Protein AF-0000000082406135 (afdb_homodimer)

Organism: Rhodococcus erythropolis (NCBI:txid1833)

Nearest PDB structures (foldseek):
  3abo-assembly1_A  TM=9.718E-01  e=1.549E-50  Escherichia coli K-12
  2qez-assembly2_A  TM=9.454E-01  e=5.508E-41  Listeria monocytogenes serotype 4b str. F2365
  2qez-assembly3_E  TM=9.448E-01  e=1.417E-40  Listeria monocytogenes serotype 4b str. F2365
  2qez-assembly3_D  TM=9.347E-01  e=1.842E-40  Listeria monocytogenes serotype 4b str. F2365
  2qez-assembly4_B  TM=9.364E-01  e=6.841E-40  Listeria monocytogenes serotype 4b str. F2365

Structure (mmCIF, N/CA/C/O backbone):
data_AF-0000000082406135-model_v1
#
loop_
_entity.id
_entity.type
_entity.pdbx_description
1 polymer 'Ethanolamine ammonia-lyase large subunit'
#
loop_
_atom_site.group_PDB
_atom_site.id
_atom_site.type_symbol
_atom_site.label_atom_id
_atom_site.label_alt_id
_atom_site.label_comp_id
_atom_site.label_asym_id
_atom_site.label_entity_id
_atom_site.label_seq_id
_atom_site.pdbx_PDB_ins_code
_atom_site.Cartn_x
_atom_site.Cartn_y
_atom_site.Cartn_z
_atom_site.occupancy
_atom_site.B_iso_or_equiv
_atom_site.auth_seq_id
_atom_site.auth_comp_id
_atom_site.auth_asym_id
_atom_site.auth_atom_id
_atom_site.pdbx_PDB_model_num
ATOM 1 N N . MET A 1 1 ? 30.156 -41.219 -9.141 1 26.11 1 MET A N 1
ATOM 2 C CA . MET A 1 1 ? 30.797 -40.188 -8.305 1 26.11 1 MET A CA 1
ATOM 3 C C . MET A 1 1 ? 29.766 -39.219 -7.73 1 26.11 1 MET A C 1
ATOM 5 O O . MET A 1 1 ? 28.969 -38.656 -8.469 1 26.11 1 MET A O 1
ATOM 9 N N . SER A 1 2 ? 29.234 -39.438 -6.527 1 27.92 2 SER A N 1
ATOM 10 C CA . SER A 1 2 ? 28.281 -38.594 -5.812 1 27.92 2 SER A CA 1
ATOM 11 C C . SER A 1 2 ? 28.594 -37.094 -6 1 27.92 2 SER A C 1
ATOM 13 O O . SER A 1 2 ? 29.703 -36.656 -5.676 1 27.92 2 SER A O 1
ATOM 15 N N . ARG A 1 3 ? 28.359 -36.562 -7.059 1 43.16 3 ARG A N 1
ATOM 16 C CA . ARG A 1 3 ? 28.641 -35.125 -7.176 1 43.16 3 ARG A CA 1
ATOM 17 C C . ARG A 1 3 ? 28.484 -34.438 -5.832 1 43.16 3 ARG A C 1
ATOM 19 O O . ARG A 1 3 ? 27.438 -34.5 -5.207 1 43.16 3 ARG A O 1
ATOM 26 N N . GLY A 1 4 ? 29.391 -34.25 -5.023 1 47.88 4 GLY A N 1
ATOM 27 C CA . GLY A 1 4 ? 29.422 -33.5 -3.777 1 47.88 4 GLY A CA 1
ATOM 28 C C . GLY A 1 4 ? 28.531 -32.25 -3.805 1 47.88 4 GLY A C 1
ATOM 29 O O . GLY A 1 4 ? 28.375 -31.625 -4.848 1 47.88 4 GLY A O 1
ATOM 30 N N . MET A 1 5 ? 27.562 -32.094 -2.832 1 61.5 5 MET A N 1
ATOM 31 C CA . MET A 1 5 ? 26.594 -31 -2.734 1 61.5 5 MET A CA 1
ATOM 32 C C . MET A 1 5 ? 27.297 -29.641 -2.801 1 61.5 5 MET A C 1
ATOM 34 O O . MET A 1 5 ? 28.25 -29.391 -2.068 1 61.5 5 MET A O 1
ATOM 38 N N . ALA A 1 6 ? 27.109 -28.75 -3.912 1 73.88 6 ALA A N 1
ATOM 39 C CA . ALA A 1 6 ? 27.719 -27.438 -4.055 1 73.88 6 ALA A CA 1
ATOM 40 C C . ALA A 1 6 ? 27.594 -26.625 -2.764 1 73.88 6 ALA A C 1
ATOM 42 O O . ALA A 1 6 ? 26.609 -26.781 -2.023 1 73.88 6 ALA A O 1
ATOM 43 N N . LYS A 1 7 ? 28.734 -26.109 -2.246 1 83.38 7 LYS A N 1
ATOM 44 C CA . LYS A 1 7 ? 28.75 -25.188 -1.11 1 83.38 7 LYS A CA 1
ATOM 45 C C . LYS A 1 7 ? 28.922 -23.75 -1.571 1 83.38 7 LYS A C 1
ATOM 47 O O . LYS A 1 7 ? 29.703 -23.469 -2.488 1 83.38 7 LYS A O 1
ATOM 52 N N . TYR A 1 8 ? 28.109 -22.906 -1.052 1 85.94 8 TYR A N 1
ATOM 53 C CA . TYR A 1 8 ? 28.156 -21.484 -1.366 1 85.94 8 TYR A CA 1
ATOM 54 C C . TYR A 1 8 ? 28.672 -20.672 -0.173 1 85.94 8 TYR A C 1
ATOM 56 O O . TYR A 1 8 ? 28.469 -21.078 0.978 1 85.94 8 TYR A O 1
ATOM 64 N N . HIS A 1 9 ? 29.422 -19.578 -0.457 1 85.25 9 HIS A N 1
ATOM 65 C CA . HIS A 1 9 ? 29.969 -18.781 0.63 1 85.25 9 HIS A CA 1
ATOM 66 C C . HIS A 1 9 ? 29.891 -17.281 0.32 1 85.25 9 HIS A C 1
ATOM 68 O O . HIS A 1 9 ? 29.875 -16.891 -0.848 1 85.25 9 HIS A O 1
ATOM 74 N N . GLN A 1 10 ? 29.812 -16.516 1.379 1 86.25 10 GLN A N 1
ATOM 75 C CA . GLN A 1 10 ? 29.875 -15.055 1.285 1 86.25 10 GLN A CA 1
ATOM 76 C C . GLN A 1 10 ? 30.312 -14.438 2.605 1 86.25 10 GLN A C 1
ATOM 78 O O . GLN A 1 10 ? 30.031 -14.969 3.678 1 86.25 10 GLN A O 1
ATOM 83 N N . GLN A 1 11 ? 31.109 -13.391 2.555 1 80.25 11 GLN A N 1
ATOM 84 C CA . GLN A 1 11 ? 31.516 -12.648 3.744 1 80.25 11 GLN A CA 1
ATOM 85 C C . GLN A 1 11 ? 30.734 -11.336 3.863 1 80.25 11 GLN A C 1
ATOM 87 O O . GLN A 1 11 ? 30.625 -10.586 2.891 1 80.25 11 GLN A O 1
ATOM 92 N N . VAL A 1 12 ? 30.188 -11.117 4.973 1 80.94 12 VAL A N 1
ATOM 93 C CA . VAL A 1 12 ? 29.5 -9.859 5.27 1 80.94 12 VAL A CA 1
ATOM 94 C C . VAL A 1 12 ? 30.016 -9.297 6.594 1 80.94 12 VAL A C 1
ATOM 96 O O . VAL A 1 12 ? 29.906 -9.945 7.637 1 80.94 12 VAL A O 1
ATOM 99 N N . SER A 1 13 ? 30.469 -8 6.516 1 84.69 13 SER A N 1
ATOM 100 C CA . SER A 1 13 ? 30.953 -7.297 7.699 1 84.69 13 SER A CA 1
ATOM 101 C C . SER A 1 13 ? 31.953 -8.156 8.477 1 84.69 13 SER A C 1
ATOM 103 O O . SER A 1 13 ? 31.828 -8.312 9.688 1 84.69 13 SER A O 1
ATOM 105 N N . GLY A 1 14 ? 32.75 -8.891 7.844 1 86.19 14 GLY A N 1
ATOM 106 C CA . GLY A 1 14 ? 33.844 -9.641 8.445 1 86.19 14 GLY A CA 1
ATOM 107 C C . GLY A 1 14 ? 33.438 -11.055 8.836 1 86.19 14 GLY A C 1
ATOM 108 O O . GLY A 1 14 ? 34.281 -11.836 9.289 1 86.19 14 GLY A O 1
ATOM 109 N N . THR A 1 15 ? 32.188 -11.422 8.688 1 91.5 15 THR A N 1
ATOM 110 C CA . THR A 1 15 ? 31.719 -12.758 9.023 1 91.5 15 THR A CA 1
ATOM 111 C C . THR A 1 15 ? 31.531 -13.602 7.773 1 91.5 15 THR A C 1
ATOM 113 O O . THR A 1 15 ? 30.953 -13.141 6.785 1 91.5 15 THR A O 1
ATOM 116 N N . ASN A 1 16 ? 31.953 -14.797 7.863 1 92.94 16 ASN A N 1
ATOM 117 C CA . ASN A 1 16 ? 31.812 -15.719 6.746 1 92.94 16 ASN A CA 1
ATOM 118 C C . ASN A 1 16 ? 30.562 -16.594 6.898 1 92.94 16 ASN A C 1
ATOM 120 O O . ASN A 1 16 ? 30.359 -17.219 7.941 1 92.94 16 ASN A O 1
ATOM 124 N N . TYR A 1 17 ? 29.797 -16.562 5.918 1 94.06 17 TYR A N 1
ATOM 125 C CA . TYR A 1 17 ? 28.594 -17.391 5.887 1 94.06 17 TYR A CA 1
ATOM 126 C C . TYR A 1 17 ? 28.734 -18.5 4.844 1 94.06 17 TYR A C 1
ATOM 128 O O . TYR A 1 17 ? 29.266 -18.266 3.756 1 94.06 17 TYR A O 1
ATOM 136 N N . SER A 1 18 ? 28.281 -19.688 5.266 1 95.25 18 SER A N 1
ATOM 137 C CA . SER A 1 18 ? 28.297 -20.844 4.363 1 95.25 18 SER A CA 1
ATOM 138 C C . SER A 1 18 ? 26.906 -21.453 4.219 1 95.25 18 SER A C 1
ATOM 140 O O . SER A 1 18 ? 26.172 -21.547 5.191 1 95.25 18 SER A O 1
ATOM 142 N N . PHE A 1 19 ? 26.672 -21.875 2.988 1 95.5 19 PHE A N 1
ATOM 143 C CA . PHE A 1 19 ? 25.375 -22.469 2.686 1 95.5 19 PHE A CA 1
ATOM 144 C C . PHE A 1 19 ? 25.547 -23.844 2.041 1 95.5 19 PHE A C 1
ATOM 146 O O . PHE A 1 19 ? 26.281 -23.984 1.068 1 95.5 19 PHE A O 1
ATOM 153 N N . ASP A 1 20 ? 24.828 -24.812 2.57 1 94.5 20 ASP A N 1
ATOM 154 C CA . ASP A 1 20 ? 24.969 -26.203 2.17 1 94.5 20 ASP A CA 1
ATOM 155 C C . ASP A 1 20 ? 24.031 -26.547 1.015 1 94.5 20 ASP A C 1
ATOM 157 O O . ASP A 1 20 ? 23.031 -27.219 1.208 1 94.5 20 ASP A O 1
ATOM 161 N N . GLY A 1 21 ? 24.438 -26.219 -0.222 1 95.38 21 GLY A N 1
ATOM 162 C CA . GLY A 1 21 ? 23.672 -26.547 -1.409 1 95.38 21 GLY A CA 1
ATOM 163 C C . GLY A 1 21 ? 22.641 -25.484 -1.753 1 95.38 21 GLY A C 1
ATOM 164 O O . GLY A 1 21 ? 22.484 -24.5 -1.033 1 95.38 21 GLY A O 1
ATOM 165 N N . LEU A 1 22 ? 21.984 -25.75 -2.834 1 97.56 22 LEU A N 1
ATOM 166 C CA . LEU A 1 22 ? 21.047 -24.781 -3.389 1 97.56 22 LEU A CA 1
ATOM 167 C C . LEU A 1 22 ? 19.781 -24.688 -2.539 1 97.56 22 LEU A C 1
ATOM 169 O O . LEU A 1 22 ? 19.203 -23.609 -2.381 1 97.56 22 LEU A O 1
ATOM 173 N N . VAL A 1 23 ? 19.344 -25.828 -1.92 1 98.31 23 VAL A N 1
ATOM 174 C CA . VAL A 1 23 ? 18.156 -25.859 -1.079 1 98.31 23 VAL A CA 1
ATOM 175 C C . VAL A 1 23 ? 18.359 -24.938 0.125 1 98.31 23 VAL A C 1
ATOM 177 O O . VAL A 1 23 ? 17.484 -24.109 0.431 1 98.31 23 VAL A O 1
ATOM 180 N N . ASP A 1 24 ? 19.453 -25.047 0.724 1 97.88 24 ASP A N 1
ATOM 181 C CA . ASP A 1 24 ? 19.797 -24.25 1.901 1 97.88 24 ASP A CA 1
ATOM 182 C C . ASP A 1 24 ? 19.922 -22.781 1.546 1 97.88 24 ASP A C 1
ATOM 184 O O . ASP A 1 24 ? 19.422 -21.906 2.266 1 97.88 24 ASP A O 1
ATOM 188 N N . LEU A 1 25 ? 20.594 -22.531 0.465 1 98.25 25 LEU A N 1
ATOM 189 C CA . LEU A 1 25 ? 20.812 -21.156 0.016 1 98.25 25 LEU A CA 1
ATOM 190 C C . LEU A 1 25 ? 19.484 -20.469 -0.284 1 98.25 25 LEU A C 1
ATOM 192 O O . LEU A 1 25 ? 19.234 -19.344 0.172 1 98.25 25 LEU A O 1
ATOM 196 N N . MET A 1 26 ? 18.625 -21.141 -1.016 1 98.56 26 MET A N 1
ATOM 197 C CA . MET A 1 26 ? 17.328 -20.594 -1.364 1 98.56 26 MET A CA 1
ATOM 198 C C . MET A 1 26 ? 16.5 -20.281 -0.112 1 98.56 26 MET A C 1
ATOM 200 O O . MET A 1 26 ? 15.867 -19.234 -0.023 1 98.56 26 MET A O 1
ATOM 204 N N . ALA A 1 27 ? 16.547 -21.172 0.808 1 98.56 27 ALA A N 1
ATOM 205 C CA . ALA A 1 27 ? 15.758 -21.031 2.031 1 98.56 27 ALA A CA 1
ATOM 206 C C . ALA A 1 27 ? 16.234 -19.828 2.848 1 98.56 27 ALA A C 1
ATOM 208 O 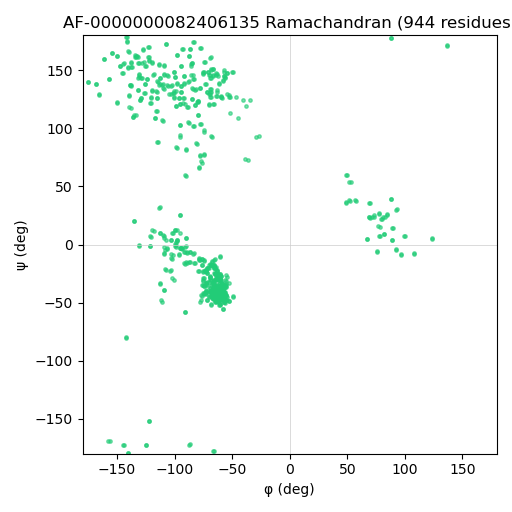O . ALA A 1 27 ? 15.422 -19.031 3.314 1 98.56 27 ALA A O 1
ATOM 209 N N . LYS A 1 28 ? 17.516 -19.688 2.986 1 98.38 28 LYS A N 1
ATOM 210 C CA . LYS A 1 28 ? 18.078 -18.656 3.836 1 98.38 28 LYS A CA 1
ATOM 211 C C . LYS A 1 28 ? 18 -17.281 3.16 1 98.38 28 LYS A C 1
ATOM 213 O O . LYS A 1 28 ? 18.109 -16.25 3.822 1 98.38 28 LYS A O 1
ATOM 218 N N . ALA A 1 29 ? 17.797 -17.281 1.831 1 98.44 29 ALA A N 1
ATOM 219 C CA . ALA A 1 29 ? 17.625 -16.031 1.092 1 98.44 29 ALA A CA 1
ATOM 220 C C . ALA A 1 29 ? 16.188 -15.523 1.188 1 98.44 29 ALA A C 1
ATOM 222 O O . ALA A 1 29 ? 15.898 -14.375 0.849 1 98.44 29 ALA A O 1
ATOM 223 N N . THR A 1 30 ? 15.25 -16.375 1.598 1 98.31 30 THR A N 1
ATOM 224 C CA . THR A 1 30 ? 13.836 -16.016 1.671 1 98.31 30 THR A CA 1
ATOM 225 C C . THR A 1 30 ? 13.594 -14.992 2.775 1 98.31 30 THR A C 1
ATOM 227 O O . THR A 1 30 ? 14.117 -15.125 3.881 1 98.31 30 THR A O 1
ATOM 230 N N . PRO A 1 31 ? 12.812 -13.922 2.443 1 96.38 31 PRO A N 1
ATOM 231 C CA . PRO A 1 31 ? 12.406 -13.039 3.535 1 96.38 31 PRO A CA 1
ATOM 232 C C . PRO A 1 31 ? 11.812 -13.797 4.719 1 96.38 31 PRO A C 1
ATOM 234 O O . PRO A 1 31 ? 11.195 -14.852 4.539 1 96.38 31 PRO A O 1
ATOM 237 N N . LEU A 1 32 ? 12.008 -13.266 5.891 1 95.38 32 LEU A N 1
ATOM 238 C CA . LEU A 1 32 ? 11.633 -13.945 7.125 1 95.38 32 LEU A CA 1
ATOM 239 C C . LEU A 1 32 ? 10.18 -14.398 7.074 1 95.38 32 LEU A C 1
ATOM 241 O O . LEU A 1 32 ? 9.281 -13.594 6.809 1 95.38 32 LEU A O 1
ATOM 245 N N . ARG A 1 33 ? 9.992 -15.672 7.34 1 95.06 33 ARG A N 1
ATOM 246 C CA . ARG A 1 33 ? 8.688 -16.328 7.406 1 95.06 33 ARG A CA 1
ATOM 247 C C . ARG A 1 33 ? 8.617 -17.297 8.57 1 95.06 33 ARG A C 1
ATOM 249 O O . ARG A 1 33 ? 9.523 -18.125 8.75 1 95.06 33 ARG A O 1
ATOM 256 N N . SER A 1 34 ? 7.512 -17.234 9.219 1 96.06 34 SER A N 1
ATOM 257 C CA . SER A 1 34 ? 7.352 -18.125 10.352 1 96.06 34 SER A CA 1
ATOM 258 C C . SER A 1 34 ? 7.332 -19.594 9.914 1 96.06 34 SER A C 1
ATOM 260 O O . SER A 1 34 ? 7.836 -20.469 10.617 1 96.06 34 SER A O 1
ATOM 262 N N . GLY A 1 35 ? 6.754 -19.844 8.742 1 96.88 35 GLY A N 1
ATOM 263 C CA . GLY A 1 35 ? 6.727 -21.203 8.242 1 96.88 35 GLY A CA 1
ATOM 264 C C . GLY A 1 35 ? 8.109 -21.766 7.98 1 96.88 35 GLY A C 1
ATOM 265 O O . GLY A 1 35 ? 8.352 -22.953 8.203 1 96.88 35 GLY A O 1
ATOM 266 N N . ASP A 1 36 ? 9.039 -20.969 7.512 1 98.06 36 ASP A N 1
ATOM 267 C CA . ASP A 1 36 ? 10.406 -21.406 7.277 1 98.06 36 ASP A CA 1
ATOM 268 C C . ASP A 1 36 ? 11.156 -21.609 8.594 1 98.06 36 ASP A C 1
ATOM 270 O O . ASP A 1 36 ? 12.016 -22.484 8.703 1 98.06 36 ASP A O 1
ATOM 274 N N . GLU A 1 37 ? 10.828 -20.75 9.578 1 98.06 37 GLU A N 1
ATOM 275 C CA . GLU A 1 37 ? 11.375 -20.969 10.906 1 98.06 37 GLU A CA 1
ATOM 276 C C . GLU A 1 37 ? 10.898 -22.297 11.492 1 98.06 37 GLU A C 1
ATOM 278 O O . GLU A 1 37 ? 11.688 -23.047 12.078 1 98.06 37 GLU A O 1
ATOM 283 N N . LEU A 1 38 ? 9.648 -22.547 11.344 1 97.25 38 LEU A N 1
ATOM 284 C CA . LEU A 1 38 ? 9.055 -23.781 11.812 1 97.25 38 LEU A CA 1
ATOM 285 C C . LEU A 1 38 ? 9.703 -24.984 11.141 1 97.25 38 LEU A C 1
ATOM 287 O O . LEU A 1 38 ? 9.93 -26.016 11.773 1 97.25 38 LEU A O 1
ATOM 291 N N . ALA A 1 39 ? 9.992 -24.875 9.82 1 97.88 39 ALA A N 1
ATOM 292 C CA . ALA A 1 39 ? 10.609 -25.953 9.047 1 97.88 39 ALA A CA 1
ATOM 293 C C . ALA A 1 39 ? 12.094 -26.078 9.383 1 97.88 39 ALA A C 1
ATOM 295 O O . ALA A 1 39 ? 12.742 -27.047 8.992 1 97.88 39 ALA A O 1
ATOM 296 N N . GLY A 1 40 ? 12.641 -25.031 10.078 1 97.62 40 GLY A N 1
ATOM 297 C CA . GLY A 1 40 ? 14.031 -25.047 10.5 1 97.62 40 GLY A CA 1
ATOM 298 C C . GLY A 1 40 ? 15 -24.656 9.406 1 97.62 40 GLY A C 1
ATOM 299 O O . GLY A 1 40 ? 16.188 -25.016 9.445 1 97.62 40 GLY A O 1
ATOM 300 N N . CYS A 1 41 ? 14.547 -23.922 8.43 1 97.81 41 CYS A N 1
ATOM 301 C CA . CYS A 1 41 ? 15.445 -23.656 7.309 1 97.81 41 CYS A CA 1
ATOM 302 C C . CYS A 1 41 ? 15.648 -22.156 7.125 1 97.81 41 CYS A C 1
ATOM 304 O O . CYS A 1 41 ? 16.406 -21.734 6.242 1 97.81 41 CYS A O 1
ATOM 306 N N . ALA A 1 42 ? 15.023 -21.312 7.914 1 98 42 ALA A N 1
ATOM 307 C CA . ALA A 1 42 ? 15.164 -19.859 7.816 1 98 42 ALA A CA 1
ATOM 308 C C . ALA A 1 42 ? 16.578 -19.422 8.188 1 98 42 ALA A C 1
ATOM 310 O O . ALA A 1 42 ? 17.281 -20.109 8.93 1 98 42 ALA A O 1
ATOM 311 N N . ALA A 1 43 ? 16.984 -18.297 7.586 1 97.69 43 ALA A N 1
ATOM 312 C CA . ALA A 1 43 ? 18.219 -17.688 8.07 1 97.69 43 ALA A CA 1
ATOM 313 C C . ALA A 1 43 ? 18.109 -17.375 9.562 1 97.69 43 ALA A C 1
ATOM 315 O O . ALA A 1 43 ? 17.062 -16.984 10.055 1 97.69 43 ALA A O 1
ATOM 316 N N . SER A 1 44 ? 19.219 -17.406 10.273 1 96.25 44 SER A N 1
ATOM 317 C CA . SER A 1 44 ? 19.234 -17.203 11.719 1 96.25 44 SER A CA 1
ATOM 318 C C . SER A 1 44 ? 19.344 -15.711 12.062 1 96.25 44 SER A C 1
ATOM 320 O O . SER A 1 44 ? 19.141 -15.32 13.211 1 96.25 44 SER A O 1
ATOM 322 N N . SER A 1 45 ? 19.703 -14.922 11.078 1 94.5 45 SER A N 1
ATOM 323 C CA . SER A 1 45 ? 19.844 -13.484 11.266 1 94.5 45 SER A CA 1
ATOM 324 C C . SER A 1 45 ? 19.641 -12.727 9.961 1 94.5 45 SER A C 1
ATOM 326 O O . SER A 1 45 ? 19.672 -13.328 8.883 1 94.5 45 SER A O 1
ATOM 328 N N . ASP A 1 46 ? 19.453 -11.492 10.133 1 91.81 46 ASP A N 1
ATOM 329 C CA . ASP A 1 46 ? 19.344 -10.641 8.945 1 91.81 46 ASP A CA 1
ATOM 330 C C . ASP A 1 46 ? 20.641 -10.625 8.156 1 91.81 46 ASP A C 1
ATOM 332 O O . ASP A 1 46 ? 20.625 -10.547 6.926 1 91.81 46 ASP A O 1
ATOM 336 N N . ALA A 1 47 ? 21.703 -10.625 8.836 1 93.44 47 ALA A N 1
ATOM 337 C CA . ALA A 1 47 ? 23 -10.633 8.172 1 93.44 47 ALA A CA 1
ATOM 338 C C . ALA A 1 47 ? 23.188 -11.898 7.344 1 93.44 47 ALA A C 1
ATOM 340 O O . ALA A 1 47 ? 23.719 -11.844 6.227 1 93.44 47 ALA A O 1
ATOM 341 N N . GLU A 1 48 ? 22.828 -13.039 7.914 1 96.44 48 GLU A N 1
ATOM 342 C CA . GLU A 1 48 ? 22.906 -14.297 7.168 1 96.44 48 GLU A CA 1
ATOM 343 C C . GLU A 1 48 ? 22 -14.273 5.941 1 96.44 48 GLU A C 1
ATOM 345 O O . GLU A 1 48 ? 22.391 -14.734 4.867 1 96.44 48 GLU A O 1
ATOM 350 N N . ARG A 1 49 ? 20.828 -13.758 6.113 1 97.25 49 ARG A N 1
ATOM 351 C CA . ARG A 1 49 ? 19.906 -13.641 5 1 97.25 49 ARG A CA 1
ATOM 352 C C . ARG A 1 49 ? 20.469 -12.758 3.896 1 97.25 49 ARG A C 1
ATOM 354 O O . ARG A 1 49 ? 20.375 -13.094 2.713 1 97.25 49 ARG A O 1
ATOM 361 N N . ALA A 1 50 ? 21.016 -11.633 4.316 1 95.12 50 ALA A N 1
ATOM 362 C CA . ALA A 1 50 ? 21.641 -10.727 3.354 1 95.12 50 ALA A CA 1
ATOM 363 C C . ALA A 1 50 ? 22.781 -11.406 2.602 1 95.12 50 ALA A C 1
ATOM 365 O O . ALA A 1 50 ? 22.922 -11.234 1.391 1 95.12 50 ALA A O 1
ATOM 366 N N . ALA A 1 51 ? 23.578 -12.141 3.316 1 96.62 51 ALA A N 1
ATOM 367 C CA . ALA A 1 51 ? 24.656 -12.898 2.691 1 96.62 51 ALA A CA 1
ATOM 368 C C . ALA A 1 51 ? 24.109 -13.914 1.693 1 96.62 51 ALA A C 1
ATOM 370 O O . ALA A 1 51 ? 24.656 -14.062 0.596 1 96.62 51 ALA A O 1
ATOM 371 N N . ALA A 1 52 ? 23.062 -14.617 2.109 1 98.06 52 ALA A N 1
ATOM 372 C CA . ALA A 1 52 ? 22.438 -15.594 1.221 1 98.06 52 ALA A CA 1
ATOM 373 C C . ALA A 1 52 ? 21.906 -14.922 -0.044 1 98.06 52 ALA A C 1
ATOM 375 O O . ALA A 1 52 ? 22.078 -15.438 -1.148 1 98.06 52 ALA A O 1
ATOM 376 N N . GLN A 1 53 ? 21.25 -13.805 0.122 1 98.12 53 GLN A N 1
ATOM 377 C CA . GLN A 1 53 ? 20.703 -13.07 -1.014 1 98.12 53 GLN A CA 1
ATOM 378 C C . GLN A 1 53 ? 21.812 -12.594 -1.95 1 98.12 53 GLN A C 1
ATOM 380 O O . GLN A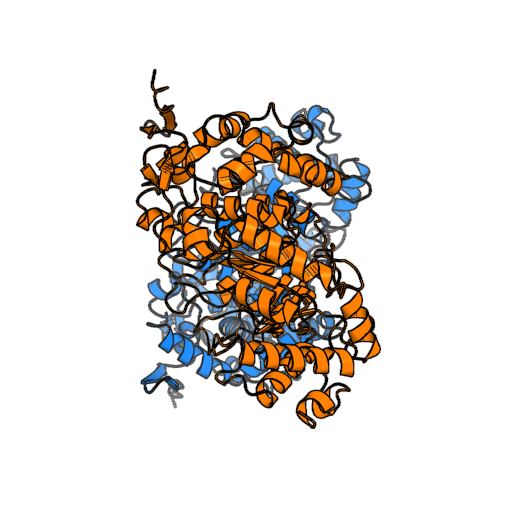 1 53 ? 21.641 -12.586 -3.17 1 98.12 53 GLN A O 1
ATOM 385 N N . TRP A 1 54 ? 22.906 -12.219 -1.4 1 97.12 54 TRP A N 1
ATOM 386 C CA . TRP A 1 54 ? 24.047 -11.805 -2.203 1 97.12 54 TRP A CA 1
ATOM 387 C C . TRP A 1 54 ? 24.578 -12.969 -3.037 1 97.12 54 TRP A C 1
ATOM 389 O O . TRP A 1 54 ? 24.828 -12.82 -4.238 1 97.12 54 TRP A O 1
ATOM 399 N N . VAL A 1 55 ? 24.766 -14.07 -2.383 1 97.75 55 VAL A N 1
ATOM 400 C CA . VAL A 1 55 ? 25.25 -15.258 -3.084 1 97.75 55 VAL A CA 1
ATOM 401 C C . VAL A 1 55 ? 24.234 -15.664 -4.156 1 97.75 55 VAL A C 1
ATOM 403 O O . VAL A 1 55 ? 24.609 -15.977 -5.289 1 97.75 55 VAL A O 1
ATOM 406 N N . LEU A 1 56 ? 22.969 -15.648 -3.799 1 98.44 56 LEU A N 1
ATOM 407 C CA . LEU A 1 56 ? 21.906 -16.016 -4.727 1 98.44 56 LEU A CA 1
ATOM 408 C C . LEU A 1 56 ? 21.922 -15.117 -5.957 1 98.44 56 LEU A C 1
ATOM 410 O O . LEU A 1 56 ? 21.75 -15.586 -7.082 1 98.44 56 LEU A O 1
ATOM 414 N N . ALA A 1 57 ? 22.125 -13.836 -5.793 1 98.25 57 ALA A N 1
ATOM 415 C CA . ALA A 1 57 ? 22.125 -12.859 -6.875 1 98.25 57 ALA A CA 1
ATOM 416 C C . ALA A 1 57 ? 23.219 -13.172 -7.895 1 98.25 57 ALA A C 1
ATOM 418 O O . ALA A 1 57 ? 23.078 -12.883 -9.086 1 98.25 57 ALA A O 1
ATOM 419 N N . ASP A 1 58 ? 24.25 -13.844 -7.48 1 97.5 58 ASP A N 1
ATOM 420 C CA . ASP A 1 58 ? 25.422 -14.07 -8.328 1 97.5 58 ASP A CA 1
ATOM 421 C C . ASP A 1 58 ? 25.328 -15.43 -9.023 1 97.5 58 ASP A C 1
ATOM 423 O O . ASP A 1 58 ? 26.172 -15.758 -9.867 1 97.5 58 ASP A O 1
ATOM 427 N N . LEU A 1 59 ? 24.344 -16.172 -8.742 1 97.69 59 LEU A N 1
ATOM 428 C CA . LEU A 1 59 ? 24.203 -17.5 -9.344 1 97.69 59 LEU A CA 1
ATOM 429 C C . LEU A 1 59 ? 23.688 -17.406 -10.773 1 97.69 59 LEU A C 1
ATOM 431 O O . LEU A 1 59 ? 22.766 -16.641 -11.055 1 97.69 59 LEU A O 1
ATOM 435 N N . PRO A 1 60 ? 24.297 -18.141 -11.664 1 98.12 60 PRO A N 1
ATOM 436 C CA . PRO A 1 60 ? 23.719 -18.234 -13.008 1 98.12 60 PRO A CA 1
ATOM 437 C C . PRO A 1 60 ? 22.328 -18.875 -13 1 98.12 60 PRO A C 1
ATOM 439 O O . PRO A 1 60 ? 22.094 -19.828 -12.25 1 98.12 60 PRO A O 1
ATOM 442 N N . LEU A 1 61 ? 21.453 -18.438 -13.867 1 98.62 61 LEU A N 1
ATOM 443 C CA . LEU A 1 61 ? 20.109 -18.984 -13.945 1 98.62 61 LEU A CA 1
ATOM 444 C C . LEU A 1 61 ? 20.141 -20.469 -14.312 1 98.62 61 LEU A C 1
ATOM 446 O O . LEU A 1 61 ? 19.281 -21.234 -13.891 1 98.62 61 LEU A O 1
ATOM 450 N N . THR A 1 62 ? 21.141 -20.891 -15 1 98.19 62 THR A N 1
ATOM 451 C CA . THR A 1 62 ? 21.219 -22.25 -15.523 1 98.19 62 THR A CA 1
ATOM 452 C C . THR A 1 62 ? 21.422 -23.266 -14.391 1 98.19 62 THR A C 1
ATOM 454 O O . THR A 1 62 ? 21.188 -24.453 -14.57 1 98.19 62 THR A O 1
ATOM 457 N N . VAL A 1 63 ? 21.844 -22.797 -13.227 1 97.69 63 VAL A N 1
ATOM 458 C CA . VAL A 1 63 ? 22.047 -23.688 -12.086 1 97.69 63 VAL A CA 1
ATOM 459 C C . VAL A 1 63 ? 20.734 -24.375 -11.719 1 97.69 63 VAL A C 1
ATOM 461 O O . VAL A 1 63 ? 20.734 -25.547 -11.32 1 97.69 63 VAL A O 1
ATOM 464 N N . PHE A 1 64 ? 19.641 -23.75 -11.953 1 98 64 PHE A N 1
ATOM 465 C CA . PHE A 1 64 ? 18.328 -24.25 -11.539 1 98 64 PHE A CA 1
ATOM 466 C C . PHE A 1 64 ? 17.844 -25.344 -12.484 1 98 64 PHE A C 1
ATOM 468 O O . PHE A 1 64 ? 16.875 -26.031 -12.188 1 98 64 PHE A O 1
ATOM 475 N N . LEU A 1 65 ? 18.469 -25.484 -13.602 1 97.38 65 LEU A N 1
ATOM 476 C CA . LEU A 1 65 ? 18.156 -26.547 -14.547 1 97.38 65 LEU A CA 1
ATOM 477 C C . LEU A 1 65 ? 18.984 -27.781 -14.266 1 97.38 65 LEU A C 1
ATOM 479 O O . LEU A 1 65 ? 18.672 -28.875 -14.742 1 97.38 65 LEU A O 1
ATOM 483 N N . GLU A 1 66 ? 20.031 -27.562 -13.461 1 95 66 GLU A N 1
ATOM 484 C CA . GLU A 1 66 ? 20.984 -28.656 -13.219 1 95 66 GLU A CA 1
ATOM 485 C C . GLU A 1 66 ? 20.906 -29.141 -11.781 1 95 66 GLU A C 1
ATOM 487 O O . GLU A 1 66 ? 20.859 -30.359 -11.539 1 95 66 GLU A O 1
ATOM 492 N N . ASP A 1 67 ? 20.922 -28.234 -10.898 1 95.88 67 ASP A N 1
ATOM 493 C CA . ASP A 1 67 ? 20.812 -28.547 -9.477 1 95.88 67 ASP A CA 1
ATOM 494 C C . ASP A 1 67 ? 19.375 -28.422 -8.992 1 95.88 67 ASP A C 1
ATOM 496 O O . ASP A 1 67 ? 18.969 -27.359 -8.484 1 95.88 67 ASP A O 1
ATOM 500 N N . LEU A 1 68 ? 18.719 -29.562 -9.023 1 97.75 68 LEU A N 1
ATOM 501 C CA . LEU A 1 68 ? 17.281 -29.531 -8.766 1 97.75 68 LEU A CA 1
ATOM 502 C C . LEU A 1 68 ? 17 -29.516 -7.266 1 97.75 68 LEU A C 1
ATOM 504 O O . LEU A 1 68 ? 17.578 -30.312 -6.516 1 97.75 68 LEU A O 1
ATOM 508 N N . LEU A 1 69 ? 16.156 -28.688 -6.797 1 97.88 69 LEU A N 1
ATOM 509 C CA . LEU A 1 69 ? 15.836 -28.531 -5.383 1 97.88 69 LEU A CA 1
ATOM 510 C C . LEU A 1 69 ? 15.016 -29.703 -4.879 1 97.88 69 LEU A C 1
ATOM 512 O O . LEU A 1 69 ? 15.125 -30.094 -3.711 1 97.88 69 LEU A O 1
ATOM 516 N N . VAL A 1 70 ? 14.102 -30.156 -5.672 1 98.19 70 VAL A N 1
ATOM 517 C CA . VAL A 1 70 ? 13.359 -31.391 -5.445 1 98.19 70 VAL A CA 1
ATOM 518 C C . VAL A 1 70 ? 13.688 -32.406 -6.543 1 98.19 70 VAL A C 1
ATOM 520 O O . VAL A 1 70 ? 13.57 -32.094 -7.73 1 98.19 70 VAL A O 1
ATOM 523 N N . PRO A 1 71 ? 14.078 -33.531 -6.207 1 97.38 71 PRO A N 1
ATOM 524 C CA . PRO A 1 71 ? 14.648 -34.469 -7.184 1 97.38 71 PRO A CA 1
ATOM 525 C C . PRO A 1 71 ? 13.656 -34.844 -8.281 1 97.38 71 PRO A C 1
ATOM 527 O O . PRO A 1 71 ? 12.484 -35.094 -8 1 97.38 71 PRO A O 1
ATOM 530 N N . TYR A 1 72 ? 14.125 -34.906 -9.469 1 97.56 72 TYR A N 1
ATOM 531 C CA . TYR A 1 72 ? 13.367 -35.25 -10.672 1 97.56 72 TYR A CA 1
ATOM 532 C C . TYR A 1 72 ? 12.719 -36.625 -10.523 1 97.56 72 TYR A C 1
ATOM 534 O O . TYR A 1 72 ? 11.555 -36.812 -10.891 1 97.56 72 TYR A O 1
ATOM 542 N N . GLU A 1 73 ? 13.359 -37.625 -9.977 1 96.56 73 GLU A N 1
ATOM 543 C CA . GLU A 1 73 ? 12.93 -39.031 -9.891 1 96.56 73 GLU A CA 1
ATOM 544 C C . GLU A 1 73 ? 11.781 -39.188 -8.891 1 96.56 73 GLU A C 1
ATOM 546 O O . GLU A 1 73 ? 10.938 -40.062 -9.047 1 96.56 73 GLU A O 1
ATOM 551 N N . ASP A 1 74 ? 11.711 -38.25 -7.941 1 94.69 74 ASP A N 1
ATOM 552 C CA . ASP A 1 74 ? 10.82 -38.438 -6.805 1 94.69 74 ASP A CA 1
ATOM 553 C C . ASP A 1 74 ? 9.555 -37.594 -6.953 1 94.69 74 ASP A C 1
ATOM 555 O O . ASP A 1 74 ? 8.57 -37.812 -6.25 1 94.69 74 ASP A O 1
ATOM 559 N N . ASP A 1 75 ? 9.578 -36.688 -7.91 1 98.31 75 ASP A N 1
ATOM 560 C CA . ASP A 1 75 ? 8.555 -35.656 -7.871 1 98.31 75 ASP A CA 1
ATOM 561 C C . ASP A 1 75 ? 8.016 -35.344 -9.266 1 98.31 75 ASP A C 1
ATOM 563 O O . ASP A 1 75 ? 8.734 -34.844 -10.125 1 98.31 75 ASP A O 1
ATOM 567 N N . GLU A 1 76 ? 6.773 -35.562 -9.477 1 98.5 76 GLU A N 1
ATOM 568 C CA . GLU A 1 76 ? 6.18 -35.344 -10.789 1 98.5 76 GLU A CA 1
ATOM 569 C C . GLU A 1 76 ? 6.125 -33.875 -11.141 1 98.5 76 GLU A C 1
ATOM 571 O O . GLU A 1 76 ? 6.129 -33.5 -12.32 1 98.5 76 GLU A O 1
ATOM 576 N N . VAL A 1 77 ? 6.031 -32.969 -10.117 1 98.75 77 VAL A N 1
ATOM 577 C CA . VAL A 1 77 ? 6.047 -31.547 -10.383 1 98.75 77 VAL A CA 1
ATOM 578 C C . VAL A 1 77 ? 7.398 -31.141 -10.961 1 98.75 77 VAL A C 1
ATOM 580 O O . VAL A 1 77 ? 7.461 -30.359 -11.914 1 98.75 77 VAL A O 1
ATOM 583 N N . THR A 1 78 ? 8.484 -31.688 -10.383 1 98.75 78 THR A N 1
ATOM 584 C CA . THR A 1 78 ? 9.805 -31.422 -10.938 1 98.75 78 THR A CA 1
ATOM 585 C C . THR A 1 78 ? 9.891 -31.906 -12.391 1 98.75 78 THR A C 1
ATOM 587 O O . THR A 1 78 ? 10.422 -31.203 -13.25 1 98.75 78 THR A O 1
ATOM 590 N N . ARG A 1 79 ? 9.383 -33.094 -12.641 1 98.75 79 ARG A N 1
ATOM 591 C CA . ARG A 1 79 ? 9.375 -33.594 -14.008 1 98.75 79 ARG A CA 1
ATOM 592 C C . ARG A 1 79 ? 8.594 -32.688 -14.93 1 98.75 79 ARG A C 1
ATOM 594 O O . ARG A 1 79 ? 9.031 -32.375 -16.047 1 98.75 79 ARG A O 1
ATOM 601 N N . LEU A 1 80 ? 7.418 -32.188 -14.492 1 98.69 80 LEU A N 1
ATOM 602 C CA . LEU A 1 80 ? 6.637 -31.219 -15.266 1 98.69 80 LEU A CA 1
ATOM 603 C C . LEU A 1 80 ? 7.449 -29.969 -15.578 1 98.69 80 LEU A C 1
ATOM 605 O O . LEU A 1 80 ? 7.488 -29.516 -16.719 1 98.69 80 LEU A O 1
ATOM 609 N N . ILE A 1 81 ? 8.117 -29.406 -14.594 1 98.69 81 ILE A N 1
ATOM 610 C CA . ILE A 1 81 ? 8.867 -28.156 -14.711 1 98.69 81 ILE A CA 1
ATOM 611 C C . ILE A 1 81 ? 10.008 -28.344 -15.711 1 98.69 81 ILE A C 1
ATOM 613 O O . ILE A 1 81 ? 10.164 -27.531 -16.625 1 98.69 81 ILE A O 1
ATOM 617 N N . ILE A 1 82 ? 10.766 -29.422 -15.562 1 98.38 82 ILE A N 1
ATOM 618 C CA . ILE A 1 82 ? 11.977 -29.625 -16.359 1 98.38 82 ILE A CA 1
ATOM 619 C C . ILE A 1 82 ? 11.594 -30.031 -17.781 1 98.38 82 ILE A C 1
ATOM 621 O O . ILE A 1 82 ? 12.164 -29.547 -18.75 1 98.38 82 ILE A O 1
ATOM 625 N N . ASP A 1 83 ? 10.602 -30.906 -17.859 1 98.12 83 ASP A N 1
ATOM 626 C CA . ASP A 1 83 ? 10.242 -31.438 -19.172 1 98.12 83 ASP A CA 1
ATOM 627 C C . ASP A 1 83 ? 9.531 -30.391 -20.016 1 98.12 83 ASP A C 1
ATOM 629 O O . ASP A 1 83 ? 9.516 -30.484 -21.25 1 98.12 83 ASP A O 1
ATOM 633 N N . SER A 1 84 ? 8.922 -29.391 -19.422 1 97.81 84 SER A N 1
ATOM 634 C CA . SER A 1 84 ? 8.164 -28.391 -20.172 1 97.81 84 SER A CA 1
ATOM 635 C C . SER A 1 84 ? 8.992 -27.125 -20.406 1 97.81 84 SER A C 1
ATOM 637 O O . SER A 1 84 ? 8.523 -26.172 -21.031 1 97.81 84 SER A O 1
ATOM 639 N N . HIS A 1 85 ? 10.195 -27.109 -19.875 1 98.19 85 HIS A N 1
ATOM 640 C CA . HIS A 1 85 ? 11.039 -25.922 -20 1 98.19 85 HIS A CA 1
ATOM 641 C C . HIS A 1 85 ? 11.312 -25.594 -21.453 1 98.19 85 HIS A C 1
ATOM 643 O O . HIS A 1 85 ? 11.742 -26.453 -22.234 1 98.19 85 HIS A O 1
ATOM 649 N N . ASP A 1 86 ? 11.07 -24.344 -21.906 1 98.44 86 ASP A N 1
ATOM 650 C CA . ASP A 1 86 ? 11.266 -23.875 -23.281 1 98.44 86 ASP A CA 1
ATOM 651 C C . ASP A 1 86 ? 12.625 -23.219 -23.438 1 98.44 86 ASP A C 1
ATOM 653 O O . ASP A 1 86 ? 12.781 -22.031 -23.156 1 98.44 86 ASP A O 1
ATOM 657 N N . ARG A 1 87 ? 13.531 -23.891 -24 1 97.88 87 ARG A N 1
ATOM 658 C CA . ARG A 1 87 ? 14.906 -23.422 -24.141 1 97.88 87 ARG A CA 1
ATOM 659 C C . ARG A 1 87 ? 14.992 -22.203 -25.047 1 97.88 87 ARG A C 1
ATOM 661 O O . ARG A 1 87 ? 15.828 -21.328 -24.844 1 97.88 87 ARG A O 1
ATOM 668 N N . LEU A 1 88 ? 14.188 -22.156 -26.047 1 98.38 88 LEU A N 1
ATOM 669 C CA . LEU A 1 88 ? 14.195 -21.031 -26.969 1 98.38 88 LEU A CA 1
ATOM 670 C C . LEU A 1 88 ? 13.727 -19.75 -26.266 1 98.38 88 LEU A C 1
ATOM 672 O O . LEU A 1 88 ? 14.32 -18.688 -26.453 1 98.38 88 LEU A O 1
ATOM 676 N N . ALA A 1 89 ? 12.633 -19.844 -25.531 1 98.62 89 ALA A N 1
ATOM 677 C CA . ALA A 1 89 ? 12.133 -18.688 -24.781 1 98.62 89 ALA A CA 1
ATOM 678 C C . ALA A 1 89 ? 13.133 -18.25 -23.719 1 98.62 89 ALA A C 1
ATOM 680 O O . ALA A 1 89 ? 13.188 -17.078 -23.359 1 98.62 89 ALA A O 1
ATOM 681 N N . PHE A 1 90 ? 13.93 -19.234 -23.234 1 98.56 90 PHE A N 1
ATOM 682 C CA . PHE A 1 90 ? 14.898 -18.984 -22.172 1 98.56 90 PHE A CA 1
ATOM 683 C C . PHE A 1 90 ? 16.141 -18.312 -22.734 1 98.56 90 PHE A C 1
ATOM 685 O O . PHE A 1 90 ? 16.844 -17.609 -22 1 98.56 90 PHE A O 1
ATOM 692 N N . ALA A 1 91 ? 16.438 -18.406 -23.922 1 98.44 91 ALA A N 1
ATOM 693 C CA . ALA A 1 91 ? 17.703 -18.062 -24.562 1 98.44 91 ALA A CA 1
ATOM 694 C C . ALA A 1 91 ? 18.062 -16.594 -24.297 1 98.44 91 ALA A C 1
ATOM 696 O O . ALA A 1 91 ? 19.219 -16.281 -23.984 1 98.44 91 ALA A O 1
ATOM 697 N N . PRO A 1 92 ? 17.047 -15.68 -24.359 1 97.88 92 PRO A N 1
ATOM 698 C CA . PRO A 1 92 ? 17.406 -14.273 -24.188 1 97.88 92 PRO A CA 1
ATOM 699 C C . PRO A 1 92 ? 17.938 -13.961 -22.797 1 97.88 92 PRO A C 1
ATOM 701 O O . PRO A 1 92 ? 18.656 -12.977 -22.609 1 97.88 92 PRO A O 1
ATOM 704 N N . VAL A 1 93 ? 17.625 -14.836 -21.828 1 98.5 93 VAL A N 1
ATOM 705 C CA . VAL A 1 93 ? 18.031 -14.508 -20.469 1 98.5 93 VAL A CA 1
ATOM 706 C C . VAL A 1 93 ? 18.938 -15.602 -19.922 1 98.5 93 VAL A C 1
ATOM 708 O O . VAL A 1 93 ? 19.312 -15.578 -18.75 1 98.5 93 VAL A O 1
ATOM 711 N N . ALA A 1 94 ? 19.344 -16.547 -20.688 1 98.38 94 ALA A N 1
ATOM 712 C CA . ALA A 1 94 ? 20.078 -17.734 -20.25 1 98.38 94 ALA A CA 1
ATOM 713 C C . ALA A 1 94 ? 21.453 -17.359 -19.719 1 98.38 94 ALA A C 1
ATOM 715 O O . ALA A 1 94 ? 22.031 -18.078 -18.891 1 98.38 94 ALA A O 1
ATOM 716 N N . HIS A 1 95 ? 22.016 -16.234 -20.141 1 98.25 95 HIS A N 1
ATOM 717 C CA . HIS A 1 95 ? 23.359 -15.82 -19.766 1 98.25 95 HIS A CA 1
ATOM 718 C C . HIS A 1 95 ? 23.359 -15.047 -18.438 1 98.25 95 HIS A C 1
ATOM 720 O O . HIS A 1 95 ? 24.422 -14.734 -17.906 1 98.25 95 HIS A O 1
ATOM 726 N N . LEU A 1 96 ? 22.188 -14.758 -17.922 1 98.75 96 LEU A N 1
ATOM 727 C CA . LEU A 1 96 ? 22.078 -13.883 -16.766 1 98.75 96 LEU A CA 1
ATOM 728 C C . LEU A 1 96 ? 22.25 -14.664 -15.469 1 98.75 96 LEU A C 1
ATOM 730 O O . LEU A 1 96 ? 22.031 -15.875 -15.445 1 98.75 96 LEU A O 1
ATOM 734 N N . THR A 1 97 ? 22.672 -13.969 -14.445 1 98.69 97 THR A N 1
ATOM 735 C CA . THR A 1 97 ? 22.547 -14.414 -13.062 1 98.69 97 THR A CA 1
ATOM 736 C C . THR A 1 97 ? 21.156 -14.062 -12.516 1 98.69 97 THR A C 1
ATOM 738 O O . THR A 1 97 ? 20.375 -13.375 -13.18 1 98.69 97 THR A O 1
ATOM 741 N N . VAL A 1 98 ? 20.859 -14.508 -11.297 1 98.81 98 VAL A N 1
ATOM 742 C CA . VAL A 1 98 ? 19.609 -14.141 -10.648 1 98.81 98 VAL A CA 1
ATOM 743 C C . VAL A 1 98 ? 19.531 -12.625 -10.5 1 98.81 98 VAL A C 1
ATOM 745 O O . VAL A 1 98 ? 18.484 -12.016 -10.773 1 98.81 98 VAL A O 1
ATOM 748 N N . GLY A 1 99 ? 20.609 -11.992 -10.031 1 98.69 99 GLY A N 1
ATOM 749 C CA . GLY A 1 99 ? 20.656 -10.539 -9.977 1 98.69 99 GLY A CA 1
ATOM 750 C C . GLY A 1 99 ? 20.5 -9.883 -11.336 1 98.69 99 GLY A C 1
ATOM 751 O O . GLY A 1 99 ? 19.828 -8.859 -11.461 1 98.69 99 GLY A O 1
ATOM 752 N N . GLY A 1 100 ? 21.156 -10.469 -12.336 1 98.56 100 GLY A N 1
ATOM 753 C CA . GLY A 1 100 ? 20.984 -9.992 -13.695 1 98.56 100 GLY A CA 1
ATOM 754 C C . GLY A 1 100 ? 19.547 -10.062 -14.18 1 98.56 100 GLY A C 1
ATOM 755 O O . GLY A 1 100 ? 19.078 -9.172 -14.891 1 98.56 100 GLY A O 1
ATOM 756 N N . LEU A 1 101 ? 18.859 -11.148 -13.852 1 98.81 101 LEU A N 1
ATOM 757 C CA . LEU A 1 101 ? 17.453 -11.273 -14.203 1 98.81 101 LEU A CA 1
ATOM 758 C C . LEU A 1 101 ? 16.625 -10.172 -13.547 1 98.81 101 LEU A C 1
ATOM 760 O O . LEU A 1 101 ? 15.742 -9.594 -14.172 1 98.81 101 LEU A O 1
ATOM 764 N N . ARG A 1 102 ? 16.875 -9.906 -12.242 1 98.69 102 ARG A N 1
ATOM 765 C CA . ARG A 1 102 ? 16.188 -8.805 -11.57 1 98.69 102 ARG A CA 1
ATOM 766 C C . ARG A 1 102 ? 16.344 -7.508 -12.352 1 98.69 102 ARG A C 1
ATOM 768 O O . ARG A 1 102 ? 15.352 -6.824 -12.633 1 98.69 102 ARG A O 1
ATOM 775 N N . ASP A 1 103 ? 17.562 -7.203 -12.727 1 97.75 103 ASP A N 1
ATOM 776 C CA . ASP A 1 103 ? 17.844 -5.969 -13.453 1 97.75 103 ASP A CA 1
ATOM 777 C C . ASP A 1 103 ? 17.156 -5.961 -14.812 1 97.75 103 ASP A C 1
ATOM 779 O O . ASP A 1 103 ? 16.594 -4.941 -15.227 1 97.75 103 ASP A O 1
ATOM 783 N N . TRP A 1 104 ? 17.203 -7.086 -15.484 1 98.25 104 TRP A N 1
ATOM 784 C CA . TRP A 1 104 ? 16.578 -7.219 -16.797 1 98.25 104 TRP A CA 1
ATOM 785 C C . TRP A 1 104 ? 15.062 -7.012 -16.688 1 98.25 104 TRP A C 1
ATOM 787 O O . TRP A 1 104 ? 14.469 -6.316 -17.516 1 98.25 104 TRP A O 1
ATOM 797 N N . LEU A 1 105 ? 14.453 -7.625 -15.703 1 98.69 105 LEU A N 1
ATOM 798 C CA . LEU A 1 105 ? 13.023 -7.496 -15.484 1 98.69 105 LEU A CA 1
ATOM 799 C C . LEU A 1 105 ? 12.633 -6.039 -15.234 1 98.69 105 LEU A C 1
ATOM 801 O O . LEU A 1 105 ? 11.656 -5.547 -15.805 1 98.69 105 LEU A O 1
ATOM 805 N N . LEU A 1 106 ? 13.375 -5.359 -14.359 1 97.12 106 LEU A N 1
ATOM 806 C CA . LEU A 1 106 ? 13.07 -3.977 -14.008 1 97.12 106 LEU A CA 1
ATOM 807 C C . LEU A 1 106 ? 13.258 -3.059 -15.211 1 97.12 106 LEU A C 1
ATOM 809 O O . LEU A 1 106 ? 12.445 -2.162 -15.445 1 97.12 106 LEU A O 1
ATOM 813 N N . GLU A 1 107 ? 14.32 -3.324 -15.969 1 94.88 107 GLU A N 1
ATOM 814 C CA . GLU A 1 107 ? 14.539 -2.561 -17.203 1 94.88 107 GLU A CA 1
ATOM 815 C C . GLU A 1 107 ? 13.43 -2.803 -18.219 1 94.88 107 GLU A C 1
ATOM 817 O O . GLU A 1 107 ? 12.914 -1.859 -18.812 1 94.88 107 GLU A O 1
ATOM 822 N N . THR A 1 108 ? 13.086 -4.051 -18.375 1 96.5 108 THR A N 1
ATOM 823 C CA . THR A 1 108 ? 12.055 -4.422 -19.328 1 96.5 108 THR A CA 1
ATOM 824 C C . THR A 1 108 ? 10.703 -3.834 -18.922 1 96.5 108 THR A C 1
ATOM 826 O O . THR A 1 108 ? 9.961 -3.326 -19.781 1 96.5 108 THR A O 1
ATOM 829 N N . ALA A 1 109 ? 10.43 -3.881 -17.656 1 95.56 109 ALA A N 1
ATOM 830 C CA . ALA A 1 109 ? 9.148 -3.393 -17.141 1 95.56 109 ALA A CA 1
ATOM 831 C C . ALA A 1 109 ? 8.984 -1.899 -17.406 1 95.56 109 ALA A C 1
ATOM 833 O O . ALA A 1 109 ? 7.863 -1.394 -17.484 1 95.56 109 ALA A O 1
ATOM 834 N N . SER A 1 110 ? 10.086 -1.157 -17.547 1 90.44 110 SER A N 1
ATOM 835 C CA . SER A 1 110 ? 10.055 0.291 -17.719 1 90.44 110 SER A CA 1
ATOM 836 C C . SER A 1 110 ? 10.094 0.667 -19.203 1 90.44 110 SER A C 1
ATOM 838 O O . SER A 1 110 ? 10.031 1.848 -19.547 1 90.44 110 SER A O 1
ATOM 840 N N . ALA A 1 111 ? 10.211 -0.313 -20.016 1 88.38 111 ALA A N 1
ATOM 841 C CA . ALA A 1 111 ? 10.398 -0.07 -21.453 1 88.38 111 ALA A CA 1
ATOM 842 C C . ALA A 1 111 ? 9.078 -0.197 -22.203 1 88.38 111 ALA A C 1
ATOM 844 O O . ALA A 1 111 ? 8.102 -0.732 -21.672 1 88.38 111 ALA A O 1
ATOM 845 N N . PRO A 1 112 ? 9.164 0.369 -23.406 1 87.5 112 PRO A N 1
ATOM 846 C CA . PRO A 1 112 ? 8.008 0.102 -24.266 1 87.5 112 PRO A CA 1
ATOM 847 C C . PRO A 1 112 ? 7.844 -1.381 -24.594 1 87.5 112 PRO A C 1
ATOM 849 O O . PRO A 1 112 ? 8.828 -2.127 -24.609 1 87.5 112 PRO A O 1
ATOM 852 N N . GLU A 1 113 ? 6.727 -1.906 -24.75 1 91.5 113 GLU A N 1
ATOM 853 C CA . GLU A 1 113 ? 6.391 -3.277 -25.125 1 91.5 113 GLU A CA 1
ATOM 854 C C . GLU A 1 113 ? 6.754 -4.258 -24 1 91.5 113 GLU A C 1
ATOM 856 O O . GLU A 1 113 ? 7.129 -5.398 -24.281 1 91.5 113 GLU A O 1
ATOM 861 N N . ALA A 1 114 ? 6.82 -3.766 -22.828 1 94.75 114 ALA A N 1
ATOM 862 C CA . ALA A 1 114 ? 7.184 -4.559 -21.656 1 94.75 114 ALA A CA 1
ATOM 863 C C . ALA A 1 114 ? 6.379 -5.855 -21.594 1 94.75 114 ALA A C 1
ATOM 865 O O . ALA A 1 114 ? 6.941 -6.938 -21.438 1 94.75 114 ALA A O 1
ATOM 866 N N . SER A 1 115 ? 5.141 -5.797 -21.812 1 95.94 115 SER A N 1
ATOM 867 C CA . SER A 1 115 ? 4.258 -6.949 -21.672 1 95.94 115 SER A CA 1
ATOM 868 C C . SER A 1 115 ? 4.617 -8.055 -22.656 1 95.94 115 SER A C 1
ATOM 870 O O . SER A 1 115 ? 4.699 -9.227 -22.281 1 95.94 115 SER A O 1
ATOM 872 N N . ALA A 1 116 ? 4.832 -7.695 -23.891 1 96.75 116 ALA A N 1
ATOM 873 C CA . ALA A 1 116 ? 5.168 -8.68 -24.922 1 96.75 116 ALA A CA 1
ATOM 874 C C . ALA A 1 116 ? 6.492 -9.367 -24.594 1 96.75 116 ALA A C 1
ATOM 876 O O . ALA A 1 116 ? 6.617 -10.586 -24.75 1 96.75 116 ALA A O 1
ATOM 877 N N . ARG A 1 117 ? 7.445 -8.586 -24.188 1 96.94 117 ARG A N 1
ATOM 878 C CA . ARG A 1 117 ? 8.766 -9.125 -23.875 1 96.94 117 ARG A CA 1
ATOM 879 C C . ARG A 1 117 ? 8.719 -10.055 -22.672 1 96.94 117 ARG A C 1
ATOM 881 O O . ARG A 1 117 ? 9.352 -11.117 -22.672 1 96.94 117 ARG A O 1
ATOM 888 N N . LEU A 1 118 ? 8.023 -9.633 -21.703 1 98.19 118 LEU A N 1
ATOM 889 C CA . LEU A 1 118 ? 7.906 -10.438 -20.484 1 98.19 118 LEU A CA 1
ATOM 890 C C . LEU A 1 118 ? 7.133 -11.727 -20.766 1 98.19 118 LEU A C 1
ATOM 892 O O . LEU A 1 118 ? 7.492 -12.789 -20.266 1 98.19 118 LEU A O 1
ATOM 896 N N . SER A 1 119 ? 6.098 -11.656 -21.547 1 97.19 119 SER A N 1
ATOM 897 C CA . SER A 1 119 ? 5.332 -12.836 -21.938 1 97.19 119 SER A CA 1
ATOM 898 C C . SER A 1 119 ? 6.191 -13.82 -22.734 1 97.19 119 SER A C 1
ATOM 900 O O . SER A 1 119 ? 6.043 -15.039 -22.594 1 97.19 119 SER A O 1
ATOM 902 N N . ALA A 1 120 ? 7.086 -13.336 -23.531 1 97.81 120 ALA A N 1
ATOM 903 C CA . ALA A 1 120 ? 7.902 -14.164 -24.406 1 97.81 120 ALA A CA 1
ATOM 904 C C . ALA A 1 120 ? 8.898 -15 -23.609 1 97.81 120 ALA A C 1
ATOM 906 O O . ALA A 1 120 ? 9.219 -16.125 -24 1 97.81 120 ALA A O 1
ATOM 907 N N . VAL A 1 121 ? 9.312 -14.5 -22.516 1 98.31 121 VAL A N 1
ATOM 908 C CA . VAL A 1 121 ? 10.344 -15.195 -21.75 1 98.31 121 VAL A CA 1
ATOM 909 C C . VAL A 1 121 ? 9.695 -16.141 -20.75 1 98.31 121 VAL A C 1
ATOM 911 O O . VAL A 1 121 ? 10.336 -17.109 -20.297 1 98.31 121 VAL A O 1
ATOM 914 N N . SER A 1 122 ? 8.477 -15.984 -20.469 1 98.44 122 SER A N 1
ATOM 915 C CA . SER A 1 122 ? 7.77 -16.672 -19.406 1 98.44 122 SER A CA 1
ATOM 916 C C . SER A 1 122 ? 7.91 -18.188 -19.531 1 98.44 122 SER A C 1
ATOM 918 O O . SER A 1 122 ? 8.273 -18.859 -18.562 1 98.44 122 SER A O 1
ATOM 920 N N . PRO A 1 123 ? 7.758 -18.781 -20.719 1 98.44 123 PRO A N 1
ATOM 921 C CA . PRO A 1 123 ? 7.871 -20.25 -20.828 1 98.44 123 PRO A CA 1
ATOM 922 C C . PRO A 1 123 ? 9.289 -20.75 -20.562 1 98.44 123 PRO A C 1
ATOM 924 O O . PRO A 1 123 ? 9.492 -21.938 -20.328 1 98.44 123 PRO A O 1
ATOM 927 N N . GLY A 1 124 ? 10.188 -19.828 -20.578 1 98.69 124 GLY A N 1
ATOM 928 C CA . GLY A 1 124 ? 11.578 -20.203 -20.391 1 98.69 124 GLY A CA 1
ATOM 929 C C . GLY A 1 124 ? 12.023 -20.109 -18.938 1 98.69 124 GLY A C 1
ATOM 930 O O . GLY A 1 124 ? 13.148 -20.5 -18.609 1 98.69 124 GLY A O 1
ATOM 931 N N . LEU A 1 125 ? 11.18 -19.656 -18.109 1 98.81 125 LEU A N 1
ATOM 932 C CA . LEU A 1 125 ? 11.531 -19.5 -16.703 1 98.81 125 LEU A CA 1
ATOM 933 C C . LEU A 1 125 ? 10.977 -20.656 -15.867 1 98.81 125 LEU A C 1
ATOM 935 O O . LEU A 1 125 ? 9.812 -21.031 -16 1 98.81 125 LEU A O 1
ATOM 939 N N . THR A 1 126 ? 11.852 -21.234 -15.055 1 98.75 126 THR A N 1
ATOM 940 C CA . THR A 1 126 ? 11.359 -22.219 -14.094 1 98.75 126 THR A CA 1
ATOM 941 C C . THR A 1 126 ? 10.852 -21.516 -12.828 1 98.75 126 THR A C 1
ATOM 943 O O . THR A 1 126 ? 11.234 -20.391 -12.539 1 98.75 126 THR A O 1
ATOM 946 N N . PRO A 1 127 ? 9.961 -22.188 -12.094 1 98.81 127 PRO A N 1
ATOM 947 C CA . PRO A 1 127 ? 9.492 -21.609 -10.828 1 98.81 127 PRO A CA 1
ATOM 948 C C . PRO A 1 127 ? 10.641 -21.297 -9.867 1 98.81 127 PRO A C 1
ATOM 950 O O . PRO A 1 127 ? 10.57 -20.312 -9.125 1 98.81 127 PRO A O 1
ATOM 953 N N . GLU A 1 128 ? 11.727 -22.125 -9.859 1 98.81 128 GLU A N 1
ATOM 954 C CA . GLU A 1 128 ? 12.867 -21.891 -8.984 1 98.81 128 GLU A CA 1
ATOM 955 C C . GLU A 1 128 ? 13.57 -20.578 -9.312 1 98.81 128 GLU A C 1
ATOM 957 O O . GLU A 1 128 ? 13.945 -19.828 -8.414 1 98.81 128 GLU A O 1
ATOM 962 N N . MET A 1 129 ? 13.734 -20.328 -10.625 1 98.88 129 MET A N 1
ATOM 963 C CA . MET A 1 129 ? 14.328 -19.062 -11.062 1 98.88 129 MET A CA 1
ATOM 964 C C . MET A 1 129 ? 13.492 -17.875 -10.586 1 98.88 129 MET A C 1
ATOM 966 O O . MET A 1 129 ? 14.031 -16.891 -10.07 1 98.88 129 MET A O 1
ATOM 970 N N . VAL A 1 130 ? 12.18 -17.969 -10.789 1 98.94 130 VAL A N 1
ATOM 971 C CA . VAL A 1 130 ? 11.25 -16.891 -10.477 1 98.94 130 VAL A CA 1
ATOM 972 C C . VAL A 1 130 ? 11.188 -16.672 -8.969 1 98.94 130 VAL A C 1
ATOM 974 O O . VAL A 1 130 ? 11.172 -15.539 -8.492 1 98.94 130 VAL A O 1
ATOM 977 N N . ALA A 1 131 ? 11.164 -17.766 -8.188 1 98.88 131 ALA A N 1
ATOM 978 C CA . ALA A 1 131 ? 11.234 -17.656 -6.734 1 98.88 131 ALA A CA 1
ATOM 979 C C . ALA A 1 131 ? 12.531 -16.984 -6.297 1 98.88 131 ALA A C 1
ATOM 981 O O . ALA A 1 131 ? 12.523 -16.125 -5.414 1 98.88 131 ALA A O 1
ATOM 982 N N . ALA A 1 132 ? 13.625 -17.406 -6.875 1 98.88 132 ALA A N 1
ATOM 983 C CA . ALA A 1 132 ? 14.938 -16.859 -6.531 1 98.88 132 ALA A CA 1
ATOM 984 C C . ALA A 1 132 ? 14.969 -15.344 -6.719 1 98.88 132 ALA A C 1
ATOM 986 O O . ALA A 1 132 ? 15.398 -14.609 -5.824 1 98.88 132 ALA A O 1
ATOM 987 N N . VAL A 1 133 ? 14.516 -14.898 -7.898 1 98.88 133 VAL A N 1
ATOM 988 C CA . VAL A 1 133 ? 14.602 -13.469 -8.18 1 98.88 133 VAL A CA 1
ATOM 989 C C . VAL A 1 133 ? 13.648 -12.703 -7.258 1 98.88 133 VAL A C 1
ATOM 991 O O . VAL A 1 133 ? 13.945 -11.586 -6.836 1 98.88 133 VAL A O 1
ATOM 994 N N . SER A 1 134 ? 12.477 -13.25 -6.891 1 98.81 134 SER A N 1
ATOM 995 C CA . SER A 1 134 ? 11.547 -12.578 -5.992 1 98.81 134 SER A CA 1
ATOM 996 C C . SER A 1 134 ? 12.18 -12.328 -4.625 1 98.81 134 SER A C 1
ATOM 998 O O . SER A 1 134 ? 11.867 -11.336 -3.961 1 98.81 134 SER A O 1
ATOM 1000 N N . LYS A 1 135 ? 13.133 -13.227 -4.188 1 98.56 135 LYS A N 1
ATOM 1001 C CA . LYS A 1 135 ? 13.75 -13.164 -2.863 1 98.56 135 LYS A CA 1
ATOM 1002 C C . LYS A 1 135 ? 14.719 -11.992 -2.762 1 98.56 135 LYS A C 1
ATOM 1004 O O . LYS A 1 135 ? 15.07 -11.562 -1.659 1 98.56 135 LYS A O 1
ATOM 1009 N N . ILE A 1 136 ? 15.172 -11.492 -3.908 1 98.19 136 ILE A N 1
ATOM 1010 C CA . ILE A 1 136 ? 16.156 -10.422 -3.863 1 98.19 136 ILE A CA 1
ATOM 1011 C C . ILE A 1 136 ? 15.555 -9.125 -4.391 1 98.19 136 ILE A C 1
ATOM 1013 O O . ILE A 1 136 ? 16.266 -8.172 -4.688 1 98.19 136 ILE A O 1
ATOM 1017 N N . MET A 1 137 ? 14.266 -9.086 -4.609 1 98.31 137 MET A N 1
ATOM 1018 C CA . MET A 1 137 ? 13.516 -7.906 -5.035 1 98.31 137 MET A CA 1
ATOM 1019 C C . MET A 1 137 ? 12.82 -7.25 -3.85 1 98.31 137 MET A C 1
ATOM 1021 O O . MET A 1 137 ? 12.336 -7.938 -2.949 1 98.31 137 MET A O 1
ATOM 1025 N N . ARG A 1 138 ? 12.766 -5.898 -3.912 1 97.06 138 ARG A N 1
ATOM 1026 C CA . ARG A 1 138 ? 11.945 -5.152 -2.959 1 97.06 138 ARG A CA 1
ATOM 1027 C C . ARG A 1 138 ? 10.469 -5.219 -3.334 1 97.06 138 ARG A C 1
ATOM 1029 O O . ARG A 1 138 ? 10.125 -5.637 -4.441 1 97.06 138 ARG A O 1
ATOM 1036 N N . ASN A 1 139 ? 9.617 -4.762 -2.385 1 98.38 139 ASN A N 1
ATOM 1037 C CA . ASN A 1 139 ? 8.188 -4.738 -2.674 1 98.38 139 ASN A CA 1
ATOM 1038 C C . ASN A 1 139 ? 7.875 -3.896 -3.908 1 98.38 139 ASN A C 1
ATOM 1040 O O . ASN A 1 139 ? 7.062 -4.293 -4.746 1 98.38 139 ASN A O 1
ATOM 1044 N N . GLN A 1 140 ? 8.5 -2.764 -4.102 1 97.94 140 GLN A N 1
ATOM 1045 C CA . GLN A 1 140 ? 8.219 -1.909 -5.25 1 97.94 140 GLN A CA 1
ATOM 1046 C C . GLN A 1 140 ? 8.648 -2.578 -6.555 1 97.94 140 GLN A C 1
ATOM 1048 O O . GLN A 1 140 ? 8.031 -2.365 -7.598 1 97.94 140 GLN A O 1
ATOM 1053 N N . ASP A 1 141 ? 9.773 -3.418 -6.473 1 98.19 141 ASP A N 1
ATOM 1054 C CA . ASP A 1 141 ? 10.195 -4.168 -7.648 1 98.19 141 ASP A CA 1
ATOM 1055 C C . ASP A 1 141 ? 9.133 -5.18 -8.07 1 98.19 141 ASP A C 1
ATOM 1057 O O . ASP A 1 141 ? 8.781 -5.262 -9.25 1 98.19 141 ASP A O 1
ATOM 1061 N N . LEU A 1 142 ? 8.664 -5.914 -7.055 1 98.81 142 LEU A N 1
ATOM 1062 C CA . LEU A 1 142 ? 7.625 -6.91 -7.316 1 98.81 142 LEU A CA 1
ATOM 1063 C C . LEU A 1 142 ? 6.402 -6.266 -7.961 1 98.81 142 LEU A C 1
ATOM 1065 O O . LEU A 1 142 ? 5.867 -6.785 -8.945 1 98.81 142 LEU A O 1
ATOM 1069 N N . ILE A 1 143 ? 5.988 -5.137 -7.438 1 98.81 143 ILE A N 1
ATOM 1070 C CA . ILE A 1 143 ? 4.797 -4.438 -7.898 1 98.81 143 ILE A CA 1
ATOM 1071 C C . ILE A 1 143 ? 5.016 -3.93 -9.32 1 98.81 143 ILE A C 1
ATOM 1073 O O . ILE A 1 143 ? 4.172 -4.137 -10.203 1 98.81 143 ILE A O 1
ATOM 1077 N N . ALA A 1 144 ? 6.168 -3.314 -9.594 1 98.38 144 ALA A N 1
ATOM 1078 C CA . ALA A 1 144 ? 6.453 -2.691 -10.883 1 98.38 144 ALA A CA 1
ATOM 1079 C C . ALA A 1 144 ? 6.477 -3.732 -12 1 98.38 144 ALA A C 1
ATOM 1081 O O . ALA A 1 144 ? 5.883 -3.531 -13.062 1 98.38 144 ALA A O 1
ATOM 1082 N N . VAL A 1 145 ? 7.152 -4.824 -11.766 1 98.69 145 VAL A N 1
ATOM 1083 C CA . VAL A 1 145 ? 7.27 -5.855 -12.797 1 98.69 145 VAL A CA 1
ATOM 1084 C C . VAL A 1 145 ? 5.914 -6.531 -13 1 98.69 145 VAL A C 1
ATOM 1086 O O . VAL A 1 145 ? 5.492 -6.754 -14.141 1 98.69 145 VAL A O 1
ATOM 1089 N N . ALA A 1 146 ? 5.238 -6.852 -11.898 1 98.69 146 ALA A N 1
ATOM 1090 C CA . ALA A 1 146 ? 3.93 -7.492 -12.023 1 98.69 146 ALA A CA 1
ATOM 1091 C C . ALA A 1 146 ? 2.965 -6.617 -12.82 1 98.69 146 ALA A C 1
ATOM 1093 O O . ALA A 1 146 ? 2.213 -7.117 -13.656 1 98.69 146 ALA A O 1
ATOM 1094 N N . LYS A 1 147 ? 2.969 -5.371 -12.523 1 98.25 147 LYS A N 1
ATOM 1095 C CA . LYS A 1 147 ? 2.076 -4.438 -13.203 1 98.25 147 LYS A CA 1
ATOM 1096 C C . LYS A 1 147 ? 2.318 -4.441 -14.711 1 98.25 147 LYS A C 1
ATOM 1098 O O . LYS A 1 147 ? 1.383 -4.27 -15.492 1 98.25 147 LYS A O 1
ATOM 1103 N N . ALA A 1 148 ? 3.545 -4.656 -15.117 1 97.81 148 ALA A N 1
ATOM 1104 C CA . ALA A 1 148 ? 3.928 -4.598 -16.531 1 97.81 148 ALA A CA 1
ATOM 1105 C C . ALA A 1 148 ? 3.531 -5.875 -17.266 1 97.81 148 ALA A C 1
ATOM 1107 O O . ALA A 1 148 ? 3.553 -5.922 -18.484 1 97.81 148 ALA A O 1
ATOM 1108 N N . ILE A 1 149 ? 3.156 -6.898 -16.547 1 98.31 149 ILE A N 1
ATOM 1109 C CA . ILE A 1 149 ? 2.797 -8.18 -17.141 1 98.31 149 ILE A CA 1
ATOM 1110 C C . ILE A 1 149 ? 1.286 -8.242 -17.359 1 98.31 149 ILE A C 1
ATOM 1112 O O . ILE A 1 149 ? 0.508 -7.938 -16.453 1 98.31 149 ILE A O 1
ATOM 1116 N N . THR A 1 150 ? 0.853 -8.609 -18.5 1 97.69 150 THR A N 1
ATOM 1117 C CA . THR A 1 150 ? -0.558 -8.844 -18.781 1 97.69 150 THR A CA 1
ATOM 1118 C C . THR A 1 150 ? -0.811 -10.305 -19.125 1 97.69 150 THR A C 1
ATOM 1120 O O . THR A 1 150 ? -0.232 -10.844 -20.062 1 97.69 150 THR A O 1
ATOM 1123 N N . VAL A 1 151 ? -1.533 -10.93 -18.297 1 98.25 151 VAL A N 1
ATOM 1124 C CA . VAL A 1 151 ? -1.99 -12.297 -18.547 1 98.25 151 VAL A CA 1
ATOM 1125 C C . VAL A 1 151 ? -3.518 -12.336 -18.547 1 98.25 151 VAL A C 1
ATOM 1127 O O . VAL A 1 151 ? -4.148 -12.023 -17.531 1 98.25 151 VAL A O 1
ATOM 1130 N N . THR A 1 152 ? -4.137 -12.766 -19.594 1 98 152 THR A N 1
ATOM 1131 C CA . THR A 1 152 ? -5.59 -12.789 -19.688 1 98 152 THR A CA 1
ATOM 1132 C C . THR A 1 152 ? -6.102 -14.211 -19.859 1 98 152 THR A C 1
ATOM 1134 O O . THR A 1 152 ? -5.379 -15.078 -20.359 1 98 152 THR A O 1
ATOM 1137 N N . ALA A 1 153 ? -7.223 -14.484 -19.328 1 98.56 153 ALA A N 1
ATOM 1138 C CA . ALA A 1 153 ? -7.973 -15.719 -19.5 1 98.56 153 ALA A CA 1
ATOM 1139 C C . ALA A 1 153 ? -9.461 -15.438 -19.688 1 98.56 153 ALA A C 1
ATOM 1141 O O . ALA A 1 153 ? -9.945 -14.367 -19.312 1 98.56 153 ALA A O 1
ATOM 1142 N N . GLY A 1 154 ? -10.148 -16.406 -20.312 1 98.69 154 GLY A N 1
ATOM 1143 C CA . GLY A 1 154 ? -11.547 -16.141 -20.594 1 98.69 154 GLY A CA 1
ATOM 1144 C C . GLY A 1 154 ? -12.43 -17.375 -20.5 1 98.69 154 GLY A C 1
ATOM 1145 O O . GLY A 1 154 ? -11.992 -18.484 -20.812 1 98.69 154 GLY A O 1
ATOM 1146 N N . PHE A 1 155 ? -13.625 -17.188 -20.094 1 98.69 155 PHE A N 1
ATOM 1147 C CA . PHE A 1 155 ? -14.719 -18.141 -20.109 1 98.69 155 PHE A CA 1
ATOM 1148 C C . PHE A 1 155 ? -16.047 -17.469 -20.453 1 98.69 155 PHE A C 1
ATOM 1150 O O . PHE A 1 155 ? -16.359 -17.281 -21.625 1 98.69 155 PHE A O 1
ATOM 1157 N N . ARG A 1 156 ? -16.734 -16.781 -19.5 1 98.62 156 ARG A N 1
ATOM 1158 C CA . ARG A 1 156 ? -17.844 -15.891 -19.812 1 98.62 156 ARG A CA 1
ATOM 1159 C C . ARG A 1 156 ? -17.438 -14.43 -19.609 1 98.62 156 ARG A C 1
ATOM 1161 O O . ARG A 1 156 ? -18.094 -13.523 -20.109 1 98.62 156 ARG A O 1
ATOM 1168 N N . THR A 1 157 ? -16.391 -14.258 -18.812 1 98.62 157 THR A N 1
ATOM 1169 C CA . THR A 1 157 ? -15.742 -12.953 -18.641 1 98.62 157 THR A CA 1
ATOM 1170 C C . THR A 1 157 ? -14.25 -13.055 -18.938 1 98.62 157 THR A C 1
ATOM 1172 O O . THR A 1 157 ? -13.672 -14.141 -18.906 1 98.62 157 THR A O 1
ATOM 1175 N N . THR A 1 158 ? -13.711 -11.945 -19.344 1 98.69 158 THR A N 1
ATOM 1176 C CA . THR A 1 158 ? -12.273 -11.836 -19.562 1 98.69 158 THR A CA 1
ATOM 1177 C C . THR A 1 158 ? -11.57 -11.352 -18.297 1 98.69 158 THR A C 1
ATOM 1179 O O . THR A 1 158 ? -11.852 -10.258 -17.797 1 98.69 158 THR A O 1
ATOM 1182 N N . ILE A 1 159 ? -10.633 -12.172 -17.812 1 98.5 159 ILE A N 1
ATOM 1183 C CA . ILE A 1 159 ? -9.945 -11.906 -16.562 1 98.5 159 ILE A CA 1
ATOM 1184 C C . ILE A 1 159 ? -8.523 -11.438 -16.828 1 98.5 159 ILE A C 1
ATOM 1186 O O . ILE A 1 159 ? -7.844 -11.984 -17.703 1 98.5 159 ILE A O 1
ATOM 1190 N N . GLY A 1 160 ? -8.07 -10.391 -16.094 1 98.12 160 GLY A N 1
ATOM 1191 C CA . GLY A 1 160 ? -6.656 -10.062 -16.094 1 98.12 160 GLY A CA 1
ATOM 1192 C C . GLY A 1 160 ? -6.309 -8.906 -17.016 1 98.12 160 GLY A C 1
ATOM 1193 O O . GLY A 1 160 ? -5.133 -8.578 -17.188 1 98.12 160 GLY A O 1
ATOM 1194 N N . LEU A 1 161 ? -7.312 -8.242 -17.578 1 97.88 161 LEU A N 1
ATOM 1195 C CA . LEU A 1 161 ? -7.062 -7.102 -18.453 1 97.88 161 LEU A CA 1
ATOM 1196 C C . LEU A 1 161 ? -6.539 -5.906 -17.672 1 97.88 161 LEU A C 1
ATOM 1198 O O . LEU A 1 161 ? -6.945 -5.688 -16.531 1 97.88 161 LEU A O 1
ATOM 1202 N N . PRO A 1 162 ? -5.594 -5.074 -18.359 1 96.19 162 PRO A N 1
ATOM 1203 C CA . PRO A 1 162 ? -5.184 -3.826 -17.703 1 96.19 162 PRO A CA 1
ATOM 1204 C C . PRO A 1 162 ? -6.363 -2.9 -17.406 1 96.19 162 PRO A C 1
ATOM 1206 O O . PRO A 1 162 ? -7.289 -2.797 -18.219 1 96.19 162 PRO A O 1
ATOM 1209 N N . GLY A 1 163 ? -6.309 -2.236 -16.234 1 96.75 163 GLY A N 1
ATOM 1210 C CA . GLY A 1 163 ? -7.352 -1.296 -15.875 1 96.75 163 GLY A CA 1
ATOM 1211 C C . GLY A 1 163 ? -8.578 -1.967 -15.289 1 96.75 163 GLY A C 1
ATOM 1212 O O . GLY A 1 163 ? -9.609 -1.319 -15.078 1 96.75 163 GLY A O 1
ATOM 1213 N N . ARG A 1 164 ? -8.469 -3.277 -15.016 1 97.81 164 ARG A N 1
ATOM 1214 C CA . ARG A 1 164 ? -9.609 -4.02 -14.492 1 97.81 164 ARG A CA 1
ATOM 1215 C C . ARG A 1 164 ? -9.211 -4.844 -13.273 1 97.81 164 ARG A C 1
ATOM 1217 O O . ARG A 1 164 ? -8.07 -5.309 -13.172 1 97.81 164 ARG A O 1
ATOM 1224 N N . LEU A 1 165 ? -10.062 -5.008 -12.359 1 98.31 165 LEU A N 1
ATOM 1225 C CA . LEU A 1 165 ? -9.953 -5.887 -11.195 1 98.31 165 LEU A CA 1
ATOM 1226 C C . LEU A 1 165 ? -11.242 -6.66 -10.984 1 98.31 165 LEU A C 1
ATOM 1228 O O . LEU A 1 165 ? -12.266 -6.082 -10.609 1 98.31 165 LEU A O 1
ATOM 1232 N N . SER A 1 166 ? -11.211 -7.934 -11.188 1 98.56 166 SER A N 1
ATOM 1233 C CA . SER A 1 166 ? -12.383 -8.781 -11.016 1 98.56 166 SER A CA 1
ATOM 1234 C C . SER A 1 166 ? -12.523 -9.25 -9.57 1 98.56 166 SER A C 1
ATOM 1236 O O . SER A 1 166 ? -11.609 -9.055 -8.766 1 98.56 166 SER A O 1
ATOM 1238 N N . THR A 1 167 ? -13.719 -9.844 -9.234 1 98.12 167 THR A N 1
ATOM 1239 C CA . THR A 1 167 ? -13.953 -10.289 -7.867 1 98.12 167 THR A CA 1
ATOM 1240 C C . THR A 1 167 ? -14.633 -11.656 -7.855 1 98.12 167 THR A C 1
ATOM 1242 O O . THR A 1 167 ? -15.5 -11.93 -8.688 1 98.12 167 THR A O 1
ATOM 1245 N N . ARG A 1 168 ? -14.164 -12.469 -6.988 1 97.88 168 ARG A N 1
ATOM 1246 C CA . ARG A 1 168 ? -14.953 -13.641 -6.613 1 97.88 168 ARG A CA 1
ATOM 1247 C C . ARG A 1 168 ? -16 -13.281 -5.559 1 97.88 168 ARG A C 1
ATOM 1249 O O . ARG A 1 168 ? -15.656 -12.734 -4.504 1 97.88 168 ARG A O 1
ATOM 1256 N N . LEU A 1 169 ? -17.203 -13.492 -5.914 1 96.94 169 LEU A N 1
ATOM 1257 C CA . LEU A 1 169 ? -18.297 -13.383 -4.965 1 96.94 169 LEU A CA 1
ATOM 1258 C C . LEU A 1 169 ? -18.562 -14.719 -4.27 1 96.94 169 LEU A C 1
ATOM 1260 O O . LEU A 1 169 ? -18.828 -15.727 -4.93 1 96.94 169 LEU A O 1
ATOM 1264 N N . GLN A 1 170 ? -18.406 -14.734 -2.967 1 94.38 170 GLN A N 1
ATOM 1265 C CA . GLN A 1 170 ? -18.5 -15.953 -2.176 1 94.38 170 GLN A CA 1
ATOM 1266 C C . GLN A 1 170 ? -19.703 -15.906 -1.234 1 94.38 170 GLN A C 1
ATOM 1268 O O . GLN A 1 170 ? -19.562 -15.594 -0.052 1 94.38 170 GLN A O 1
ATOM 1273 N N . PRO A 1 171 ? -20.859 -16.328 -1.685 1 93 171 PRO A N 1
ATOM 1274 C CA . PRO A 1 171 ? -22.078 -16.266 -0.891 1 93 171 PRO A CA 1
ATOM 1275 C C . PRO A 1 171 ? -22.312 -17.516 -0.052 1 93 171 PRO A C 1
ATOM 1277 O O . PRO A 1 171 ? -23.391 -18.125 -0.115 1 93 171 PRO A O 1
ATOM 1280 N N . ASN A 1 172 ? -21.359 -17.797 0.8 1 90.25 172 ASN A N 1
ATOM 1281 C CA . ASN A 1 172 ? -21.453 -18.984 1.643 1 90.25 172 ASN A CA 1
ATOM 1282 C C . ASN A 1 172 ? -22.594 -18.875 2.641 1 90.25 172 ASN A C 1
ATOM 1284 O O . ASN A 1 172 ? -22.938 -17.781 3.094 1 90.25 172 ASN A O 1
ATOM 1288 N N . HIS A 1 173 ? -23.203 -19.953 2.908 1 88 173 HIS A N 1
ATOM 1289 C CA . HIS A 1 173 ? -24.188 -20.094 3.967 1 88 173 HIS A CA 1
ATOM 1290 C C . HIS A 1 173 ? -23.891 -21.312 4.836 1 88 173 HIS A C 1
ATOM 1292 O O . HIS A 1 173 ? -23.5 -22.359 4.324 1 88 173 HIS A O 1
ATOM 1298 N N . PRO A 1 174 ? -24.125 -21.25 6.113 1 87 174 PRO A N 1
ATOM 1299 C CA . PRO A 1 174 ? -23.719 -22.312 7.031 1 87 174 PRO A CA 1
ATOM 1300 C C . PRO A 1 174 ? -24.422 -23.641 6.73 1 87 174 PRO A C 1
ATOM 1302 O O . PRO A 1 174 ? -23.875 -24.719 7.023 1 87 174 PRO A O 1
ATOM 1305 N N . THR A 1 175 ? -25.688 -23.594 6.164 1 89.56 175 THR A N 1
ATOM 1306 C CA . THR A 1 175 ? -26.406 -24.828 5.871 1 89.56 175 THR A CA 1
ATOM 1307 C C . THR A 1 175 ? -26.703 -24.938 4.379 1 89.56 175 THR A C 1
ATOM 1309 O O . THR A 1 175 ? -27.562 -25.719 3.965 1 89.56 175 THR A O 1
ATOM 1312 N N . ASP A 1 176 ? -26.094 -24.109 3.586 1 92.06 176 ASP A N 1
ATOM 1313 C CA . ASP A 1 176 ? -26.297 -24.078 2.143 1 92.06 176 ASP A CA 1
ATOM 1314 C C . ASP A 1 176 ? -27.781 -23.844 1.814 1 92.06 176 ASP A C 1
ATOM 1316 O O . ASP A 1 176 ? -28.312 -24.453 0.892 1 92.06 176 ASP A O 1
ATOM 1320 N N . ASP A 1 177 ? -28.406 -23.016 2.598 1 92.56 177 ASP A N 1
ATOM 1321 C CA . ASP A 1 177 ? -29.797 -22.625 2.33 1 92.56 177 ASP A CA 1
ATOM 1322 C C . ASP A 1 177 ? -29.891 -21.828 1.032 1 92.56 177 ASP A C 1
ATOM 1324 O O . ASP A 1 177 ? -29.266 -20.781 0.889 1 92.56 177 ASP A O 1
ATOM 1328 N N . PRO A 1 178 ? -30.688 -22.359 0.108 1 91.75 178 PRO A N 1
ATOM 1329 C CA . PRO A 1 178 ? -30.781 -21.688 -1.194 1 91.75 178 PRO A CA 1
ATOM 1330 C C . PRO A 1 178 ? -31.219 -20.234 -1.084 1 91.75 178 PRO A C 1
ATOM 1332 O O . PRO A 1 178 ? -30.734 -19.375 -1.836 1 91.75 178 PRO A O 1
ATOM 1335 N N . ARG A 1 179 ? -32.156 -19.906 -0.153 1 90.69 179 ARG A N 1
ATOM 1336 C CA . ARG A 1 179 ? -32.656 -18.531 0.006 1 90.69 179 ARG A CA 1
ATOM 1337 C C . ARG A 1 179 ? -31.547 -17.625 0.527 1 90.69 179 ARG A C 1
ATOM 1339 O O . ARG A 1 179 ? -31.422 -16.469 0.104 1 90.69 179 ARG A O 1
ATOM 1346 N N . GLY A 1 180 ? -30.812 -18.125 1.505 1 92.06 180 GLY A N 1
ATOM 1347 C CA . GLY A 1 180 ? -29.688 -17.375 2.033 1 92.06 180 GLY A CA 1
ATOM 1348 C C . GLY A 1 180 ? -28.594 -17.109 1 1 92.06 180 GLY A C 1
ATOM 1349 O O . GLY A 1 180 ? -28.062 -16 0.915 1 92.06 180 GLY A O 1
ATOM 1350 N N . ILE A 1 181 ? -28.281 -18.094 0.254 1 93.06 181 ILE A N 1
ATOM 1351 C CA . ILE A 1 181 ? -27.281 -18 -0.797 1 93.06 181 ILE A CA 1
ATOM 1352 C C . ILE A 1 181 ? -27.734 -17 -1.854 1 93.06 181 ILE A C 1
ATOM 1354 O O . ILE A 1 181 ? -26.953 -16.141 -2.285 1 93.06 181 ILE A O 1
ATOM 1358 N N . ALA A 1 182 ? -28.969 -17.078 -2.24 1 91.69 182 ALA A N 1
ATOM 1359 C CA . ALA A 1 182 ? -29.516 -16.156 -3.23 1 91.69 182 ALA A CA 1
ATOM 1360 C C . ALA A 1 182 ? -29.438 -14.711 -2.73 1 91.69 182 ALA A C 1
ATOM 1362 O O . ALA A 1 182 ? -29.094 -13.805 -3.49 1 91.69 182 ALA A O 1
ATOM 1363 N N . ALA A 1 183 ? -29.781 -14.547 -1.453 1 90.56 183 ALA A N 1
ATOM 1364 C CA . ALA A 1 183 ? -29.75 -13.211 -0.866 1 90.56 183 ALA A CA 1
ATOM 1365 C C . ALA A 1 183 ? -28.328 -12.648 -0.854 1 90.56 183 ALA A C 1
ATOM 1367 O O . ALA A 1 183 ? -28.125 -11.484 -1.202 1 90.56 183 ALA A O 1
ATOM 1368 N N . ALA A 1 184 ? -27.391 -13.461 -0.427 1 91.25 184 ALA A N 1
ATOM 1369 C CA . ALA A 1 184 ? -25.984 -13.047 -0.392 1 91.25 184 ALA A CA 1
ATOM 1370 C C . ALA A 1 184 ? -25.469 -12.758 -1.796 1 91.25 184 ALA A C 1
ATOM 1372 O O . ALA A 1 184 ? -24.656 -11.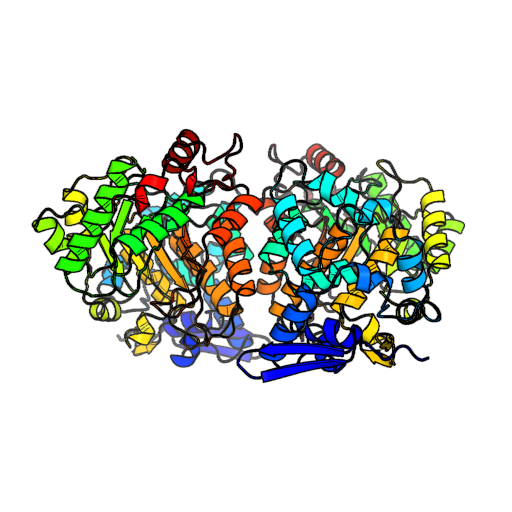844 -1.99 1 91.25 184 ALA A O 1
ATOM 1373 N N . THR A 1 185 ? -25.891 -13.578 -2.719 1 93.69 185 THR A N 1
ATOM 1374 C CA . THR A 1 185 ? -25.516 -13.359 -4.113 1 93.69 185 THR A CA 1
ATOM 1375 C C . THR A 1 185 ? -26.031 -12.008 -4.609 1 93.69 185 THR A C 1
ATOM 1377 O O . THR A 1 185 ? -25.281 -11.25 -5.234 1 93.69 185 THR A O 1
ATOM 1380 N N . LEU A 1 186 ? -27.25 -11.727 -4.301 1 90.75 186 LEU A N 1
ATOM 1381 C CA . LEU A 1 186 ? -27.859 -10.461 -4.688 1 90.75 186 LEU A CA 1
ATOM 1382 C C . LEU A 1 186 ? -27.078 -9.289 -4.094 1 90.75 186 LEU A C 1
ATOM 1384 O O . LEU A 1 186 ? -26.75 -8.328 -4.801 1 90.75 186 LEU A O 1
ATOM 1388 N N . ASP A 1 187 ? -26.781 -9.406 -2.846 1 90 187 ASP A N 1
ATOM 1389 C CA . ASP A 1 187 ? -26.047 -8.344 -2.164 1 90 187 ASP A CA 1
ATOM 1390 C C . ASP A 1 187 ? -24.703 -8.07 -2.855 1 90 187 ASP A C 1
ATOM 1392 O O . ASP A 1 187 ? -24.328 -6.918 -3.066 1 90 187 ASP A O 1
ATOM 1396 N N . GLY A 1 188 ? -24 -9.109 -3.154 1 93.5 188 GLY A N 1
ATOM 1397 C CA . GLY A 1 188 ? -22.719 -8.969 -3.828 1 93.5 188 GLY A CA 1
ATOM 1398 C C . GLY A 1 188 ? -22.844 -8.367 -5.215 1 93.5 188 GLY A C 1
ATOM 1399 O O . GLY A 1 188 ? -22.047 -7.5 -5.59 1 93.5 188 GLY A O 1
ATOM 1400 N N . LEU A 1 189 ? -23.812 -8.828 -5.938 1 93.81 189 LEU A N 1
ATOM 1401 C CA . LEU A 1 189 ? -24.031 -8.328 -7.293 1 93.81 189 LEU A CA 1
ATOM 1402 C C . LEU A 1 189 ? -24.359 -6.836 -7.277 1 93.81 189 LEU A C 1
ATOM 1404 O O . LEU A 1 189 ? -23.906 -6.086 -8.141 1 93.81 189 LEU A O 1
ATOM 1408 N N . LEU A 1 190 ? -25.141 -6.391 -6.312 1 90.56 190 LEU A N 1
ATOM 1409 C CA . LEU A 1 190 ? -25.516 -4.988 -6.195 1 90.56 190 LEU A CA 1
ATOM 1410 C C . LEU A 1 190 ? -24.312 -4.113 -5.922 1 90.56 190 LEU A C 1
ATOM 1412 O O . LEU A 1 190 ? -24.344 -2.9 -6.148 1 90.56 190 LEU A O 1
ATOM 1416 N N . MET A 1 191 ? -23.266 -4.75 -5.445 1 91.94 191 MET A N 1
ATOM 1417 C CA . MET A 1 191 ? -22.031 -4.027 -5.164 1 91.94 191 MET A CA 1
ATOM 1418 C C . MET A 1 191 ? -21.016 -4.25 -6.273 1 91.94 191 MET A C 1
ATOM 1420 O O . MET A 1 191 ? -19.828 -3.922 -6.113 1 91.94 191 MET A O 1
ATOM 1424 N N . GLY A 1 192 ? -21.422 -4.836 -7.348 1 93.31 192 GLY A N 1
ATOM 1425 C CA . GLY A 1 192 ? -20.562 -5.02 -8.508 1 93.31 192 GLY A CA 1
ATOM 1426 C C . GLY A 1 192 ? -19.562 -6.152 -8.336 1 93.31 192 GLY A C 1
ATOM 1427 O O . GLY A 1 192 ? -18.516 -6.156 -8.969 1 93.31 192 GLY A O 1
ATOM 1428 N N . CYS A 1 193 ? -19.891 -7.141 -7.52 1 95.88 193 CYS A N 1
ATOM 1429 C CA . CYS A 1 193 ? -18.984 -8.266 -7.285 1 95.88 193 CYS A CA 1
ATOM 1430 C C . CYS A 1 193 ? -19.484 -9.516 -7.992 1 95.88 193 CYS A C 1
ATOM 1432 O O . CYS A 1 193 ? -20.703 -9.711 -8.141 1 95.88 193 CYS A O 1
ATOM 1434 N N . GLY A 1 194 ? -18.531 -10.344 -8.477 1 97.69 194 GLY A N 1
ATOM 1435 C CA . GLY A 1 194 ? -18.922 -11.656 -8.977 1 97.69 194 GLY A CA 1
ATOM 1436 C C . GLY A 1 194 ? -18.484 -11.898 -10.414 1 97.69 194 GLY A C 1
ATOM 1437 O O . GLY A 1 194 ? -18.781 -12.945 -10.984 1 97.69 194 GLY A O 1
ATOM 1438 N N . ASP A 1 195 ? -17.766 -10.984 -10.969 1 98.06 195 ASP A N 1
ATOM 1439 C CA . ASP A 1 195 ? -17.406 -11.086 -12.383 1 98.06 195 ASP A CA 1
ATOM 1440 C C . ASP A 1 195 ? -16.328 -12.141 -12.602 1 98.06 195 ASP A C 1
ATOM 1442 O O . ASP A 1 195 ? -16.25 -12.727 -13.688 1 98.06 195 ASP A O 1
ATOM 1446 N N . ALA A 1 196 ? -15.453 -12.383 -11.602 1 98.62 196 ALA A N 1
ATOM 1447 C CA . ALA A 1 196 ? -14.5 -13.484 -11.742 1 98.62 196 ALA A CA 1
ATOM 1448 C C . ALA A 1 196 ? -15.195 -14.836 -11.617 1 98.62 196 ALA A C 1
ATOM 1450 O O . ALA A 1 196 ? -14.953 -15.742 -12.422 1 98.62 196 ALA A O 1
ATOM 1451 N N . VAL A 1 197 ? -16.031 -14.891 -10.531 1 98.69 197 VAL A N 1
ATOM 1452 C CA . VAL A 1 197 ? -16.75 -16.125 -10.289 1 98.69 197 VAL A CA 1
ATOM 1453 C C . VAL A 1 197 ? -17.719 -15.945 -9.117 1 98.69 197 VAL A C 1
ATOM 1455 O O . VAL A 1 197 ? -17.438 -15.18 -8.195 1 98.69 197 VAL A O 1
ATOM 1458 N N . ILE A 1 198 ? -18.859 -16.484 -9.227 1 98.19 198 ILE A N 1
ATOM 1459 C CA . ILE A 1 198 ? -19.656 -16.781 -8.031 1 98.19 198 ILE A CA 1
ATOM 1460 C C . ILE A 1 198 ? -19.297 -18.156 -7.5 1 98.19 198 ILE A C 1
ATOM 1462 O O . ILE A 1 198 ? -19.688 -19.172 -8.094 1 98.19 198 ILE A O 1
ATOM 1466 N N . GLY A 1 199 ? -18.547 -18.156 -6.422 1 96.81 199 GLY A N 1
ATOM 1467 C CA . GLY A 1 199 ? -17.984 -19.391 -5.906 1 96.81 199 GLY A CA 1
ATOM 1468 C C . GLY A 1 199 ? -18.438 -19.719 -4.5 1 96.81 199 GLY A C 1
ATOM 1469 O O . GLY A 1 199 ? -18.359 -18.891 -3.6 1 96.81 199 GLY A O 1
ATOM 1470 N N . ILE A 1 200 ? -18.844 -20.969 -4.301 1 95.62 200 ILE A N 1
ATOM 1471 C CA . ILE A 1 200 ? -19.375 -21.375 -3.004 1 95.62 200 ILE A CA 1
ATOM 1472 C C . ILE A 1 200 ? -18.516 -22.5 -2.432 1 95.62 200 ILE A C 1
ATOM 1474 O O . ILE A 1 200 ? -18.172 -23.453 -3.139 1 95.62 200 ILE A O 1
ATOM 1478 N N . ASN A 1 201 ? -18.047 -22.297 -1.221 1 93 201 ASN A N 1
ATOM 1479 C CA . ASN A 1 201 ? -17.594 -23.438 -0.421 1 93 201 ASN A CA 1
ATOM 1480 C C . ASN A 1 201 ? -18.766 -24.172 0.222 1 93 201 ASN A C 1
ATOM 1482 O O . ASN A 1 201 ? -19.391 -23.656 1.151 1 93 201 ASN A O 1
ATOM 1486 N N . PRO A 1 202 ? -19.016 -25.344 -0.224 1 92.56 202 PRO A N 1
ATOM 1487 C CA . PRO A 1 202 ? -20.188 -26.031 0.298 1 92.56 202 PRO A CA 1
ATOM 1488 C C . PRO A 1 202 ? -20.047 -26.422 1.768 1 92.56 202 PRO A C 1
ATOM 1490 O O . PRO A 1 202 ? -18.938 -26.703 2.229 1 92.56 202 PRO A O 1
ATOM 1493 N N . ALA A 1 203 ? -21.125 -26.484 2.449 1 88.94 203 ALA A N 1
ATOM 1494 C CA . ALA A 1 203 ? -21.141 -26.859 3.859 1 88.94 203 ALA A CA 1
ATOM 1495 C C . ALA A 1 203 ? -20.844 -28.359 4.023 1 88.94 203 ALA A C 1
ATOM 1497 O O . ALA A 1 203 ? -20.297 -28.781 5.047 1 88.94 203 ALA A O 1
ATOM 1498 N N . THR A 1 204 ? -21.297 -29.125 3 1 85.06 204 THR A N 1
ATOM 1499 C CA . THR A 1 204 ? -21.047 -30.562 3.021 1 85.06 204 THR A CA 1
ATOM 1500 C C . THR A 1 204 ? -20.281 -30.984 1.768 1 85.06 204 THR A C 1
ATOM 1502 O O . THR A 1 204 ? -20.391 -30.344 0.724 1 85.06 204 THR A O 1
ATOM 1505 N N . ASP A 1 205 ? -19.625 -32.094 1.848 1 81.62 205 ASP A N 1
ATOM 1506 C CA . ASP A 1 205 ? -18.844 -32.594 0.724 1 81.62 205 ASP A CA 1
ATOM 1507 C C . ASP A 1 205 ? -19.641 -33.594 -0.117 1 81.62 205 ASP A C 1
ATOM 1509 O O . ASP A 1 205 ? -19.078 -34.281 -0.959 1 81.62 205 ASP A O 1
ATOM 1513 N N . SER A 1 206 ? -20.875 -33.5 -0.098 1 90.94 206 SER A N 1
ATOM 1514 C CA . SER A 1 206 ? -21.703 -34.469 -0.816 1 90.94 206 SER A CA 1
ATOM 1515 C C . SER A 1 206 ? -21.859 -34.062 -2.279 1 90.94 206 SER A C 1
ATOM 1517 O O . SER A 1 206 ? -22.141 -32.906 -2.586 1 90.94 206 SER A O 1
ATOM 1519 N N . PRO A 1 207 ? -21.703 -35.031 -3.203 1 94.88 207 PRO A N 1
ATOM 1520 C CA . PRO A 1 207 ? -21.906 -34.75 -4.625 1 94.88 207 PRO A CA 1
ATOM 1521 C C . PRO A 1 207 ? -23.297 -34.188 -4.918 1 94.88 207 PRO A C 1
ATOM 1523 O O . PRO A 1 207 ? -23.453 -33.344 -5.781 1 94.88 207 PRO A O 1
ATOM 1526 N N . GLN A 1 208 ? -24.266 -34.688 -4.195 1 95.31 208 GLN A N 1
ATOM 1527 C CA . GLN A 1 208 ? -25.625 -34.219 -4.41 1 95.31 208 GLN A CA 1
ATOM 1528 C C . GLN A 1 208 ? -25.766 -32.75 -4.023 1 95.31 208 GLN A C 1
ATOM 1530 O O . GLN A 1 208 ? -26.391 -31.969 -4.742 1 95.31 208 GLN A O 1
ATOM 1535 N N . ALA A 1 209 ? -25.234 -32.438 -2.893 1 93.94 209 ALA A N 1
ATOM 1536 C CA . ALA A 1 209 ? -25.266 -31.047 -2.453 1 93.94 209 ALA A CA 1
ATOM 1537 C C . ALA A 1 209 ? -24.562 -30.141 -3.457 1 93.94 209 ALA A C 1
ATOM 1539 O O . ALA A 1 209 ? -25.047 -29.047 -3.752 1 93.94 209 ALA A O 1
ATOM 1540 N N . THR A 1 210 ? -23.453 -30.578 -3.908 1 96.75 210 THR A N 1
ATOM 1541 C CA . THR A 1 210 ? -22.719 -29.828 -4.91 1 96.75 210 THR A CA 1
ATOM 1542 C C . THR A 1 210 ? -23.547 -29.641 -6.176 1 96.75 210 THR A C 1
ATOM 1544 O O . THR A 1 210 ? -23.594 -28.547 -6.738 1 96.75 210 THR A O 1
ATOM 1547 N N . SER A 1 211 ? -24.172 -30.703 -6.625 1 97.62 211 SER A N 1
ATOM 1548 C CA . SER A 1 211 ? -25.031 -30.656 -7.797 1 97.62 211 SER A CA 1
ATOM 1549 C C . SER A 1 211 ? -26.156 -29.625 -7.605 1 97.62 211 SER A C 1
ATOM 1551 O O . SER A 1 211 ? -26.422 -28.812 -8.492 1 97.62 211 SER A O 1
ATOM 1553 N N . ASP A 1 212 ? -26.797 -29.656 -6.465 1 96.62 212 ASP A N 1
ATOM 1554 C CA . ASP A 1 212 ? -27.906 -28.75 -6.176 1 96.62 212 ASP A CA 1
ATOM 1555 C C . ASP A 1 212 ? -27.438 -27.297 -6.23 1 96.62 212 ASP A C 1
ATOM 1557 O O . ASP A 1 212 ? -28.141 -26.453 -6.777 1 96.62 212 ASP A O 1
ATOM 1561 N N . LEU A 1 213 ? -26.328 -27.078 -5.664 1 96.94 213 LEU A N 1
ATOM 1562 C CA . LEU A 1 213 ? -25.797 -25.719 -5.629 1 96.94 213 LEU A CA 1
ATOM 1563 C C . LEU A 1 213 ? -25.422 -25.25 -7.035 1 96.94 213 LEU A C 1
ATOM 1565 O O . LEU A 1 213 ? -25.656 -24.078 -7.379 1 96.94 213 LEU A O 1
ATOM 1569 N N . LEU A 1 214 ? -24.859 -26.094 -7.82 1 98.06 214 LEU A N 1
ATOM 1570 C CA . LEU A 1 214 ? -24.5 -25.734 -9.195 1 98.06 214 LEU A CA 1
ATOM 1571 C C . LEU A 1 214 ? -25.75 -25.406 -10.008 1 98.06 214 LEU A C 1
ATOM 1573 O O . LEU A 1 214 ? -25.75 -24.453 -10.797 1 98.06 214 LEU A O 1
ATOM 1577 N N . HIS A 1 215 ? -26.766 -26.203 -9.852 1 97.5 215 HIS A N 1
ATOM 1578 C CA . HIS A 1 215 ? -28.016 -25.922 -10.539 1 97.5 215 HIS A CA 1
ATOM 1579 C C . HIS A 1 215 ? -28.609 -24.594 -10.07 1 97.5 215 HIS A C 1
ATOM 1581 O O . HIS A 1 215 ? -29.125 -23.812 -10.883 1 97.5 215 HIS A O 1
ATOM 1587 N N . LEU A 1 216 ? -28.562 -24.391 -8.766 1 95.94 216 LEU A N 1
ATOM 1588 C CA . LEU A 1 216 ? -29.078 -23.141 -8.219 1 95.94 216 LEU A CA 1
ATOM 1589 C C . LEU A 1 216 ? -28.375 -21.953 -8.852 1 95.94 216 LEU A C 1
ATOM 1591 O O . LEU A 1 216 ? -29.047 -21.016 -9.32 1 95.94 216 LEU A O 1
ATOM 1595 N N . LEU A 1 217 ? -27.062 -21.953 -8.906 1 97.12 217 LEU A N 1
ATOM 1596 C CA . LEU A 1 217 ? -26.281 -20.828 -9.43 1 97.12 217 LEU A CA 1
ATOM 1597 C C . LEU A 1 217 ? -26.516 -20.672 -10.93 1 97.12 217 LEU A C 1
ATOM 1599 O O . LEU A 1 217 ? -26.562 -19.547 -11.43 1 97.12 217 LEU A O 1
ATOM 1603 N N . ASP A 1 218 ? -26.594 -21.766 -11.586 1 97.5 218 ASP A N 1
ATOM 1604 C CA . ASP A 1 218 ? -26.828 -21.703 -13.023 1 97.5 218 ASP A CA 1
ATOM 1605 C C . ASP A 1 218 ? -28.188 -21.109 -13.328 1 97.5 218 ASP A C 1
ATOM 1607 O O . ASP A 1 218 ? -28.328 -20.328 -14.281 1 97.5 218 ASP A O 1
ATOM 1611 N N . ASP A 1 219 ? -29.156 -21.5 -12.586 1 95.81 219 ASP A N 1
ATOM 1612 C CA . ASP A 1 219 ? -30.484 -20.953 -12.766 1 95.81 219 ASP A CA 1
ATOM 1613 C C . ASP A 1 219 ? -30.5 -19.438 -12.547 1 95.81 219 ASP A C 1
ATOM 1615 O O . ASP A 1 219 ? -31.125 -18.703 -13.312 1 95.81 219 ASP A O 1
ATOM 1619 N N . ILE A 1 220 ? -29.828 -19.016 -11.508 1 94.12 220 ILE A N 1
ATOM 1620 C CA . ILE A 1 220 ? -29.719 -17.594 -11.211 1 94.12 220 ILE A CA 1
ATOM 1621 C C . ILE A 1 220 ? -29.016 -16.875 -12.367 1 94.12 220 ILE A C 1
ATOM 1623 O O . ILE A 1 220 ? -29.5 -15.844 -12.844 1 94.12 220 ILE A O 1
ATOM 1627 N N . ARG A 1 221 ? -27.953 -17.375 -12.781 1 96.25 221 ARG A N 1
ATOM 1628 C CA . ARG A 1 221 ? -27.156 -16.781 -13.852 1 96.25 221 ARG A CA 1
ATOM 1629 C C . ARG A 1 221 ? -27.984 -16.641 -15.133 1 96.25 221 ARG A C 1
ATOM 1631 O O . ARG A 1 221 ? -27.969 -15.594 -15.773 1 96.25 221 ARG A O 1
ATOM 1638 N N . GLN A 1 222 ? -28.703 -17.688 -15.5 1 95.75 222 GLN A N 1
ATOM 1639 C CA . GLN A 1 222 ? -29.5 -17.719 -16.719 1 95.75 222 GLN A CA 1
ATOM 1640 C C . GLN A 1 222 ? -30.688 -16.75 -16.625 1 95.75 222 GLN A C 1
ATOM 1642 O O . GLN A 1 222 ? -30.969 -16 -17.562 1 95.75 222 GLN A O 1
ATOM 1647 N N . ARG A 1 223 ? -31.266 -16.828 -15.508 1 93.12 223 ARG A N 1
ATOM 1648 C CA . ARG A 1 223 ? -32.469 -16.016 -15.305 1 93.12 223 ARG A CA 1
ATOM 1649 C C . ARG A 1 223 ? -32.156 -14.531 -15.453 1 93.12 223 ARG A C 1
ATOM 1651 O O . ARG A 1 223 ? -32.938 -13.773 -16.016 1 93.12 223 ARG A O 1
ATOM 1658 N N . PHE A 1 224 ? -30.984 -14.156 -14.984 1 93.19 224 PHE A N 1
ATOM 1659 C CA . PHE A 1 224 ? -30.656 -12.734 -14.969 1 93.19 224 PHE A CA 1
ATOM 1660 C C . PHE A 1 224 ? -29.578 -12.43 -16 1 93.19 224 PHE A C 1
ATOM 1662 O O . PHE A 1 224 ? -29 -11.336 -16 1 93.19 224 PHE A O 1
ATOM 1669 N N . GLU A 1 225 ? -29.25 -13.398 -16.812 1 95.25 225 GLU A N 1
ATOM 1670 C CA . GLU A 1 225 ? -28.281 -13.266 -17.906 1 95.25 225 GLU A CA 1
ATOM 1671 C C . GLU A 1 225 ? -26.969 -12.688 -17.406 1 95.25 225 GLU A C 1
ATOM 1673 O O . GLU A 1 225 ? -26.406 -11.766 -18.016 1 95.25 225 GLU A O 1
ATOM 1678 N N . ILE A 1 226 ? -26.609 -13.102 -16.203 1 96.5 226 ILE A N 1
ATOM 1679 C CA . ILE A 1 226 ? -25.359 -12.609 -15.609 1 96.5 226 ILE A CA 1
ATOM 1680 C C . ILE A 1 226 ? -24.172 -13.195 -16.359 1 96.5 226 ILE A C 1
ATOM 1682 O O . ILE A 1 226 ? -24.031 -14.414 -16.469 1 96.5 226 ILE A O 1
ATOM 1686 N N . PRO A 1 227 ? -23.297 -12.344 -16.953 1 97.56 227 PRO A N 1
ATOM 1687 C CA . PRO A 1 227 ? -22.094 -12.859 -17.625 1 97.56 227 PRO A CA 1
ATOM 1688 C C . PRO A 1 227 ? -21 -13.258 -16.625 1 97.56 227 PRO A C 1
ATOM 1690 O O . PRO A 1 227 ? -19.969 -12.602 -16.547 1 97.56 227 PRO A O 1
ATOM 1693 N N . THR A 1 228 ? -21.234 -14.344 -15.922 1 98 228 THR A N 1
ATOM 1694 C CA . THR A 1 228 ? -20.281 -14.852 -14.938 1 98 228 THR A CA 1
ATOM 1695 C C . THR A 1 228 ? -20.219 -16.375 -14.984 1 98 228 THR A C 1
ATOM 1697 O O . THR A 1 228 ? -20.922 -17 -15.789 1 98 228 THR A O 1
ATOM 1700 N N . GLN A 1 229 ? -19.25 -16.922 -14.383 1 98.44 229 GLN A N 1
ATOM 1701 C CA . GLN A 1 229 ? -19.141 -18.359 -14.18 1 98.44 229 GLN A CA 1
ATOM 1702 C C . GLN A 1 229 ? -19.344 -18.734 -12.711 1 98.44 229 GLN A C 1
ATOM 1704 O O . GLN A 1 229 ? -19.219 -17.875 -11.836 1 98.44 229 GLN A O 1
ATOM 1709 N N . SER A 1 230 ? -19.766 -19.891 -12.516 1 98.12 230 SER A N 1
ATOM 1710 C CA . SER A 1 230 ? -19.969 -20.391 -11.156 1 98.12 230 SER A CA 1
ATOM 1711 C C . SER A 1 230 ? -19.016 -21.516 -10.82 1 98.12 230 SER A C 1
ATOM 1713 O O . SER A 1 230 ? -18.5 -22.188 -11.719 1 98.12 230 SER A O 1
ATOM 1715 N N . CYS A 1 231 ? -18.797 -21.641 -9.57 1 98.38 231 CYS A N 1
ATOM 1716 C CA . CYS A 1 231 ? -17.953 -22.719 -9.086 1 98.38 231 CYS A CA 1
ATOM 1717 C C . CYS A 1 231 ? -18.375 -23.156 -7.688 1 98.38 231 CYS A C 1
ATOM 1719 O O . CYS A 1 231 ? -18.5 -22.328 -6.789 1 98.38 231 CYS A O 1
ATOM 1721 N N . VAL A 1 232 ? -18.703 -24.375 -7.531 1 97.81 232 VAL A N 1
ATOM 1722 C CA . VAL A 1 232 ? -18.812 -24.969 -6.199 1 97.81 232 VAL A CA 1
ATOM 1723 C C . VAL A 1 232 ? -17.531 -25.75 -5.875 1 97.81 232 VAL A C 1
ATOM 1725 O O . VAL A 1 232 ? -17.188 -26.688 -6.586 1 97.81 232 VAL A O 1
ATOM 1728 N N . LEU A 1 233 ? -16.844 -25.344 -4.828 1 96.75 233 LEU A N 1
ATOM 1729 C CA . LEU A 1 233 ? -15.508 -25.844 -4.535 1 96.75 233 LEU A CA 1
ATOM 1730 C C . LEU A 1 233 ? -15.578 -27.266 -3.996 1 96.75 233 LEU A C 1
ATOM 1732 O O . LEU A 1 233 ? -15.875 -27.484 -2.816 1 96.75 233 LEU A O 1
ATOM 1736 N N . SER A 1 234 ? -15.367 -28.188 -4.809 1 96.56 234 SER A N 1
ATOM 1737 C CA . SER A 1 234 ? -15.32 -29.609 -4.488 1 96.56 234 SER A CA 1
ATOM 1738 C C . SER A 1 234 ? -14.102 -30.281 -5.125 1 96.56 234 SER A C 1
ATOM 1740 O O . SER A 1 234 ? -13.492 -29.719 -6.039 1 96.56 234 SER A O 1
ATOM 1742 N N . HIS A 1 235 ? -13.789 -31.422 -4.586 1 97.38 235 HIS A N 1
ATOM 1743 C CA . HIS A 1 235 ? -12.672 -32.188 -5.152 1 97.38 235 HIS A CA 1
ATOM 1744 C C . HIS A 1 235 ? -12.891 -32.469 -6.633 1 97.38 235 HIS A C 1
ATOM 1746 O O . HIS A 1 235 ? -14.016 -32.719 -7.059 1 97.38 235 HIS A O 1
ATOM 1752 N N . VAL A 1 236 ? -11.859 -32.438 -7.371 1 98.44 236 VAL A N 1
ATOM 1753 C CA . VAL A 1 236 ? -11.898 -32.531 -8.828 1 98.44 236 VAL A CA 1
ATOM 1754 C C . VAL A 1 236 ? -12.602 -33.844 -9.234 1 98.44 236 VAL A C 1
ATOM 1756 O O . VAL A 1 236 ? -13.336 -33.875 -10.227 1 98.44 236 VAL A O 1
ATOM 1759 N N . THR A 1 237 ? -12.422 -34.906 -8.484 1 98 237 THR A N 1
ATOM 1760 C CA . THR A 1 237 ? -13.055 -36.156 -8.828 1 98 237 THR A CA 1
ATOM 1761 C C . THR A 1 237 ? -14.578 -36.062 -8.719 1 98 237 THR A C 1
ATOM 1763 O O . THR A 1 237 ? -15.305 -36.656 -9.516 1 98 237 THR A O 1
ATOM 1766 N N . THR A 1 238 ? -15.031 -35.344 -7.688 1 97.81 238 THR A N 1
ATOM 1767 C CA . THR A 1 238 ? -16.469 -35.125 -7.547 1 97.81 238 THR A CA 1
ATOM 1768 C C . THR A 1 238 ? -17 -34.344 -8.75 1 97.81 238 THR A C 1
ATOM 1770 O O . THR A 1 238 ? -18.047 -34.688 -9.312 1 97.81 238 THR A O 1
ATOM 1773 N N . THR A 1 239 ? -16.297 -33.375 -9.141 1 98.31 239 THR A N 1
ATOM 1774 C CA . THR A 1 239 ? -16.734 -32.531 -10.242 1 98.31 239 THR A CA 1
ATOM 1775 C C . THR A 1 239 ? -16.75 -33.312 -11.555 1 98.31 239 THR A C 1
ATOM 1777 O O . THR A 1 239 ? -17.656 -33.156 -12.367 1 98.31 239 THR A O 1
ATOM 1780 N N . ILE A 1 240 ? -15.719 -34.156 -11.797 1 98.38 240 ILE A N 1
ATOM 1781 C CA . ILE A 1 240 ? -15.688 -35 -12.984 1 98.38 240 ILE A CA 1
ATOM 1782 C C . ILE A 1 240 ? -16.938 -35.875 -13.031 1 98.38 240 ILE A C 1
ATOM 1784 O O . ILE A 1 240 ? -17.578 -36 -14.07 1 98.38 240 ILE A O 1
ATOM 1788 N N . GLY A 1 241 ? -17.234 -36.469 -11.906 1 98.25 241 GLY A N 1
ATOM 1789 C CA . GLY A 1 241 ? -18.438 -37.281 -11.828 1 98.25 241 GLY A CA 1
ATOM 1790 C C . GLY A 1 241 ? -19.703 -36.5 -12.148 1 98.25 241 GLY A C 1
ATOM 1791 O O . GLY A 1 241 ? -20.594 -37 -12.828 1 98.25 241 GLY A O 1
ATOM 1792 N N . LEU A 1 242 ? -19.797 -35.312 -11.641 1 98.31 242 LEU A N 1
ATOM 1793 C CA . LEU A 1 242 ? -20.953 -34.469 -11.883 1 98.31 242 LEU A CA 1
ATOM 1794 C C . LEU A 1 242 ? -21.062 -34.094 -13.359 1 98.31 242 LEU A C 1
ATOM 1796 O O . LEU A 1 242 ? -22.172 -34.031 -13.898 1 98.31 242 LEU A O 1
ATOM 1800 N N . ILE A 1 243 ? -19.938 -33.875 -13.992 1 98.31 243 ILE A N 1
ATOM 1801 C CA . ILE A 1 243 ? -19.922 -33.594 -15.422 1 98.31 243 ILE A CA 1
ATOM 1802 C C . ILE A 1 243 ? -20.484 -34.781 -16.188 1 98.31 243 ILE A C 1
ATOM 1804 O O . ILE A 1 243 ? -21.297 -34.594 -17.109 1 98.31 243 ILE A O 1
ATOM 1808 N N . GLU A 1 244 ? -20.078 -35.938 -15.797 1 97.56 244 GLU A N 1
ATOM 1809 C CA . GLU A 1 244 ? -20.562 -37.156 -16.438 1 97.56 244 GLU A CA 1
ATOM 1810 C C . GLU A 1 244 ? -22.078 -37.312 -16.266 1 97.56 244 GLU A C 1
ATOM 1812 O O . GLU A 1 244 ? -22.75 -37.906 -17.109 1 97.56 244 GLU A O 1
ATOM 1817 N N . SER A 1 245 ? -22.562 -36.75 -15.219 1 97.62 245 SER A N 1
ATOM 1818 C CA . SER A 1 245 ? -23.984 -36.844 -14.914 1 97.62 245 SER A CA 1
ATOM 1819 C C . SER A 1 245 ? -24.766 -35.688 -15.547 1 97.62 245 SER A C 1
ATOM 1821 O O . SER A 1 245 ? -25.969 -35.531 -15.281 1 97.62 245 SER A O 1
ATOM 1823 N N . GLY A 1 246 ? -24.109 -34.812 -16.219 1 97.06 246 GLY A N 1
ATOM 1824 C CA . GLY A 1 246 ? -24.781 -33.75 -16.969 1 97.06 246 GLY A CA 1
ATOM 1825 C C . GLY A 1 246 ? -25.031 -32.5 -16.141 1 97.06 246 GLY A C 1
ATOM 1826 O O . GLY A 1 246 ? -25.812 -31.641 -16.547 1 97.06 246 GLY A O 1
ATOM 1827 N N . VAL A 1 247 ? -24.406 -32.375 -14.992 1 98.06 247 VAL A N 1
ATOM 1828 C CA . VAL A 1 247 ? -24.547 -31.219 -14.141 1 98.06 247 VAL A CA 1
ATOM 1829 C C . VAL A 1 247 ? -23.891 -30.016 -14.812 1 98.06 247 VAL A C 1
ATOM 1831 O O . VAL A 1 247 ? -22.859 -30.141 -15.484 1 98.06 247 VAL A O 1
ATOM 1834 N N . PRO A 1 248 ? -24.438 -28.797 -14.703 1 98.31 248 PRO A N 1
ATOM 1835 C CA . PRO A 1 248 ? -23.906 -27.609 -15.383 1 98.31 248 PRO A CA 1
ATOM 1836 C C . PRO A 1 248 ? -22.672 -27.031 -14.688 1 98.31 248 PRO A C 1
ATOM 1838 O O . PRO A 1 248 ? -22.75 -25.938 -14.117 1 98.31 248 PRO A O 1
ATOM 1841 N N . VAL A 1 249 ? -21.578 -27.672 -14.883 1 98.69 249 VAL A N 1
ATOM 1842 C CA . VAL A 1 249 ? -20.312 -27.234 -14.305 1 98.69 249 VAL A CA 1
ATOM 1843 C C . VAL A 1 249 ? -19.672 -26.188 -15.219 1 98.69 249 VAL A C 1
ATOM 1845 O O . VAL A 1 249 ? -19.484 -26.422 -16.422 1 98.69 249 VAL A O 1
ATOM 1848 N N . ASP A 1 250 ? -19.359 -25.016 -14.656 1 98.69 250 ASP A N 1
ATOM 1849 C CA . ASP A 1 250 ? -18.578 -24.031 -15.398 1 98.69 250 ASP A CA 1
ATOM 1850 C C . ASP A 1 250 ? -17.078 -24.203 -15.148 1 98.69 250 ASP A C 1
ATOM 1852 O O . ASP A 1 250 ? -16.297 -24.406 -16.094 1 98.69 250 ASP A O 1
ATOM 1856 N N . LEU A 1 251 ? -16.703 -24.109 -13.867 1 98.88 251 LEU A N 1
ATOM 1857 C CA . LEU A 1 251 ? -15.289 -24.219 -13.516 1 98.88 251 LEU A CA 1
ATOM 1858 C C . LEU A 1 251 ? -15.031 -25.469 -12.68 1 98.88 251 LEU A C 1
ATOM 1860 O O . LEU A 1 251 ? -15.844 -25.828 -11.82 1 98.88 251 LEU A O 1
ATOM 1864 N N . VAL A 1 252 ? -13.953 -26.109 -12.945 1 98.81 252 VAL A N 1
ATOM 1865 C CA . VAL A 1 252 ? -13.445 -27.234 -12.156 1 98.81 252 VAL A CA 1
ATOM 1866 C C . VAL A 1 252 ? -12.422 -26.734 -11.141 1 98.81 252 VAL A C 1
ATOM 1868 O O . VAL A 1 252 ? -11.383 -26.188 -11.508 1 98.81 252 VAL A O 1
ATOM 1871 N N . PHE A 1 253 ? -12.742 -27 -9.914 1 98.62 253 PHE A N 1
ATOM 1872 C CA . PHE A 1 253 ? -11.922 -26.453 -8.836 1 98.62 253 PHE A CA 1
ATOM 1873 C C . PHE A 1 253 ? -10.961 -27.516 -8.297 1 98.62 253 PHE A C 1
ATOM 1875 O O . PHE A 1 253 ? -11.312 -28.703 -8.234 1 98.62 253 PHE A O 1
ATOM 1882 N N . GLN A 1 254 ? -9.773 -27 -7.84 1 98.69 254 GLN A N 1
ATOM 1883 C CA . GLN A 1 254 ? -8.891 -27.875 -7.066 1 98.69 254 GLN A CA 1
ATOM 1884 C C . GLN A 1 254 ? -7.773 -27.078 -6.402 1 98.69 254 GLN A C 1
ATOM 1886 O O . GLN A 1 254 ? -7.203 -26.172 -7.016 1 98.69 254 GLN A O 1
ATOM 1891 N N . SER A 1 255 ? -7.465 -27.375 -5.172 1 98.19 255 SER A N 1
ATOM 1892 C CA . SER A 1 255 ? -6.227 -26.922 -4.559 1 98.19 255 SER A CA 1
ATOM 1893 C C . SER A 1 255 ? -5.023 -27.672 -5.098 1 98.19 255 SER A C 1
ATOM 1895 O O . SER A 1 255 ? -5.086 -28.891 -5.293 1 98.19 255 SER A O 1
ATOM 1897 N N . ILE A 1 256 ? -4.004 -26.969 -5.332 1 98.62 256 ILE A N 1
ATOM 1898 C CA . ILE A 1 256 ? -2.787 -27.594 -5.84 1 98.62 256 ILE A CA 1
ATOM 1899 C C . ILE A 1 256 ? -1.582 -27.078 -5.047 1 98.62 256 ILE A C 1
ATOM 1901 O O . ILE A 1 256 ? -1.673 -26.078 -4.348 1 98.62 256 ILE A O 1
ATOM 1905 N N . ALA A 1 257 ? -0.427 -27.828 -5.133 1 98.31 257 ALA A N 1
ATOM 1906 C CA . ALA A 1 257 ? 0.791 -27.516 -4.391 1 98.31 257 ALA A CA 1
ATOM 1907 C C . ALA A 1 257 ? 2.031 -27.75 -5.242 1 98.31 257 ALA A C 1
ATOM 1909 O O . ALA A 1 257 ? 1.927 -28.156 -6.406 1 98.31 257 ALA A O 1
ATOM 1910 N N . GLY A 1 258 ? 3.201 -27.5 -4.652 1 98.44 258 GLY A N 1
ATOM 1911 C CA . GLY A 1 258 ? 4.434 -27.438 -5.422 1 98.44 258 GLY A CA 1
ATOM 1912 C C . GLY A 1 258 ? 5.223 -28.734 -5.379 1 98.44 258 GLY A C 1
ATOM 1913 O O . GLY A 1 258 ? 6.332 -28.812 -5.914 1 98.44 258 GLY A O 1
ATOM 1914 N N . THR A 1 259 ? 4.699 -29.781 -4.738 1 98.62 259 THR A N 1
ATOM 1915 C CA . THR A 1 259 ? 5.355 -31.078 -4.711 1 98.62 259 THR A CA 1
ATOM 1916 C C . THR A 1 259 ? 4.348 -32.188 -4.93 1 98.62 259 THR A C 1
ATOM 1918 O O . THR A 1 259 ? 3.162 -32.031 -4.629 1 98.62 259 THR A O 1
ATOM 1921 N N . GLU A 1 260 ? 4.914 -33.281 -5.484 1 98.5 260 GLU A N 1
ATOM 1922 C CA . GLU A 1 260 ? 4.078 -34.438 -5.676 1 98.5 260 GLU A CA 1
ATOM 1923 C C . GLU A 1 260 ? 3.453 -34.906 -4.359 1 98.5 260 GLU A C 1
ATOM 1925 O O . GLU A 1 260 ? 2.266 -35.219 -4.309 1 98.5 260 GLU A O 1
ATOM 1930 N N . GLY A 1 261 ? 4.301 -34.906 -3.305 1 98 261 GLY A N 1
ATOM 1931 C CA . GLY A 1 261 ? 3.807 -35.312 -1.999 1 98 261 GLY A CA 1
ATOM 1932 C C . GLY A 1 261 ? 2.646 -34.469 -1.509 1 98 261 GLY A C 1
ATOM 1933 O O . GLY A 1 261 ? 1.656 -35 -1.001 1 98 261 GLY A O 1
ATOM 1934 N N . ALA A 1 262 ? 2.732 -33.188 -1.609 1 98.12 262 ALA A N 1
ATOM 1935 C CA . ALA A 1 262 ? 1.668 -32.281 -1.166 1 98.12 262 ALA A CA 1
ATOM 1936 C C . ALA A 1 262 ? 0.412 -32.469 -2.014 1 98.12 262 ALA A C 1
ATOM 1938 O O . ALA A 1 262 ? -0.705 -32.438 -1.489 1 98.12 262 ALA A O 1
ATOM 1939 N N . ASN A 1 263 ? 0.563 -32.562 -3.301 1 98.69 263 ASN A N 1
ATOM 1940 C CA . ASN A 1 263 ? -0.58 -32.781 -4.176 1 98.69 263 ASN A CA 1
ATOM 1941 C C . ASN A 1 263 ? -1.259 -34.125 -3.854 1 98.69 263 ASN A C 1
ATOM 1943 O O . ASN A 1 263 ? -2.488 -34.219 -3.877 1 98.69 263 ASN A O 1
ATOM 1947 N N . SER A 1 264 ? -0.45 -35.125 -3.578 1 98.06 264 SER A N 1
ATOM 1948 C CA . SER A 1 264 ? -1.011 -36.406 -3.148 1 98.06 264 SER A CA 1
ATOM 1949 C C . SER A 1 264 ? -1.834 -36.25 -1.875 1 98.06 264 SER A C 1
ATOM 1951 O O . SER A 1 264 ? -2.848 -36.938 -1.696 1 98.06 264 SER A O 1
ATOM 1953 N N . GLY A 1 265 ? -1.329 -35.375 -1.023 1 97.06 265 GLY A N 1
ATOM 1954 C CA . GLY A 1 265 ? -2.09 -35.062 0.174 1 97.06 265 GLY A CA 1
ATOM 1955 C C . GLY A 1 265 ? -3.457 -34.469 -0.125 1 97.06 265 GLY A C 1
ATOM 1956 O O . GLY A 1 265 ? -4.41 -34.719 0.622 1 97.06 265 GLY A O 1
ATOM 1957 N N . PHE A 1 266 ? -3.582 -33.781 -1.22 1 97.06 266 PHE A N 1
ATOM 1958 C CA . PHE A 1 266 ? -4.855 -33.219 -1.666 1 97.06 266 PHE A CA 1
ATOM 1959 C C . PHE A 1 266 ? -5.664 -34.281 -2.424 1 97.06 266 PHE A C 1
ATOM 1961 O O . PHE A 1 266 ? -6.785 -34 -2.861 1 97.06 266 PHE A O 1
ATOM 1968 N N . GLY A 1 267 ? -5.066 -35.406 -2.697 1 97.69 267 GLY A N 1
ATOM 1969 C CA . GLY A 1 267 ? -5.734 -36.469 -3.432 1 97.69 267 GLY A CA 1
ATOM 1970 C C . GLY A 1 267 ? -5.656 -36.281 -4.938 1 97.69 267 GLY A C 1
ATOM 1971 O O . GLY A 1 267 ? -6.547 -36.719 -5.664 1 97.69 267 GLY A O 1
ATOM 1972 N N . VAL A 1 268 ? -4.629 -35.594 -5.395 1 98.44 268 VAL A N 1
ATOM 1973 C CA . VAL A 1 268 ? -4.582 -35.344 -6.836 1 98.44 268 VAL A CA 1
ATOM 1974 C C . VAL A 1 268 ? -3.174 -35.625 -7.359 1 98.44 268 VAL A C 1
ATOM 1976 O O . VAL A 1 268 ? -2.225 -35.719 -6.578 1 98.44 268 VAL A O 1
ATOM 1979 N N . ASN A 1 269 ? -3.033 -35.812 -8.594 1 98.56 269 ASN A N 1
ATOM 1980 C CA . ASN A 1 269 ? -1.822 -35.812 -9.406 1 98.56 269 ASN A CA 1
ATOM 1981 C C . ASN A 1 269 ? -2.037 -35.156 -10.758 1 98.56 269 ASN A C 1
ATOM 1983 O O . ASN A 1 269 ? -3.146 -34.688 -11.062 1 98.56 269 ASN A O 1
ATOM 1987 N N . ILE A 1 270 ? -0.997 -35 -11.547 1 98.5 270 ILE A N 1
ATOM 1988 C CA . ILE A 1 270 ? -1.043 -34.219 -12.781 1 98.5 270 ILE A CA 1
ATOM 1989 C C . ILE A 1 270 ? -2.02 -34.875 -13.758 1 98.5 270 ILE A C 1
ATOM 1991 O O . ILE A 1 270 ? -2.873 -34.188 -14.336 1 98.5 270 ILE A O 1
ATOM 1995 N N . PRO A 1 271 ? -1.996 -36.188 -13.945 1 98.69 271 PRO A N 1
ATOM 1996 C CA . PRO A 1 271 ? -2.957 -36.812 -14.859 1 98.69 271 PRO A CA 1
ATOM 1997 C C . PRO A 1 271 ? -4.406 -36.562 -14.453 1 98.69 271 PRO A C 1
ATOM 1999 O O . PRO A 1 271 ? -5.254 -36.281 -15.305 1 98.69 271 PRO A O 1
ATOM 2002 N N . LEU A 1 272 ? -4.699 -36.656 -13.18 1 98.81 272 LEU A N 1
ATOM 2003 C CA . LEU A 1 272 ? -6.059 -36.438 -12.703 1 98.81 272 LEU A CA 1
ATOM 2004 C C . LEU A 1 272 ? -6.488 -35 -12.961 1 98.81 272 LEU A C 1
ATOM 2006 O O . LEU A 1 272 ? -7.633 -34.75 -13.352 1 98.81 272 LEU A O 1
ATOM 2010 N N . LEU A 1 273 ? -5.645 -34.062 -12.703 1 98.88 273 LEU A N 1
ATOM 2011 C CA . LEU A 1 273 ? -5.941 -32.656 -12.953 1 98.88 273 LEU A CA 1
ATOM 2012 C C . LEU A 1 273 ? -6.211 -32.406 -14.438 1 98.88 273 LEU A C 1
ATOM 2014 O O . LEU A 1 273 ? -7.133 -31.688 -14.789 1 98.88 273 LEU A O 1
ATOM 2018 N N . ARG A 1 274 ? -5.391 -33.031 -15.312 1 98.81 274 ARG A N 1
ATOM 2019 C CA . ARG A 1 274 ? -5.594 -32.938 -16.75 1 98.81 274 ARG A CA 1
ATOM 2020 C C . ARG A 1 274 ? -6.938 -33.531 -17.156 1 98.81 274 ARG A C 1
ATOM 2022 O O . ARG A 1 274 ? -7.617 -33 -18.047 1 98.81 274 ARG A O 1
ATOM 2029 N N . GLU A 1 275 ? -7.258 -34.594 -16.484 1 98.81 275 GLU A N 1
ATOM 2030 C CA . GLU A 1 275 ? -8.562 -35.188 -16.734 1 98.81 275 GLU A CA 1
ATOM 2031 C C . GLU A 1 275 ? -9.695 -34.25 -16.375 1 98.81 275 GLU A C 1
ATOM 2033 O O . GLU A 1 275 ? -10.672 -34.125 -17.109 1 98.81 275 GLU A O 1
ATOM 2038 N N . GLY A 1 276 ? -9.562 -33.625 -15.227 1 98.81 276 GLY A N 1
ATOM 2039 C CA . GLY A 1 276 ? -10.531 -32.594 -14.836 1 98.81 276 GLY A CA 1
ATOM 2040 C C . GLY A 1 276 ? -10.641 -31.469 -15.836 1 98.81 276 GLY A C 1
ATOM 2041 O O . GLY A 1 276 ? -11.75 -31.016 -16.156 1 98.81 276 GLY A O 1
ATOM 2042 N N . ASN A 1 277 ? -9.539 -30.984 -16.281 1 98.88 277 ASN A N 1
ATOM 2043 C CA . ASN A 1 277 ? -9.484 -29.922 -17.281 1 98.88 277 ASN A CA 1
ATOM 2044 C C . ASN A 1 277 ? -10.203 -30.328 -18.562 1 98.88 277 ASN A C 1
ATOM 2046 O O . ASN A 1 277 ? -11.016 -29.562 -19.094 1 98.88 277 ASN A O 1
ATOM 2050 N N . GLU A 1 278 ? -9.93 -31.516 -19.047 1 98.62 278 GLU A N 1
ATOM 2051 C CA . GLU A 1 278 ? -10.562 -32.031 -20.25 1 98.62 278 GLU A CA 1
ATOM 2052 C C . GLU A 1 278 ? -12.062 -32.188 -20.062 1 98.62 278 GLU A C 1
ATOM 2054 O O . GLU A 1 278 ? -12.844 -31.859 -20.953 1 98.62 278 GLU A O 1
ATOM 2059 N N . ALA A 1 279 ? -12.406 -32.75 -18.906 1 98.69 279 ALA A N 1
ATOM 2060 C CA . ALA A 1 279 ? -13.828 -32.906 -18.609 1 98.69 279 ALA A CA 1
ATOM 2061 C C . ALA A 1 279 ? -14.547 -31.578 -18.641 1 98.69 279 ALA A C 1
ATOM 2063 O O . ALA A 1 279 ? -15.609 -31.453 -19.25 1 98.69 279 ALA A O 1
ATOM 2064 N N . GLY A 1 280 ? -13.992 -30.578 -18 1 98.62 280 GLY A N 1
ATOM 2065 C CA . GLY A 1 280 ? -14.586 -29.25 -18.031 1 98.62 280 GLY A CA 1
ATOM 2066 C C . GLY A 1 280 ? -14.742 -28.688 -19.422 1 98.62 280 GLY A C 1
ATOM 2067 O O . GLY A 1 280 ? -15.805 -28.172 -19.781 1 98.62 280 GLY A O 1
ATOM 2068 N N . ARG A 1 281 ? -13.703 -28.797 -20.219 1 98.44 281 ARG A N 1
ATOM 2069 C CA . ARG A 1 281 ? -13.695 -28.25 -21.562 1 98.44 281 ARG A CA 1
ATOM 2070 C C . ARG A 1 281 ? -14.719 -28.969 -22.438 1 98.44 281 ARG A C 1
ATOM 2072 O O . ARG A 1 281 ? -15.289 -28.359 -23.359 1 98.44 281 ARG A O 1
ATOM 2079 N N . SER A 1 282 ? -14.938 -30.188 -22.156 1 98.25 282 SER A N 1
ATOM 2080 C CA . SER A 1 282 ? -15.836 -31 -22.969 1 98.25 282 SER A CA 1
ATOM 2081 C C . SER A 1 282 ? -17.266 -30.469 -22.922 1 98.25 282 SER A C 1
ATOM 2083 O O . SER A 1 282 ? -18.078 -30.75 -23.797 1 98.25 282 SER A O 1
ATOM 2085 N N . LEU A 1 283 ? -17.578 -29.734 -21.875 1 98.12 283 LEU A N 1
ATOM 2086 C CA . LEU A 1 283 ? -18.922 -29.203 -21.703 1 98.12 283 LEU A CA 1
ATOM 2087 C C . LEU A 1 283 ? -19.172 -28.031 -22.641 1 98.12 283 LEU A C 1
ATOM 2089 O O . LEU A 1 283 ? -20.312 -27.656 -22.891 1 98.12 283 LEU A O 1
ATOM 2093 N N . ASN A 1 284 ? -18.109 -27.328 -23.125 1 97.94 284 ASN A N 1
ATOM 2094 C CA . ASN A 1 284 ? -18.172 -26.219 -24.062 1 97.94 284 ASN A CA 1
ATOM 2095 C C . ASN A 1 284 ? -19.156 -25.156 -23.609 1 97.94 284 ASN A C 1
ATOM 2097 O O . ASN A 1 284 ? -20.047 -24.75 -24.375 1 97.94 284 ASN A O 1
ATOM 2101 N N . ARG A 1 285 ? -18.984 -24.688 -22.391 1 97.94 285 ARG A N 1
ATOM 2102 C CA . ARG A 1 285 ? -19.938 -23.734 -21.828 1 97.94 285 ARG A CA 1
ATOM 2103 C C . ARG A 1 285 ? -19.406 -22.312 -21.891 1 97.94 285 ARG A C 1
ATOM 2105 O O . ARG A 1 285 ? -20.141 -21.359 -21.641 1 97.94 285 ARG A O 1
ATOM 2112 N N . GLY A 1 286 ? -18.156 -22.141 -22.25 1 97.62 286 GLY A N 1
ATOM 2113 C CA . GLY A 1 286 ? -17.578 -20.812 -22.328 1 97.62 286 GLY A CA 1
ATOM 2114 C C . GLY A 1 286 ? -18.109 -20 -23.484 1 97.62 286 GLY A C 1
ATOM 2115 O O . GLY A 1 286 ? -18.406 -20.547 -24.562 1 97.62 286 GLY A O 1
ATOM 2116 N N . THR A 1 287 ? -18.188 -18.656 -23.328 1 97.31 287 THR A N 1
ATOM 2117 C CA . THR A 1 287 ? -18.656 -17.797 -24.391 1 97.31 287 THR A CA 1
ATOM 2118 C C . THR A 1 287 ? -17.531 -16.906 -24.906 1 97.31 287 THR A C 1
ATOM 2120 O O . THR A 1 287 ? -17.5 -16.547 -26.094 1 97.31 287 THR A O 1
ATOM 2123 N N . VAL A 1 288 ? -16.641 -16.516 -24.016 1 97.06 288 VAL A N 1
ATOM 2124 C CA . VAL A 1 288 ? -15.531 -15.641 -24.391 1 97.06 288 VAL A CA 1
ATOM 2125 C C . VAL A 1 288 ? -14.258 -16.469 -24.562 1 97.06 288 VAL A C 1
ATOM 2127 O O . VAL A 1 288 ? -13.352 -16.078 -25.312 1 97.06 288 VAL A O 1
ATOM 2130 N N . GLY A 1 289 ? -14.18 -17.5 -23.844 1 98.19 289 GLY A N 1
ATOM 2131 C CA . GLY A 1 289 ? -13.031 -18.391 -23.859 1 98.19 289 GLY A CA 1
ATOM 2132 C C . GLY A 1 289 ? -13.359 -19.797 -23.391 1 98.19 289 GLY A C 1
ATOM 2133 O O . GLY A 1 289 ? -14.531 -20.172 -23.281 1 98.19 289 GLY A O 1
ATOM 2134 N N . ASN A 1 290 ? -12.328 -20.562 -23.172 1 98.25 290 ASN A N 1
ATOM 2135 C CA . ASN A 1 290 ? -12.555 -21.953 -22.797 1 98.25 290 ASN A CA 1
ATOM 2136 C C . ASN A 1 290 ? -11.648 -22.375 -21.641 1 98.25 290 ASN A C 1
ATOM 2138 O O . ASN A 1 290 ? -11.297 -23.562 -21.516 1 98.25 290 ASN A O 1
ATOM 2142 N N . ASN A 1 291 ? -11.133 -21.406 -20.891 1 98.81 291 ASN A N 1
ATOM 2143 C CA . ASN A 1 291 ? -10.461 -21.75 -19.641 1 98.81 291 ASN A CA 1
ATOM 2144 C C . ASN A 1 291 ? -11.453 -22.25 -18.594 1 98.81 291 ASN A C 1
ATOM 2146 O O . ASN A 1 291 ? -12.438 -21.578 -18.297 1 98.81 291 ASN A O 1
ATOM 2150 N N . VAL A 1 292 ? -11.188 -23.406 -17.969 1 98.88 292 VAL A N 1
ATOM 2151 C CA . VAL A 1 292 ? -12.281 -23.984 -17.188 1 98.88 292 VAL A CA 1
ATOM 2152 C C . VAL A 1 292 ? -11.789 -24.359 -15.797 1 98.88 292 VAL A C 1
ATOM 2154 O O . VAL A 1 292 ? -12.555 -24.859 -14.969 1 98.88 292 VAL A O 1
ATOM 2157 N N . MET A 1 293 ? -10.508 -24.125 -15.508 1 98.94 293 MET A N 1
ATOM 2158 C CA . MET A 1 293 ? -9.977 -24.531 -14.211 1 98.94 293 MET A CA 1
ATOM 2159 C C . MET A 1 293 ? -9.953 -23.359 -13.234 1 98.94 293 MET A C 1
ATOM 2161 O O . MET A 1 293 ? -9.648 -22.234 -13.617 1 98.94 293 MET A O 1
ATOM 2165 N N . TYR A 1 294 ? -10.312 -23.578 -12 1 98.88 294 TYR A N 1
ATOM 2166 C CA . TYR A 1 294 ? -10.125 -22.703 -10.852 1 98.88 294 TYR A CA 1
ATOM 2167 C C . TYR A 1 294 ? -9.219 -23.344 -9.812 1 98.88 294 TYR A C 1
ATOM 2169 O O . TYR A 1 294 ? -9.633 -24.266 -9.109 1 98.88 294 TYR A O 1
ATOM 2177 N N . LEU A 1 295 ? -8.008 -22.812 -9.695 1 98.88 295 LEU A N 1
ATOM 2178 C CA . LEU A 1 295 ? -7.004 -23.453 -8.852 1 98.88 295 LEU A CA 1
ATOM 2179 C C . LEU A 1 295 ? -6.668 -22.578 -7.648 1 98.88 295 LEU A C 1
ATOM 2181 O O . LEU A 1 295 ? -6.57 -21.359 -7.773 1 98.88 295 LEU A O 1
ATOM 2185 N N . GLU A 1 296 ? -6.555 -23.188 -6.527 1 98 296 GLU A N 1
ATOM 2186 C CA . GLU A 1 296 ? -6.203 -22.5 -5.289 1 98 296 GLU A CA 1
ATOM 2187 C C . GLU A 1 296 ? -4.855 -22.984 -4.754 1 98 296 GLU A C 1
ATOM 2189 O O . GLU A 1 296 ? -4.59 -24.188 -4.73 1 98 296 GLU A O 1
ATOM 2194 N N . THR A 1 297 ? -4.031 -22.062 -4.43 1 97.69 297 THR A N 1
ATOM 2195 C CA . THR A 1 297 ? -2.742 -22.344 -3.809 1 97.69 297 THR A CA 1
ATOM 2196 C C . THR A 1 297 ? -2.615 -21.641 -2.465 1 97.69 297 THR A C 1
ATOM 2198 O O . THR A 1 297 ? -3.498 -20.875 -2.076 1 97.69 297 THR A O 1
ATOM 2201 N N . GLY A 1 298 ? -1.577 -21.984 -1.726 1 95.12 298 GLY A N 1
ATOM 2202 C CA . GLY A 1 298 ? -1.325 -21.328 -0.452 1 95.12 298 GLY A CA 1
ATOM 2203 C C . GLY A 1 298 ? 0.067 -21.594 0.09 1 95.12 298 GLY A C 1
ATOM 2204 O O . GLY A 1 298 ? 0.483 -22.75 0.208 1 95.12 298 GLY A O 1
ATOM 2205 N N . GLN A 1 299 ? 0.719 -20.547 0.431 1 92.81 299 GLN A N 1
ATOM 2206 C CA . GLN A 1 299 ? 2.021 -20.703 1.069 1 92.81 299 GLN A CA 1
ATOM 2207 C C . GLN A 1 299 ? 1.902 -21.516 2.357 1 92.81 299 GLN A C 1
ATOM 2209 O O . GLN A 1 299 ? 1.085 -21.203 3.223 1 92.81 299 GLN A O 1
ATOM 2214 N N . GLY A 1 300 ? 2.668 -22.547 2.469 1 93.06 300 GLY A N 1
ATOM 2215 C CA . GLY A 1 300 ? 2.654 -23.375 3.662 1 93.06 300 GLY A CA 1
ATOM 2216 C C . GLY A 1 300 ? 1.998 -24.734 3.439 1 93.06 300 GLY A C 1
ATOM 2217 O O . GLY A 1 300 ? 2.088 -25.625 4.289 1 93.06 300 GLY A O 1
ATOM 2218 N N . SER A 1 301 ? 1.394 -24.922 2.262 1 94.19 301 SER A N 1
ATOM 2219 C CA . SER A 1 301 ? 0.665 -26.156 1.989 1 94.19 301 SER A CA 1
ATOM 2220 C C . SER A 1 301 ? 1.589 -27.359 2.051 1 94.19 301 SER A C 1
ATOM 2222 O O . SER A 1 301 ? 1.24 -28.391 2.643 1 94.19 301 SER A O 1
ATOM 2224 N N . ALA A 1 302 ? 2.795 -27.234 1.508 1 96.38 302 ALA A N 1
ATOM 2225 C CA . ALA A 1 302 ? 3.732 -28.359 1.512 1 96.38 302 ALA A CA 1
ATOM 2226 C C . ALA A 1 302 ? 4.215 -28.656 2.926 1 96.38 302 ALA A C 1
ATOM 2228 O O . ALA A 1 302 ? 4.406 -29.828 3.287 1 96.38 302 ALA A O 1
ATOM 2229 N N . LEU A 1 303 ? 4.43 -27.656 3.715 1 96 303 LEU A N 1
ATOM 2230 C CA . LEU A 1 303 ? 4.879 -27.828 5.094 1 96 303 LEU A CA 1
ATOM 2231 C C . LEU A 1 303 ? 3.793 -28.484 5.938 1 96 303 LEU A C 1
ATOM 2233 O O . LEU A 1 303 ? 4.078 -29.406 6.719 1 96 303 LEU A O 1
ATOM 2237 N N . SER A 1 304 ? 2.582 -28.031 5.789 1 93.75 304 SER A N 1
ATOM 2238 C CA . SER A 1 304 ? 1.466 -28.547 6.574 1 93.75 304 SER A CA 1
ATOM 2239 C C . SER A 1 304 ? 1.25 -30.031 6.32 1 93.75 304 SER A C 1
ATOM 2241 O O . SER A 1 304 ? 0.782 -30.766 7.199 1 93.75 304 SER A O 1
ATOM 2243 N N . SER A 1 305 ? 1.64 -30.531 5.152 1 94.56 305 SER A N 1
ATOM 2244 C CA . SER A 1 305 ? 1.453 -31.922 4.789 1 94.56 305 SER A CA 1
ATOM 2245 C C . SER A 1 305 ? 2.734 -32.719 4.992 1 94.56 305 SER A C 1
ATOM 2247 O O . SER A 1 305 ? 2.799 -33.906 4.641 1 94.56 305 SER A O 1
ATOM 2249 N N . GLY A 1 306 ? 3.768 -32.094 5.453 1 96.12 306 GLY A N 1
ATOM 2250 C CA . GLY A 1 306 ? 5.043 -32.75 5.66 1 96.12 306 GLY A CA 1
ATOM 2251 C C . GLY A 1 306 ? 5.746 -33.125 4.367 1 96.12 306 GLY A C 1
ATOM 2252 O O . GLY A 1 306 ? 6.531 -34.062 4.328 1 96.12 306 GLY A O 1
ATOM 2253 N N . ALA A 1 307 ? 5.441 -32.469 3.281 1 97.62 307 ALA A N 1
ATOM 2254 C CA . ALA A 1 307 ? 5.969 -32.75 1.954 1 97.62 307 ALA A CA 1
ATOM 2255 C C . ALA A 1 307 ? 6.863 -31.625 1.448 1 97.62 307 ALA A C 1
ATOM 2257 O O . ALA A 1 307 ? 6.879 -31.328 0.251 1 97.62 307 ALA A O 1
ATOM 2258 N N . HIS A 1 308 ? 7.578 -30.938 2.371 1 98.06 308 HIS A N 1
ATOM 2259 C CA . HIS A 1 308 ? 8.336 -29.75 2.006 1 98.06 308 HIS A CA 1
ATOM 2260 C C . HIS A 1 308 ? 9.812 -30.078 1.816 1 98.06 308 HIS A C 1
ATOM 2262 O O . HIS A 1 308 ? 10.641 -29.172 1.675 1 98.06 308 HIS A O 1
ATOM 2268 N N . TYR A 1 309 ? 10.188 -31.344 1.743 1 97.5 309 TYR A N 1
ATOM 2269 C CA . TYR A 1 309 ? 11.594 -31.719 1.69 1 97.5 309 TYR A CA 1
ATOM 2270 C C . TYR A 1 309 ? 12.078 -31.844 0.249 1 97.5 309 TYR A C 1
ATOM 2272 O O . TYR A 1 309 ? 11.312 -32.25 -0.635 1 97.5 309 TYR A O 1
ATOM 2280 N N . GLY A 1 310 ? 13.305 -31.484 0.004 1 96.94 310 GLY A N 1
ATOM 2281 C CA . GLY A 1 310 ? 13.922 -31.562 -1.309 1 96.94 310 GLY A CA 1
ATOM 2282 C C . GLY A 1 310 ? 15.18 -32.406 -1.327 1 96.94 310 GLY A C 1
ATOM 2283 O O . GLY A 1 310 ? 15.25 -33.438 -0.631 1 96.94 310 GLY A O 1
ATOM 2284 N N . THR A 1 311 ? 16.062 -32.125 -2.191 1 96.19 311 THR A N 1
ATOM 2285 C CA . THR A 1 311 ? 17.312 -32.844 -2.395 1 96.19 311 THR A CA 1
ATOM 2286 C C . THR A 1 311 ? 18.094 -32.969 -1.089 1 96.19 311 THR A C 1
ATOM 2288 O O . THR A 1 311 ? 18.234 -31.984 -0.355 1 96.19 311 THR A O 1
ATOM 2291 N N . GLY A 1 312 ? 18.5 -34.219 -0.763 1 93.69 312 GLY A N 1
ATOM 2292 C CA . GLY A 1 312 ? 19.297 -34.469 0.438 1 93.69 312 GLY A CA 1
ATOM 2293 C C . GLY A 1 312 ? 18.453 -34.469 1.704 1 93.69 312 GLY A C 1
ATOM 2294 O O . GLY A 1 312 ? 19 -34.531 2.811 1 93.69 312 GLY A O 1
ATOM 2295 N N . GLY A 1 313 ? 17.156 -34.406 1.531 1 95.19 313 GLY A N 1
ATOM 2296 C CA . GLY A 1 313 ? 16.266 -34.375 2.686 1 95.19 313 GLY A CA 1
ATOM 2297 C C . GLY A 1 313 ? 16.203 -33.031 3.377 1 95.19 313 GLY A C 1
ATOM 2298 O O . GLY A 1 313 ? 15.695 -32.938 4.496 1 95.19 313 GLY A O 1
ATOM 2299 N N . ALA A 1 314 ? 16.672 -32.031 2.688 1 96.94 314 ALA A N 1
ATOM 2300 C CA . ALA A 1 314 ? 16.672 -30.688 3.254 1 96.94 314 ALA A CA 1
ATOM 2301 C C . ALA A 1 314 ? 15.312 -30.016 3.064 1 96.94 314 ALA A C 1
ATOM 2303 O O . ALA A 1 314 ? 14.664 -30.188 2.029 1 96.94 314 ALA A O 1
ATOM 2304 N N . PRO A 1 315 ? 14.875 -29.266 4.039 1 98.12 315 PRO A N 1
ATOM 2305 C CA . PRO A 1 315 ? 13.609 -28.547 3.875 1 98.12 315 PRO A CA 1
ATOM 2306 C C . PRO A 1 315 ? 13.695 -27.422 2.838 1 98.12 315 PRO A C 1
ATOM 2308 O O . PRO A 1 315 ? 14.633 -26.625 2.865 1 98.12 315 PRO A O 1
ATOM 2311 N N . VAL A 1 316 ? 12.773 -27.406 1.968 1 98.5 316 VAL A N 1
ATOM 2312 C CA . VAL A 1 316 ? 12.664 -26.344 0.967 1 98.5 316 VAL A CA 1
ATOM 2313 C C . VAL A 1 316 ? 11.758 -25.234 1.488 1 98.5 316 VAL A C 1
ATOM 2315 O O . VAL A 1 316 ? 10.734 -25.5 2.127 1 98.5 316 VAL A O 1
ATOM 2318 N N . ASP A 1 317 ? 12.094 -24.031 1.267 1 98.44 317 ASP A N 1
ATOM 2319 C CA . ASP A 1 317 ? 11.367 -22.891 1.824 1 98.44 317 ASP A CA 1
ATOM 2320 C C . ASP A 1 317 ? 9.984 -22.75 1.189 1 98.44 317 ASP A C 1
ATOM 2322 O O . ASP A 1 317 ? 9.758 -23.25 0.082 1 98.44 317 ASP A O 1
ATOM 2326 N N . GLN A 1 318 ? 9.094 -22.031 1.85 1 97.62 318 GLN A N 1
ATOM 2327 C CA . GLN A 1 318 ? 7.695 -21.875 1.479 1 97.62 318 GLN A CA 1
ATOM 2328 C C . GLN A 1 318 ? 7.555 -21.172 0.128 1 97.62 318 GLN A C 1
ATOM 2330 O O . GLN A 1 318 ? 6.738 -21.578 -0.704 1 97.62 318 GLN A O 1
ATOM 2335 N N . GLN A 1 319 ? 8.305 -20.094 -0.068 1 98.25 319 GLN A N 1
ATOM 2336 C CA . GLN A 1 319 ? 8.18 -19.297 -1.284 1 98.25 319 GLN A CA 1
ATOM 2337 C C . GLN A 1 319 ? 8.5 -20.125 -2.521 1 98.25 319 GLN A C 1
ATOM 2339 O O . GLN A 1 319 ? 7.812 -20.031 -3.539 1 98.25 319 GLN A O 1
ATOM 2344 N N . THR A 1 320 ? 9.523 -20.891 -2.441 1 98.75 320 THR A N 1
ATOM 2345 C CA . THR A 1 320 ? 9.922 -21.75 -3.561 1 98.75 320 THR A CA 1
ATOM 2346 C C . THR A 1 320 ? 8.852 -22.797 -3.846 1 98.75 320 THR A C 1
ATOM 2348 O O . THR A 1 320 ? 8.453 -22.984 -4.996 1 98.75 320 THR A O 1
ATOM 2351 N N . LEU A 1 321 ? 8.438 -23.453 -2.809 1 98.69 321 LEU A N 1
ATOM 2352 C CA . LEU A 1 321 ? 7.445 -24.516 -2.988 1 98.69 321 LEU A CA 1
ATOM 2353 C C . LEU A 1 321 ? 6.133 -23.938 -3.504 1 98.69 321 LEU A C 1
ATOM 2355 O O . LEU A 1 321 ? 5.457 -24.562 -4.324 1 98.69 321 LEU A O 1
ATOM 2359 N N . GLU A 1 322 ? 5.73 -22.75 -2.99 1 98.44 322 GLU A N 1
ATOM 2360 C CA . GLU A 1 322 ? 4.539 -22.078 -3.496 1 98.44 322 GLU A CA 1
ATOM 2361 C C . GLU A 1 322 ? 4.668 -21.781 -4.984 1 98.44 322 GLU A C 1
ATOM 2363 O O . GLU A 1 322 ? 3.732 -22 -5.754 1 98.44 322 GLU A O 1
ATOM 2368 N N . THR A 1 323 ? 5.789 -21.281 -5.402 1 98.88 323 THR A N 1
ATOM 2369 C CA . THR A 1 323 ? 5.992 -20.906 -6.797 1 98.88 323 THR A CA 1
ATOM 2370 C C . THR A 1 323 ? 5.949 -22.141 -7.695 1 98.88 323 THR A C 1
ATOM 2372 O O . THR A 1 323 ? 5.484 -22.062 -8.836 1 98.88 323 THR A O 1
ATOM 2375 N N . ARG A 1 324 ? 6.445 -23.25 -7.172 1 98.81 324 ARG A N 1
ATOM 2376 C CA . ARG A 1 324 ? 6.395 -24.5 -7.926 1 98.81 324 ARG A CA 1
ATOM 2377 C C . ARG A 1 324 ? 4.953 -24.891 -8.234 1 98.81 324 ARG A C 1
ATOM 2379 O O . ARG A 1 324 ? 4.68 -25.484 -9.281 1 98.81 324 ARG A O 1
ATOM 2386 N N . ALA A 1 325 ? 4.016 -24.562 -7.328 1 98.81 325 ALA A N 1
ATOM 2387 C CA . ALA A 1 325 ? 2.605 -24.859 -7.582 1 98.81 325 ALA A CA 1
ATOM 2388 C C . ALA A 1 325 ? 2.125 -24.156 -8.852 1 98.81 325 ALA A C 1
ATOM 2390 O O . ALA A 1 325 ? 1.219 -24.641 -9.531 1 98.81 325 ALA A O 1
ATOM 2391 N N . TYR A 1 326 ? 2.717 -23.062 -9.203 1 98.81 326 TYR A N 1
ATOM 2392 C CA . TYR A 1 326 ? 2.297 -22.281 -10.359 1 98.81 326 TYR A CA 1
ATOM 2393 C C . TYR A 1 326 ? 2.691 -22.969 -11.656 1 98.81 326 TYR A C 1
ATOM 2395 O O . TYR A 1 326 ? 2.105 -22.719 -12.711 1 98.81 326 TYR A O 1
ATOM 2403 N N . ALA A 1 327 ? 3.691 -23.859 -11.609 1 98.5 327 ALA A N 1
ATOM 2404 C CA . ALA A 1 327 ? 3.979 -24.688 -12.773 1 98.5 327 ALA A CA 1
ATOM 2405 C C . ALA A 1 327 ? 2.838 -25.656 -13.047 1 98.5 327 ALA A C 1
ATOM 2407 O O . ALA A 1 327 ? 2.51 -25.938 -14.203 1 98.5 327 ALA A O 1
ATOM 2408 N N . VAL A 1 328 ? 2.297 -26.188 -11.961 1 98.81 328 VAL A N 1
ATOM 2409 C CA . VAL A 1 328 ? 1.142 -27.078 -12.102 1 98.81 328 VAL A CA 1
ATOM 2410 C C . VAL A 1 328 ? -0.031 -26.312 -12.703 1 98.81 328 VAL A C 1
ATOM 2412 O O . VAL A 1 328 ? -0.692 -26.781 -13.625 1 98.81 328 VAL A O 1
ATOM 2415 N N . ALA A 1 329 ? -0.251 -25.125 -12.203 1 98.88 329 ALA A N 1
ATOM 2416 C CA . ALA A 1 329 ? -1.343 -24.281 -12.688 1 98.88 329 ALA A CA 1
ATOM 2417 C C . ALA A 1 329 ? -1.158 -23.953 -14.172 1 98.88 329 ALA A C 1
ATOM 2419 O O . ALA A 1 329 ? -2.109 -24.031 -14.953 1 98.88 329 ALA A O 1
ATOM 2420 N N . ARG A 1 330 ? 0.045 -23.562 -14.523 1 98.31 330 ARG A N 1
ATOM 2421 C CA . ARG A 1 330 ? 0.349 -23.172 -15.891 1 98.31 330 ARG A CA 1
ATOM 2422 C C . ARG A 1 330 ? 0.006 -24.297 -16.875 1 98.31 330 ARG A C 1
ATOM 2424 O O . ARG A 1 330 ? -0.487 -24.031 -17.969 1 98.31 330 ARG A O 1
ATOM 2431 N N . ASP A 1 331 ? 0.223 -25.516 -16.453 1 98.25 331 ASP A N 1
ATOM 2432 C CA . ASP A 1 331 ? -0.028 -26.688 -17.281 1 98.25 331 ASP A CA 1
ATOM 2433 C C . ASP A 1 331 ? -1.518 -26.844 -17.578 1 98.25 331 ASP A C 1
ATOM 2435 O O . ASP A 1 331 ? -1.896 -27.469 -18.562 1 98.25 331 ASP A O 1
ATOM 2439 N N . LEU A 1 332 ? -2.385 -26.219 -16.828 1 98.81 332 LEU A N 1
ATOM 2440 C CA . LEU A 1 332 ? -3.82 -26.469 -16.875 1 98.81 332 LEU A CA 1
ATOM 2441 C C . LEU A 1 332 ? -4.555 -25.297 -17.516 1 98.81 332 LEU A C 1
ATOM 2443 O O . LEU A 1 332 ? -5.781 -25.312 -17.641 1 98.81 332 LEU A O 1
ATOM 2447 N N . GLU A 1 333 ? -3.855 -24.172 -17.859 1 98.31 333 GLU A N 1
ATOM 2448 C CA . GLU A 1 333 ? -4.43 -23 -18.516 1 98.31 333 GLU A CA 1
ATOM 2449 C C . GLU A 1 333 ? -5.695 -22.531 -17.797 1 98.31 333 GLU A C 1
ATOM 2451 O O . GLU A 1 333 ? -6.746 -22.375 -18.422 1 98.31 333 GLU A O 1
ATOM 2456 N N . PRO A 1 334 ? -5.562 -22.188 -16.547 1 98.88 334 PRO A N 1
ATOM 2457 C CA . PRO A 1 334 ? -6.75 -21.906 -15.742 1 98.88 334 PRO A CA 1
ATOM 2458 C C . PRO A 1 334 ? -7.391 -20.562 -16.078 1 98.88 334 PRO A C 1
ATOM 2460 O O . PRO A 1 334 ? -6.73 -19.688 -16.641 1 98.88 334 PRO A O 1
ATOM 2463 N N . LEU A 1 335 ? -8.703 -20.438 -15.75 1 98.88 335 LEU A N 1
ATOM 2464 C CA . LEU A 1 335 ? -9.344 -19.125 -15.719 1 98.88 335 LEU A CA 1
ATOM 2465 C C . LEU A 1 335 ? -8.883 -18.328 -14.508 1 98.88 335 LEU A C 1
ATOM 2467 O O . LEU A 1 335 ? -8.656 -17.125 -14.602 1 98.88 335 LEU A O 1
ATOM 2471 N N . LEU A 1 336 ? -8.836 -19.078 -13.398 1 98.75 336 LEU A N 1
ATOM 2472 C CA . LEU A 1 336 ? -8.531 -18.438 -12.117 1 98.75 336 LEU A CA 1
ATOM 2473 C C . LEU A 1 336 ? -7.457 -19.219 -11.367 1 98.75 336 LEU A C 1
ATOM 2475 O O . LEU A 1 336 ? -7.512 -20.453 -11.297 1 98.75 336 LEU A O 1
ATOM 2479 N N . VAL A 1 337 ? -6.496 -18.562 -10.875 1 98.62 337 VAL A N 1
ATOM 2480 C CA . VAL A 1 337 ? -5.555 -19.062 -9.875 1 98.62 337 VAL A CA 1
ATOM 2481 C C . VAL A 1 337 ? -5.449 -18.062 -8.727 1 98.62 337 VAL A C 1
ATOM 2483 O O . VAL A 1 337 ? -5.266 -16.859 -8.953 1 98.62 337 VAL A O 1
ATOM 2486 N N . ASN A 1 338 ? -5.703 -18.516 -7.508 1 96.75 338 ASN A N 1
ATOM 2487 C CA . ASN A 1 338 ? -5.523 -17.609 -6.387 1 96.75 338 ASN A CA 1
ATOM 2488 C C . ASN A 1 338 ? -4.648 -18.219 -5.297 1 96.75 338 ASN A C 1
ATOM 2490 O O . ASN A 1 338 ? -4.656 -19.438 -5.102 1 96.75 338 ASN A O 1
ATOM 2494 N N . THR A 1 339 ? -3.889 -17.391 -4.746 1 97.12 339 THR A N 1
ATOM 2495 C CA . THR A 1 339 ? -3.207 -17.75 -3.51 1 97.12 339 THR A CA 1
ATOM 2496 C C . THR A 1 339 ? -4.004 -17.281 -2.295 1 97.12 339 THR A C 1
ATOM 2498 O O . THR A 1 339 ? -4.609 -16.219 -2.318 1 97.12 339 THR A O 1
ATOM 2501 N N . VAL A 1 340 ? -4.113 -18.109 -1.311 1 93.5 340 VAL A N 1
ATOM 2502 C CA . VAL A 1 340 ? -4.738 -17.719 -0.049 1 93.5 340 VAL A CA 1
ATOM 2503 C C . VAL A 1 340 ? -3.66 -17.359 0.967 1 93.5 340 VAL A C 1
ATOM 2505 O O . VAL A 1 340 ? -3.359 -18.125 1.875 1 93.5 340 VAL A O 1
ATOM 2508 N N . VAL A 1 341 ? -3.188 -16.141 0.916 1 87.06 341 VAL A N 1
ATOM 2509 C CA . VAL A 1 341 ? -2.115 -15.703 1.799 1 87.06 341 VAL A CA 1
ATOM 2510 C C . VAL A 1 341 ? -2.684 -15.367 3.176 1 87.06 341 VAL A C 1
ATOM 2512 O O . VAL A 1 341 ? -3.674 -14.641 3.287 1 87.06 341 VAL A O 1
ATOM 2515 N N . GLY A 1 342 ? -2.225 -15.969 4.277 1 83.31 342 GLY A N 1
ATOM 2516 C CA . GLY A 1 342 ? -2.658 -15.719 5.641 1 83.31 342 GLY A CA 1
ATOM 2517 C C . GLY A 1 342 ? -3.705 -16.703 6.125 1 83.31 342 GLY A C 1
ATOM 2518 O O . GLY A 1 342 ? -4.039 -16.734 7.309 1 83.31 342 GLY A O 1
ATOM 2519 N N . PHE A 1 343 ? -4.215 -17.531 5.27 1 83 343 PHE A N 1
ATOM 2520 C CA . PHE A 1 343 ? -5.336 -18.422 5.574 1 83 343 PHE A CA 1
ATOM 2521 C C . PHE A 1 343 ? -4.879 -19.594 6.422 1 83 343 PHE A C 1
ATOM 2523 O O . PHE A 1 343 ? -5.602 -20.047 7.316 1 83 343 PHE A O 1
ATOM 2530 N N . ILE A 1 344 ? -3.631 -20.047 6.148 1 81.06 344 ILE A N 1
ATOM 2531 C CA . ILE A 1 344 ? -3.213 -21.312 6.77 1 81.06 344 ILE A CA 1
ATOM 2532 C C . ILE A 1 344 ? -2.891 -21.062 8.242 1 81.06 344 ILE A C 1
ATOM 2534 O O . ILE A 1 344 ? -2.955 -22 9.055 1 81.06 344 ILE A O 1
ATOM 2538 N N . GLY A 1 345 ? -2.402 -19.828 8.57 1 84.38 345 GLY A N 1
ATOM 2539 C CA . GLY A 1 345 ? -2.27 -19.516 9.992 1 84.38 345 GLY A CA 1
ATOM 2540 C C . GLY A 1 345 ? -0.962 -18.828 10.328 1 84.38 345 GLY A C 1
ATOM 2541 O O . GLY A 1 345 ? -0.052 -18.766 9.5 1 84.38 345 GLY A O 1
ATOM 2542 N N . PRO A 1 346 ? -0.893 -18.359 11.57 1 88.31 346 PRO A N 1
ATOM 2543 C CA . PRO A 1 346 ? 0.266 -17.578 11.984 1 88.31 346 PRO A CA 1
ATOM 2544 C C . PRO A 1 346 ? 1.556 -18.391 12.031 1 88.31 346 PRO A C 1
ATOM 2546 O O . PRO A 1 346 ? 2.65 -17.812 12.031 1 88.31 346 PRO A O 1
ATOM 2549 N N . GLU A 1 347 ? 1.41 -19.75 12.062 1 91.94 347 GLU A N 1
ATOM 2550 C CA . GLU A 1 347 ? 2.58 -20.625 12.016 1 91.94 347 GLU A CA 1
ATOM 2551 C C . GLU A 1 347 ? 3.311 -20.516 10.688 1 91.94 347 GLU A C 1
ATOM 2553 O O . GLU A 1 347 ? 4.512 -20.781 10.602 1 91.94 347 GLU A O 1
ATOM 2558 N N . TYR A 1 348 ? 2.596 -20.031 9.703 1 92.69 348 TYR A N 1
ATOM 2559 C CA . TYR A 1 348 ? 3.158 -19.969 8.359 1 92.69 348 TYR A CA 1
ATOM 2560 C C . TYR A 1 348 ? 3.449 -18.531 7.957 1 92.69 348 TYR A C 1
ATOM 2562 O O . TYR A 1 348 ? 4.445 -18.25 7.285 1 92.69 348 TYR A O 1
ATOM 2570 N N . LEU A 1 349 ? 2.582 -17.641 8.32 1 93.75 349 LEU A N 1
ATOM 2571 C CA . LEU A 1 349 ? 2.748 -16.203 8.18 1 93.75 349 LEU A CA 1
ATOM 2572 C C . LEU A 1 349 ? 2.303 -15.477 9.445 1 93.75 349 LEU A C 1
ATOM 2574 O O . LEU A 1 349 ? 1.103 -15.336 9.695 1 93.75 349 LEU A O 1
ATOM 2578 N N . TYR A 1 350 ? 3.211 -14.961 10.117 1 92.81 350 TYR A N 1
ATOM 2579 C CA . TYR A 1 350 ? 3.031 -14.578 11.516 1 92.81 350 TYR A CA 1
ATOM 2580 C C . TYR A 1 350 ? 2.244 -13.281 11.625 1 92.81 350 TYR A C 1
ATOM 2582 O O . TYR A 1 350 ? 1.346 -13.164 12.461 1 92.81 350 TYR A O 1
ATOM 2590 N N . ASP A 1 351 ? 2.576 -12.312 10.789 1 93.19 351 ASP A N 1
ATOM 2591 C CA . ASP A 1 351 ? 2.012 -10.984 10.984 1 93.19 351 ASP A CA 1
ATOM 2592 C C . ASP A 1 351 ? 1.683 -10.328 9.641 1 93.19 351 ASP A C 1
ATOM 2594 O O . ASP A 1 351 ? 1.844 -10.945 8.586 1 93.19 351 ASP A O 1
ATOM 2598 N N . GLY A 1 352 ? 1.146 -9.133 9.742 1 94.06 352 GLY A N 1
ATOM 2599 C CA . GLY A 1 352 ? 0.751 -8.398 8.547 1 94.06 352 GLY A CA 1
ATOM 2600 C C . GLY A 1 352 ? 1.895 -8.188 7.574 1 94.06 352 GLY A C 1
ATOM 2601 O O . GLY A 1 352 ? 1.697 -8.242 6.359 1 94.06 352 GLY A O 1
ATOM 2602 N N . LYS A 1 353 ? 3.072 -7.969 8.086 1 95.06 353 LYS A N 1
ATOM 2603 C CA . LYS A 1 353 ? 4.238 -7.75 7.234 1 95.06 353 LYS A CA 1
ATOM 2604 C C . LYS A 1 353 ? 4.539 -8.984 6.387 1 95.06 353 LYS A C 1
ATOM 2606 O O . LYS A 1 353 ? 4.777 -8.867 5.184 1 95.06 353 LYS A O 1
ATOM 2611 N N . GLN A 1 354 ? 4.535 -10.172 7.012 1 96.06 354 GLN A N 1
ATOM 2612 C CA . GLN A 1 354 ? 4.789 -11.406 6.281 1 96.06 354 GLN A CA 1
ATOM 2613 C C . GLN A 1 354 ? 3.684 -11.68 5.266 1 96.06 354 GLN A C 1
ATOM 2615 O O . GLN A 1 354 ? 3.955 -12.148 4.156 1 96.06 354 GLN A O 1
ATOM 2620 N N . ILE A 1 355 ? 2.443 -11.367 5.637 1 95.94 355 ILE A N 1
ATOM 2621 C CA . ILE A 1 355 ? 1.299 -11.609 4.762 1 95.94 355 ILE A CA 1
ATOM 2622 C C . ILE A 1 355 ? 1.394 -10.711 3.531 1 95.94 355 ILE A C 1
ATOM 2624 O O . ILE A 1 355 ? 1.197 -11.172 2.404 1 95.94 355 ILE A O 1
ATOM 2628 N N . ILE A 1 356 ? 1.714 -9.453 3.719 1 97.5 356 ILE A N 1
ATOM 2629 C CA . ILE A 1 356 ? 1.823 -8.508 2.613 1 97.5 356 ILE A CA 1
ATOM 2630 C C . ILE A 1 356 ? 2.947 -8.945 1.674 1 97.5 356 ILE A C 1
ATOM 2632 O O . ILE A 1 356 ? 2.762 -8.992 0.455 1 97.5 356 ILE A O 1
ATOM 2636 N N . ARG A 1 357 ? 4.09 -9.289 2.207 1 97.88 357 ARG A N 1
ATOM 2637 C CA . ARG A 1 357 ? 5.23 -9.734 1.41 1 97.88 357 ARG A CA 1
ATOM 2638 C C . ARG A 1 357 ? 4.887 -10.992 0.62 1 97.88 357 ARG A C 1
ATOM 2640 O O . ARG A 1 357 ? 5.16 -11.07 -0.58 1 97.88 357 ARG A O 1
ATOM 2647 N N . ALA A 1 358 ? 4.262 -11.945 1.298 1 97.5 358 ALA A N 1
ATOM 2648 C CA . ALA A 1 358 ? 3.887 -13.203 0.656 1 97.5 358 ALA A CA 1
ATOM 2649 C C . ALA A 1 358 ? 2.906 -12.961 -0.488 1 97.5 358 ALA A C 1
ATOM 2651 O O . ALA A 1 358 ? 3.053 -13.531 -1.57 1 97.5 358 ALA A O 1
ATOM 2652 N N . GLY A 1 359 ? 1.887 -12.141 -0.223 1 97.69 359 GLY A N 1
ATOM 2653 C CA . GLY A 1 359 ? 0.911 -11.836 -1.256 1 97.69 359 GLY A CA 1
ATOM 2654 C C . GLY A 1 359 ? 1.528 -11.219 -2.498 1 97.69 359 GLY A C 1
ATOM 2655 O O . GLY A 1 359 ? 1.196 -11.609 -3.619 1 97.69 359 GLY A O 1
ATOM 2656 N N . LEU A 1 360 ? 2.449 -10.305 -2.316 1 98.62 360 LEU A N 1
ATOM 2657 C CA . LEU A 1 360 ? 3.107 -9.641 -3.436 1 98.62 360 LEU A CA 1
ATOM 2658 C C . LEU A 1 360 ? 4.012 -10.609 -4.188 1 98.62 360 LEU A C 1
ATOM 2660 O O . LEU A 1 360 ? 4.051 -10.602 -5.422 1 98.62 360 LEU A O 1
ATOM 2664 N N . GLU A 1 361 ? 4.719 -11.453 -3.467 1 98.5 361 GLU A N 1
ATOM 2665 C CA . GLU A 1 361 ? 5.59 -12.445 -4.09 1 98.5 361 GLU A CA 1
ATOM 2666 C C . GLU A 1 361 ? 4.789 -13.422 -4.945 1 98.5 361 GLU A C 1
ATOM 2668 O O . GLU A 1 361 ? 5.164 -13.711 -6.082 1 98.5 361 GLU A O 1
ATOM 2673 N N . ASP A 1 362 ? 3.738 -13.875 -4.332 1 98.38 362 ASP A N 1
ATOM 2674 C CA . ASP A 1 362 ? 2.918 -14.859 -5.031 1 98.38 362 ASP A CA 1
ATOM 2675 C C . ASP A 1 362 ? 2.309 -14.266 -6.301 1 98.38 362 ASP A C 1
ATOM 2677 O O . ASP A 1 362 ? 2.33 -14.898 -7.359 1 98.38 362 ASP A O 1
ATOM 2681 N N . HIS A 1 363 ? 1.759 -13.086 -6.164 1 98.69 363 HIS A N 1
ATOM 2682 C CA . HIS A 1 363 ? 1.167 -12.406 -7.312 1 98.69 363 HIS A CA 1
ATOM 2683 C C . HIS A 1 363 ? 2.195 -12.195 -8.414 1 98.69 363 HIS A C 1
ATOM 2685 O O . HIS A 1 363 ? 1.927 -12.492 -9.586 1 98.69 363 HIS A O 1
ATOM 2691 N N . PHE A 1 364 ? 3.383 -11.734 -8.039 1 98.81 364 PHE A N 1
ATOM 2692 C CA . PHE A 1 364 ? 4.477 -11.5 -8.969 1 98.81 364 PHE A CA 1
ATOM 2693 C C . PHE A 1 364 ? 4.883 -12.797 -9.664 1 98.81 364 PHE A C 1
ATOM 2695 O O . PHE A 1 364 ? 4.969 -12.852 -10.891 1 98.81 364 PHE A O 1
ATOM 2702 N N . CYS A 1 365 ? 5.133 -13.836 -8.898 1 98.88 365 CYS A N 1
ATOM 2703 C CA . CYS A 1 365 ? 5.617 -15.094 -9.445 1 98.88 365 CYS A CA 1
ATOM 2704 C C . CYS A 1 365 ? 4.578 -15.719 -10.367 1 98.88 365 CYS A C 1
ATOM 2706 O O . CYS A 1 365 ? 4.914 -16.203 -11.453 1 98.88 365 CYS A O 1
ATOM 2708 N N . GLY A 1 366 ? 3.328 -15.719 -9.875 1 98.75 366 GLY A N 1
ATOM 2709 C CA . GLY A 1 366 ? 2.275 -16.25 -10.719 1 98.75 366 GLY A CA 1
ATOM 2710 C C . GLY A 1 366 ? 2.168 -15.547 -12.062 1 98.75 366 GLY A C 1
ATOM 2711 O O . GLY A 1 366 ? 2.115 -16.203 -13.109 1 98.75 366 GLY A O 1
ATOM 2712 N N . LYS A 1 367 ? 2.174 -14.266 -12.07 1 98.69 367 LYS A N 1
ATOM 2713 C CA . LYS A 1 367 ? 2.057 -13.5 -13.305 1 98.69 367 LYS A CA 1
ATOM 2714 C C . LYS A 1 367 ? 3.266 -13.719 -14.211 1 98.69 367 LYS A C 1
ATOM 2716 O O . LYS A 1 367 ? 3.117 -13.867 -15.43 1 98.69 367 LYS A O 1
ATOM 2721 N N . LEU A 1 368 ? 4.449 -13.688 -13.586 1 98.81 368 LEU A N 1
ATOM 2722 C CA . LEU A 1 368 ? 5.656 -13.875 -14.383 1 98.81 368 LEU A CA 1
ATOM 2723 C C . LEU A 1 368 ? 5.672 -15.25 -15.039 1 98.81 368 LEU A C 1
ATOM 2725 O O . LEU A 1 368 ? 6.234 -15.43 -16.125 1 98.81 368 LEU A O 1
ATOM 2729 N N . LEU A 1 369 ? 5.012 -16.188 -14.414 1 98.75 369 LEU A N 1
ATOM 2730 C CA . LEU A 1 369 ? 4.934 -17.547 -14.977 1 98.75 369 LEU A CA 1
ATOM 2731 C C . LEU A 1 369 ? 3.719 -17.672 -15.891 1 98.75 369 LEU A C 1
ATOM 2733 O O . LEU A 1 369 ? 3.381 -18.781 -16.312 1 98.75 369 LEU A O 1
ATOM 2737 N N . GLY A 1 370 ? 3 -16.609 -16.141 1 98.38 370 GLY A N 1
ATOM 2738 C CA . GLY A 1 370 ? 1.985 -16.562 -17.188 1 98.38 370 GLY A CA 1
ATOM 2739 C C . GLY A 1 370 ? 0.597 -16.906 -16.672 1 98.38 370 GLY A C 1
ATOM 2740 O O . GLY A 1 370 ? -0.234 -17.438 -17.422 1 98.38 370 GLY A O 1
ATOM 2741 N N . LEU A 1 371 ? 0.307 -16.609 -15.43 1 98.75 371 LEU A N 1
ATOM 2742 C CA . LEU A 1 371 ? -0.982 -16.984 -14.852 1 98.75 371 LEU A CA 1
ATOM 2743 C C . LEU A 1 371 ? -1.814 -15.742 -14.547 1 98.75 371 LEU A C 1
ATOM 2745 O O . LEU A 1 371 ? -1.272 -14.711 -14.148 1 98.75 371 LEU A O 1
ATOM 2749 N N . PRO A 1 372 ? -3.143 -15.797 -14.727 1 98.06 372 PRO A N 1
ATOM 2750 C CA . PRO A 1 372 ? -4.031 -14.719 -14.281 1 98.06 372 PRO A CA 1
ATOM 2751 C C . PRO A 1 372 ? -4.23 -14.703 -12.766 1 98.06 372 PRO A C 1
ATOM 2753 O O . PRO A 1 372 ? -5.312 -15.031 -12.281 1 98.06 372 PRO A O 1
ATOM 2756 N N . MET A 1 373 ? -3.297 -14.234 -12.07 1 98 373 MET A N 1
ATOM 2757 C CA . MET A 1 373 ? -3.145 -14.453 -10.633 1 98 373 MET A CA 1
ATOM 2758 C C . MET A 1 373 ? -4.066 -13.531 -9.844 1 98 373 MET A C 1
ATOM 2760 O O . MET A 1 373 ? -4.039 -12.312 -10.023 1 98 373 MET A O 1
ATOM 2764 N N . GLY A 1 374 ? -4.918 -14.117 -9.023 1 97.75 374 GLY A N 1
ATOM 2765 C CA . GLY A 1 374 ? -5.656 -13.422 -7.98 1 97.75 374 GLY A CA 1
ATOM 2766 C C . GLY A 1 374 ? -5.156 -13.742 -6.586 1 97.75 374 GLY A C 1
ATOM 2767 O O . GLY A 1 374 ? -4.238 -14.555 -6.418 1 97.75 374 GLY A O 1
ATOM 2768 N N . VAL A 1 375 ? -5.68 -13.031 -5.645 1 96.88 375 VAL A N 1
ATOM 2769 C CA . VAL A 1 375 ? -5.254 -13.219 -4.262 1 96.88 375 VAL A CA 1
ATOM 2770 C C . VAL A 1 375 ? -6.461 -13.148 -3.334 1 96.88 375 VAL A C 1
ATOM 2772 O O . VAL A 1 375 ? -7.301 -12.258 -3.463 1 96.88 375 VAL A O 1
ATOM 2775 N N . ASP A 1 376 ? -6.609 -14.109 -2.508 1 94.31 376 ASP A N 1
ATOM 2776 C CA . ASP A 1 376 ? -7.477 -13.969 -1.343 1 94.31 376 ASP A CA 1
ATOM 2777 C C . ASP A 1 376 ? -6.742 -13.289 -0.191 1 94.31 376 ASP A C 1
ATOM 2779 O O . ASP A 1 376 ? -5.93 -13.914 0.495 1 94.31 376 ASP A O 1
ATOM 2783 N N . VAL A 1 377 ? -7 -12.055 0.006 1 90.81 377 VAL A N 1
ATOM 2784 C CA . VAL A 1 377 ? -6.402 -11.273 1.084 1 90.81 377 VAL A CA 1
ATOM 2785 C C . VAL A 1 377 ? -7.09 -11.602 2.406 1 90.81 377 VAL A C 1
ATOM 2787 O O . VAL A 1 377 ? -8.219 -11.172 2.646 1 90.81 377 VAL A O 1
ATOM 2790 N N . CYS A 1 378 ? -6.434 -12.383 3.242 1 87.75 378 CYS A N 1
ATOM 2791 C CA . CYS A 1 378 ? -7.129 -12.836 4.441 1 87.75 378 CYS A CA 1
ATOM 2792 C C . CYS A 1 378 ? -6.148 -13.062 5.59 1 87.75 378 CYS A C 1
ATOM 2794 O O . CYS A 1 378 ? -4.941 -12.898 5.418 1 87.75 378 CYS A O 1
ATOM 2796 N N . TYR A 1 379 ? -6.637 -13.125 6.773 1 83.69 379 TYR A N 1
ATOM 2797 C CA . TYR A 1 379 ? -5.863 -13.516 7.945 1 83.69 379 TYR A CA 1
ATOM 2798 C C . TYR A 1 379 ? -6.738 -14.25 8.953 1 83.69 379 TYR A C 1
ATOM 2800 O O . TYR A 1 379 ? -7.961 -14.086 8.961 1 83.69 379 TYR A O 1
ATOM 2808 N N . THR A 1 380 ? -6.09 -15.016 9.664 1 81.44 380 THR A N 1
ATOM 2809 C CA . THR A 1 380 ? -6.805 -15.695 10.742 1 81.44 380 THR A CA 1
ATOM 2810 C C . THR A 1 380 ? -6.809 -14.844 12.008 1 81.44 380 THR A C 1
ATOM 2812 O O . THR A 1 380 ? -5.949 -13.977 12.18 1 81.44 380 THR A O 1
ATOM 2815 N N . ASN A 1 381 ? -7.672 -15.133 12.898 1 76.44 381 ASN A N 1
ATOM 2816 C CA . ASN A 1 381 ? -7.859 -14.312 14.086 1 76.44 381 ASN A CA 1
ATOM 2817 C C . ASN A 1 381 ? -6.652 -14.391 15.016 1 76.44 381 ASN A C 1
ATOM 2819 O O . ASN A 1 381 ? -6.445 -13.508 15.859 1 76.44 381 ASN A O 1
ATOM 2823 N N . HIS A 1 382 ? -5.836 -15.383 14.828 1 78.5 382 HIS A N 1
ATOM 2824 C CA . HIS A 1 382 ? -4.703 -15.562 15.734 1 78.5 382 HIS A CA 1
ATOM 2825 C C . HIS A 1 382 ? -3.439 -14.93 15.156 1 78.5 382 HIS A C 1
ATOM 2827 O O . HIS A 1 382 ? -2.412 -14.859 15.836 1 78.5 382 HIS A O 1
ATOM 2833 N N . ALA A 1 383 ? -3.521 -14.531 13.953 1 80.12 383 ALA A N 1
ATOM 2834 C CA . ALA A 1 383 ? -2.387 -13.836 13.344 1 80.12 383 ALA A CA 1
ATOM 2835 C C . ALA A 1 383 ? -2.268 -12.414 13.875 1 80.12 383 ALA A C 1
ATOM 2837 O O . ALA A 1 383 ? -3.27 -11.797 14.25 1 80.12 383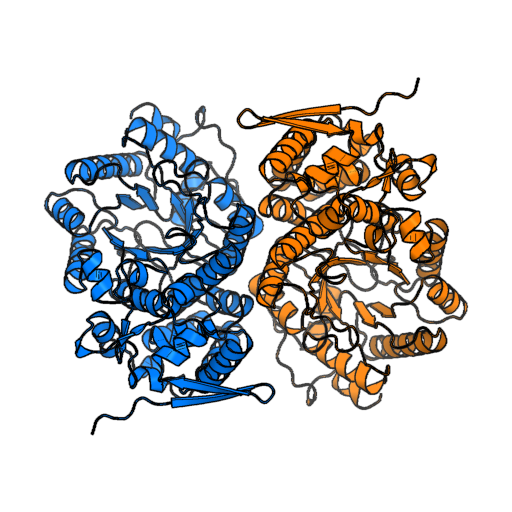 ALA A O 1
ATOM 2838 N N . GLU A 1 384 ? -1.084 -11.922 13.953 1 86.31 384 GLU A N 1
ATOM 2839 C CA . GLU A 1 384 ? -0.871 -10.523 14.289 1 86.31 384 GLU A CA 1
ATOM 2840 C C . GLU A 1 384 ? -1.104 -9.617 13.078 1 86.31 384 GLU A C 1
ATOM 2842 O O . GLU A 1 384 ? -0.169 -9 12.57 1 86.31 384 GLU A O 1
ATOM 2847 N N . ALA A 1 385 ? -2.309 -9.602 12.672 1 87.94 385 ALA A N 1
ATOM 2848 C CA . ALA A 1 385 ? -2.773 -8.82 11.531 1 87.94 385 ALA A CA 1
ATOM 2849 C C . ALA A 1 385 ? -4.18 -8.281 11.773 1 87.94 385 ALA A C 1
ATOM 2851 O O . ALA A 1 385 ? -4.906 -8.781 12.633 1 87.94 385 ALA A O 1
ATOM 2852 N N . ASP A 1 386 ? -4.488 -7.234 11.094 1 89 386 ASP A N 1
ATOM 2853 C CA . ASP A 1 386 ? -5.816 -6.641 11.211 1 89 386 ASP A CA 1
ATOM 2854 C C . ASP A 1 386 ? -6.289 -6.078 9.875 1 89 386 ASP A C 1
ATOM 2856 O O . ASP A 1 386 ? -5.676 -6.332 8.836 1 89 386 ASP A O 1
ATOM 2860 N N . GLN A 1 387 ? -7.336 -5.418 9.875 1 89.69 387 GLN A N 1
ATOM 2861 C CA . GLN A 1 387 ? -7.969 -4.934 8.648 1 89.69 387 GLN A CA 1
ATOM 2862 C C . GLN A 1 387 ? -7.094 -3.898 7.953 1 89.69 387 GLN A C 1
ATOM 2864 O O . GLN A 1 387 ? -7.125 -3.779 6.727 1 89.69 387 GLN A O 1
ATOM 2869 N N . ASP A 1 388 ? -6.344 -3.168 8.688 1 93.88 388 ASP A N 1
ATOM 2870 C CA . ASP A 1 388 ? -5.445 -2.189 8.086 1 93.88 388 ASP A CA 1
ATOM 2871 C C . ASP A 1 388 ? -4.383 -2.875 7.227 1 93.88 388 ASP A C 1
ATOM 2873 O O . ASP A 1 388 ? -4.008 -2.367 6.168 1 93.88 388 ASP A O 1
ATOM 2877 N N . ASP A 1 389 ? -3.924 -4.012 7.719 1 94.69 389 ASP A N 1
ATOM 2878 C CA . ASP A 1 389 ? -2.973 -4.793 6.934 1 94.69 389 ASP A CA 1
ATOM 2879 C C . ASP A 1 389 ? -3.598 -5.262 5.625 1 94.69 389 ASP A C 1
ATOM 2881 O O . ASP A 1 389 ? -2.951 -5.234 4.574 1 94.69 389 ASP A O 1
ATOM 2885 N N . MET A 1 390 ? -4.82 -5.652 5.648 1 94.12 390 MET A N 1
ATOM 2886 C CA . MET A 1 390 ? -5.535 -6.125 4.465 1 94.12 390 MET A CA 1
ATOM 2887 C C . MET A 1 390 ? -5.781 -4.98 3.486 1 94.12 390 MET A C 1
ATOM 2889 O O . MET A 1 390 ? -5.652 -5.156 2.273 1 94.12 390 MET A O 1
ATOM 2893 N N . ASP A 1 391 ? -6.141 -3.85 4.082 1 96.62 391 ASP A N 1
ATOM 2894 C CA . ASP A 1 391 ? -6.309 -2.664 3.246 1 96.62 391 ASP A CA 1
ATOM 2895 C C . ASP A 1 391 ? -5.035 -2.352 2.469 1 96.62 391 ASP A C 1
ATOM 2897 O O . ASP A 1 391 ? -5.09 -2.023 1.281 1 96.62 391 ASP A O 1
ATOM 2901 N N . ASN A 1 392 ? -3.934 -2.432 3.201 1 98 392 ASN A N 1
ATOM 2902 C CA . ASN A 1 392 ? -2.65 -2.166 2.562 1 98 392 ASN A CA 1
ATOM 2903 C C . ASN A 1 392 ? -2.375 -3.146 1.426 1 98 392 ASN A C 1
ATOM 2905 O O . ASN A 1 392 ? -2.078 -2.734 0.303 1 98 392 ASN A O 1
ATOM 2909 N N . LEU A 1 393 ? -2.496 -4.422 1.727 1 97.88 393 LEU A N 1
ATOM 2910 C CA . LEU A 1 393 ? -2.197 -5.441 0.727 1 97.88 393 LEU A CA 1
ATOM 2911 C C . LEU A 1 393 ? -3.139 -5.324 -0.468 1 97.88 393 LEU A C 1
ATOM 2913 O O . LEU A 1 393 ? -2.701 -5.402 -1.618 1 97.88 393 LEU A O 1
ATOM 2917 N N . LEU A 1 394 ? -4.445 -5.105 -0.189 1 97.94 394 LEU A N 1
ATOM 2918 C CA . LEU A 1 394 ? -5.418 -4.949 -1.266 1 97.94 394 LEU A CA 1
ATOM 2919 C C . LEU A 1 394 ? -5.027 -3.799 -2.189 1 97.94 394 LEU A C 1
ATOM 2921 O O . LEU A 1 394 ? -5.039 -3.951 -3.414 1 97.94 394 LEU A O 1
ATOM 2925 N N . THR A 1 395 ? -4.672 -2.703 -1.604 1 98.75 395 THR A N 1
ATOM 2926 C CA . THR A 1 395 ? -4.309 -1.524 -2.383 1 98.75 395 THR A CA 1
ATOM 2927 C C . THR A 1 395 ? -3.049 -1.787 -3.203 1 98.75 395 THR A C 1
ATOM 2929 O O . THR A 1 395 ? -2.996 -1.46 -4.391 1 98.75 395 THR A O 1
ATOM 2932 N N . LEU A 1 396 ? -2.055 -2.41 -2.584 1 98.81 396 LEU A N 1
ATOM 2933 C CA . LEU A 1 396 ? -0.805 -2.727 -3.268 1 98.81 396 LEU A CA 1
ATOM 2934 C C . LEU A 1 396 ? -1.047 -3.689 -4.426 1 98.81 396 LEU A C 1
ATOM 2936 O O . LEU A 1 396 ? -0.474 -3.525 -5.504 1 98.81 396 LEU A O 1
ATOM 2940 N N . LEU A 1 397 ? -1.885 -4.68 -4.203 1 98.69 397 LEU A N 1
ATOM 2941 C CA . LEU A 1 397 ? -2.225 -5.637 -5.25 1 98.69 397 LEU A CA 1
ATOM 2942 C C . LEU A 1 397 ? -2.971 -4.953 -6.391 1 98.69 397 LEU A C 1
ATOM 2944 O O . LEU A 1 397 ? -2.773 -5.293 -7.559 1 98.69 397 LEU A O 1
ATOM 2948 N N . GLY A 1 398 ? -3.889 -4.055 -6.027 1 98.69 398 GLY A N 1
ATOM 2949 C CA . GLY A 1 398 ? -4.547 -3.27 -7.062 1 98.69 398 GLY A CA 1
ATOM 2950 C C . GLY A 1 398 ? -3.574 -2.523 -7.953 1 98.69 398 GLY A C 1
ATOM 2951 O O . GLY A 1 398 ? -3.719 -2.529 -9.18 1 98.69 398 GLY A O 1
ATOM 2952 N N . VAL A 1 399 ? -2.559 -1.914 -7.355 1 98.75 399 VAL A N 1
ATOM 2953 C CA . VAL A 1 399 ? -1.536 -1.183 -8.102 1 98.75 399 VAL A CA 1
ATOM 2954 C C . VAL A 1 399 ? -0.738 -2.15 -8.969 1 98.75 399 VAL A C 1
ATOM 2956 O O . VAL A 1 399 ? -0.393 -1.83 -10.109 1 98.75 399 VAL A O 1
ATOM 2959 N N . ALA A 1 400 ? -0.485 -3.352 -8.453 1 98.69 400 ALA A N 1
ATOM 2960 C CA . ALA A 1 400 ? 0.348 -4.348 -9.125 1 98.69 400 ALA A CA 1
ATOM 2961 C C . ALA A 1 400 ? -0.404 -5.012 -10.273 1 98.69 400 ALA A C 1
ATOM 2963 O O . ALA A 1 400 ? 0.189 -5.738 -11.07 1 98.69 400 ALA A O 1
ATOM 2964 N N . GLY A 1 401 ? -1.736 -4.82 -10.359 1 98.31 401 GLY A N 1
ATOM 2965 C CA . GLY A 1 401 ? -2.518 -5.363 -11.453 1 98.31 401 GLY A CA 1
ATOM 2966 C C . GLY A 1 401 ? -3.02 -6.773 -11.195 1 98.31 401 GLY A C 1
ATOM 2967 O O . GLY A 1 401 ? -3.002 -7.621 -12.086 1 98.31 401 GLY A O 1
ATOM 2968 N N . ALA A 1 402 ? -3.434 -7.059 -9.961 1 98.5 402 ALA A N 1
ATOM 2969 C CA . ALA A 1 402 ? -4.031 -8.352 -9.648 1 98.5 402 ALA A CA 1
ATOM 2970 C C . ALA A 1 402 ? -5.234 -8.633 -10.547 1 98.5 402 ALA A C 1
ATOM 2972 O O . ALA A 1 402 ? -6.016 -7.723 -10.844 1 98.5 402 ALA A O 1
ATOM 2973 N N . ALA A 1 403 ? -5.41 -9.883 -10.906 1 98.62 403 ALA A N 1
ATOM 2974 C CA . ALA A 1 403 ? -6.496 -10.258 -11.805 1 98.62 403 ALA A CA 1
ATOM 2975 C C . ALA A 1 403 ? -7.844 -10.211 -11.086 1 98.62 403 ALA A C 1
ATOM 2977 O O . ALA A 1 403 ? -8.844 -9.781 -11.664 1 98.62 403 ALA A O 1
ATOM 2978 N N . PHE A 1 404 ? -7.844 -10.688 -9.906 1 98.38 404 PHE A N 1
ATOM 2979 C CA . PHE A 1 404 ? -9.07 -10.672 -9.125 1 98.38 404 PHE A CA 1
ATOM 2980 C C . PHE A 1 404 ? -8.773 -10.836 -7.637 1 98.38 404 PHE A C 1
ATOM 2982 O O . PHE A 1 404 ? -7.676 -11.258 -7.266 1 98.38 404 PHE A O 1
ATOM 2989 N N . VAL A 1 405 ? -9.664 -10.453 -6.812 1 97.69 405 VAL A N 1
ATOM 2990 C CA . VAL A 1 405 ? -9.633 -10.672 -5.367 1 97.69 405 VAL A CA 1
ATOM 2991 C C . VAL A 1 405 ? -10.938 -11.32 -4.914 1 97.69 405 VAL A C 1
ATOM 2993 O O . VAL A 1 405 ? -11.891 -11.43 -5.691 1 97.69 405 VAL A O 1
ATOM 2996 N N . ILE A 1 406 ? -10.969 -11.789 -3.701 1 95.38 406 ILE A N 1
ATOM 2997 C CA . ILE A 1 406 ? -12.125 -12.516 -3.193 1 95.38 406 ILE A CA 1
ATOM 2998 C C . ILE A 1 406 ? -12.844 -11.664 -2.15 1 95.38 406 ILE A C 1
ATOM 3000 O O . ILE A 1 406 ? -12.211 -11.062 -1.282 1 95.38 406 ILE A O 1
ATOM 3004 N N . ALA A 1 407 ? -14.102 -11.594 -2.24 1 91 407 ALA A N 1
ATOM 3005 C CA . ALA A 1 407 ? -14.938 -10.828 -1.313 1 91 407 ALA A CA 1
ATOM 3006 C C . ALA A 1 407 ? -16.031 -11.703 -0.708 1 91 407 ALA A C 1
ATOM 3008 O O . ALA A 1 407 ? -16.656 -12.5 -1.412 1 91 407 ALA A O 1
ATOM 3009 N N . VAL A 1 408 ? -16.25 -11.547 0.523 1 86.31 408 VAL A N 1
ATOM 3010 C CA . VAL A 1 408 ? -17.266 -12.305 1.255 1 86.31 408 VAL A CA 1
ATOM 3011 C C . VAL A 1 408 ? -18.25 -11.344 1.908 1 86.31 408 VAL A C 1
ATOM 3013 O O . VAL A 1 408 ? -17.953 -10.156 2.084 1 86.31 408 VAL A O 1
ATOM 3016 N N . PRO A 1 409 ? -19.422 -11.875 2.275 1 75.75 409 PRO A N 1
ATOM 3017 C CA . PRO A 1 409 ? -20.359 -11.016 3 1 75.75 409 PRO A CA 1
ATOM 3018 C C . PRO A 1 409 ? -19.812 -10.555 4.352 1 75.75 409 PRO A C 1
ATOM 3020 O O . PRO A 1 409 ? -19.422 -11.383 5.18 1 75.75 409 PRO A O 1
ATOM 3023 N N . GLY A 1 410 ? -19.797 -9.352 4.652 1 72.88 410 GLY A N 1
ATOM 3024 C CA . GLY A 1 410 ? -19.469 -8.789 5.945 1 72.88 410 GLY A CA 1
ATOM 3025 C C . GLY A 1 410 ? -18 -8.992 6.324 1 72.88 410 GLY A C 1
ATOM 3026 O O . GLY A 1 410 ? -17.641 -8.875 7.496 1 72.88 410 GLY A O 1
ATOM 3027 N N . ALA A 1 411 ? -17.141 -9.516 5.523 1 72.31 411 ALA A N 1
ATOM 3028 C CA . ALA A 1 411 ? -15.711 -9.727 5.68 1 72.31 411 ALA A CA 1
ATOM 3029 C C . ALA A 1 411 ? -15.422 -10.898 6.617 1 72.31 411 ALA A C 1
ATOM 3031 O O . ALA A 1 411 ? -14.266 -11.164 6.953 1 72.31 411 ALA A O 1
ATOM 3032 N N . ASP A 1 412 ? -16.391 -11.445 7.211 1 63.91 412 ASP A N 1
ATOM 3033 C CA . ASP A 1 412 ? -16.266 -12.594 8.094 1 63.91 412 ASP A CA 1
ATOM 3034 C C . ASP A 1 412 ? -16.891 -13.836 7.473 1 63.91 412 ASP A C 1
ATOM 3036 O O . ASP A 1 412 ? -18.109 -13.883 7.273 1 63.91 412 ASP A O 1
ATOM 3040 N N . ASP A 1 413 ? -15.891 -14.625 7.105 1 63.34 413 ASP A N 1
ATOM 3041 C CA . ASP A 1 413 ? -16.438 -15.914 6.688 1 63.34 413 ASP A CA 1
ATOM 3042 C C . ASP A 1 413 ? -16.734 -16.797 7.891 1 63.34 413 ASP A C 1
ATOM 3044 O O . ASP A 1 413 ? -15.859 -17.531 8.367 1 63.34 413 ASP A O 1
ATOM 3048 N N . VAL A 1 414 ? -17.891 -16.625 8.398 1 53.31 414 VAL A N 1
ATOM 3049 C CA . VAL A 1 414 ? -18.312 -17.297 9.625 1 53.31 414 VAL A CA 1
ATOM 3050 C C . VAL A 1 414 ? -18.156 -18.797 9.469 1 53.31 414 VAL A C 1
ATOM 3052 O O . VAL A 1 414 ? -17.875 -19.5 10.445 1 53.31 414 VAL A O 1
ATOM 3055 N N . MET A 1 415 ? -18.234 -19.188 8.234 1 47.88 415 MET A N 1
ATOM 3056 C CA . MET A 1 415 ? -18.141 -20.625 7.992 1 47.88 415 MET A CA 1
ATOM 3057 C C . MET A 1 415 ? -16.719 -21.125 8.141 1 47.88 415 MET A C 1
ATOM 3059 O O . MET A 1 415 ? -16.484 -22.188 8.727 1 47.88 415 MET A O 1
ATOM 3063 N N . LEU A 1 416 ? -15.742 -20.312 7.746 1 56.81 416 LEU A N 1
ATOM 3064 C CA . LEU A 1 416 ? -14.367 -20.812 7.703 1 56.81 416 LEU A CA 1
ATOM 3065 C C . LEU A 1 416 ? -13.531 -20.172 8.805 1 56.81 416 LEU A C 1
ATOM 3067 O O . LEU A 1 416 ? -12.414 -20.625 9.078 1 56.81 416 LEU A O 1
ATOM 3071 N N . GLY A 1 417 ? -14.133 -19.188 9.5 1 56.31 417 GLY A N 1
ATOM 3072 C CA . GLY A 1 417 ? -13.492 -18.609 10.672 1 56.31 417 GLY A CA 1
ATOM 3073 C C . GLY A 1 417 ? -12.32 -17.703 10.336 1 56.31 417 GLY A C 1
ATOM 3074 O O . GLY A 1 417 ? -11.328 -17.656 11.07 1 56.31 417 GLY A O 1
ATOM 3075 N N . TYR A 1 418 ? -12.359 -17.172 9.094 1 67 418 TYR A N 1
ATOM 3076 C CA . TYR A 1 418 ? -11.305 -16.219 8.742 1 67 418 TYR A CA 1
ATOM 3077 C C . TYR A 1 418 ? -11.898 -14.914 8.227 1 67 418 TYR A C 1
ATOM 3079 O O . TYR A 1 418 ? -13.078 -14.859 7.875 1 67 418 TYR A O 1
ATOM 3087 N N . GLN A 1 419 ? -11.055 -13.891 8.359 1 78.94 419 GLN A N 1
ATOM 3088 C CA . GLN A 1 419 ? -11.414 -12.586 7.812 1 78.94 419 GLN A CA 1
ATOM 3089 C C . GLN A 1 419 ? -10.883 -12.422 6.391 1 78.94 419 GLN A C 1
ATOM 3091 O O . GLN A 1 419 ? -9.758 -12.828 6.09 1 78.94 419 GLN A O 1
ATOM 3096 N N . SER A 1 420 ? -11.766 -12.102 5.512 1 83.5 420 SER A N 1
ATOM 3097 C CA . SER A 1 420 ? -11.438 -11.758 4.129 1 83.5 420 SER A CA 1
ATOM 3098 C C . SER A 1 420 ? -11.992 -10.391 3.75 1 83.5 420 SER A C 1
ATOM 3100 O O . SER A 1 420 ? -12.391 -9.617 4.617 1 83.5 420 SER A O 1
ATOM 3102 N N . LEU A 1 421 ? -11.883 -10.062 2.49 1 86.25 421 LEU A N 1
ATOM 3103 C CA . LEU A 1 421 ? -12.391 -8.773 2.029 1 86.25 421 LEU A CA 1
ATOM 3104 C C . LEU A 1 421 ? -13.906 -8.789 1.94 1 86.25 421 LEU A C 1
ATOM 3106 O O . LEU A 1 421 ? -14.508 -9.82 1.616 1 86.25 421 LEU A O 1
ATOM 3110 N N . ALA A 1 422 ? -14.461 -7.68 2.201 1 87.56 422 ALA A N 1
ATOM 3111 C CA . ALA A 1 422 ? -15.891 -7.457 1.985 1 87.56 422 ALA A CA 1
ATOM 3112 C C . ALA A 1 422 ? -16.156 -6.859 0.605 1 87.56 422 ALA A C 1
ATOM 3114 O O . ALA A 1 422 ? -15.211 -6.473 -0.097 1 87.56 422 ALA A O 1
ATOM 3115 N N . PHE A 1 423 ? -17.406 -6.848 0.238 1 89.62 423 PHE A N 1
ATOM 3116 C CA . PHE A 1 423 ? -17.797 -6.289 -1.057 1 89.62 423 PHE A CA 1
ATOM 3117 C C . PHE A 1 423 ? -17.359 -4.832 -1.165 1 89.62 423 PHE A C 1
ATOM 3119 O O . PHE A 1 423 ? -16.891 -4.395 -2.215 1 89.62 423 PHE A O 1
ATOM 3126 N N . HIS A 1 424 ? -17.406 -4.133 -0.099 1 90.38 424 HIS A N 1
ATOM 3127 C CA . HIS A 1 424 ? -17.078 -2.713 -0.086 1 90.38 424 HIS A CA 1
ATOM 3128 C C . HIS A 1 424 ? -15.586 -2.494 -0.315 1 90.38 424 HIS A C 1
ATOM 3130 O O . HIS A 1 424 ? -15.172 -1.443 -0.814 1 90.38 424 HIS A O 1
ATOM 3136 N N . ASP A 1 425 ? -14.805 -3.439 0.049 1 94.25 425 ASP A N 1
ATOM 3137 C CA . ASP A 1 425 ? -13.367 -3.316 -0.153 1 94.25 425 ASP A CA 1
ATOM 3138 C C . ASP A 1 425 ? -13.016 -3.289 -1.64 1 94.25 425 ASP A C 1
ATOM 3140 O O . ASP A 1 425 ? -12.133 -2.545 -2.062 1 94.25 425 ASP A O 1
ATOM 3144 N N . ALA A 1 426 ? -13.727 -4.133 -2.371 1 94.31 426 ALA A N 1
ATOM 3145 C CA . ALA A 1 426 ? -13.523 -4.141 -3.818 1 94.31 426 ALA A CA 1
ATOM 3146 C C . ALA A 1 426 ? -13.922 -2.805 -4.438 1 94.31 426 ALA A C 1
ATOM 3148 O O . ALA A 1 426 ? -13.25 -2.303 -5.34 1 94.31 426 ALA A O 1
ATOM 3149 N N . LEU A 1 427 ? -15.055 -2.227 -3.971 1 93.62 427 LEU A N 1
ATOM 3150 C CA . LEU A 1 427 ? -15.508 -0.927 -4.453 1 93.62 427 LEU A CA 1
ATOM 3151 C C . LEU A 1 427 ? -14.477 0.153 -4.152 1 93.62 427 LEU A C 1
ATOM 3153 O O . LEU A 1 427 ? -14.203 1.015 -4.992 1 93.62 427 LEU A O 1
ATOM 3157 N N . TYR A 1 428 ? -13.914 0.09 -2.992 1 95.81 428 TYR A N 1
ATOM 3158 C CA . TYR A 1 428 ? -12.891 1.038 -2.576 1 95.81 428 TYR A CA 1
ATOM 3159 C C . TYR A 1 428 ? -11.703 1.019 -3.535 1 95.81 428 TYR A C 1
ATOM 3161 O O . TYR A 1 428 ? -11.328 2.055 -4.09 1 95.81 428 TYR A O 1
ATOM 3169 N N . VAL A 1 429 ? -11.109 -0.172 -3.744 1 97.38 429 VAL A N 1
ATOM 3170 C CA . VAL A 1 429 ? -9.867 -0.256 -4.504 1 97.38 429 VAL A CA 1
ATOM 3171 C C . VAL A 1 429 ? -10.125 0.108 -5.965 1 97.38 429 VAL A C 1
ATOM 3173 O O . VAL A 1 429 ? -9.297 0.752 -6.609 1 97.38 429 VAL A O 1
ATOM 3176 N N . ARG A 1 430 ? -11.289 -0.315 -6.547 1 97 430 ARG A N 1
ATOM 3177 C CA . ARG A 1 430 ? -11.633 0.078 -7.91 1 97 430 ARG A CA 1
ATOM 3178 C C . ARG A 1 430 ? -11.75 1.594 -8.031 1 97 430 ARG A C 1
ATOM 3180 O O . ARG A 1 430 ? -11.258 2.184 -8.992 1 97 430 ARG A O 1
ATOM 3187 N N . LYS A 1 431 ? -12.32 2.193 -7 1 95 431 LYS A N 1
ATOM 3188 C CA . LYS A 1 431 ? -12.547 3.635 -7.035 1 95 431 LYS A CA 1
ATOM 3189 C C . LYS A 1 431 ? -11.227 4.402 -6.98 1 95 431 LYS A C 1
ATOM 3191 O O . LYS A 1 431 ? -10.977 5.27 -7.816 1 95 431 LYS A O 1
ATOM 3196 N N . VAL A 1 432 ? -10.398 4.109 -6.039 1 96.56 432 VAL A N 1
ATOM 3197 C CA . VAL A 1 432 ? -9.219 4.938 -5.789 1 96.56 432 VAL A CA 1
ATOM 3198 C C . VAL A 1 432 ? -8.195 4.727 -6.902 1 96.56 432 VAL A C 1
ATOM 3200 O O . VAL A 1 432 ? -7.359 5.598 -7.16 1 96.56 432 VAL A O 1
ATOM 3203 N N . LEU A 1 433 ? -8.273 3.572 -7.602 1 97.69 433 LEU A N 1
ATOM 3204 C CA . LEU A 1 433 ? -7.301 3.299 -8.656 1 97.69 433 LEU A CA 1
ATOM 3205 C C . LEU A 1 433 ? -7.934 3.447 -10.031 1 97.69 433 LEU A C 1
ATOM 3207 O O . LEU A 1 433 ? -7.266 3.268 -11.047 1 97.69 433 LEU A O 1
ATOM 3211 N N . GLY A 1 434 ? -9.258 3.73 -10.07 1 95.56 434 GLY A N 1
ATOM 3212 C CA . GLY A 1 434 ? -9.953 3.889 -11.336 1 95.56 434 GLY A CA 1
ATOM 3213 C C . GLY A 1 434 ? -10.086 2.588 -12.109 1 95.56 434 GLY A C 1
ATOM 3214 O O . GLY A 1 434 ? -9.945 2.568 -13.336 1 95.56 434 GLY A O 1
ATOM 3215 N N . LEU A 1 435 ? -10.281 1.461 -11.43 1 97.25 435 LEU A N 1
ATOM 3216 C CA . LEU A 1 435 ? -10.391 0.15 -12.055 1 97.25 435 LEU A CA 1
ATOM 3217 C C . LEU A 1 435 ? -11.852 -0.217 -12.297 1 97.25 435 LEU A C 1
ATOM 3219 O O . LEU A 1 435 ? -12.742 0.272 -11.602 1 97.25 435 LEU A O 1
ATOM 3223 N N . GLN A 1 436 ? -12.109 -1.032 -13.266 1 97.12 436 GLN A N 1
ATOM 3224 C CA . GLN A 1 436 ? -13.438 -1.526 -13.609 1 97.12 436 GLN A CA 1
ATOM 3225 C C . GLN A 1 436 ? -13.508 -3.047 -13.5 1 97.12 436 GLN A C 1
ATOM 3227 O O . GLN A 1 436 ? -12.469 -3.719 -13.469 1 97.12 436 GLN A O 1
ATOM 3232 N N . PRO A 1 437 ? -14.719 -3.621 -13.32 1 97.38 437 PRO A N 1
ATOM 3233 C CA . PRO A 1 437 ? -14.836 -5.078 -13.445 1 97.38 437 PRO A CA 1
ATOM 3234 C C . PRO A 1 437 ? -14.578 -5.57 -14.867 1 97.38 437 PRO A C 1
ATOM 3236 O O . PRO A 1 437 ? -14.188 -4.785 -15.734 1 97.38 437 PRO A O 1
ATOM 3239 N N . ALA A 1 438 ? -14.703 -6.887 -15.102 1 98.19 438 ALA A N 1
ATOM 3240 C CA . ALA A 1 438 ? -14.539 -7.445 -16.438 1 98.19 438 ALA A CA 1
ATOM 3241 C C . ALA A 1 438 ? -15.461 -6.746 -17.438 1 98.19 438 ALA A C 1
ATOM 3243 O O . ALA A 1 438 ? -16.578 -6.371 -17.109 1 98.19 438 ALA A O 1
ATOM 3244 N N . PRO A 1 439 ? -15.055 -6.602 -18.688 1 97.81 439 PRO A N 1
ATOM 3245 C CA . PRO A 1 439 ? -15.82 -5.82 -19.656 1 97.81 439 PRO A CA 1
ATOM 3246 C C . PRO A 1 439 ? -17.234 -6.355 -19.859 1 97.81 439 PRO A C 1
ATOM 3248 O O . PRO A 1 439 ? -18.188 -5.57 -19.969 1 97.81 439 PRO A O 1
ATOM 3251 N N . GLU A 1 440 ? -17.391 -7.621 -19.891 1 98.25 440 GLU A N 1
ATOM 3252 C CA . GLU A 1 440 ? -18.703 -8.234 -20.078 1 98.25 440 GLU A CA 1
ATOM 3253 C C . GLU A 1 440 ? -19.641 -7.91 -18.906 1 98.25 440 GLU A C 1
ATOM 3255 O O . GLU A 1 440 ? -20.812 -7.609 -19.109 1 98.25 440 GLU A O 1
ATOM 3260 N N . PHE A 1 441 ? -19.078 -7.953 -17.766 1 97.81 441 PHE A N 1
ATOM 3261 C CA . PHE A 1 441 ? -19.828 -7.684 -16.547 1 97.81 441 PHE A CA 1
ATOM 3262 C C . PHE A 1 441 ? -20.141 -6.199 -16.422 1 97.81 441 PHE A C 1
ATOM 3264 O O . PHE A 1 441 ? -21.234 -5.832 -15.984 1 97.81 441 PHE A O 1
ATOM 3271 N N . GLU A 1 442 ? -19.203 -5.363 -16.75 1 96.62 442 GLU A N 1
ATOM 3272 C CA . GLU A 1 442 ? -19.406 -3.92 -16.766 1 96.62 442 GLU A CA 1
ATOM 3273 C C . GLU A 1 442 ? -20.609 -3.547 -17.641 1 96.62 442 GLU A C 1
ATOM 3275 O O . GLU A 1 442 ? -21.453 -2.744 -17.25 1 96.62 442 GLU A O 1
ATOM 3280 N N . THR A 1 443 ? -20.609 -4.129 -18.812 1 96.75 443 THR A N 1
ATOM 3281 C CA . THR A 1 443 ? -21.703 -3.879 -19.75 1 96.75 443 THR A CA 1
ATOM 3282 C C . THR A 1 443 ? -23.031 -4.324 -19.156 1 96.75 443 THR A C 1
ATOM 3284 O O . THR A 1 443 ? -24.047 -3.621 -19.281 1 96.75 443 THR A O 1
ATOM 3287 N N . TRP A 1 444 ? -23.016 -5.441 -18.531 1 96.5 444 TRP A N 1
ATOM 3288 C CA . TRP A 1 444 ? -24.219 -5.98 -17.891 1 96.5 444 TRP A CA 1
ATOM 3289 C C . TRP A 1 444 ? -24.719 -5.051 -16.781 1 96.5 444 TRP A C 1
ATOM 3291 O O . TRP A 1 444 ? -25.906 -4.727 -16.734 1 96.5 444 TRP A O 1
ATOM 3301 N N . LEU A 1 445 ? -23.812 -4.609 -15.922 1 95.06 445 LEU A N 1
ATOM 3302 C CA . LEU A 1 445 ? -24.156 -3.686 -14.852 1 95.06 445 LEU A CA 1
ATOM 3303 C C . LEU A 1 445 ? -24.75 -2.396 -15.414 1 95.06 445 LEU A C 1
ATOM 3305 O O . LEU A 1 445 ? -25.734 -1.87 -14.875 1 95.06 445 LEU A O 1
ATOM 3309 N N . HIS A 1 446 ? -24.156 -1.912 -16.438 1 93.62 446 HIS A N 1
ATOM 3310 C CA . HIS A 1 446 ? -24.609 -0.678 -17.062 1 93.62 446 HIS A CA 1
ATOM 3311 C C . HIS A 1 446 ? -26.016 -0.832 -17.641 1 93.62 446 HIS A C 1
ATOM 3313 O O . HIS A 1 446 ? -26.844 0.064 -17.5 1 93.62 446 HIS A O 1
ATOM 3319 N N . ASN A 1 447 ? -26.203 -1.936 -18.25 1 93.5 447 ASN A N 1
ATOM 3320 C CA . ASN A 1 447 ? -27.5 -2.193 -18.859 1 93.5 447 ASN A CA 1
ATOM 3321 C C . ASN A 1 447 ? -28.609 -2.293 -17.828 1 93.5 447 ASN A C 1
ATOM 3323 O O . ASN A 1 447 ? -29.766 -1.975 -18.109 1 93.5 447 ASN A O 1
ATOM 3327 N N . LEU A 1 448 ? -28.266 -2.641 -16.641 1 91.81 448 LEU A N 1
ATOM 3328 C CA . LEU A 1 448 ? -29.234 -2.77 -15.562 1 91.81 448 LEU A CA 1
ATOM 3329 C C . LEU A 1 448 ? -29.422 -1.444 -14.828 1 91.81 448 LEU A C 1
ATOM 3331 O O . LEU A 1 448 ? -30.234 -1.346 -13.906 1 91.81 448 LEU A O 1
ATOM 3335 N N . GLY A 1 449 ? -28.609 -0.486 -15.203 1 89.81 449 GLY A N 1
ATOM 3336 C CA . GLY A 1 449 ? -28.688 0.805 -14.539 1 89.81 449 GLY A CA 1
ATOM 3337 C C . GLY A 1 449 ? -27.984 0.821 -13.188 1 89.81 449 GLY A C 1
ATOM 3338 O O . GLY A 1 449 ? -28.266 1.677 -12.352 1 89.81 449 GLY A O 1
ATOM 3339 N N . MET A 1 450 ? -27.094 -0.068 -12.992 1 90.06 450 MET A N 1
ATOM 3340 C CA . MET A 1 450 ? -26.438 -0.203 -11.695 1 90.06 450 MET A CA 1
ATOM 3341 C C . MET A 1 450 ? -25.172 0.644 -11.641 1 90.06 450 MET A C 1
ATOM 3343 O O . MET A 1 450 ? -24.547 0.756 -10.586 1 90.06 450 MET A O 1
ATOM 3347 N N . THR A 1 451 ? -24.719 1.268 -12.719 1 90.12 451 THR A N 1
ATOM 3348 C CA . THR A 1 451 ? -23.547 2.141 -12.75 1 90.12 451 THR A CA 1
ATOM 3349 C C . THR A 1 451 ? -23.875 3.457 -13.445 1 90.12 451 THR A C 1
ATOM 3351 O O . THR A 1 451 ? -24.828 3.533 -14.227 1 90.12 451 THR A O 1
ATOM 3354 N N . ASP A 1 452 ? -23.141 4.457 -13.133 1 86.19 452 ASP A N 1
ATOM 3355 C CA . ASP A 1 452 ? -23.281 5.719 -13.859 1 86.19 452 ASP A CA 1
ATOM 3356 C C . ASP A 1 452 ? -22.422 5.73 -15.117 1 86.19 452 ASP A C 1
ATOM 3358 O O . ASP A 1 452 ? -21.859 4.699 -15.508 1 86.19 452 ASP A O 1
ATOM 3362 N N . ALA A 1 453 ? -22.359 6.891 -15.734 1 80.75 453 ALA A N 1
ATOM 3363 C CA . ALA A 1 453 ? -21.672 7.027 -17.016 1 80.75 453 ALA A CA 1
ATOM 3364 C C . ALA A 1 453 ? -20.172 6.785 -16.859 1 80.75 453 ALA A C 1
ATOM 3366 O O . ALA A 1 453 ? -19.516 6.383 -17.828 1 80.75 453 ALA A O 1
ATOM 3367 N N . ASN A 1 454 ? -19.719 6.879 -15.586 1 77.06 454 ASN A N 1
ATOM 3368 C CA . ASN A 1 454 ? -18.297 6.723 -15.352 1 77.06 454 ASN A CA 1
ATOM 3369 C C . ASN A 1 454 ? -17.969 5.34 -14.789 1 77.06 454 ASN A C 1
ATOM 3371 O O . ASN A 1 454 ? -16.828 5.07 -14.414 1 77.06 454 ASN A O 1
ATOM 3375 N N . GLY A 1 455 ? -19 4.512 -14.695 1 79.25 455 GLY A N 1
ATOM 3376 C CA . GLY A 1 455 ? -18.781 3.139 -14.266 1 79.25 455 GLY A CA 1
ATOM 3377 C C . GLY A 1 455 ? -18.859 2.969 -12.758 1 79.25 455 GLY A C 1
ATOM 3378 O O . GLY A 1 455 ? -18.625 1.878 -12.234 1 79.25 455 GLY A O 1
ATOM 3379 N N . ARG A 1 456 ? -19.188 4.055 -12.117 1 84.56 456 ARG A N 1
ATOM 3380 C CA . ARG A 1 456 ? -19.344 3.977 -10.664 1 84.56 456 ARG A CA 1
ATOM 3381 C C . ARG A 1 456 ? -20.609 3.221 -10.289 1 84.56 456 ARG A C 1
ATOM 3383 O O . ARG A 1 456 ? -21.688 3.525 -10.797 1 84.56 456 ARG A O 1
ATOM 3390 N N . VAL A 1 457 ? -20.453 2.246 -9.352 1 83.75 457 VAL A N 1
ATOM 3391 C CA . VAL A 1 457 ? -21.609 1.486 -8.875 1 83.75 457 VAL A CA 1
ATOM 3392 C C . VAL A 1 457 ? -22.516 2.393 -8.047 1 83.75 457 VAL A C 1
ATOM 3394 O O . VAL A 1 457 ? -22.047 3.1 -7.152 1 83.75 457 VAL A O 1
ATOM 3397 N N . LEU A 1 458 ? -23.766 2.463 -8.359 1 82.56 458 LEU A N 1
ATOM 3398 C CA . LEU A 1 458 ? -24.75 3.309 -7.695 1 82.56 458 LEU A CA 1
ATOM 3399 C C . LEU A 1 458 ? -25.359 2.592 -6.5 1 82.56 458 LEU A C 1
ATOM 3401 O O . LEU A 1 458 ? -25.516 1.368 -6.516 1 82.56 458 LEU A O 1
ATOM 3405 N N . PRO A 1 459 ? -25.547 3.391 -5.457 1 77.75 459 PRO A N 1
ATOM 3406 C CA . PRO A 1 459 ? -26.25 2.771 -4.332 1 77.75 459 PRO A CA 1
ATOM 3407 C C . PRO A 1 459 ? -27.719 2.473 -4.645 1 77.75 459 PRO A C 1
ATOM 3409 O O . PRO A 1 459 ? -28.562 3.361 -4.543 1 77.75 459 PRO A O 1
ATOM 3412 N N . ILE A 1 460 ? -28.016 1.281 -5.098 1 73.88 460 ILE A N 1
ATOM 3413 C CA . ILE A 1 460 ? -29.375 0.886 -5.453 1 73.88 460 ILE A CA 1
ATOM 3414 C C . ILE A 1 460 ? -29.984 0.062 -4.324 1 73.88 460 ILE A C 1
ATOM 3416 O O . ILE A 1 460 ? -29.344 -0.857 -3.803 1 73.88 460 ILE A O 1
ATOM 3420 N N . ASP A 1 461 ? -31.125 0.516 -3.906 1 75.06 461 ASP A N 1
ATOM 3421 C CA . ASP A 1 461 ? -31.875 -0.277 -2.947 1 75.06 461 ASP A CA 1
ATOM 3422 C C . ASP A 1 461 ? -32.281 -1.628 -3.541 1 75.06 461 ASP A C 1
ATOM 3424 O O . ASP A 1 461 ? -32.781 -1.695 -4.664 1 75.06 461 ASP A O 1
ATOM 3428 N N . ALA A 1 462 ? -32.031 -2.588 -2.836 1 74.44 462 ALA A N 1
ATOM 3429 C CA . ALA A 1 462 ? -32.344 -3.947 -3.275 1 74.44 462 ALA A CA 1
ATOM 3430 C C . ALA A 1 462 ? -33.812 -4.078 -3.701 1 74.44 462 ALA A C 1
ATOM 3432 O O . ALA A 1 462 ? -34.125 -4.785 -4.66 1 74.44 462 ALA A O 1
ATOM 3433 N N . GLU A 1 463 ? -34.625 -3.307 -3.021 1 72.31 463 GLU A N 1
ATOM 3434 C CA . GLU A 1 463 ? -36.062 -3.393 -3.287 1 72.31 463 GLU A CA 1
ATOM 3435 C C . GLU A 1 463 ? -36.406 -2.789 -4.645 1 72.31 463 GLU A C 1
ATOM 3437 O O . GLU A 1 463 ? -37.438 -3.152 -5.254 1 72.31 463 GLU A O 1
ATOM 3442 N N . MET A 1 464 ? -35.531 -1.962 -5.137 1 71.94 464 MET A N 1
ATOM 3443 C CA . MET A 1 464 ? -35.812 -1.268 -6.391 1 71.94 464 MET A CA 1
ATOM 3444 C C . MET A 1 464 ? -34.969 -1.831 -7.523 1 71.94 464 MET A C 1
ATOM 3446 O O . MET A 1 464 ? -35.062 -1.396 -8.672 1 71.94 464 MET A O 1
ATOM 3450 N N . SER A 1 465 ? -34.25 -2.871 -7.125 1 76.38 465 SER A N 1
ATOM 3451 C CA . SER A 1 465 ? -33.312 -3.391 -8.102 1 76.38 465 SER A CA 1
ATOM 3452 C C . SER A 1 465 ? -33.969 -4.359 -9.062 1 76.38 465 SER A C 1
ATOM 3454 O O . SER A 1 465 ? -34.906 -5.078 -8.688 1 76.38 465 SER A O 1
ATOM 3456 N N . PRO A 1 466 ? -33.531 -4.363 -10.297 1 73.19 466 PRO A N 1
ATOM 3457 C CA . PRO A 1 466 ? -34 -5.387 -11.234 1 73.19 466 PRO A CA 1
ATOM 3458 C C . PRO A 1 466 ? -33.656 -6.805 -10.781 1 73.19 466 PRO A C 1
ATOM 3460 O O . PRO A 1 466 ? -34.219 -7.773 -11.297 1 73.19 466 PRO A O 1
ATOM 3463 N N . LEU A 1 467 ? -32.844 -6.848 -9.766 1 79.94 467 LEU A N 1
ATOM 3464 C CA . LEU A 1 467 ? -32.375 -8.156 -9.312 1 79.94 467 LEU A CA 1
ATOM 3465 C C . LEU A 1 467 ? -33.188 -8.625 -8.109 1 79.94 467 LEU A C 1
ATOM 3467 O O . LEU A 1 467 ? -32.938 -9.695 -7.555 1 79.94 467 LEU A O 1
ATOM 3471 N N . ARG A 1 468 ? -34.125 -7.898 -7.703 1 77 468 ARG A N 1
ATOM 3472 C CA . ARG A 1 468 ? -34.938 -8.195 -6.527 1 77 468 ARG A CA 1
ATOM 3473 C C . ARG A 1 468 ? -35.562 -9.578 -6.637 1 77 468 ARG A C 1
ATOM 3475 O O . ARG A 1 468 ? -35.75 -10.266 -5.629 1 77 468 ARG A O 1
ATOM 3482 N N . ALA A 1 469 ? -35.844 -9.969 -7.82 1 76.31 469 ALA A N 1
ATOM 3483 C CA . ALA A 1 469 ? -36.531 -11.242 -8.055 1 76.31 469 ALA A CA 1
ATOM 3484 C C . ALA A 1 469 ? -35.656 -12.414 -7.617 1 76.31 469 ALA A C 1
ATOM 3486 O O . ALA A 1 469 ? -36.125 -13.547 -7.488 1 76.31 469 ALA A O 1
ATOM 3487 N N . LEU A 1 470 ? -34.406 -12.156 -7.363 1 76.38 470 LEU A N 1
ATOM 3488 C CA . LEU A 1 470 ? -33.5 -13.188 -6.902 1 76.38 470 LEU A CA 1
ATOM 3489 C C . LEU A 1 470 ? -33.906 -13.727 -5.539 1 76.38 470 LEU A C 1
ATOM 3491 O O . LEU A 1 470 ? -33.688 -14.898 -5.227 1 76.38 470 LEU A O 1
ATOM 3495 N N . THR A 1 471 ? -34.562 -12.961 -4.719 1 69.75 471 THR A N 1
ATOM 3496 C CA . THR A 1 471 ? -34.875 -13.359 -3.352 1 69.75 471 THR A CA 1
ATOM 3497 C C . THR A 1 471 ? -36.344 -13.758 -3.221 1 69.75 471 THR A C 1
ATOM 3499 O O . THR A 1 471 ? -36.75 -14.328 -2.207 1 69.75 471 THR A O 1
ATOM 3502 N N . VAL A 1 472 ? -37.219 -13.312 -4.098 1 55.44 472 VAL A N 1
ATOM 3503 C CA . VAL A 1 472 ? -38.625 -13.594 -3.977 1 55.44 472 VAL A CA 1
ATOM 3504 C C . VAL A 1 472 ? -38.938 -15.023 -4.426 1 55.44 472 VAL A C 1
ATOM 3506 O O . VAL A 1 472 ? -39.781 -15.703 -3.846 1 55.44 472 VAL A O 1
ATOM 3509 N N . ASN A 1 473 ? -38.438 -15.477 -5.598 1 48.72 473 ASN A N 1
ATOM 3510 C CA . ASN A 1 473 ? -38.844 -16.766 -6.125 1 48.72 473 ASN A CA 1
ATOM 3511 C C . ASN A 1 473 ? -37.812 -17.859 -5.793 1 48.72 473 ASN A C 1
ATOM 3513 O O . ASN A 1 473 ? -37.812 -18.922 -6.41 1 48.72 473 ASN A O 1
ATOM 3517 N N . SER A 1 474 ? -36.938 -17.625 -4.965 1 43.84 474 SER A N 1
ATOM 3518 C CA . SER A 1 474 ? -36.062 -18.75 -4.652 1 43.84 474 SER A CA 1
ATOM 3519 C C . SER A 1 474 ? -36.594 -19.547 -3.459 1 43.84 474 SER A C 1
ATOM 3521 O O . SER A 1 474 ? -37.156 -18.969 -2.533 1 43.84 474 SER A O 1
ATOM 3523 N N . MET B 1 1 ? -18.047 26.516 40.031 1 27.53 1 MET B N 1
ATOM 3524 C CA . MET B 1 1 ? -18.328 25.078 40.062 1 27.53 1 MET B CA 1
ATOM 3525 C C . MET B 1 1 ? -17.484 24.328 39.062 1 27.53 1 MET B C 1
ATOM 3527 O O . MET B 1 1 ? -17.531 24.641 37.875 1 27.53 1 MET B O 1
ATOM 3531 N N . SER B 1 2 ? -16.297 23.938 39.375 1 33.69 2 SER B N 1
ATOM 3532 C CA . SER B 1 2 ? -15.352 23.203 38.531 1 33.69 2 SER B CA 1
ATOM 3533 C C . SER B 1 2 ? -16.062 22.188 37.625 1 33.69 2 SER B C 1
ATOM 3535 O O . SER B 1 2 ? -16.781 21.312 38.125 1 33.69 2 SER B O 1
ATOM 3537 N N . ARG B 1 3 ? -16.734 22.609 36.625 1 41.56 3 ARG B N 1
ATOM 3538 C CA . ARG B 1 3 ? -17.422 21.641 35.75 1 41.56 3 ARG B CA 1
ATOM 3539 C C . ARG B 1 3 ? -16.719 20.297 35.781 1 41.56 3 ARG B C 1
ATOM 3541 O O . ARG B 1 3 ? -15.531 20.203 35.469 1 41.56 3 ARG B O 1
ATOM 3548 N N . GLY B 1 4 ? -17.031 19.344 36.562 1 49.19 4 GLY B N 1
ATOM 3549 C CA . GLY B 1 4 ? -16.5 18 36.688 1 49.19 4 GLY B CA 1
ATOM 3550 C C . GLY B 1 4 ? -16.156 17.375 35.375 1 49.19 4 GLY B C 1
ATOM 3551 O O . GLY B 1 4 ? -16.828 17.609 34.344 1 49.19 4 GLY B O 1
ATOM 3552 N N . MET B 1 5 ? -14.867 17.016 35.188 1 61.88 5 MET B N 1
ATOM 3553 C CA . MET B 1 5 ? -14.336 16.438 33.969 1 61.88 5 MET B CA 1
ATOM 3554 C C . MET B 1 5 ? -15.258 15.336 33.438 1 61.88 5 MET B C 1
ATOM 3556 O O . MET B 1 5 ? -15.641 14.43 34.188 1 61.88 5 MET B O 1
ATOM 3560 N N . ALA B 1 6 ? -16.031 15.477 32.281 1 73.62 6 ALA B N 1
ATOM 3561 C CA . ALA B 1 6 ? -16.906 14.492 31.656 1 73.62 6 ALA B CA 1
ATOM 3562 C C . ALA B 1 6 ? -16.281 13.102 31.672 1 73.62 6 ALA B C 1
ATOM 3564 O O . ALA B 1 6 ? -15.055 12.969 31.594 1 73.62 6 ALA B O 1
ATOM 3565 N N . LYS B 1 7 ? -17 12.102 32.25 1 83.69 7 LYS B N 1
ATOM 3566 C CA . LYS B 1 7 ? -16.594 10.703 32.219 1 83.69 7 LYS B CA 1
ATOM 3567 C C . LYS B 1 7 ? -17.359 9.953 31.109 1 83.69 7 LYS B C 1
ATOM 3569 O O . LYS B 1 7 ? -18.562 10.188 30.906 1 83.69 7 LYS B O 1
ATOM 3574 N N . TYR B 1 8 ? -16.641 9.227 30.344 1 86.5 8 TYR B N 1
ATOM 3575 C CA . TYR B 1 8 ? -17.219 8.43 29.266 1 86.5 8 TYR B CA 1
ATOM 3576 C C . TYR B 1 8 ? -17.156 6.945 29.594 1 86.5 8 TYR B C 1
ATOM 3578 O O . TYR B 1 8 ? -16.25 6.5 30.312 1 86.5 8 TYR B O 1
ATOM 3586 N N . HIS B 1 9 ? -18.188 6.191 29.125 1 85.56 9 HIS B N 1
ATOM 3587 C CA . HIS B 1 9 ? -18.219 4.766 29.438 1 85.56 9 HIS B CA 1
ATOM 3588 C C . HIS B 1 9 ? -18.703 3.957 28.234 1 85.56 9 HIS B C 1
ATOM 3590 O O . HIS B 1 9 ? -19.422 4.477 27.391 1 85.56 9 HIS B O 1
ATOM 3596 N N . GLN B 1 10 ? -18.25 2.715 28.172 1 86.44 10 GLN B N 1
ATOM 3597 C CA . GLN B 1 10 ? -18.703 1.753 27.188 1 86.44 10 GLN B CA 1
ATOM 3598 C C . GLN B 1 10 ? -18.484 0.32 27.656 1 86.44 10 GLN B C 1
ATOM 3600 O O . GLN B 1 10 ? -17.531 0.043 28.375 1 86.44 10 GLN B O 1
ATOM 3605 N N . GLN B 1 11 ? -19.391 -0.571 27.359 1 80.88 11 GLN B N 1
ATOM 3606 C CA . GLN B 1 11 ? -19.234 -1.99 27.656 1 80.88 11 GLN B CA 1
ATOM 3607 C C . GLN B 1 11 ? -18.906 -2.789 26.406 1 80.88 11 GLN B C 1
ATOM 3609 O O . GLN B 1 11 ? -19.547 -2.631 25.375 1 80.88 11 GLN B O 1
ATOM 3614 N N . VAL B 1 12 ? -17.906 -3.555 26.484 1 81.25 12 VAL B N 1
ATOM 3615 C CA . VAL B 1 12 ? -17.516 -4.453 25.406 1 81.25 12 VAL B CA 1
ATOM 3616 C C . VAL B 1 12 ? -17.328 -5.867 25.953 1 81.25 12 VAL B C 1
ATOM 3618 O O . VAL B 1 12 ? -16.5 -6.098 26.828 1 81.25 12 VAL B O 1
ATOM 3621 N N . SER B 1 13 ? -18.062 -6.828 25.297 1 85.31 13 SER B N 1
ATOM 3622 C CA . SER B 1 13 ? -17.969 -8.234 25.672 1 85.31 13 SER B CA 1
ATOM 3623 C C . SER B 1 13 ? -18.109 -8.414 27.172 1 85.31 13 SER B C 1
ATOM 3625 O O . SER B 1 13 ? -17.297 -9.094 27.797 1 85.31 13 SER B O 1
ATOM 3627 N N . GLY B 1 14 ? -18.891 -7.672 27.812 1 86.5 14 GLY B N 1
ATOM 3628 C CA . GLY B 1 14 ? -19.219 -7.824 29.219 1 86.5 14 GLY B CA 1
ATOM 3629 C C . GLY B 1 14 ? -18.328 -7.012 30.125 1 86.5 14 GLY B C 1
ATOM 3630 O O . GLY B 1 14 ? -18.516 -6.988 31.344 1 86.5 14 GLY B O 1
ATOM 3631 N N . THR B 1 15 ? -17.344 -6.348 29.609 1 91.69 15 THR B N 1
ATOM 3632 C CA . THR B 1 15 ? -16.422 -5.535 30.406 1 91.69 15 THR B CA 1
ATOM 3633 C C . THR B 1 15 ? -16.75 -4.051 30.266 1 91.69 15 THR B C 1
ATOM 3635 O O . THR B 1 15 ? -16.969 -3.557 29.156 1 91.69 15 THR B O 1
ATOM 3638 N N . ASN B 1 16 ? -16.734 -3.402 31.344 1 93.12 16 ASN B N 1
ATOM 3639 C CA . ASN B 1 16 ? -17.016 -1.969 31.344 1 93.12 16 ASN B CA 1
ATOM 3640 C C . ASN B 1 16 ? -15.719 -1.152 31.312 1 93.12 16 ASN B C 1
ATOM 3642 O O . ASN B 1 16 ? -14.812 -1.383 32.125 1 93.12 16 ASN B O 1
ATOM 3646 N N . TYR B 1 17 ? -15.664 -0.316 30.391 1 94.12 17 TYR B N 1
ATOM 3647 C CA . TYR B 1 17 ? -14.531 0.59 30.266 1 94.12 17 TYR B CA 1
ATOM 3648 C C . TYR B 1 17 ? -14.938 2.023 30.594 1 94.12 17 TYR B C 1
ATOM 3650 O O . TYR B 1 17 ? -16.031 2.465 30.203 1 94.12 17 TYR B O 1
ATOM 3658 N N . SER B 1 18 ? -14.047 2.686 31.344 1 95.31 18 SER B N 1
ATOM 3659 C CA . SER B 1 18 ? -14.273 4.086 31.688 1 95.31 18 SER B CA 1
ATOM 3660 C C . SER B 1 18 ? -13.109 4.961 31.25 1 95.31 18 SER B C 1
ATOM 3662 O O . SER B 1 18 ? -11.945 4.562 31.375 1 95.31 18 SER B O 1
ATOM 3664 N N . PHE B 1 19 ? -13.492 6.152 30.797 1 95.5 19 PHE B N 1
ATOM 3665 C CA . PHE B 1 19 ? -12.484 7.102 30.328 1 95.5 19 PHE B CA 1
ATOM 3666 C C . PHE B 1 19 ? -12.633 8.438 31.047 1 95.5 19 PHE B C 1
ATOM 3668 O O . PHE B 1 19 ? -13.727 9.008 31.078 1 95.5 19 PHE B O 1
ATOM 3675 N N . ASP B 1 20 ? -11.531 8.938 31.562 1 94.5 20 ASP B N 1
ATOM 3676 C CA . ASP B 1 20 ? -11.516 10.133 32.406 1 94.5 20 ASP B CA 1
ATOM 3677 C C . ASP B 1 20 ? -11.344 11.391 31.547 1 94.5 20 ASP B C 1
ATOM 3679 O O . ASP B 1 20 ? -10.266 11.992 31.531 1 94.5 20 ASP B O 1
ATOM 3683 N N . GLY B 1 21 ? -12.43 11.891 30.938 1 95.44 21 GLY B N 1
ATOM 3684 C CA . GLY B 1 21 ? -12.406 13.109 30.141 1 95.44 21 GLY B CA 1
ATOM 3685 C C . GLY B 1 21 ? -12.055 12.867 28.688 1 95.44 21 GLY B C 1
ATOM 3686 O O . GLY B 1 21 ? -11.773 11.734 28.281 1 95.44 21 GLY B O 1
ATOM 3687 N N . LEU B 1 22 ? -12.078 13.953 27.969 1 97.56 22 LEU B N 1
ATOM 3688 C CA . LEU B 1 22 ? -11.898 13.883 26.531 1 97.56 22 LEU B CA 1
ATOM 3689 C C . LEU B 1 22 ? -10.453 13.578 26.172 1 97.56 22 LEU B C 1
ATOM 3691 O O . LEU B 1 22 ? -10.18 12.867 25.203 1 97.56 22 LEU B O 1
ATOM 3695 N N . VAL B 1 23 ? -9.469 14.07 27 1 98.31 23 VAL B N 1
ATOM 3696 C CA . VAL B 1 23 ? -8.055 13.82 26.75 1 98.31 23 VAL B CA 1
ATOM 3697 C C . VAL B 1 23 ? -7.766 12.32 26.828 1 98.31 23 VAL B C 1
ATOM 3699 O O . VAL B 1 23 ? -7.125 11.758 25.938 1 98.31 23 VAL B O 1
ATOM 3702 N N . ASP B 1 24 ? -8.273 11.711 27.812 1 97.88 24 ASP B N 1
ATOM 3703 C CA . ASP B 1 24 ? -8.086 10.281 28.031 1 97.88 24 ASP B CA 1
ATOM 3704 C C . ASP B 1 24 ? -8.766 9.461 26.953 1 97.88 24 ASP B C 1
ATOM 3706 O O . ASP B 1 24 ? -8.188 8.5 26.438 1 97.88 24 ASP B O 1
ATOM 3710 N N . LEU B 1 25 ? -9.961 9.859 26.625 1 98.25 25 LEU B N 1
ATOM 3711 C CA . LEU B 1 25 ? -10.727 9.148 25.609 1 98.25 25 LEU B CA 1
ATOM 3712 C C . LEU B 1 25 ? -10.023 9.211 24.266 1 98.25 25 LEU B C 1
ATOM 3714 O O . LEU B 1 25 ? -9.859 8.188 23.594 1 98.25 25 LEU B O 1
ATOM 3718 N N . MET B 1 26 ? -9.586 10.383 23.875 1 98.56 26 MET B N 1
ATOM 3719 C CA . MET B 1 26 ? -8.883 10.57 22.609 1 98.56 26 MET B CA 1
ATOM 3720 C C . MET B 1 26 ? -7.617 9.719 22.562 1 98.56 26 MET B C 1
ATOM 3722 O O . MET B 1 26 ? -7.328 9.094 21.531 1 98.56 26 MET B O 1
ATOM 3726 N N . ALA B 1 27 ? -6.902 9.711 23.625 1 98.56 27 ALA B N 1
ATOM 3727 C CA . ALA B 1 27 ? -5.637 8.984 23.672 1 98.56 27 ALA B CA 1
ATOM 3728 C C . ALA B 1 27 ? -5.859 7.48 23.531 1 98.56 27 ALA B C 1
ATOM 3730 O O . ALA B 1 27 ? -5.16 6.816 22.766 1 98.56 27 ALA B O 1
ATOM 3731 N N . LYS B 1 28 ? -6.832 6.969 24.219 1 98.38 28 LYS B N 1
ATOM 3732 C CA . LYS B 1 28 ? -7.066 5.531 24.25 1 98.38 28 LYS B CA 1
ATOM 3733 C C . LYS B 1 28 ? -7.727 5.059 22.953 1 98.38 28 LYS B C 1
ATOM 3735 O O . LYS B 1 28 ? -7.699 3.865 22.641 1 98.38 28 LYS B O 1
ATOM 3740 N N . ALA B 1 29 ? -8.305 6 22.188 1 98.44 29 ALA B N 1
ATOM 3741 C CA . ALA B 1 29 ? -8.906 5.672 20.906 1 98.44 29 ALA B CA 1
ATOM 3742 C C . ALA B 1 29 ? -7.844 5.621 19.797 1 98.44 29 ALA B C 1
ATOM 3744 O O . ALA B 1 29 ? -8.102 5.125 18.703 1 98.44 29 ALA B O 1
ATOM 3745 N N . THR B 1 30 ? -6.66 6.172 20.047 1 98.31 30 THR B N 1
ATOM 3746 C CA . THR B 1 30 ? -5.594 6.234 19.047 1 98.31 30 THR B CA 1
ATOM 3747 C C . THR B 1 30 ? -5.043 4.84 18.766 1 98.31 30 THR B C 1
ATOM 3749 O O . THR B 1 30 ? -4.809 4.055 19.688 1 98.31 30 THR B O 1
ATOM 3752 N N . PRO B 1 31 ? -4.883 4.512 17.453 1 96.38 31 PRO B N 1
ATOM 3753 C CA . PRO B 1 31 ? -4.172 3.264 17.156 1 96.38 31 PRO B CA 1
ATOM 3754 C C . PRO B 1 31 ? -2.854 3.143 17.922 1 96.38 31 PRO B C 1
ATOM 3756 O O . PRO B 1 31 ? -2.203 4.152 18.203 1 96.38 31 PRO B O 1
ATOM 3759 N N . LEU B 1 32 ? -2.488 1.943 18.234 1 95.44 32 LEU B N 1
ATOM 3760 C CA . LEU B 1 32 ? -1.328 1.68 19.078 1 95.44 32 LEU B CA 1
ATOM 3761 C C . LEU B 1 32 ? -0.091 2.393 18.547 1 95.44 32 LEU B C 1
ATOM 3763 O O . LEU B 1 32 ? 0.266 2.229 17.375 1 95.44 32 LEU B O 1
ATOM 3767 N N . ARG B 1 33 ? 0.532 3.152 19.422 1 95.06 33 ARG B N 1
ATOM 3768 C CA . ARG B 1 33 ? 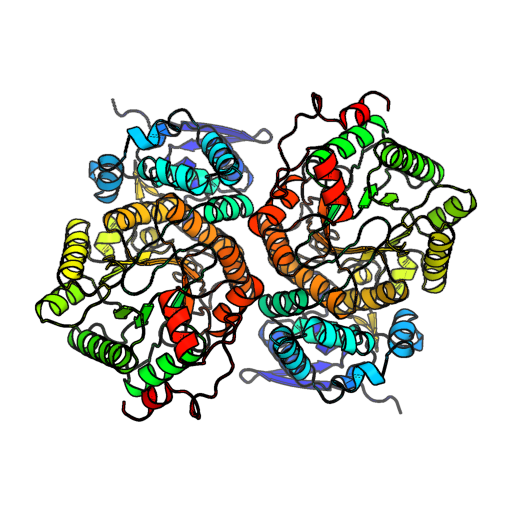1.764 3.889 19.156 1 95.06 33 ARG B CA 1
ATOM 3769 C C . ARG B 1 33 ? 2.717 3.805 20.344 1 95.06 33 ARG B C 1
ATOM 3771 O O . ARG B 1 33 ? 2.312 4.027 21.484 1 95.06 33 ARG B O 1
ATOM 3778 N N . SER B 1 34 ? 3.93 3.607 20 1 96.06 34 SER B N 1
ATOM 3779 C CA . SER B 1 34 ? 4.922 3.506 21.062 1 96.06 34 SER B CA 1
ATOM 3780 C C . SER B 1 34 ? 5.059 4.824 21.812 1 96.06 34 SER B C 1
ATOM 3782 O O . SER B 1 34 ? 5.281 4.832 23.031 1 96.06 34 SER B O 1
ATOM 3784 N N . GLY B 1 35 ? 4.926 5.926 21.094 1 96.88 35 GLY B N 1
ATOM 3785 C CA . GLY B 1 35 ? 5.008 7.219 21.75 1 96.88 35 GLY B CA 1
ATOM 3786 C C . GLY B 1 35 ? 3.914 7.438 22.781 1 96.88 35 GLY B C 1
ATOM 3787 O O . GLY B 1 35 ? 4.148 8.047 23.828 1 96.88 35 GLY B O 1
ATOM 3788 N N . ASP B 1 36 ? 2.721 6.961 22.531 1 98.06 36 ASP B N 1
ATOM 3789 C CA . ASP B 1 36 ? 1.617 7.074 23.484 1 98.06 36 ASP B CA 1
ATOM 3790 C C . ASP B 1 36 ? 1.819 6.141 24.672 1 98.06 36 ASP B C 1
ATOM 3792 O O . ASP B 1 36 ? 1.421 6.461 25.797 1 98.06 36 ASP B O 1
ATOM 3796 N N . GLU B 1 37 ? 2.414 4.973 24.391 1 98.06 37 GLU B N 1
ATOM 3797 C CA . GLU B 1 37 ? 2.783 4.09 25.5 1 98.06 37 GLU B CA 1
ATOM 3798 C C . GLU B 1 37 ? 3.82 4.742 26.406 1 98.06 37 GLU B C 1
ATOM 3800 O O . GLU B 1 37 ? 3.717 4.668 27.625 1 98.06 37 GLU B O 1
ATOM 3805 N N . LEU B 1 38 ? 4.789 5.324 25.797 1 97.31 38 LEU B N 1
ATOM 3806 C CA . LEU B 1 38 ? 5.84 6.027 26.516 1 97.31 38 LEU B CA 1
ATOM 3807 C C . LEU B 1 38 ? 5.25 7.152 27.375 1 97.31 38 LEU B C 1
ATOM 3809 O O . LEU B 1 38 ? 5.691 7.379 28.5 1 97.31 38 LEU B O 1
ATOM 3813 N N . ALA B 1 39 ? 4.254 7.887 26.812 1 97.88 39 ALA B N 1
ATOM 3814 C CA . ALA B 1 39 ? 3.598 8.992 27.516 1 97.88 39 ALA B CA 1
ATOM 3815 C C . ALA B 1 39 ? 2.652 8.477 28.594 1 97.88 39 ALA B C 1
ATOM 3817 O O . ALA B 1 39 ? 2.176 9.242 29.438 1 97.88 39 ALA B O 1
ATOM 3818 N N . GLY B 1 40 ? 2.332 7.145 28.531 1 97.62 40 GLY B N 1
ATOM 3819 C CA . GLY B 1 40 ? 1.482 6.516 29.531 1 97.62 40 GLY B CA 1
ATOM 3820 C C . GLY B 1 40 ? 0.003 6.73 29.266 1 97.62 40 GLY B C 1
ATOM 3821 O O . GLY B 1 40 ? -0.81 6.656 30.188 1 97.62 40 GLY B O 1
ATOM 3822 N N . CYS B 1 41 ? -0.372 6.992 28.047 1 97.81 41 CYS B N 1
ATOM 3823 C CA . CYS B 1 41 ? -1.773 7.332 27.828 1 97.81 41 CYS B CA 1
ATOM 3824 C C . CYS B 1 41 ? -2.418 6.363 26.844 1 97.81 41 CYS B C 1
ATOM 3826 O O . CYS B 1 41 ? -3.611 6.465 26.562 1 97.81 41 CYS B O 1
ATOM 3828 N N . ALA B 1 42 ? -1.692 5.406 26.312 1 98 42 ALA B N 1
ATOM 3829 C CA . ALA B 1 42 ? -2.225 4.43 25.359 1 98 42 ALA B CA 1
ATOM 3830 C C . ALA B 1 42 ? -3.244 3.516 26.031 1 98 42 ALA B C 1
ATOM 3832 O O . ALA B 1 42 ? -3.199 3.309 27.25 1 98 42 ALA B O 1
ATOM 3833 N N . ALA B 1 43 ? -4.18 3.041 25.219 1 97.75 43 ALA B N 1
ATOM 3834 C CA . ALA B 1 43 ? -5.039 1.972 25.719 1 97.75 43 ALA B CA 1
ATOM 3835 C C . ALA B 1 43 ? -4.211 0.773 26.172 1 97.75 43 ALA B C 1
ATOM 3837 O O . ALA B 1 43 ? -3.199 0.437 25.562 1 97.75 43 ALA B O 1
ATOM 3838 N N . SER B 1 44 ? -4.688 0.036 27.172 1 96.25 44 SER B N 1
ATOM 3839 C CA . SER B 1 44 ? -3.943 -1.084 27.734 1 96.25 44 SER B CA 1
ATOM 3840 C C . SER B 1 44 ? -4.207 -2.371 26.969 1 96.25 44 SER B C 1
ATOM 3842 O O . SER B 1 44 ? -3.506 -3.367 27.141 1 96.25 44 SER B O 1
ATOM 3844 N N . SER B 1 45 ? -5.25 -2.354 26.156 1 94.62 45 SER B N 1
ATOM 3845 C CA . SER B 1 45 ? -5.613 -3.516 25.359 1 94.62 45 SER B CA 1
ATOM 3846 C C . SER B 1 45 ? -6.379 -3.105 24.094 1 94.62 45 SER B C 1
ATOM 3848 O O . SER B 1 45 ? -6.848 -1.971 24 1 94.62 45 SER B O 1
ATOM 3850 N N . ASP B 1 46 ? -6.441 -4.035 23.25 1 92 46 ASP B N 1
ATOM 3851 C CA . ASP B 1 46 ? -7.223 -3.795 22.031 1 92 46 ASP B CA 1
ATOM 3852 C C . ASP B 1 46 ? -8.703 -3.615 22.375 1 92 46 ASP B C 1
ATOM 3854 O O . ASP B 1 46 ? -9.398 -2.838 21.719 1 92 46 ASP B O 1
ATOM 3858 N N . ALA B 1 47 ? -9.156 -4.328 23.297 1 93.62 47 ALA B N 1
ATOM 3859 C CA . ALA B 1 47 ? -10.555 -4.215 23.703 1 93.62 47 ALA B CA 1
ATOM 3860 C C . ALA B 1 47 ? -10.852 -2.826 24.266 1 93.62 47 ALA B C 1
ATOM 3862 O O . ALA B 1 47 ? -11.898 -2.246 23.969 1 93.62 47 ALA B O 1
ATOM 3863 N N . GLU B 1 48 ? -9.953 -2.324 25.109 1 96.5 48 GLU B N 1
ATOM 3864 C CA . GLU B 1 48 ? -10.117 -0.975 25.625 1 96.5 48 GLU B CA 1
ATOM 3865 C C . GLU B 1 48 ? -10.094 0.064 24.516 1 96.5 48 GLU B C 1
ATOM 3867 O O . GLU B 1 48 ? -10.883 1.012 24.531 1 96.5 48 GLU B O 1
ATOM 3872 N N . ARG B 1 49 ? -9.203 -0.107 23.594 1 97.31 49 ARG B N 1
ATOM 3873 C CA . ARG B 1 49 ? -9.117 0.796 22.453 1 97.31 49 ARG B CA 1
ATOM 3874 C C . ARG B 1 49 ? -10.414 0.778 21.641 1 97.31 49 ARG B C 1
ATOM 3876 O O . ARG B 1 49 ? -10.914 1.83 21.25 1 97.31 49 ARG B O 1
ATOM 3883 N N . ALA B 1 50 ? -10.898 -0.426 21.406 1 95.38 50 ALA B N 1
ATOM 3884 C CA . ALA B 1 50 ? -12.148 -0.565 20.672 1 95.38 50 ALA B CA 1
ATOM 3885 C C . ALA B 1 50 ? -13.297 0.127 21.406 1 95.38 50 ALA B C 1
ATOM 3887 O O . ALA B 1 50 ? -14.133 0.781 20.781 1 95.38 50 ALA B O 1
ATOM 3888 N N . ALA B 1 51 ? -13.336 -0.048 22.688 1 96.75 51 ALA B N 1
ATOM 3889 C CA . ALA B 1 51 ? -14.352 0.623 23.5 1 96.75 51 ALA B CA 1
ATOM 3890 C C . ALA B 1 51 ? -14.219 2.139 23.391 1 96.75 51 ALA B C 1
ATOM 3892 O O . ALA B 1 51 ? -15.227 2.848 23.266 1 96.75 51 ALA B O 1
ATOM 3893 N N . ALA B 1 52 ? -12.992 2.609 23.484 1 98.12 52 ALA B N 1
ATOM 3894 C CA . ALA B 1 52 ? -12.742 4.043 23.359 1 98.12 52 ALA B CA 1
ATOM 3895 C C . ALA B 1 52 ? -13.203 4.562 22 1 98.12 52 ALA B C 1
ATOM 3897 O O . ALA B 1 52 ? -13.82 5.625 21.906 1 98.12 52 ALA B O 1
ATOM 3898 N N . GLN B 1 53 ? -12.867 3.844 20.953 1 98.25 53 GLN B N 1
ATOM 3899 C CA . GLN B 1 53 ? -13.258 4.238 19.609 1 98.25 53 GLN B CA 1
ATOM 3900 C C . GLN B 1 53 ? -14.773 4.258 19.453 1 98.25 53 GLN B C 1
ATOM 3902 O O . GLN B 1 53 ? -15.32 5.117 18.766 1 98.25 53 GLN B O 1
ATOM 3907 N N . TRP B 1 54 ? -15.43 3.355 20.078 1 97.25 54 TRP B N 1
ATOM 3908 C CA . TRP B 1 54 ? -16.891 3.314 20.047 1 97.25 54 TRP B CA 1
ATOM 3909 C C . TRP B 1 54 ? -17.484 4.547 20.719 1 97.25 54 TRP B C 1
ATOM 3911 O O . TRP B 1 54 ? -18.375 5.191 20.172 1 97.25 54 TRP B O 1
ATOM 3921 N N . VAL B 1 55 ? -16.984 4.824 21.875 1 97.88 55 VAL B N 1
ATOM 3922 C CA . VAL B 1 55 ? -17.453 6 22.609 1 97.88 55 VAL B CA 1
ATOM 3923 C C . VAL B 1 55 ? -17.156 7.262 21.797 1 97.88 55 VAL B C 1
ATOM 3925 O O . VAL B 1 55 ? -18 8.141 21.672 1 97.88 55 VAL B O 1
ATOM 3928 N N . LEU B 1 56 ? -15.953 7.34 21.266 1 98.44 56 LEU B N 1
ATOM 3929 C CA . LEU B 1 56 ? -15.539 8.492 20.469 1 98.44 56 LEU B CA 1
ATOM 3930 C C . LEU B 1 56 ? -16.469 8.688 19.266 1 98.44 56 LEU B C 1
ATOM 3932 O O . LEU B 1 56 ? -16.828 9.82 18.938 1 98.44 56 LEU B O 1
ATOM 3936 N N . ALA B 1 57 ? -16.859 7.633 18.594 1 98.31 57 ALA B N 1
ATOM 3937 C CA . ALA B 1 57 ? -17.703 7.684 17.422 1 98.31 57 ALA B CA 1
ATOM 3938 C C . ALA B 1 57 ? -19.062 8.312 17.75 1 98.31 57 ALA B C 1
ATOM 3940 O O . ALA B 1 57 ? -19.688 8.945 16.891 1 98.31 57 ALA B O 1
ATOM 3941 N N . ASP B 1 58 ? -19.484 8.234 18.984 1 97.56 58 ASP B N 1
ATOM 3942 C CA . ASP B 1 58 ? -20.812 8.672 19.375 1 97.56 58 ASP B CA 1
ATOM 3943 C C . ASP B 1 58 ? -20.797 10.102 19.906 1 97.56 58 ASP B C 1
ATOM 3945 O O . ASP B 1 58 ? -21.844 10.68 20.188 1 97.56 58 ASP B O 1
ATOM 3949 N N . LEU B 1 59 ? -19.672 10.68 19.984 1 97.75 59 LEU B N 1
ATOM 3950 C CA . LEU B 1 59 ? -19.562 12.039 20.5 1 97.75 59 LEU B CA 1
ATOM 3951 C C . LEU B 1 59 ? -19.984 13.062 19.453 1 97.75 59 LEU B C 1
ATOM 3953 O O . LEU B 1 59 ? -19.594 12.953 18.281 1 97.75 59 LEU B O 1
ATOM 3957 N N . PRO B 1 60 ? -20.781 14.031 19.875 1 98.12 60 PRO B N 1
ATOM 3958 C CA . PRO B 1 60 ? -21.031 15.141 18.953 1 98.12 60 PRO B CA 1
ATOM 3959 C C . PRO B 1 60 ? -19.781 15.938 18.625 1 98.12 60 PRO B C 1
ATOM 3961 O O . PRO B 1 60 ? -18.938 16.156 19.484 1 98.12 60 PRO B O 1
ATOM 3964 N N . LEU B 1 61 ? -19.688 16.438 17.406 1 98.62 61 LEU B N 1
ATOM 3965 C CA . LEU B 1 61 ? -18.516 17.219 16.984 1 98.62 61 LEU B CA 1
ATOM 3966 C C . LEU B 1 61 ? -18.375 18.484 17.828 1 98.62 61 LEU B C 1
ATOM 3968 O O . LEU B 1 61 ? -17.266 18.953 18.062 1 98.62 61 LEU B O 1
ATOM 3972 N N . THR B 1 62 ? -19.453 18.984 18.328 1 98.19 62 THR B N 1
ATOM 3973 C CA . THR B 1 62 ? -19.453 20.266 19.047 1 98.19 62 THR B CA 1
ATOM 3974 C C . THR B 1 62 ? -18.734 20.141 20.375 1 98.19 62 THR B C 1
ATOM 3976 O O . THR B 1 62 ? -18.344 21.156 20.969 1 98.19 62 THR B O 1
ATOM 3979 N N . VAL B 1 63 ? -18.531 18.938 20.859 1 97.69 63 VAL B N 1
ATOM 3980 C CA . VAL B 1 63 ? -17.844 18.734 22.125 1 97.69 63 VAL B CA 1
ATOM 3981 C C . VAL B 1 63 ? -16.422 19.297 22.047 1 97.69 63 VAL B C 1
ATOM 3983 O O . VAL B 1 63 ? -15.906 19.844 23.031 1 97.69 63 VAL B O 1
ATOM 3986 N N . PHE B 1 64 ? -15.844 19.297 20.891 1 98 64 PHE B N 1
ATOM 3987 C CA . PHE B 1 64 ? -14.453 19.688 20.703 1 98 64 PHE B CA 1
ATOM 3988 C C . PHE B 1 64 ? -14.32 21.203 20.703 1 98 64 PHE B C 1
ATOM 3990 O O . PHE B 1 64 ? -13.211 21.734 20.781 1 98 64 PHE B O 1
ATOM 3997 N N . LEU B 1 65 ? -15.398 21.906 20.594 1 97.38 65 LEU B N 1
ATOM 3998 C CA . LEU B 1 65 ? -15.406 23.359 20.672 1 97.38 65 LEU B CA 1
ATOM 3999 C C . LEU B 1 65 ? -15.594 23.812 22.125 1 97.38 65 LEU B C 1
ATOM 4001 O O . LEU B 1 65 ? -15.328 24.984 22.438 1 97.38 65 LEU B O 1
ATOM 4005 N N . GLU B 1 66 ? -16.031 22.859 22.953 1 95 66 GLU B N 1
ATOM 4006 C CA . GLU B 1 66 ? -16.375 23.203 24.328 1 95 66 GLU B CA 1
ATOM 4007 C C . GLU B 1 66 ? -15.375 22.609 25.312 1 95 66 GLU B C 1
ATOM 4009 O O . GLU B 1 66 ? -14.906 23.297 26.219 1 95 66 GLU B O 1
ATOM 4014 N N . ASP B 1 67 ? -15.125 21.391 25.156 1 96 67 ASP B N 1
ATOM 4015 C CA . ASP B 1 67 ? -14.164 20.672 25.984 1 96 67 ASP B CA 1
ATOM 4016 C C . ASP B 1 67 ? -12.789 20.609 25.328 1 96 67 ASP B C 1
ATOM 4018 O O . ASP B 1 67 ? -12.453 19.625 24.656 1 96 67 ASP B O 1
ATOM 4022 N N . LEU B 1 68 ? -12.016 21.594 25.703 1 97.75 68 LEU B N 1
ATOM 4023 C CA . LEU B 1 68 ? -10.742 21.766 25 1 97.75 68 LEU B CA 1
ATOM 4024 C C . LEU B 1 68 ? -9.688 20.812 25.562 1 97.75 68 LEU B C 1
ATOM 4026 O O . LEU B 1 68 ? -9.516 20.719 26.781 1 97.75 68 LEU B O 1
ATOM 4030 N N . LEU B 1 69 ? -8.969 20.141 24.75 1 97.88 69 LEU B N 1
ATOM 4031 C CA . LEU B 1 69 ? -7.965 19.156 25.156 1 97.88 69 LEU B CA 1
ATOM 4032 C C . LEU B 1 69 ? -6.734 19.844 25.734 1 97.88 69 LEU B C 1
ATOM 4034 O O . LEU B 1 69 ? -6.07 19.297 26.625 1 97.88 69 LEU B O 1
ATOM 4038 N N . VAL B 1 70 ? -6.332 20.938 25.156 1 98.12 70 VAL B N 1
ATOM 4039 C CA . VAL B 1 70 ? -5.309 21.828 25.688 1 98.12 70 VAL B CA 1
ATOM 4040 C C . VAL B 1 70 ? -5.93 23.188 26.016 1 98.12 70 VAL B C 1
ATOM 4042 O O . VAL B 1 70 ? -6.57 23.812 25.172 1 98.12 70 VAL B O 1
ATOM 4045 N N . PRO B 1 71 ? -5.762 23.641 27.172 1 97.38 71 PRO B N 1
ATOM 4046 C CA . PRO B 1 71 ? -6.523 24.797 27.641 1 97.38 71 PRO B CA 1
ATOM 4047 C C . PRO B 1 71 ? -6.258 26.062 26.812 1 97.38 71 PRO B C 1
ATOM 4049 O O . PRO B 1 71 ? -5.105 26.344 26.453 1 97.38 71 PRO B O 1
ATOM 4052 N N . TYR B 1 72 ? -7.273 26.781 26.516 1 97.5 72 TYR B N 1
ATOM 4053 C CA . TYR B 1 72 ? -7.258 28.016 25.75 1 97.5 72 TYR B CA 1
ATOM 4054 C C . TYR B 1 72 ? -6.316 29.047 26.375 1 97.5 72 TYR B C 1
ATOM 4056 O O . TYR B 1 72 ? -5.559 29.719 25.672 1 97.5 72 TYR B O 1
ATOM 4064 N N . GLU B 1 73 ? -6.27 29.203 27.688 1 96.5 73 GLU B N 1
ATOM 4065 C CA . GLU B 1 73 ? -5.527 30.219 28.422 1 96.5 73 GLU B CA 1
ATOM 4066 C C . GLU B 1 73 ? -4.027 29.953 28.375 1 96.5 73 GLU B C 1
ATOM 4068 O O . GLU B 1 73 ? -3.221 30.875 28.438 1 96.5 73 GLU B O 1
ATOM 4073 N N . ASP B 1 74 ? -3.664 28.688 28.172 1 94.69 74 ASP B N 1
ATOM 4074 C CA . ASP B 1 74 ? -2.275 28.266 28.344 1 94.69 74 ASP B CA 1
ATOM 4075 C C . ASP B 1 74 ? -1.575 28.109 27 1 94.69 74 ASP B C 1
ATOM 4077 O O . ASP B 1 74 ? -0.346 28.047 26.938 1 94.69 74 ASP B O 1
ATOM 4081 N N . ASP B 1 75 ? -2.365 28.109 25.938 1 98.25 75 ASP B N 1
ATOM 4082 C CA . ASP B 1 75 ? -1.794 27.625 24.688 1 98.25 75 ASP B CA 1
ATOM 4083 C C . ASP B 1 75 ? -2.217 28.5 23.5 1 98.25 75 ASP B C 1
ATOM 4085 O O . ASP B 1 75 ? -3.398 28.547 23.156 1 98.25 75 ASP B O 1
ATOM 4089 N N . GLU B 1 76 ? -1.304 29.109 22.859 1 98.5 76 GLU B N 1
ATOM 4090 C CA . GLU B 1 76 ? -1.621 30 21.75 1 98.5 76 GLU B CA 1
ATOM 4091 C C . GLU B 1 76 ? -2.148 29.219 20.547 1 98.5 76 GLU B C 1
ATOM 4093 O O . GLU B 1 76 ? -2.898 29.75 19.734 1 98.5 76 GLU B O 1
ATOM 4098 N N . VAL B 1 77 ? -1.725 27.922 20.391 1 98.75 77 VAL B N 1
ATOM 4099 C CA . VAL B 1 77 ? -2.246 27.109 19.297 1 98.75 77 VAL B CA 1
ATOM 4100 C C . VAL B 1 77 ? -3.742 26.875 19.5 1 98.75 77 VAL B C 1
ATOM 4102 O O . VAL B 1 77 ? -4.52 26.938 18.547 1 98.75 77 VAL B O 1
ATOM 4105 N N . THR B 1 78 ? -4.137 26.578 20.75 1 98.75 78 THR B N 1
ATOM 4106 C CA . THR B 1 78 ? -5.559 26.438 21.047 1 98.75 78 THR B CA 1
ATOM 4107 C C . THR B 1 78 ? -6.312 27.734 20.719 1 98.75 78 THR B C 1
ATOM 4109 O O . THR B 1 78 ? -7.395 27.688 20.125 1 98.75 78 THR B O 1
ATOM 4112 N N . ARG B 1 79 ? -5.742 28.859 21.125 1 98.69 79 ARG B N 1
ATOM 4113 C CA . ARG B 1 79 ? -6.379 30.125 20.797 1 98.69 79 ARG B CA 1
ATOM 4114 C C . ARG B 1 79 ? -6.512 30.297 19.281 1 98.69 79 ARG B C 1
ATOM 4116 O O . ARG B 1 79 ? -7.551 30.734 18.797 1 98.69 79 ARG B O 1
ATOM 4123 N N . LEU B 1 80 ? -5.473 29.969 18.516 1 98.69 80 LEU B N 1
ATOM 4124 C CA . LEU B 1 80 ? -5.527 30.016 17.047 1 98.69 80 LEU B CA 1
ATOM 4125 C C . LEU B 1 80 ? -6.66 29.156 16.516 1 98.69 80 LEU B C 1
ATOM 4127 O O . LEU B 1 80 ? -7.445 29.594 15.672 1 98.69 80 LEU B O 1
ATOM 4131 N N . ILE B 1 81 ? -6.785 27.922 16.984 1 98.69 81 ILE B N 1
ATOM 4132 C CA . ILE B 1 81 ? -7.754 26.953 16.516 1 98.69 81 ILE B CA 1
ATOM 4133 C C . ILE B 1 81 ? -9.172 27.453 16.781 1 98.69 81 ILE B C 1
ATOM 4135 O O . ILE B 1 81 ? -10.008 27.469 15.875 1 98.69 81 ILE B O 1
ATOM 4139 N N . ILE B 1 82 ? -9.406 27.906 18.016 1 98.38 82 ILE B N 1
ATOM 4140 C CA . ILE B 1 82 ? -10.75 28.281 18.438 1 98.38 82 ILE B CA 1
ATOM 4141 C C . ILE B 1 82 ? -11.141 29.625 17.812 1 98.38 82 ILE B C 1
ATOM 4143 O O . ILE B 1 82 ? -12.266 29.781 17.328 1 98.38 82 ILE B O 1
ATOM 4147 N N . ASP B 1 83 ? -10.195 30.531 17.797 1 98.12 83 ASP B N 1
ATOM 4148 C CA . ASP B 1 83 ? -10.5 31.875 17.328 1 98.12 83 ASP B CA 1
ATOM 4149 C C . ASP B 1 83 ? -10.672 31.906 15.805 1 98.12 83 ASP B C 1
ATOM 4151 O O . ASP B 1 83 ? -11.328 32.812 15.266 1 98.12 83 ASP B O 1
ATOM 4155 N N . SER B 1 84 ? -10.125 30.969 15.078 1 97.75 84 SER B N 1
ATOM 4156 C CA . SER B 1 84 ? -10.203 30.969 13.617 1 97.75 84 SER B CA 1
ATOM 4157 C C . SER B 1 84 ? -11.297 30.031 13.117 1 97.75 84 SER B C 1
ATOM 4159 O O . SER B 1 84 ? -11.523 29.922 11.914 1 97.75 84 SER B O 1
ATOM 4161 N N . HIS B 1 85 ? -11.961 29.359 14.039 1 98.12 85 HIS B N 1
ATOM 4162 C CA . HIS B 1 85 ? -12.992 28.406 13.664 1 98.12 85 HIS B CA 1
ATOM 4163 C C . HIS B 1 85 ? -14.109 29.078 12.875 1 98.12 85 HIS B C 1
ATOM 4165 O O . HIS B 1 85 ? -14.672 30.078 13.328 1 98.12 85 HIS B O 1
ATOM 4171 N N . ASP B 1 86 ? -14.477 28.578 11.68 1 98.38 86 ASP B N 1
ATOM 4172 C CA . ASP B 1 86 ? -15.516 29.141 10.812 1 98.38 86 ASP B CA 1
ATOM 4173 C C . ASP B 1 86 ? -16.844 28.438 11.047 1 98.38 86 ASP B C 1
ATOM 4175 O O . ASP B 1 86 ? -17.109 27.375 10.469 1 98.38 86 ASP B O 1
ATOM 4179 N N . ARG B 1 87 ? -17.703 29.047 11.734 1 97.88 87 ARG B N 1
ATOM 4180 C CA . ARG B 1 87 ? -18.984 28.469 12.125 1 97.88 87 ARG B CA 1
ATOM 4181 C C . ARG B 1 87 ? -19.875 28.219 10.906 1 97.88 87 ARG B C 1
ATOM 4183 O O . ARG B 1 87 ? -20.641 27.25 10.883 1 97.88 87 ARG B O 1
ATOM 4190 N N . LEU B 1 88 ? -19.812 29.047 9.945 1 98.38 88 LEU B N 1
ATOM 4191 C CA . LEU B 1 88 ? -20.625 28.875 8.742 1 98.38 88 LEU B CA 1
ATOM 4192 C C . LEU B 1 88 ? -20.172 27.641 7.957 1 98.38 88 LEU B C 1
ATOM 4194 O O . LEU B 1 88 ? -21.016 26.875 7.484 1 98.38 88 LEU B O 1
ATOM 4198 N N . ALA B 1 89 ? -18.891 27.5 7.773 1 98.62 89 ALA B N 1
ATOM 4199 C CA . ALA B 1 89 ? -18.359 26.312 7.082 1 98.62 89 ALA B CA 1
ATOM 4200 C C . ALA B 1 89 ? -18.656 25.047 7.863 1 98.62 89 ALA B C 1
ATOM 4202 O O . ALA B 1 89 ? -18.797 23.969 7.273 1 98.62 89 ALA B O 1
ATOM 4203 N N . PHE B 1 90 ? -18.781 25.203 9.203 1 98.56 90 PHE B N 1
ATOM 4204 C CA . PHE B 1 90 ? -19 24.062 10.094 1 98.56 90 PHE B CA 1
ATOM 4205 C C . PHE B 1 90 ? -20.469 23.641 10.062 1 98.56 90 PHE B C 1
ATOM 4207 O O . PHE B 1 90 ? -20.797 22.484 10.328 1 98.56 90 PHE B O 1
ATOM 4214 N N . ALA B 1 91 ? -21.344 24.453 9.719 1 98.38 91 ALA B N 1
ATOM 4215 C CA . ALA B 1 91 ? -22.797 24.312 9.883 1 98.38 91 ALA B CA 1
ATOM 4216 C C . ALA B 1 91 ? -23.297 23.031 9.227 1 98.38 91 ALA B C 1
ATOM 4218 O O . ALA B 1 91 ? -24.109 22.312 9.805 1 98.38 91 ALA B O 1
ATOM 4219 N N . PRO B 1 92 ? -22.781 22.703 8.016 1 97.88 92 PRO B N 1
ATOM 4220 C CA . PRO B 1 92 ? -23.312 21.516 7.344 1 97.88 92 PRO B CA 1
ATOM 4221 C C . PRO B 1 92 ? -23.047 20.219 8.109 1 97.88 92 PRO B C 1
ATOM 4223 O O . PRO B 1 92 ? -23.766 19.234 7.941 1 97.88 92 PRO B O 1
ATOM 4226 N N . VAL B 1 93 ? -22.016 20.266 8.992 1 98.5 93 VAL B N 1
ATOM 4227 C CA . VAL B 1 93 ? -21.656 19.016 9.656 1 98.5 93 VAL B CA 1
ATOM 4228 C C . VAL B 1 93 ? -21.797 19.172 11.172 1 98.5 93 VAL B C 1
ATOM 4230 O O . VAL B 1 93 ? -21.453 18.266 11.93 1 98.5 93 VAL B O 1
ATOM 4233 N N . ALA B 1 94 ? -22.297 20.25 11.664 1 98.38 94 ALA B N 1
ATOM 4234 C CA . ALA B 1 94 ? -22.344 20.594 13.086 1 98.38 94 ALA B CA 1
ATOM 4235 C C . ALA B 1 94 ? -23.234 19.609 13.859 1 98.38 94 ALA B C 1
ATOM 4237 O O . ALA B 1 94 ? -23.031 19.406 15.055 1 98.38 94 ALA B O 1
ATOM 4238 N N . HIS B 1 95 ? -24.188 18.969 13.203 1 98.25 95 HIS B N 1
ATOM 4239 C CA . HIS B 1 95 ? -25.141 18.094 13.859 1 98.25 95 HIS B CA 1
ATOM 4240 C C . HIS B 1 95 ? -24.594 16.672 13.977 1 98.25 95 HIS B C 1
ATOM 4242 O O . HIS B 1 95 ? -25.219 15.82 14.617 1 98.25 95 HIS B O 1
ATOM 4248 N N . LEU B 1 96 ? -23.469 16.422 13.383 1 98.75 96 LEU B N 1
ATOM 4249 C CA . LEU B 1 96 ? -22.953 15.062 13.281 1 98.75 96 LEU B CA 1
ATOM 4250 C C . LEU B 1 96 ? -22.156 14.688 14.531 1 98.75 96 LEU B C 1
ATOM 4252 O O . LEU B 1 96 ? -21.656 15.57 15.242 1 98.75 96 LEU B O 1
ATOM 4256 N N . THR B 1 97 ? -22.109 13.414 14.805 1 98.69 97 THR B N 1
ATOM 4257 C CA . THR B 1 97 ? -21.109 12.828 15.703 1 98.69 97 THR B CA 1
ATOM 4258 C C . THR B 1 97 ? -19.812 12.555 14.961 1 98.69 97 THR B C 1
ATOM 4260 O O . THR B 1 97 ? -19.734 12.734 13.742 1 98.69 97 THR B O 1
ATOM 4263 N N . VAL B 1 98 ? -18.766 12.125 15.68 1 98.81 98 VAL B N 1
ATOM 4264 C CA . VAL B 1 98 ? -17.516 11.75 15.047 1 98.81 98 VAL B CA 1
ATOM 4265 C C . VAL B 1 98 ? -17.75 10.617 14.055 1 98.81 98 VAL B C 1
ATOM 4267 O O . VAL B 1 98 ? -17.234 10.641 12.938 1 98.81 98 VAL B O 1
ATOM 4270 N N . GLY B 1 99 ? -18.516 9.586 14.461 1 98.69 99 GLY B N 1
ATOM 4271 C CA . GLY B 1 99 ? -18.875 8.531 13.531 1 98.69 99 GLY B CA 1
ATOM 4272 C C . GLY B 1 99 ? -19.688 9.031 12.344 1 98.69 99 GLY B C 1
ATOM 4273 O O . GLY B 1 99 ? -19.484 8.57 11.219 1 98.69 99 GLY B O 1
ATOM 4274 N N . GLY B 1 100 ? -20.609 9.938 12.617 1 98.56 100 GLY B N 1
ATOM 4275 C CA . GLY B 1 100 ? -21.344 10.57 11.539 1 98.56 100 GLY B CA 1
ATOM 4276 C C . GLY B 1 100 ? -20.469 11.305 10.555 1 98.56 100 GLY B C 1
ATOM 4277 O O .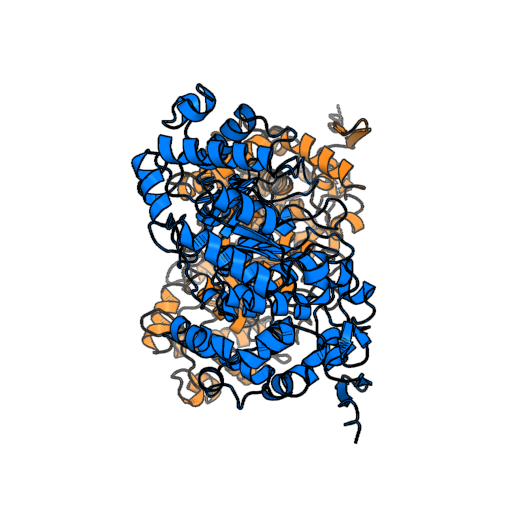 GLY B 1 100 ? -20.719 11.289 9.352 1 98.56 100 GLY B O 1
ATOM 4278 N N . LEU B 1 101 ? -19.469 12.008 11.07 1 98.81 101 LEU B N 1
ATOM 4279 C CA . LEU B 1 101 ? -18.531 12.695 10.188 1 98.81 101 LEU B CA 1
ATOM 4280 C C . LEU B 1 101 ? -17.781 11.695 9.312 1 98.81 101 LEU B C 1
ATOM 4282 O O . LEU B 1 101 ? -17.578 11.938 8.117 1 98.81 101 LEU B O 1
ATOM 4286 N N . ARG B 1 102 ? -17.312 10.57 9.891 1 98.69 102 ARG B N 1
ATOM 4287 C CA . ARG B 1 102 ? -16.672 9.523 9.094 1 98.69 102 ARG B CA 1
ATOM 4288 C C . ARG B 1 102 ? -17.562 9.109 7.93 1 98.69 102 ARG B C 1
ATOM 4290 O O . ARG B 1 102 ? -17.109 9.07 6.781 1 98.69 102 ARG B O 1
ATOM 4297 N N . ASP B 1 103 ? -18.812 8.844 8.227 1 97.81 103 ASP B N 1
ATOM 4298 C CA . ASP B 1 103 ? -19.75 8.398 7.203 1 97.81 103 ASP B CA 1
ATOM 4299 C C . ASP B 1 103 ? -19.969 9.484 6.152 1 97.81 103 ASP B C 1
ATOM 4301 O O . ASP B 1 103 ? -20.016 9.195 4.953 1 97.81 103 ASP B O 1
ATOM 4305 N N . TRP B 1 104 ? -20.109 10.711 6.609 1 98.25 104 TRP B N 1
ATOM 4306 C CA . TRP B 1 104 ? -20.297 11.844 5.711 1 98.25 104 TRP B CA 1
ATOM 4307 C C . TRP B 1 104 ? -19.109 12.008 4.781 1 98.25 104 TRP B C 1
ATOM 4309 O O . TRP B 1 104 ? -19.266 12.234 3.578 1 98.25 104 TRP B O 1
ATOM 4319 N N . LEU B 1 105 ? -17.922 11.922 5.332 1 98.69 105 LEU B N 1
ATOM 4320 C CA . LEU B 1 105 ? -16.688 12.055 4.543 1 98.69 105 LEU B CA 1
ATOM 4321 C C . LEU B 1 105 ? -16.625 10.969 3.473 1 98.69 105 LEU B C 1
ATOM 4323 O O . LEU B 1 105 ? -16.281 11.258 2.318 1 98.69 105 LEU B O 1
ATOM 4327 N N . LEU B 1 106 ? -16.891 9.727 3.852 1 97.19 106 LEU B N 1
ATOM 4328 C CA . LEU B 1 106 ? -16.812 8.602 2.922 1 97.19 106 LEU B CA 1
ATOM 4329 C C . LEU B 1 106 ? -17.859 8.734 1.823 1 97.19 106 LEU B C 1
ATOM 4331 O O . LEU B 1 106 ? -17.578 8.477 0.652 1 97.19 106 LEU B O 1
ATOM 4335 N N . GLU B 1 107 ? -19.047 9.148 2.223 1 95 107 GLU B N 1
ATOM 4336 C CA . GLU B 1 107 ? -20.109 9.383 1.24 1 95 107 GLU B CA 1
ATOM 4337 C C . GLU B 1 107 ? -19.734 10.523 0.292 1 95 107 GLU B C 1
ATOM 4339 O O . GLU B 1 107 ? -19.906 10.406 -0.923 1 95 107 GLU B O 1
ATOM 4344 N N . THR B 1 108 ? -19.234 11.586 0.865 1 96.5 108 THR B N 1
ATOM 4345 C CA . THR B 1 108 ? -18.859 12.75 0.073 1 96.5 108 THR B CA 1
ATOM 4346 C C . THR B 1 108 ? -17.719 12.406 -0.88 1 96.5 108 THR B C 1
ATOM 4348 O O . THR B 1 108 ? -17.734 12.82 -2.043 1 96.5 108 THR B O 1
ATOM 4351 N N . ALA B 1 109 ? -16.781 11.656 -0.385 1 95.56 109 ALA B N 1
ATOM 4352 C CA . ALA B 1 109 ? -15.602 11.289 -1.181 1 95.56 109 ALA B CA 1
ATOM 4353 C C . ALA B 1 109 ? -16 10.477 -2.408 1 95.56 109 ALA B C 1
ATOM 4355 O O . ALA B 1 109 ? -15.281 10.453 -3.406 1 95.56 109 ALA B O 1
ATOM 4356 N N . SER B 1 110 ? -17.141 9.781 -2.354 1 90.5 110 SER B N 1
ATOM 4357 C CA . SER B 1 110 ? -17.578 8.906 -3.432 1 90.5 110 SER B CA 1
ATOM 4358 C C . SER B 1 110 ? -18.531 9.633 -4.375 1 90.5 110 SER B C 1
ATOM 4360 O O . SER B 1 110 ? -18.984 9.062 -5.379 1 90.5 110 SER B O 1
ATOM 4362 N N . ALA B 1 111 ? -18.828 10.836 -4.047 1 88.44 111 ALA B N 1
ATOM 4363 C CA . ALA B 1 111 ? -19.828 11.586 -4.801 1 88.44 111 ALA B CA 1
ATOM 4364 C C . ALA B 1 111 ? -19.172 12.508 -5.82 1 88.44 111 ALA B C 1
ATOM 4366 O O . ALA B 1 111 ? -17.969 12.773 -5.742 1 88.44 111 ALA B O 1
ATOM 4367 N N . PRO B 1 112 ? -20.078 12.906 -6.734 1 87.31 112 PRO B N 1
ATOM 4368 C CA . PRO B 1 112 ? -19.562 13.953 -7.617 1 87.31 112 PRO B CA 1
ATOM 4369 C C . PRO B 1 112 ? -19.234 15.242 -6.871 1 87.31 112 PRO B C 1
ATOM 4371 O O . PRO B 1 112 ? -19.828 15.531 -5.828 1 87.31 112 PRO B O 1
ATOM 4374 N N . GLU B 1 113 ? -18.312 16 -7.215 1 91.44 113 GLU B N 1
ATOM 4375 C CA . GLU B 1 113 ? -17.906 17.281 -6.66 1 91.44 113 GLU B CA 1
ATOM 4376 C C . GLU B 1 113 ? -17.312 17.125 -5.258 1 91.44 113 GLU B C 1
ATOM 4378 O O . GLU B 1 113 ? -17.484 18 -4.41 1 91.44 113 GLU B O 1
ATOM 4383 N N . ALA B 1 114 ? -16.828 15.977 -4.98 1 94.69 114 ALA B N 1
ATOM 4384 C CA . ALA B 1 114 ? -16.266 15.648 -3.674 1 94.69 114 ALA B CA 1
ATOM 4385 C C . ALA B 1 114 ? -15.273 16.703 -3.223 1 94.69 114 ALA B C 1
ATOM 4387 O O . ALA B 1 114 ? -15.352 17.203 -2.098 1 94.69 114 ALA B O 1
ATOM 4388 N N . SER B 1 115 ? -14.438 17.125 -4.062 1 95.88 115 SER B N 1
ATOM 4389 C CA . SER B 1 115 ? -13.367 18.047 -3.709 1 95.88 115 SER B CA 1
ATOM 4390 C C . SER B 1 115 ? -13.922 19.391 -3.244 1 95.88 115 SER B C 1
ATOM 4392 O O . SER B 1 115 ? -13.484 19.938 -2.227 1 95.88 115 SER B O 1
ATOM 4394 N N . ALA B 1 116 ? -14.875 19.922 -3.955 1 96.69 116 ALA B N 1
ATOM 4395 C CA . ALA B 1 116 ? -15.461 21.219 -3.602 1 96.69 116 ALA B CA 1
ATOM 4396 C C . ALA B 1 116 ? -16.156 21.156 -2.248 1 96.69 116 ALA B C 1
ATOM 4398 O O . ALA B 1 116 ? -16.047 22.062 -1.433 1 96.69 116 ALA B O 1
ATOM 4399 N N . ARG B 1 117 ? -16.875 20.078 -2.041 1 96.94 117 ARG B N 1
ATOM 4400 C CA . ARG B 1 117 ? -17.609 19.906 -0.795 1 96.94 117 ARG B CA 1
ATOM 4401 C C . ARG B 1 117 ? -16.672 19.766 0.389 1 96.94 117 ARG B C 1
ATOM 4403 O O . ARG B 1 117 ? -16.906 20.328 1.457 1 96.94 117 ARG B O 1
ATOM 4410 N N . LEU B 1 118 ? -15.68 19 0.189 1 98.12 118 LEU B N 1
ATOM 4411 C CA . LEU B 1 118 ? -14.703 18.766 1.253 1 98.12 118 LEU B CA 1
ATOM 4412 C C . LEU B 1 118 ? -13.93 20.047 1.556 1 98.12 118 LEU B C 1
ATOM 4414 O O . LEU B 1 118 ? -13.656 20.344 2.721 1 98.12 118 LEU B O 1
ATOM 4418 N N . SER B 1 119 ? -13.57 20.781 0.543 1 97.12 119 SER B N 1
ATOM 4419 C CA . SER B 1 119 ? -12.883 22.062 0.727 1 97.12 119 SER B CA 1
ATOM 4420 C C . SER B 1 119 ? -13.75 23.047 1.483 1 97.12 119 SER B C 1
ATOM 4422 O O . SER B 1 119 ? -13.25 23.844 2.283 1 97.12 119 SER B O 1
ATOM 4424 N N . ALA B 1 120 ? -15.031 23.031 1.269 1 97.75 120 ALA B N 1
ATOM 4425 C CA . ALA B 1 120 ? -15.961 23.984 1.858 1 97.75 120 ALA B CA 1
ATOM 4426 C C . ALA B 1 120 ? -16.078 23.781 3.365 1 97.75 120 ALA B C 1
ATOM 4428 O O . ALA B 1 120 ? -16.266 24.734 4.117 1 97.75 120 ALA B O 1
ATOM 4429 N N . VAL B 1 121 ? -15.922 22.594 3.795 1 98.31 121 VAL B N 1
ATOM 4430 C CA . VAL B 1 121 ? -16.141 22.297 5.207 1 98.31 121 VAL B CA 1
ATOM 4431 C C . VAL B 1 121 ? -14.82 22.438 5.973 1 98.31 121 VAL B C 1
ATOM 4433 O O . VAL B 1 121 ? -14.828 22.641 7.191 1 98.31 121 VAL B O 1
ATOM 4436 N N . SER B 1 122 ? -13.742 22.469 5.309 1 98.44 122 SER B N 1
ATOM 4437 C CA . SER B 1 122 ? -12.406 22.406 5.895 1 98.44 122 SER B CA 1
ATOM 4438 C C . SER B 1 122 ? -12.203 23.5 6.93 1 98.44 122 SER B C 1
ATOM 4440 O O . SER B 1 122 ? -11.781 23.234 8.055 1 98.44 122 SER B O 1
ATOM 4442 N N . PRO B 1 123 ? -12.602 24.75 6.68 1 98.38 123 PRO B N 1
ATOM 4443 C CA . PRO B 1 123 ? -12.391 25.812 7.668 1 98.38 123 PRO B CA 1
ATOM 4444 C C . PRO B 1 123 ? -13.227 25.625 8.93 1 98.38 123 PRO B C 1
ATOM 4446 O O . PRO B 1 123 ? -12.961 26.25 9.953 1 98.38 123 PRO B O 1
ATOM 4449 N N . GLY B 1 124 ? -14.195 24.766 8.797 1 98.69 124 GLY B N 1
ATOM 4450 C CA . GLY B 1 124 ? -15.086 24.547 9.922 1 98.69 124 GLY B CA 1
ATOM 4451 C C . GLY B 1 124 ? -14.664 23.391 10.812 1 98.69 124 GLY B C 1
ATOM 4452 O O . GLY B 1 124 ? -15.266 23.156 11.859 1 98.69 124 GLY B O 1
ATOM 4453 N N . LEU B 1 125 ? -13.633 22.734 10.445 1 98.81 125 LEU B N 1
ATOM 4454 C CA . LEU B 1 125 ? -13.172 21.578 11.211 1 98.81 125 LEU B CA 1
ATOM 4455 C C . LEU B 1 125 ? -11.977 21.969 12.078 1 98.81 125 LEU B C 1
ATOM 4457 O O . LEU B 1 125 ? -11.039 22.609 11.609 1 98.81 125 LEU B O 1
ATOM 4461 N N . THR B 1 126 ? -12.055 21.609 13.352 1 98.75 126 THR B N 1
ATOM 4462 C CA . THR B 1 126 ? -10.883 21.766 14.203 1 98.75 126 THR B CA 1
ATOM 4463 C C . THR B 1 126 ? -9.953 20.562 14.07 1 98.75 126 THR B C 1
ATOM 4465 O O . THR B 1 126 ? -10.375 19.484 13.656 1 98.75 126 THR B O 1
ATOM 4468 N N . PRO B 1 127 ? -8.672 20.75 14.375 1 98.81 127 PRO B N 1
ATOM 4469 C CA . PRO B 1 127 ? -7.742 19.625 14.336 1 98.81 127 PRO B CA 1
ATOM 4470 C C . PRO B 1 127 ? -8.188 18.469 15.227 1 98.81 127 PRO B C 1
ATOM 4472 O O . PRO B 1 127 ? -7.965 17.297 14.891 1 98.81 127 PRO B O 1
ATOM 4475 N N . GLU B 1 128 ? -8.828 18.766 16.391 1 98.81 128 GLU B N 1
ATOM 4476 C CA . GLU B 1 128 ? -9.289 17.734 17.312 1 98.81 128 GLU B CA 1
ATOM 4477 C C . GLU B 1 128 ? -10.359 16.859 16.656 1 98.81 128 GLU B C 1
ATOM 4479 O O . GLU B 1 128 ? -10.344 15.633 16.797 1 98.81 128 GLU B O 1
ATOM 4484 N N . MET B 1 129 ? -11.297 17.516 15.938 1 98.88 129 MET B N 1
ATOM 4485 C CA . MET B 1 129 ? -12.328 16.781 15.203 1 98.88 129 MET B CA 1
ATOM 4486 C C . MET B 1 129 ? -11.703 15.852 14.172 1 98.88 129 MET B C 1
ATOM 4488 O O . MET B 1 129 ? -12.086 14.688 14.07 1 98.88 129 MET B O 1
ATOM 4492 N N . VAL B 1 130 ? -10.75 16.391 13.406 1 98.94 130 VAL B N 1
ATOM 4493 C CA . VAL B 1 130 ? -10.117 15.664 12.312 1 98.94 130 VAL B CA 1
ATOM 4494 C C . VAL B 1 130 ? -9.281 14.516 12.867 1 98.94 130 VAL B C 1
ATOM 4496 O O . VAL B 1 130 ? -9.297 13.406 12.32 1 98.94 130 VAL B O 1
ATOM 4499 N N . ALA B 1 131 ? -8.555 14.758 13.969 1 98.88 131 ALA B N 1
ATOM 4500 C CA . ALA B 1 131 ? -7.824 13.68 14.641 1 98.88 131 ALA B CA 1
ATOM 4501 C C . ALA B 1 131 ? -8.773 12.594 15.125 1 98.88 131 ALA B C 1
ATOM 4503 O O . ALA B 1 131 ? -8.492 11.398 14.969 1 98.88 131 ALA B O 1
ATOM 4504 N N . ALA B 1 132 ? -9.859 12.992 15.734 1 98.88 132 ALA B N 1
ATOM 4505 C CA . ALA B 1 132 ? -10.836 12.055 16.266 1 98.88 132 ALA B CA 1
ATOM 4506 C C . ALA B 1 132 ? -11.352 11.117 15.172 1 98.88 132 ALA B C 1
ATOM 4508 O O . ALA B 1 132 ? -11.375 9.898 15.359 1 98.88 132 ALA B O 1
ATOM 4509 N N . VAL B 1 133 ? -11.758 11.711 14.047 1 98.88 133 VAL B N 1
ATOM 4510 C CA . VAL B 1 133 ? -12.344 10.883 12.992 1 98.88 133 VAL B CA 1
ATOM 4511 C C . VAL B 1 133 ? -11.273 9.977 12.398 1 98.88 133 VAL B C 1
ATOM 4513 O O . VAL B 1 133 ? -11.555 8.836 12.016 1 98.88 133 VAL B O 1
ATOM 4516 N N . SER B 1 134 ? -10.016 10.406 12.281 1 98.81 134 SER B N 1
ATOM 4517 C CA . SER B 1 134 ? -8.945 9.57 11.742 1 98.81 134 SER B CA 1
ATOM 4518 C C . SER B 1 134 ? -8.742 8.32 12.594 1 98.81 134 SER B C 1
ATOM 4520 O O . SER B 1 134 ? -8.383 7.258 12.07 1 98.81 134 SER B O 1
ATOM 4522 N N . LYS B 1 135 ? -9.023 8.406 13.953 1 98.56 135 LYS B N 1
ATOM 4523 C CA . LYS B 1 135 ? -8.789 7.316 14.898 1 98.56 135 LYS B CA 1
ATOM 4524 C C . LYS B 1 135 ? -9.797 6.188 14.695 1 98.56 135 LYS B C 1
ATOM 4526 O O . LYS B 1 135 ? -9.57 5.062 15.141 1 98.56 135 LYS B O 1
ATOM 4531 N N . ILE B 1 136 ? -10.914 6.5 14.055 1 98.25 136 ILE B N 1
ATOM 4532 C CA . ILE B 1 136 ? -11.938 5.477 13.906 1 98.25 136 ILE B CA 1
ATOM 4533 C C . ILE B 1 136 ? -12.078 5.086 12.438 1 98.25 136 ILE B C 1
ATOM 4535 O O . ILE B 1 136 ? -13.055 4.441 12.047 1 98.25 136 ILE B O 1
ATOM 4539 N N . MET B 1 137 ? -11.195 5.523 11.578 1 98.38 137 MET B N 1
ATOM 4540 C CA . MET B 1 137 ? -11.141 5.176 10.164 1 98.38 137 MET B CA 1
ATOM 4541 C C . MET B 1 137 ? -10.094 4.098 9.906 1 98.38 137 MET B C 1
ATOM 4543 O O . MET B 1 137 ? -9.031 4.094 10.531 1 98.38 137 MET B O 1
ATOM 4547 N N . ARG B 1 138 ? -10.422 3.211 8.945 1 97.12 138 ARG B N 1
ATOM 4548 C CA . ARG B 1 138 ? -9.43 2.258 8.453 1 97.12 138 ARG B CA 1
ATOM 4549 C C . ARG B 1 138 ? -8.461 2.93 7.488 1 97.12 138 ARG B C 1
ATOM 4551 O O . ARG B 1 138 ? -8.703 4.051 7.035 1 97.12 138 ARG B O 1
ATOM 4558 N N . ASN B 1 139 ? -7.371 2.197 7.156 1 98.44 139 ASN B N 1
ATOM 4559 C CA . ASN B 1 139 ? -6.41 2.738 6.203 1 98.44 139 ASN B CA 1
ATOM 4560 C C . ASN B 1 139 ? -7.07 3.061 4.863 1 98.44 139 ASN B C 1
ATOM 4562 O O . ASN B 1 139 ? -6.797 4.102 4.266 1 98.44 139 ASN B O 1
ATOM 4566 N N . GLN B 1 140 ? -7.965 2.25 4.359 1 97.94 140 GLN B N 1
ATOM 4567 C CA . GLN B 1 140 ? -8.602 2.5 3.07 1 97.94 140 GLN B CA 1
ATOM 4568 C C . GLN B 1 140 ? -9.492 3.732 3.127 1 97.94 140 GLN B C 1
ATOM 4570 O O . GLN B 1 140 ? -9.648 4.445 2.131 1 97.94 140 GLN B O 1
ATOM 4575 N N . ASP B 1 141 ? -10.125 3.975 4.352 1 98.25 141 ASP B N 1
ATOM 4576 C CA . ASP B 1 141 ? -10.93 5.18 4.523 1 98.25 141 ASP B CA 1
ATOM 4577 C C . ASP B 1 141 ? -10.07 6.438 4.406 1 98.25 141 ASP B C 1
ATOM 4579 O O . ASP B 1 141 ? -10.43 7.379 3.695 1 98.25 141 ASP B O 1
ATOM 4583 N N . LEU B 1 142 ? -8.938 6.387 5.133 1 98.81 142 LEU B N 1
ATOM 4584 C CA . LEU B 1 142 ? -8.016 7.516 5.098 1 98.81 142 LEU B CA 1
ATOM 4585 C C . LEU B 1 142 ? -7.57 7.809 3.67 1 98.81 142 LEU B C 1
ATOM 4587 O O . LEU B 1 142 ? -7.562 8.969 3.244 1 98.81 142 LEU B O 1
ATOM 4591 N N . ILE B 1 143 ? -7.246 6.773 2.928 1 98.81 143 ILE B N 1
ATOM 4592 C CA . ILE B 1 143 ? -6.738 6.898 1.565 1 98.81 143 ILE B CA 1
ATOM 4593 C C . ILE B 1 143 ? -7.836 7.449 0.657 1 98.81 143 ILE B C 1
ATOM 4595 O O . ILE B 1 143 ? -7.605 8.398 -0.1 1 98.81 143 ILE B O 1
ATOM 4599 N N . ALA B 1 144 ? -9.047 6.914 0.758 1 98.44 144 ALA B N 1
ATOM 4600 C CA . ALA B 1 144 ? -10.148 7.281 -0.127 1 98.44 144 ALA B CA 1
ATOM 4601 C C . ALA B 1 144 ? -10.531 8.75 0.048 1 98.44 144 ALA B C 1
ATOM 4603 O O . ALA B 1 144 ? -10.703 9.469 -0.935 1 98.44 144 ALA B O 1
ATOM 4604 N N . VAL B 1 145 ? -10.656 9.18 1.268 1 98.69 145 VAL B N 1
ATOM 4605 C CA . VAL B 1 145 ? -11.062 10.555 1.529 1 98.69 145 VAL B CA 1
ATOM 4606 C C . VAL B 1 145 ? -9.938 11.508 1.129 1 98.69 145 VAL B C 1
ATOM 4608 O O . VAL B 1 145 ? -10.188 12.531 0.492 1 98.69 145 VAL B O 1
ATOM 4611 N N . ALA B 1 146 ? -8.711 11.172 1.505 1 98.69 146 ALA B N 1
ATOM 4612 C CA . ALA B 1 146 ? -7.578 12.023 1.145 1 98.69 146 ALA B CA 1
ATOM 4613 C C . ALA B 1 146 ? -7.484 12.195 -0.369 1 98.69 146 ALA B C 1
ATOM 4615 O O . ALA B 1 146 ? -7.23 13.297 -0.86 1 98.69 146 ALA B O 1
ATOM 4616 N N . LYS B 1 147 ? -7.641 11.133 -1.06 1 98.25 147 LYS B N 1
ATOM 4617 C CA . LYS B 1 147 ? -7.547 11.164 -2.518 1 98.25 147 LYS B CA 1
ATOM 4618 C C . LYS B 1 147 ? -8.578 12.125 -3.107 1 98.25 147 LYS B C 1
ATOM 4620 O O . LYS B 1 147 ? -8.328 12.766 -4.125 1 98.25 147 LYS B O 1
ATOM 4625 N N . ALA B 1 148 ? -9.719 12.234 -2.48 1 97.81 148 ALA B N 1
ATOM 4626 C CA . ALA B 1 148 ? -10.828 13.039 -2.99 1 97.81 148 ALA B CA 1
ATOM 4627 C C . ALA B 1 148 ? -10.602 14.523 -2.709 1 97.81 148 ALA B C 1
ATOM 4629 O O . ALA B 1 148 ? -11.289 15.383 -3.268 1 97.81 148 ALA B O 1
ATOM 4630 N N . ILE B 1 149 ? -9.648 14.844 -1.889 1 98.25 149 ILE B N 1
ATOM 4631 C CA . ILE B 1 149 ? -9.375 16.234 -1.513 1 98.25 149 ILE B CA 1
ATOM 4632 C C . ILE B 1 149 ? -8.289 16.797 -2.42 1 98.25 149 ILE B C 1
ATOM 4634 O O . ILE B 1 149 ? -7.242 16.188 -2.617 1 98.25 149 ILE B O 1
ATOM 4638 N N . THR B 1 150 ? -8.492 17.938 -2.963 1 97.62 150 THR B N 1
ATOM 4639 C CA . THR B 1 150 ? -7.477 18.641 -3.734 1 97.62 150 THR B CA 1
ATOM 4640 C C . THR B 1 150 ? -7.094 19.953 -3.047 1 97.62 150 THR B C 1
ATOM 4642 O O . THR B 1 150 ? -7.945 20.812 -2.822 1 97.62 150 THR B O 1
ATOM 4645 N N . VAL B 1 151 ? -5.902 20.016 -2.635 1 98.19 151 VAL B N 1
ATOM 4646 C CA . VAL B 1 151 ? -5.332 21.25 -2.092 1 98.19 151 VAL B CA 1
ATOM 4647 C C . VAL B 1 151 ? -4.113 21.656 -2.914 1 98.19 151 VAL B C 1
ATOM 4649 O O . VAL B 1 151 ? -3.131 20.922 -2.992 1 98.19 151 VAL B O 1
ATOM 4652 N N . THR B 1 152 ? -4.094 22.812 -3.48 1 97.94 152 THR B N 1
ATOM 4653 C CA . THR B 1 152 ? -2.998 23.266 -4.332 1 97.94 152 THR B CA 1
ATOM 4654 C C . THR B 1 152 ? -2.33 24.516 -3.738 1 97.94 152 THR B C 1
ATOM 4656 O O . THR B 1 152 ? -2.959 25.266 -2.99 1 97.94 152 THR B O 1
ATOM 4659 N N . ALA B 1 153 ? -1.084 24.625 -3.926 1 98.5 153 ALA B N 1
ATOM 4660 C CA . ALA B 1 153 ? -0.269 25.781 -3.59 1 98.5 153 ALA B CA 1
ATOM 4661 C C . ALA B 1 153 ? 0.736 26.094 -4.699 1 98.5 153 ALA B C 1
ATOM 4663 O O . ALA B 1 153 ? 1.055 25.219 -5.512 1 98.5 153 ALA B O 1
ATOM 4664 N N . GLY B 1 154 ? 1.167 27.375 -4.738 1 98.69 154 GLY B N 1
ATOM 4665 C CA . GLY B 1 154 ? 2.051 27.719 -5.836 1 98.69 154 GLY B CA 1
ATOM 4666 C C . GLY B 1 154 ? 3.115 28.734 -5.445 1 98.69 154 GLY B C 1
ATOM 4667 O O . GLY B 1 154 ? 2.871 29.609 -4.613 1 98.69 154 GLY B O 1
ATOM 4668 N N . PHE B 1 155 ? 4.234 28.625 -6.051 1 98.69 155 PHE B N 1
ATOM 4669 C CA . PHE B 1 155 ? 5.336 29.594 -6.016 1 98.69 155 PHE B CA 1
ATOM 4670 C C . PHE B 1 155 ? 6.012 29.688 -7.379 1 98.69 155 PHE B C 1
ATOM 4672 O O . PHE B 1 155 ? 5.566 30.438 -8.25 1 98.69 155 PHE B O 1
ATOM 4679 N N . ARG B 1 156 ? 6.918 28.75 -7.762 1 98.62 156 ARG B N 1
ATOM 4680 C CA . ARG B 1 156 ? 7.395 28.609 -9.133 1 98.62 156 ARG B CA 1
ATOM 4681 C C . ARG B 1 156 ? 6.812 27.359 -9.789 1 98.62 156 ARG B C 1
ATOM 4683 O O . ARG B 1 156 ? 6.828 27.234 -11.016 1 98.62 156 ARG B O 1
ATOM 4690 N N . THR B 1 157 ? 6.391 26.438 -8.945 1 98.62 157 THR B N 1
ATOM 4691 C CA . THR B 1 157 ? 5.645 25.25 -9.375 1 98.62 157 THR B CA 1
ATOM 4692 C C . THR B 1 157 ? 4.32 25.141 -8.625 1 98.62 157 THR B C 1
ATOM 4694 O O . THR B 1 157 ? 4.16 25.734 -7.551 1 98.62 157 THR B O 1
ATOM 4697 N N . THR B 1 158 ? 3.391 24.5 -9.266 1 98.69 158 THR B N 1
ATOM 4698 C CA . THR B 1 158 ? 2.107 24.219 -8.633 1 98.69 158 THR B CA 1
ATOM 4699 C C . THR B 1 158 ? 2.135 22.844 -7.953 1 98.69 158 THR B C 1
ATOM 4701 O O . THR B 1 158 ? 2.346 21.828 -8.609 1 98.69 158 THR B O 1
ATOM 4704 N N . ILE B 1 159 ? 1.875 22.859 -6.648 1 98.5 159 ILE B N 1
ATOM 4705 C CA . ILE B 1 159 ? 1.97 21.641 -5.84 1 98.5 159 ILE B CA 1
ATOM 4706 C C . ILE B 1 159 ? 0.57 21.156 -5.484 1 98.5 159 ILE B C 1
ATOM 4708 O O . ILE B 1 159 ? -0.31 21.953 -5.148 1 98.5 159 ILE B O 1
ATOM 4712 N N . GLY B 1 160 ? 0.364 19.812 -5.582 1 98.12 160 GLY B N 1
ATOM 4713 C CA . GLY B 1 160 ? -0.835 19.219 -5.012 1 98.12 160 GLY B CA 1
ATOM 4714 C C . GLY B 1 160 ? -1.916 18.953 -6.043 1 98.12 160 GLY B C 1
ATOM 4715 O O . GLY B 1 160 ? -3.023 18.531 -5.695 1 98.12 160 GLY B O 1
ATOM 4716 N N . LEU B 1 161 ? -1.618 19.141 -7.328 1 97.81 161 LEU B N 1
ATOM 4717 C CA . LEU B 1 161 ? -2.594 18.875 -8.383 1 97.81 161 LEU B CA 1
ATOM 4718 C C . LEU B 1 161 ? -2.867 17.375 -8.508 1 97.81 161 LEU B C 1
ATOM 4720 O O . LEU B 1 161 ? -1.962 16.562 -8.336 1 97.81 161 LEU B O 1
ATOM 4724 N N . PRO B 1 162 ? -4.203 17.016 -8.875 1 96.12 162 PRO B N 1
ATOM 4725 C CA . PRO B 1 162 ? -4.48 15.609 -9.172 1 96.12 162 PRO B CA 1
ATOM 4726 C C . PRO B 1 162 ? -3.621 15.062 -10.312 1 96.12 162 PRO B C 1
ATOM 4728 O O . PRO B 1 162 ? -3.371 15.766 -11.289 1 96.12 162 PRO B O 1
ATOM 4731 N N . GLY B 1 163 ? -3.18 13.812 -10.148 1 96.69 163 GLY B N 1
ATOM 4732 C CA . GLY B 1 163 ? -2.387 13.172 -11.188 1 96.69 163 GLY B CA 1
ATOM 4733 C C . GLY B 1 163 ? -0.92 13.555 -11.141 1 96.69 163 GLY B C 1
ATOM 4734 O O . GLY B 1 163 ? -0.155 13.219 -12.047 1 96.69 163 GLY B O 1
ATOM 4735 N N . ARG B 1 164 ? -0.522 14.258 -10.07 1 97.81 164 ARG B N 1
ATOM 4736 C CA . ARG B 1 164 ? 0.861 14.711 -9.953 1 97.81 164 ARG B CA 1
ATOM 4737 C C . ARG B 1 164 ? 1.436 14.359 -8.586 1 97.81 164 ARG B C 1
ATOM 4739 O O . ARG B 1 164 ? 0.708 14.336 -7.59 1 97.81 164 ARG B O 1
ATOM 4746 N N . LEU B 1 165 ? 2.656 14.055 -8.508 1 98.31 165 LEU B N 1
ATOM 4747 C CA . LEU B 1 165 ? 3.441 13.859 -7.297 1 98.31 165 LEU B CA 1
ATOM 4748 C C . LEU B 1 165 ? 4.781 14.586 -7.391 1 98.31 165 LEU B C 1
ATOM 4750 O O . LEU B 1 165 ? 5.648 14.188 -8.172 1 98.31 165 LEU B O 1
ATOM 4754 N N . SER B 1 166 ? 4.957 15.602 -6.613 1 98.56 166 SER B N 1
ATOM 4755 C CA . SER B 1 166 ? 6.195 16.375 -6.613 1 98.56 166 SER B CA 1
ATOM 4756 C C . SER B 1 166 ? 7.23 15.758 -5.68 1 98.56 166 SER B C 1
ATOM 4758 O O . SER B 1 166 ? 6.914 14.852 -4.91 1 98.56 166 SER B O 1
ATOM 4760 N N . THR B 1 167 ? 8.516 16.25 -5.781 1 98.06 167 THR B N 1
ATOM 4761 C CA . THR B 1 167 ? 9.578 15.695 -4.953 1 98.06 167 THR B CA 1
ATOM 4762 C C . THR B 1 167 ? 10.469 16.797 -4.402 1 98.06 167 THR B C 1
ATOM 4764 O O . THR B 1 167 ? 10.758 17.781 -5.105 1 98.06 167 THR B O 1
ATOM 4767 N N . ARG B 1 168 ? 10.789 16.672 -3.176 1 97.81 168 ARG B N 1
ATOM 4768 C CA . ARG B 1 168 ? 11.914 17.438 -2.648 1 97.81 168 ARG B CA 1
ATOM 4769 C C . ARG B 1 168 ? 13.242 16.734 -2.959 1 97.81 168 ARG B C 1
ATOM 4771 O O . ARG B 1 168 ? 13.422 15.562 -2.627 1 97.81 168 ARG B O 1
ATOM 4778 N N . LEU B 1 169 ? 14.047 17.422 -3.668 1 96.88 169 LEU B N 1
ATOM 4779 C CA . LEU B 1 169 ? 15.422 17 -3.895 1 96.88 169 LEU B CA 1
ATOM 4780 C C . LEU B 1 169 ? 16.344 17.516 -2.799 1 96.88 169 LEU B C 1
ATOM 4782 O O . LEU B 1 169 ? 16.438 18.734 -2.584 1 96.88 169 LEU B O 1
ATOM 4786 N N . GLN B 1 170 ? 16.969 16.609 -2.074 1 94.25 170 GLN B N 1
ATOM 4787 C CA . GLN B 1 170 ? 17.781 16.953 -0.92 1 94.25 170 GLN B CA 1
ATOM 4788 C C . GLN B 1 170 ? 19.25 16.594 -1.162 1 94.25 170 GLN B C 1
ATOM 4790 O O . GLN B 1 170 ? 19.719 15.531 -0.719 1 94.25 170 GLN B O 1
ATOM 4795 N N . PRO B 1 171 ? 20.016 17.484 -1.735 1 92.81 171 PRO B N 1
ATOM 4796 C CA . PRO B 1 171 ? 21.406 17.203 -2.082 1 92.81 171 PRO B CA 1
ATOM 4797 C C . PRO B 1 171 ? 22.375 17.578 -0.959 1 92.81 171 PRO B C 1
ATOM 4799 O O . PRO B 1 171 ? 23.344 18.312 -1.188 1 92.81 171 PRO B O 1
ATOM 4802 N N . ASN B 1 172 ? 22.172 16.953 0.174 1 90.12 172 ASN B N 1
ATOM 4803 C CA . ASN B 1 172 ? 23.016 17.234 1.329 1 90.12 172 ASN B CA 1
ATOM 4804 C C . ASN B 1 172 ? 24.453 16.781 1.097 1 90.12 172 ASN B C 1
ATOM 4806 O O . ASN B 1 172 ? 24.688 15.797 0.39 1 90.12 172 ASN B O 1
ATOM 4810 N N . HIS B 1 173 ? 25.344 17.484 1.614 1 87.81 173 HIS B N 1
ATOM 4811 C CA . HIS B 1 173 ? 26.75 17.125 1.673 1 87.81 173 HIS B CA 1
ATOM 4812 C C . HIS B 1 173 ? 27.312 17.312 3.08 1 87.81 173 HIS B C 1
ATOM 4814 O O . HIS B 1 173 ? 26.984 18.297 3.756 1 87.81 173 HIS B O 1
ATOM 4820 N N . PRO B 1 174 ? 28.188 16.469 3.525 1 86.94 174 PRO B N 1
ATOM 4821 C CA . PRO B 1 174 ? 28.656 16.5 4.914 1 86.94 174 PRO B CA 1
ATOM 4822 C C . PRO B 1 174 ? 29.375 17.797 5.266 1 86.94 174 PRO B C 1
ATOM 4824 O O . PRO B 1 174 ? 29.391 18.203 6.43 1 86.94 174 PRO B O 1
ATOM 4827 N N . THR B 1 175 ? 30.047 18.453 4.258 1 89.38 175 THR B N 1
ATOM 4828 C CA . THR B 1 175 ? 30.781 19.688 4.535 1 89.38 175 THR B CA 1
ATOM 4829 C C . THR B 1 175 ? 30.203 20.859 3.734 1 89.38 175 THR B C 1
ATOM 4831 O O . THR B 1 175 ? 30.844 21.891 3.578 1 89.38 175 THR B O 1
ATOM 4834 N N . ASP B 1 176 ? 29.062 20.656 3.141 1 92 176 ASP B N 1
ATOM 4835 C CA . ASP B 1 176 ? 28.422 21.656 2.299 1 92 176 ASP B CA 1
ATOM 4836 C C . ASP B 1 176 ? 29.328 22.094 1.158 1 92 176 ASP B C 1
ATOM 4838 O O . ASP B 1 176 ? 29.406 23.266 0.824 1 92 176 ASP B O 1
ATOM 4842 N N . ASP B 1 177 ? 30.047 21.141 0.619 1 92.38 177 ASP B N 1
ATOM 4843 C CA . ASP B 1 177 ? 30.891 21.406 -0.543 1 92.38 177 ASP B CA 1
ATOM 4844 C C . ASP B 1 177 ? 30.047 21.75 -1.768 1 92.38 177 ASP B C 1
ATOM 4846 O O . ASP B 1 177 ? 29.203 20.969 -2.191 1 92.38 177 ASP B O 1
ATOM 4850 N N . PRO B 1 178 ? 30.297 22.938 -2.299 1 91.56 178 PRO B N 1
ATOM 4851 C CA . PRO B 1 178 ? 29.469 23.375 -3.426 1 91.56 178 PRO B CA 1
ATOM 4852 C C . PRO B 1 178 ? 29.516 22.406 -4.602 1 91.56 178 PRO B C 1
ATOM 4854 O O . PRO B 1 178 ? 28.5 22.203 -5.27 1 91.56 178 PRO B O 1
ATOM 4857 N N . ARG B 1 179 ? 30.703 21.797 -4.914 1 90.62 179 ARG B N 1
ATOM 4858 C CA . ARG B 1 179 ? 30.812 20.859 -6.027 1 90.62 179 ARG B CA 1
ATOM 4859 C C . ARG B 1 179 ? 30.016 19.594 -5.766 1 90.62 179 ARG B C 1
ATOM 4861 O O . ARG B 1 179 ? 29.391 19.062 -6.684 1 90.62 179 ARG B O 1
ATOM 4868 N N . GLY B 1 180 ? 30.109 19.094 -4.547 1 92 180 GLY B N 1
ATOM 4869 C CA . GLY B 1 180 ? 29.328 17.938 -4.172 1 92 180 GLY B CA 1
ATOM 4870 C C . GLY B 1 180 ? 27.828 18.172 -4.242 1 92 180 GLY B C 1
ATOM 4871 O O . GLY B 1 180 ? 27.078 17.328 -4.727 1 92 180 GLY B O 1
ATOM 4872 N N . ILE B 1 181 ? 27.406 19.281 -3.764 1 93 181 ILE B N 1
ATOM 4873 C CA . ILE B 1 181 ? 26 19.656 -3.773 1 93 181 ILE B CA 1
ATOM 4874 C C . ILE B 1 181 ? 25.5 19.781 -5.215 1 93 181 ILE B C 1
ATOM 4876 O O . ILE B 1 181 ? 24.422 19.281 -5.555 1 93 181 ILE B O 1
ATOM 4880 N N . ALA B 1 182 ? 26.297 20.422 -6.039 1 91.44 182 ALA B N 1
ATOM 4881 C CA . ALA B 1 182 ? 25.938 20.594 -7.445 1 91.44 182 ALA B CA 1
ATOM 4882 C C . ALA B 1 182 ? 25.797 19.234 -8.133 1 91.44 182 ALA B C 1
ATOM 4884 O O . ALA B 1 182 ? 24.875 19.031 -8.922 1 91.44 182 ALA B O 1
ATOM 4885 N N . ALA B 1 183 ? 26.734 18.344 -7.82 1 90.31 183 ALA B N 1
ATOM 4886 C CA . ALA B 1 183 ? 26.703 17.016 -8.422 1 90.31 183 ALA B CA 1
ATOM 4887 C C . ALA B 1 183 ? 25.453 16.266 -8 1 90.31 183 ALA B C 1
ATOM 4889 O O . ALA B 1 183 ? 24.781 15.633 -8.836 1 90.31 183 ALA B O 1
ATOM 4890 N N . ALA B 1 184 ? 25.141 16.297 -6.719 1 91.06 184 ALA B N 1
ATOM 4891 C CA . ALA B 1 184 ? 23.953 15.625 -6.199 1 91.06 184 ALA B CA 1
ATOM 4892 C C . ALA B 1 184 ? 22.688 16.234 -6.785 1 91.06 184 ALA B C 1
ATOM 4894 O O . ALA B 1 184 ? 21.703 15.523 -7.047 1 91.06 184 ALA B O 1
ATOM 4895 N N . THR B 1 185 ? 22.703 17.531 -6.91 1 93.56 185 THR B N 1
ATOM 4896 C CA . THR B 1 185 ? 21.578 18.234 -7.52 1 93.56 185 THR B CA 1
ATOM 4897 C C . THR B 1 185 ? 21.359 17.75 -8.953 1 93.56 185 THR B C 1
ATOM 4899 O O . THR B 1 185 ? 20.234 17.469 -9.352 1 93.56 185 THR B O 1
ATOM 4902 N N . LEU B 1 186 ? 22.438 17.656 -9.68 1 90.5 186 LEU B N 1
ATOM 4903 C CA . LEU B 1 186 ? 22.375 17.188 -11.062 1 90.5 186 LEU B CA 1
ATOM 4904 C C . LEU B 1 186 ? 21.797 15.789 -11.133 1 90.5 186 LEU B C 1
ATOM 4906 O O . LEU B 1 186 ? 20.891 15.516 -11.938 1 90.5 186 LEU B O 1
ATOM 4910 N N . ASP B 1 187 ? 22.281 14.945 -10.281 1 89.69 187 ASP B N 1
ATOM 4911 C CA . ASP B 1 187 ? 21.797 13.57 -10.258 1 89.69 187 ASP B CA 1
ATOM 4912 C C . ASP B 1 187 ? 20.297 13.508 -10.023 1 89.69 187 ASP B C 1
ATOM 4914 O O . ASP B 1 187 ? 19.594 12.75 -10.703 1 89.69 187 ASP B O 1
ATOM 4918 N N . GLY B 1 188 ? 19.828 14.242 -9.078 1 93.31 188 GLY B N 1
ATOM 4919 C CA . GLY B 1 188 ? 18.406 14.281 -8.781 1 93.31 188 GLY B CA 1
ATOM 4920 C C . GLY B 1 188 ? 17.578 14.828 -9.922 1 93.31 188 GLY B C 1
ATOM 4921 O O . GLY B 1 188 ? 16.516 14.273 -10.25 1 93.31 188 GLY B O 1
ATOM 4922 N N . LEU B 1 189 ? 18.078 15.883 -10.508 1 93.69 189 LEU B N 1
ATOM 4923 C CA . LEU B 1 189 ? 17.359 16.5 -11.617 1 93.69 189 LEU B CA 1
ATOM 4924 C C . LEU B 1 189 ? 17.25 15.547 -12.797 1 93.69 189 LEU B C 1
ATOM 4926 O O . LEU B 1 189 ? 16.219 15.492 -13.469 1 93.69 189 LEU B O 1
ATOM 4930 N N . LEU B 1 190 ? 18.281 14.773 -13.07 1 90.25 190 LEU B N 1
ATOM 4931 C CA . LEU B 1 190 ? 18.297 13.82 -14.172 1 90.25 190 LEU B CA 1
ATOM 4932 C C . LEU B 1 190 ? 17.266 12.719 -13.945 1 90.25 190 LEU B C 1
ATOM 4934 O O . LEU B 1 190 ? 16.859 12.047 -14.898 1 90.25 190 LEU B O 1
ATOM 4938 N N . MET B 1 191 ? 16.875 12.578 -12.719 1 91.75 191 MET B N 1
ATOM 4939 C CA . MET B 1 191 ? 15.883 11.57 -12.383 1 91.75 191 MET B CA 1
ATOM 4940 C C . MET B 1 191 ? 14.508 12.211 -12.195 1 91.75 191 MET B C 1
ATOM 4942 O O . MET B 1 191 ? 13.586 11.578 -11.672 1 91.75 191 MET B O 1
ATOM 4946 N N . GLY B 1 192 ? 14.383 13.461 -12.547 1 93.06 192 GLY B N 1
ATOM 4947 C CA . GLY B 1 192 ? 13.102 14.148 -12.508 1 93.06 192 GLY B CA 1
ATOM 4948 C C . GLY B 1 192 ? 12.695 14.57 -11.109 1 93.06 192 GLY B C 1
ATOM 4949 O O . GLY B 1 192 ? 11.508 14.734 -10.82 1 93.06 192 GLY B O 1
ATOM 4950 N N . CYS B 1 193 ? 13.656 14.781 -10.227 1 95.69 193 CYS B N 1
ATOM 4951 C CA . CYS B 1 193 ? 13.367 15.172 -8.852 1 95.69 193 CYS B CA 1
ATOM 4952 C C . CYS B 1 193 ? 13.68 16.641 -8.625 1 95.69 193 CYS B C 1
ATOM 4954 O O . CYS B 1 193 ? 14.602 17.188 -9.242 1 95.69 193 CYS B O 1
ATOM 4956 N N . GLY B 1 194 ? 12.867 17.312 -7.773 1 97.62 194 GLY B N 1
ATOM 4957 C CA . GLY B 1 194 ? 13.219 18.656 -7.344 1 97.62 194 GLY B CA 1
ATOM 4958 C C . GLY B 1 194 ? 12.141 19.672 -7.637 1 97.62 194 GLY B C 1
ATOM 4959 O O . GLY B 1 194 ? 12.328 20.859 -7.379 1 97.62 194 GLY B O 1
ATOM 4960 N N . ASP B 1 195 ? 11.023 19.234 -8.117 1 98 195 ASP B N 1
ATOM 4961 C CA . ASP B 1 195 ? 9.984 20.172 -8.539 1 98 195 ASP B CA 1
ATOM 4962 C C . ASP B 1 195 ? 9.281 20.781 -7.332 1 98 195 ASP B C 1
ATOM 4964 O O . ASP B 1 195 ? 8.758 21.891 -7.41 1 98 195 ASP B O 1
ATOM 4968 N N . ALA B 1 196 ? 9.203 20.047 -6.18 1 98.62 196 ALA B N 1
ATOM 4969 C CA . ALA B 1 196 ? 8.648 20.656 -4.98 1 98.62 196 ALA B CA 1
ATOM 4970 C C . ALA B 1 196 ? 9.617 21.688 -4.398 1 98.62 196 ALA B C 1
ATOM 4972 O O . ALA B 1 196 ? 9.203 22.797 -4.043 1 98.62 196 ALA B O 1
ATOM 4973 N N . VAL B 1 197 ? 10.883 21.219 -4.297 1 98.62 197 VAL B N 1
ATOM 4974 C CA . VAL B 1 197 ? 11.906 22.094 -3.754 1 98.62 197 VAL B CA 1
ATOM 4975 C C . VAL B 1 197 ? 13.273 21.422 -3.844 1 98.62 197 VAL B C 1
ATOM 4977 O O . VAL B 1 197 ? 13.375 20.203 -3.758 1 98.62 197 VAL B O 1
ATOM 4980 N N . ILE B 1 198 ? 14.258 22.156 -4.172 1 98.12 198 ILE B N 1
ATOM 4981 C CA . ILE B 1 198 ? 15.625 21.75 -3.846 1 98.12 198 ILE B CA 1
ATOM 4982 C C . ILE B 1 198 ? 16 22.266 -2.457 1 98.12 198 ILE B C 1
ATOM 4984 O O . ILE B 1 198 ? 16.219 23.469 -2.273 1 98.12 198 ILE B O 1
ATOM 4988 N N . GLY B 1 199 ? 16.016 21.359 -1.524 1 96.69 199 GLY B N 1
ATOM 4989 C CA . GLY B 1 199 ? 16.156 21.719 -0.124 1 96.69 199 GLY B CA 1
ATOM 4990 C C . GLY B 1 199 ? 17.391 21.125 0.521 1 96.69 199 GLY B C 1
ATOM 4991 O O . GLY B 1 199 ? 17.609 19.906 0.438 1 96.69 199 GLY B O 1
ATOM 4992 N N . ILE B 1 200 ? 18.141 21.953 1.228 1 95.56 200 ILE B N 1
ATOM 4993 C CA . ILE B 1 200 ? 19.391 21.484 1.841 1 95.56 200 ILE B CA 1
ATOM 4994 C C . ILE B 1 200 ? 19.312 21.672 3.355 1 95.56 200 ILE B C 1
ATOM 4996 O O . ILE B 1 200 ? 18.891 22.719 3.84 1 95.56 200 ILE B O 1
ATOM 5000 N N . ASN B 1 201 ? 19.562 20.594 4.07 1 93 201 ASN B N 1
ATOM 5001 C CA . ASN B 1 201 ? 19.938 20.734 5.473 1 93 201 ASN B CA 1
ATOM 5002 C C . ASN B 1 201 ? 21.406 21.109 5.629 1 93 201 ASN B C 1
ATOM 5004 O O . ASN B 1 201 ? 22.297 20.297 5.375 1 93 201 ASN B O 1
ATOM 5008 N N . PRO B 1 202 ? 21.656 22.281 6.07 1 92.38 202 PRO B N 1
ATOM 5009 C CA . PRO B 1 202 ? 23.047 22.719 6.125 1 92.38 202 PRO B CA 1
ATOM 5010 C C . PRO B 1 202 ? 23.859 21.953 7.18 1 92.38 202 PRO B C 1
ATOM 5012 O O . PRO B 1 202 ? 23.312 21.562 8.211 1 92.38 202 PRO B O 1
ATOM 5015 N N . ALA B 1 203 ? 25.109 21.797 6.949 1 88.69 203 ALA B N 1
ATOM 5016 C CA . ALA B 1 203 ? 26 21.125 7.883 1 88.69 203 ALA B CA 1
ATOM 5017 C C . ALA B 1 203 ? 26.234 21.969 9.133 1 88.69 203 ALA B C 1
ATOM 5019 O O . ALA B 1 203 ? 26.469 21.438 10.219 1 88.69 203 ALA B O 1
ATOM 5020 N N . THR B 1 204 ? 26.219 23.312 8.898 1 85 204 THR B N 1
ATOM 5021 C CA . THR B 1 204 ? 26.391 24.234 10.023 1 85 204 THR B CA 1
ATOM 5022 C C . THR B 1 204 ? 25.203 25.172 10.125 1 85 204 THR B C 1
ATOM 5024 O O . THR B 1 204 ? 24.547 25.469 9.125 1 85 204 THR B O 1
ATOM 5027 N N . ASP B 1 205 ? 25 25.734 11.273 1 81.56 205 ASP B N 1
ATOM 5028 C CA . ASP B 1 205 ? 23.875 26.625 11.5 1 81.56 205 ASP B CA 1
ATOM 5029 C C . ASP B 1 205 ? 24.281 28.078 11.32 1 81.56 205 ASP B C 1
ATOM 5031 O O . ASP B 1 205 ? 23.547 29 11.695 1 81.56 205 ASP B O 1
ATOM 5035 N N . SER B 1 206 ? 25.25 28.344 10.594 1 90.81 206 SER B N 1
ATOM 5036 C CA . SER B 1 206 ? 25.75 29.703 10.43 1 90.81 206 SER B CA 1
ATOM 5037 C C . SER B 1 206 ? 24.953 30.453 9.359 1 90.81 206 SER B C 1
ATOM 5039 O O . SER B 1 206 ? 24.719 29.922 8.273 1 90.81 206 SER B O 1
ATOM 5041 N N . PRO B 1 207 ? 24.547 31.703 9.656 1 94.81 207 PRO B N 1
ATOM 5042 C CA . PRO B 1 207 ? 23.859 32.531 8.664 1 94.81 207 PRO B CA 1
ATOM 5043 C C . PRO B 1 207 ? 24.656 32.688 7.367 1 94.81 207 PRO B C 1
ATOM 5045 O O . PRO B 1 207 ? 24.062 32.688 6.277 1 94.81 207 PRO B O 1
ATOM 5048 N N . GLN B 1 208 ? 25.953 32.781 7.516 1 95.25 208 GLN B N 1
ATOM 5049 C CA . GLN B 1 208 ? 26.781 32.938 6.328 1 95.25 208 GLN B CA 1
ATOM 5050 C C . GLN B 1 208 ? 26.734 31.703 5.449 1 95.25 208 GLN B C 1
ATOM 5052 O O . GLN B 1 208 ? 26.641 31.797 4.223 1 95.25 208 GLN B O 1
ATOM 5057 N N . ALA B 1 209 ? 26.875 30.594 6.09 1 93.88 209 ALA B N 1
ATOM 5058 C CA . ALA B 1 209 ? 26.797 29.344 5.344 1 93.88 209 ALA B CA 1
ATOM 5059 C C . ALA B 1 209 ? 25.453 29.203 4.633 1 93.88 209 ALA B C 1
ATOM 5061 O O . ALA B 1 209 ? 25.391 28.766 3.484 1 93.88 209 ALA B O 1
ATOM 5062 N N . THR B 1 210 ? 24.422 29.531 5.328 1 96.75 210 THR B N 1
ATOM 5063 C CA . THR B 1 210 ? 23.094 29.484 4.75 1 96.75 210 THR B CA 1
ATOM 5064 C C . THR B 1 210 ? 22.984 30.422 3.549 1 96.75 210 THR B C 1
ATOM 5066 O O . THR B 1 210 ? 22.438 30.047 2.51 1 96.75 210 THR B O 1
ATOM 5069 N N . SER B 1 211 ? 23.5 31.625 3.697 1 97.56 211 SER B N 1
ATOM 5070 C CA . SER B 1 211 ? 23.531 32.594 2.607 1 97.56 211 SER B CA 1
ATOM 5071 C C . SER B 1 211 ? 24.266 32.031 1.389 1 97.56 211 SER B C 1
ATOM 5073 O O . SER B 1 211 ? 23.766 32.156 0.264 1 97.56 211 SER B O 1
ATOM 5075 N N . ASP B 1 212 ? 25.406 31.469 1.609 1 96.62 212 ASP B N 1
ATOM 5076 C CA . ASP B 1 212 ? 26.203 30.922 0.521 1 96.62 212 ASP B CA 1
ATOM 5077 C C . ASP B 1 212 ? 25.453 29.828 -0.233 1 96.62 212 ASP B C 1
ATOM 5079 O O . ASP B 1 212 ? 25.484 29.781 -1.464 1 96.62 212 ASP B O 1
ATOM 5083 N N . LEU B 1 213 ? 24.844 29 0.518 1 96.88 213 LEU B N 1
ATOM 5084 C CA . LEU B 1 213 ? 24.094 27.906 -0.079 1 96.88 213 LEU B CA 1
ATOM 5085 C C . LEU B 1 213 ? 22.906 28.438 -0.876 1 96.88 213 LEU B C 1
ATOM 5087 O O . LEU B 1 213 ? 22.594 27.906 -1.949 1 96.88 213 LEU B O 1
ATOM 5091 N N . LEU B 1 214 ? 22.219 29.406 -0.376 1 98 214 LEU B N 1
ATOM 5092 C CA . LEU B 1 214 ? 21.078 29.984 -1.077 1 98 214 LEU B CA 1
ATOM 5093 C C . LEU B 1 214 ? 21.516 30.625 -2.389 1 98 214 LEU B C 1
ATOM 5095 O O . LEU B 1 214 ? 20.844 30.5 -3.408 1 98 214 LEU B O 1
ATOM 5099 N N . HIS B 1 215 ? 22.609 31.328 -2.348 1 97.44 215 HIS B N 1
ATOM 5100 C CA . HIS B 1 215 ? 23.156 31.922 -3.57 1 97.44 215 HIS B CA 1
ATOM 5101 C C . HIS B 1 215 ? 23.547 30.844 -4.57 1 97.44 215 HIS B C 1
ATOM 5103 O O . HIS B 1 215 ? 23.297 30.969 -5.77 1 97.44 215 HIS B O 1
ATOM 5109 N N . LEU B 1 216 ? 24.188 29.812 -4.047 1 95.94 216 LEU B N 1
ATOM 5110 C CA . LEU B 1 216 ? 24.578 28.703 -4.91 1 95.94 216 LEU B CA 1
ATOM 5111 C C . LEU B 1 216 ? 23.375 28.109 -5.633 1 95.94 216 LEU B C 1
ATOM 5113 O O . LEU B 1 216 ? 23.391 27.953 -6.852 1 95.94 216 LEU B O 1
ATOM 5117 N N . LEU B 1 217 ? 22.312 27.812 -4.926 1 97.06 217 LEU B N 1
ATOM 5118 C CA . LEU B 1 217 ? 21.109 27.203 -5.488 1 97.06 217 LEU B CA 1
ATOM 5119 C C . LEU B 1 217 ? 20.406 28.156 -6.453 1 97.06 217 LEU B C 1
ATOM 5121 O O . LEU B 1 217 ? 19.891 27.719 -7.484 1 97.06 217 LEU B O 1
ATOM 5125 N N . ASP B 1 218 ? 20.391 29.375 -6.07 1 97.44 218 ASP B N 1
ATOM 5126 C CA . ASP B 1 218 ? 19.75 30.359 -6.941 1 97.44 218 ASP B CA 1
ATOM 5127 C C . ASP B 1 218 ? 20.5 30.5 -8.266 1 97.44 218 ASP B C 1
ATOM 5129 O O . ASP B 1 218 ? 19.891 30.641 -9.32 1 97.44 218 ASP B O 1
ATOM 5133 N N . ASP B 1 219 ? 21.781 30.516 -8.172 1 95.75 219 ASP B N 1
ATOM 5134 C CA . ASP B 1 219 ? 22.609 30.594 -9.375 1 95.75 219 ASP B CA 1
ATOM 5135 C C . ASP B 1 219 ? 22.344 29.406 -10.297 1 95.75 219 ASP B C 1
ATOM 5137 O O . ASP B 1 219 ? 22.219 29.562 -11.508 1 95.75 219 ASP B O 1
ATOM 5141 N N . ILE B 1 220 ? 22.281 28.234 -9.695 1 94 220 ILE B N 1
ATOM 5142 C CA . ILE B 1 220 ? 22.016 27.016 -10.453 1 94 220 ILE B CA 1
ATOM 5143 C C . ILE B 1 220 ? 20.625 27.125 -11.102 1 94 220 ILE B C 1
ATOM 5145 O O . ILE B 1 220 ? 20.484 26.844 -12.297 1 94 220 ILE B O 1
ATOM 5149 N N . ARG B 1 221 ? 19.672 27.469 -10.375 1 96.19 221 ARG B N 1
ATOM 5150 C CA . ARG B 1 221 ? 18.297 27.578 -10.852 1 96.19 221 ARG B CA 1
ATOM 5151 C C . ARG B 1 221 ? 18.203 28.562 -12.023 1 96.19 221 ARG B C 1
ATOM 5153 O O . ARG B 1 221 ? 17.562 28.266 -13.031 1 96.19 221 ARG B O 1
ATOM 5160 N N . GLN B 1 222 ? 18.828 29.719 -11.898 1 95.69 222 GLN B N 1
ATOM 5161 C CA . GLN B 1 222 ? 18.781 30.766 -12.93 1 95.69 222 GLN B CA 1
ATOM 5162 C C . GLN B 1 222 ? 19.531 30.328 -14.18 1 95.69 222 GLN B C 1
ATOM 5164 O O . GLN B 1 222 ? 19.047 30.5 -15.297 1 95.69 222 GLN B O 1
ATOM 5169 N N . ARG B 1 223 ? 20.641 29.781 -13.93 1 92.94 223 ARG B N 1
ATOM 5170 C CA . ARG B 1 223 ? 21.484 29.391 -15.047 1 92.94 223 ARG B CA 1
ATOM 5171 C C . ARG B 1 223 ? 20.781 28.359 -15.938 1 92.94 223 ARG B C 1
ATOM 5173 O O . ARG B 1 223 ? 20.891 28.422 -17.156 1 92.94 223 ARG B O 1
ATOM 5180 N N . PHE B 1 224 ? 20.031 27.5 -15.312 1 93.06 224 PHE B N 1
ATOM 5181 C CA . PHE B 1 224 ? 19.406 26.422 -16.062 1 93.06 224 PHE B CA 1
ATOM 5182 C C . PHE B 1 224 ? 17.906 26.625 -16.172 1 93.06 224 PHE B C 1
ATOM 5184 O O . PHE B 1 224 ? 17.172 25.719 -16.594 1 93.06 224 PHE B O 1
ATOM 5191 N N . GLU B 1 225 ? 17.438 27.766 -15.734 1 95.12 225 GLU B N 1
ATOM 5192 C CA . GLU B 1 225 ? 16.047 28.156 -15.805 1 95.12 225 GLU B CA 1
ATOM 5193 C C . GLU B 1 225 ? 15.133 27.078 -15.219 1 95.12 225 GLU B C 1
ATOM 5195 O O . GLU B 1 225 ? 14.125 26.703 -15.82 1 95.12 225 GLU B O 1
ATOM 5200 N N . ILE B 1 226 ? 15.617 26.469 -14.148 1 96.38 226 ILE B N 1
ATOM 5201 C CA . ILE B 1 226 ? 14.844 25.422 -13.5 1 96.38 226 ILE B CA 1
ATOM 5202 C C . ILE B 1 226 ? 13.633 26.016 -12.805 1 96.38 226 ILE B C 1
ATOM 5204 O O . ILE B 1 226 ? 13.766 26.906 -11.953 1 96.38 226 ILE B O 1
ATOM 5208 N N . PRO B 1 227 ? 12.398 25.609 -13.18 1 97.56 227 PRO B N 1
ATOM 5209 C CA . PRO B 1 227 ? 11.211 26.109 -12.484 1 97.56 227 PRO B CA 1
ATOM 5210 C C . PRO B 1 227 ? 11 25.453 -11.125 1 97.56 227 PRO B C 1
ATOM 5212 O O . PRO B 1 227 ? 10.055 24.672 -10.953 1 97.56 227 PRO B O 1
ATOM 5215 N N . THR B 1 228 ? 11.859 25.766 -10.18 1 97.94 228 THR B N 1
ATOM 5216 C CA . THR B 1 228 ? 11.789 25.219 -8.828 1 97.94 228 THR B CA 1
ATOM 5217 C C . THR B 1 228 ? 12.094 26.297 -7.793 1 97.94 228 THR B C 1
ATOM 5219 O O . THR B 1 228 ? 12.367 27.453 -8.148 1 97.94 228 THR B O 1
ATOM 5222 N N . GLN B 1 229 ? 11.789 26.031 -6.594 1 98.38 229 GLN B N 1
ATOM 5223 C CA . GLN B 1 229 ? 12.188 26.875 -5.469 1 98.38 229 GLN B CA 1
ATOM 5224 C C . GLN B 1 229 ? 13.258 26.188 -4.617 1 98.38 229 GLN B C 1
ATOM 5226 O O . GLN B 1 229 ? 13.438 24.969 -4.707 1 98.38 229 GLN B O 1
ATOM 5231 N N . SER B 1 230 ? 13.992 26.953 -3.979 1 98.12 230 SER B N 1
ATOM 5232 C CA . SER B 1 230 ? 15.047 26.453 -3.109 1 98.12 230 SER B CA 1
ATOM 5233 C C . SER B 1 230 ? 14.766 26.766 -1.646 1 98.12 230 SER B C 1
ATOM 5235 O O . SER B 1 230 ? 14.031 27.703 -1.342 1 98.12 230 SER B O 1
ATOM 5237 N N . CYS B 1 231 ? 15.328 25.953 -0.841 1 98.38 231 CYS B N 1
ATOM 5238 C CA . CYS B 1 231 ? 15.211 26.172 0.596 1 98.38 231 CYS B CA 1
ATOM 5239 C C . CYS B 1 231 ? 16.438 25.641 1.33 1 98.38 231 CYS B C 1
ATOM 5241 O O . CYS B 1 231 ? 16.812 24.484 1.143 1 98.38 231 CYS B O 1
ATOM 5243 N N . VAL B 1 232 ? 17.094 26.469 2.051 1 97.81 232 VAL B N 1
ATOM 5244 C CA . VAL B 1 232 ? 18.062 26 3.037 1 97.81 232 VAL B CA 1
ATOM 5245 C C . VAL B 1 232 ? 17.438 26 4.426 1 97.81 232 VAL B C 1
ATOM 5247 O O . VAL B 1 232 ? 16.984 27.047 4.91 1 97.81 232 VAL B O 1
ATOM 5250 N N . LEU B 1 233 ? 17.375 24.828 5.047 1 96.75 233 LEU B N 1
ATOM 5251 C CA . LEU B 1 233 ? 16.609 24.641 6.273 1 96.75 233 LEU B CA 1
ATOM 5252 C C . LEU B 1 233 ? 17.328 25.281 7.461 1 96.75 233 LEU B C 1
ATOM 5254 O O . LEU B 1 233 ? 18.25 24.688 8.023 1 96.75 233 LEU B O 1
ATOM 5258 N N . SER B 1 234 ? 16.953 26.438 7.789 1 96.56 234 SER B N 1
ATOM 5259 C CA . SER B 1 234 ? 17.453 27.188 8.938 1 96.56 234 SER B CA 1
ATOM 5260 C C . SER B 1 234 ? 16.312 27.781 9.758 1 96.56 234 SER B C 1
ATOM 5262 O O . SER B 1 234 ? 15.172 27.844 9.281 1 96.56 234 SER B O 1
ATOM 5264 N N . HIS B 1 235 ? 16.656 28.125 10.961 1 97.38 235 HIS B N 1
ATOM 5265 C CA . HIS B 1 235 ? 15.641 28.734 11.812 1 97.38 235 HIS B CA 1
ATOM 5266 C C . HIS B 1 235 ? 15.055 29.984 11.164 1 97.38 235 HIS B C 1
ATOM 5268 O O . HIS B 1 235 ? 15.773 30.75 10.516 1 97.38 235 HIS B O 1
ATOM 5274 N N . VAL B 1 236 ? 13.812 30.219 11.375 1 98.44 236 VAL B N 1
ATOM 5275 C CA . VAL B 1 236 ? 13.062 31.266 10.711 1 98.44 236 VAL B CA 1
ATOM 5276 C C . VAL B 1 236 ? 13.711 32.625 11 1 98.44 236 VAL B C 1
ATOM 5278 O O . VAL B 1 236 ? 13.742 33.5 10.125 1 98.44 236 VAL B O 1
ATOM 5281 N N . THR B 1 237 ? 14.258 32.812 12.172 1 98 237 THR B N 1
ATOM 5282 C CA . THR B 1 237 ? 14.883 34.094 12.508 1 98 237 THR B CA 1
ATOM 5283 C C . THR B 1 237 ? 16.125 34.344 11.641 1 98 237 THR B C 1
ATOM 5285 O O . THR B 1 237 ? 16.391 35.469 11.242 1 98 237 THR B O 1
ATOM 5288 N N . THR B 1 238 ? 16.875 33.25 11.406 1 97.81 238 THR B N 1
ATOM 5289 C CA . THR B 1 238 ? 18.016 33.375 10.516 1 97.81 238 THR B CA 1
ATOM 5290 C C . THR B 1 238 ? 17.578 33.75 9.109 1 97.81 238 THR B C 1
ATOM 5292 O O . THR B 1 238 ? 18.172 34.656 8.5 1 97.81 238 THR B O 1
ATOM 5295 N N . THR B 1 239 ? 16.562 33.188 8.656 1 98.31 239 THR B N 1
ATOM 5296 C CA . THR B 1 239 ? 16.078 33.438 7.312 1 98.31 239 THR B CA 1
ATOM 5297 C C . THR B 1 239 ? 15.555 34.875 7.195 1 98.31 239 THR B C 1
ATOM 5299 O O . THR B 1 239 ? 15.773 35.531 6.184 1 98.31 239 THR B O 1
ATOM 5302 N N . ILE B 1 240 ? 14.82 35.375 8.227 1 98.38 240 ILE B N 1
ATOM 5303 C CA . ILE B 1 240 ? 14.336 36.75 8.234 1 98.38 240 ILE B CA 1
ATOM 5304 C C . ILE B 1 240 ? 15.523 37.688 8.117 1 98.38 240 ILE B C 1
ATOM 5306 O O . ILE B 1 240 ? 15.477 38.656 7.332 1 98.38 240 ILE B O 1
ATOM 5310 N N . GLY B 1 241 ? 16.547 37.438 8.891 1 98.19 241 GLY B N 1
ATOM 5311 C CA . GLY B 1 241 ? 17.75 38.25 8.797 1 98.19 241 GLY B CA 1
ATOM 5312 C C . GLY B 1 241 ? 18.359 38.25 7.406 1 98.19 241 GLY B C 1
ATOM 5313 O O . GLY B 1 241 ? 18.828 39.281 6.922 1 98.19 241 GLY B O 1
ATOM 5314 N N . LEU B 1 242 ? 18.422 37.094 6.805 1 98.31 242 LEU B N 1
ATOM 5315 C CA . LEU B 1 242 ? 18.984 36.969 5.469 1 98.31 242 LEU B CA 1
ATOM 5316 C C . LEU B 1 242 ? 18.156 37.75 4.445 1 98.31 242 LEU B C 1
ATOM 5318 O O . LEU B 1 242 ? 18.703 38.312 3.51 1 98.31 242 LEU B O 1
ATOM 5322 N N . ILE B 1 243 ? 16.844 37.719 4.609 1 98.31 243 ILE B N 1
ATOM 5323 C CA . ILE B 1 243 ? 15.961 38.469 3.732 1 98.31 243 ILE B CA 1
ATOM 5324 C C . ILE B 1 243 ? 16.281 39.969 3.846 1 98.31 243 ILE B C 1
ATOM 5326 O O . ILE B 1 243 ? 16.359 40.656 2.834 1 98.31 243 ILE B O 1
ATOM 5330 N N . GLU B 1 244 ? 16.484 40.406 5.035 1 97.5 244 GLU B N 1
ATOM 5331 C CA . GLU B 1 244 ? 16.828 41.812 5.277 1 97.5 244 GLU B CA 1
ATOM 5332 C C . GLU B 1 244 ? 18.156 42.188 4.621 1 97.5 244 GLU B C 1
ATOM 5334 O O . GLU B 1 244 ? 18.359 43.312 4.234 1 97.5 244 GLU B O 1
ATOM 5339 N N . SER B 1 245 ? 18.969 41.219 4.477 1 97.56 245 SER B N 1
ATOM 5340 C CA . SER B 1 245 ? 20.297 41.438 3.896 1 97.56 245 SER B CA 1
ATOM 5341 C C . SER B 1 245 ? 20.266 41.25 2.381 1 97.56 245 SER B C 1
ATOM 5343 O O . SER B 1 245 ? 21.312 41.281 1.732 1 97.56 245 SER B O 1
ATOM 5345 N N . GLY B 1 246 ? 19.156 40.906 1.83 1 97 246 GLY B N 1
ATOM 5346 C CA . GLY B 1 246 ? 19 40.844 0.386 1 97 246 GLY B CA 1
ATOM 5347 C C . GLY B 1 246 ? 19.344 39.5 -0.201 1 97 246 GLY B C 1
ATOM 5348 O O . GLY B 1 246 ? 19.5 39.375 -1.415 1 97 246 GLY B O 1
ATOM 5349 N N . VAL B 1 247 ? 19.453 38.5 0.634 1 98.06 247 VAL B N 1
ATOM 5350 C CA . VAL B 1 247 ? 19.75 37.125 0.173 1 98.06 247 VAL B CA 1
ATOM 5351 C C . VAL B 1 247 ? 18.547 36.594 -0.597 1 98.06 247 VAL B C 1
ATOM 5353 O O . VAL B 1 247 ? 17.391 36.875 -0.255 1 98.06 247 VAL B O 1
ATOM 5356 N N . PRO B 1 248 ? 18.734 35.812 -1.657 1 98.25 248 PRO B N 1
ATOM 5357 C CA . PRO B 1 248 ? 17.641 35.312 -2.49 1 98.25 248 PRO B CA 1
ATOM 5358 C C . PRO B 1 248 ? 16.906 34.125 -1.854 1 98.25 248 PRO B C 1
ATOM 5360 O O . PRO B 1 248 ? 17 33 -2.348 1 98.25 248 PRO B O 1
ATOM 5363 N N . VAL B 1 249 ? 16.094 34.438 -0.899 1 98.69 249 VAL B N 1
ATOM 5364 C CA . VAL B 1 249 ? 15.297 33.406 -0.215 1 98.69 249 VAL B CA 1
ATOM 5365 C C . VAL B 1 249 ? 14.016 33.125 -1 1 98.69 249 VAL B C 1
ATOM 5367 O O . VAL B 1 249 ? 13.273 34.062 -1.32 1 98.69 249 VAL B O 1
ATOM 5370 N N . ASP B 1 250 ? 13.781 31.859 -1.342 1 98.69 250 ASP B N 1
ATOM 5371 C CA . ASP B 1 250 ? 12.5 31.484 -1.928 1 98.69 250 ASP B CA 1
ATOM 5372 C C . ASP B 1 250 ? 11.5 31.062 -0.848 1 98.69 250 ASP B C 1
ATOM 5374 O O . ASP B 1 250 ? 10.414 31.625 -0.75 1 98.69 250 ASP B O 1
ATOM 5378 N N . LEU B 1 251 ? 11.891 30.047 -0.076 1 98.81 251 LEU B N 1
ATOM 5379 C CA . LEU B 1 251 ? 11 29.531 0.958 1 98.81 251 LEU B CA 1
ATOM 5380 C C . LEU B 1 251 ? 11.586 29.766 2.346 1 98.81 251 LEU B C 1
ATOM 5382 O O . LEU B 1 251 ? 12.789 29.641 2.547 1 98.81 251 LEU B O 1
ATOM 5386 N N . VAL B 1 252 ? 10.75 30.109 3.254 1 98.81 252 VAL B N 1
ATOM 5387 C CA . VAL B 1 252 ? 11.07 30.234 4.672 1 98.81 252 VAL B CA 1
ATOM 5388 C C . VAL B 1 252 ? 10.711 28.938 5.398 1 98.81 252 VAL B C 1
ATOM 5390 O O . VAL B 1 252 ? 9.539 28.547 5.426 1 98.81 252 VAL B O 1
ATOM 5393 N N . PHE B 1 253 ? 11.703 28.375 5.996 1 98.62 253 PHE B N 1
ATOM 5394 C CA . PHE B 1 253 ? 11.516 27.062 6.609 1 98.62 253 PHE B CA 1
ATOM 5395 C C . PHE B 1 253 ? 11.328 27.188 8.117 1 98.62 253 PHE B C 1
ATOM 5397 O O . PHE B 1 253 ? 11.938 28.047 8.75 1 98.62 253 PHE B O 1
ATOM 5404 N N . GLN B 1 254 ? 10.523 26.234 8.664 1 98.69 254 GLN B N 1
ATOM 5405 C CA . GLN B 1 254 ? 10.484 26.094 10.109 1 98.69 254 GLN B CA 1
ATOM 5406 C C . GLN B 1 254 ? 9.766 24.812 10.523 1 98.69 254 GLN B C 1
ATOM 5408 O O . GLN B 1 254 ? 8.742 24.453 9.938 1 98.69 254 GLN B O 1
ATOM 5413 N N . SER B 1 255 ? 10.273 24.109 11.492 1 98.12 255 SER B N 1
ATOM 5414 C CA . SER B 1 255 ? 9.523 23.062 12.164 1 98.12 255 SER B CA 1
ATOM 5415 C C . SER B 1 255 ? 8.461 23.656 13.094 1 98.12 255 SER B C 1
ATOM 5417 O O . SER B 1 255 ? 8.711 24.641 13.773 1 98.12 255 SER B O 1
ATOM 5419 N N . ILE B 1 256 ? 7.352 23.062 13.062 1 98.62 256 ILE B N 1
ATOM 5420 C CA . ILE B 1 256 ? 6.266 23.531 13.922 1 98.62 256 ILE B CA 1
ATOM 5421 C C . ILE B 1 256 ? 5.629 22.344 14.633 1 98.62 256 ILE B C 1
ATOM 5423 O O . ILE B 1 256 ? 5.836 21.188 14.242 1 98.62 256 ILE B O 1
ATOM 5427 N N . ALA B 1 257 ? 4.855 22.625 15.758 1 98.31 257 ALA B N 1
ATOM 5428 C CA . ALA B 1 257 ? 4.227 21.594 16.578 1 98.31 257 ALA B CA 1
ATOM 5429 C C . ALA B 1 257 ? 2.828 22.016 17.016 1 98.31 257 ALA B C 1
ATOM 5431 O O . ALA B 1 257 ? 2.363 23.109 16.656 1 98.31 257 ALA B O 1
ATOM 5432 N N . GLY B 1 258 ? 2.176 21.156 17.781 1 98.44 258 GLY B N 1
ATOM 5433 C CA . GLY B 1 258 ? 0.757 21.312 18.062 1 98.44 258 GLY B CA 1
ATOM 5434 C C . GLY B 1 258 ? 0.484 21.984 19.391 1 98.44 258 GLY B C 1
ATOM 5435 O O . GLY B 1 258 ? -0.671 22.125 19.797 1 98.44 258 GLY B O 1
ATOM 5436 N N . THR B 1 259 ? 1.521 22.422 20.109 1 98.62 259 THR B N 1
ATOM 5437 C CA . THR B 1 259 ? 1.345 23.141 21.359 1 98.62 259 THR B CA 1
ATOM 5438 C C . THR B 1 259 ? 2.305 24.328 21.453 1 98.62 259 THR B C 1
ATOM 5440 O O . THR B 1 259 ? 3.367 24.312 20.828 1 98.62 259 THR B O 1
ATOM 5443 N N . GLU B 1 260 ? 1.816 25.297 22.219 1 98.44 260 GLU B N 1
ATOM 5444 C CA . GLU B 1 260 ? 2.67 26.453 22.453 1 98.44 260 GLU B CA 1
ATOM 5445 C C . GLU B 1 260 ? 4.012 26.047 23.047 1 98.44 260 GLU B C 1
ATOM 5447 O O . GLU B 1 260 ? 5.062 26.547 22.625 1 98.44 260 GLU B O 1
ATOM 5452 N N . GLY B 1 261 ? 3.934 25.109 24.031 1 97.94 261 GLY B N 1
ATOM 5453 C CA . GLY B 1 261 ? 5.156 24.656 24.656 1 97.94 261 GLY B CA 1
ATOM 5454 C C . GLY B 1 261 ? 6.137 24.031 23.688 1 97.94 261 GLY B C 1
ATOM 5455 O O . GLY B 1 2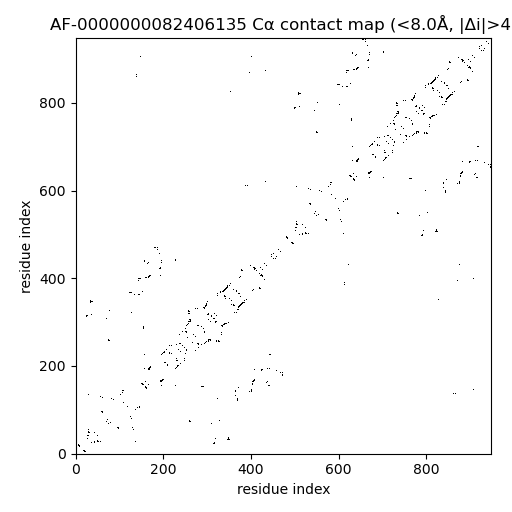61 ? 7.336 24.297 23.734 1 97.94 261 GLY B O 1
ATOM 5456 N N . ALA B 1 262 ? 5.676 23.172 22.812 1 98.12 262 ALA B N 1
ATOM 5457 C CA . ALA B 1 262 ? 6.535 22.516 21.828 1 98.12 262 ALA B CA 1
ATOM 5458 C C . ALA B 1 262 ? 7.102 23.531 20.844 1 98.12 262 ALA B C 1
ATOM 5460 O O . ALA B 1 262 ? 8.273 23.453 20.453 1 98.12 262 ALA B O 1
ATOM 5461 N N . ASN B 1 263 ? 6.289 24.422 20.359 1 98.62 263 ASN B N 1
ATOM 5462 C CA . ASN B 1 263 ? 6.77 25.469 19.453 1 98.62 263 ASN B CA 1
ATOM 5463 C C . ASN B 1 263 ? 7.824 26.344 20.125 1 98.62 263 ASN B C 1
ATOM 5465 O O . ASN B 1 263 ? 8.805 26.734 19.5 1 98.62 263 ASN B O 1
ATOM 5469 N N . SER B 1 264 ? 7.598 26.656 21.391 1 98.06 264 SER B N 1
ATOM 5470 C CA . SER B 1 264 ? 8.609 27.391 22.156 1 98.06 264 SER B CA 1
ATOM 5471 C C . SER B 1 264 ? 9.93 26.625 22.203 1 98.06 264 SER B C 1
ATOM 5473 O O . SER B 1 264 ? 11 27.234 22.188 1 98.06 264 SER B O 1
ATOM 5475 N N . GLY B 1 265 ? 9.789 25.328 22.312 1 97 265 GLY B N 1
ATOM 5476 C CA . GLY B 1 265 ? 10.977 24.5 22.25 1 97 265 GLY B CA 1
ATOM 5477 C C . GLY B 1 265 ? 11.742 24.641 20.953 1 97 265 GLY B C 1
ATOM 5478 O O . GLY B 1 265 ? 12.969 24.516 20.938 1 97 265 GLY B O 1
ATOM 5479 N N . PHE B 1 266 ? 11.055 24.922 19.875 1 97 266 PHE B N 1
ATOM 5480 C CA . PHE B 1 266 ? 11.672 25.156 18.578 1 97 266 PHE B CA 1
ATOM 5481 C C . PHE B 1 266 ? 12.156 26.594 18.469 1 97 266 PHE B C 1
ATOM 5483 O O . PHE B 1 266 ? 12.742 26.984 17.453 1 97 266 PHE B O 1
ATOM 5490 N N . GLY B 1 267 ? 11.828 27.422 19.438 1 97.62 267 GLY B N 1
ATOM 5491 C CA . GLY B 1 267 ? 12.211 28.812 19.422 1 97.62 267 GLY B CA 1
ATOM 5492 C C . GLY B 1 267 ? 11.266 29.688 18.625 1 97.62 267 GLY B C 1
ATOM 5493 O O . GLY B 1 267 ? 11.672 30.719 18.078 1 97.62 267 GLY B O 1
ATOM 5494 N N . VAL B 1 268 ? 10.016 29.25 18.5 1 98.44 268 VAL B N 1
ATOM 5495 C CA . VAL B 1 268 ? 9.117 30.047 17.672 1 98.44 268 VAL B CA 1
ATOM 5496 C C . VAL B 1 268 ? 7.777 30.234 18.375 1 98.44 268 VAL B C 1
ATOM 5498 O O . VAL B 1 268 ? 7.492 29.547 19.359 1 98.44 268 VAL B O 1
ATOM 5501 N N . ASN B 1 269 ? 7.016 31.141 17.969 1 98.5 269 ASN B N 1
ATOM 5502 C CA . ASN B 1 269 ? 5.613 31.406 18.266 1 98.5 269 ASN B CA 1
ATOM 5503 C C . ASN B 1 269 ? 4.855 31.891 17.047 1 98.5 269 ASN B C 1
ATOM 5505 O O . ASN B 1 269 ? 5.449 32.062 15.977 1 98.5 269 ASN B O 1
ATOM 5509 N N . ILE B 1 270 ? 3.555 32.062 17.141 1 98.5 270 ILE B N 1
ATOM 5510 C CA . ILE B 1 270 ? 2.705 32.375 15.992 1 98.5 270 ILE B CA 1
ATOM 5511 C C . ILE B 1 270 ? 3.092 33.719 15.414 1 98.5 270 ILE B C 1
ATOM 5513 O O . ILE B 1 270 ? 3.271 33.844 14.195 1 98.5 270 ILE B O 1
ATOM 5517 N N . PRO B 1 271 ? 3.303 34.75 16.219 1 98.62 271 PRO B N 1
ATOM 5518 C CA . PRO B 1 271 ? 3.707 36.062 15.656 1 98.62 271 PRO B CA 1
ATOM 5519 C C . PRO B 1 271 ? 5.02 35.969 14.883 1 98.62 271 PRO B C 1
ATOM 5521 O O . PRO B 1 271 ? 5.145 36.562 13.812 1 98.62 271 PRO B O 1
ATOM 5524 N N . LEU B 1 272 ? 5.988 35.25 15.398 1 98.81 272 LEU B N 1
ATOM 5525 C CA . LEU B 1 272 ? 7.27 35.125 14.711 1 98.81 272 LEU B CA 1
ATOM 5526 C C . LEU B 1 272 ? 7.098 34.406 13.383 1 98.81 272 LEU B C 1
ATOM 5528 O O . LEU B 1 272 ? 7.719 34.781 12.383 1 98.81 272 LEU B O 1
ATOM 5532 N N . LEU B 1 273 ? 6.336 33.375 13.359 1 98.88 273 LEU B N 1
ATOM 5533 C CA . LEU B 1 273 ? 6.074 32.625 12.125 1 98.88 273 LEU B CA 1
ATOM 5534 C C . LEU B 1 273 ? 5.398 33.531 11.094 1 98.88 273 LEU B C 1
ATOM 5536 O O . LEU B 1 273 ? 5.742 33.5 9.906 1 98.88 273 LEU B O 1
ATOM 5540 N N . ARG B 1 274 ? 4.418 34.344 11.523 1 98.81 274 ARG B N 1
ATOM 5541 C CA . ARG B 1 274 ? 3.75 35.281 10.641 1 98.81 274 ARG B CA 1
ATOM 5542 C C . ARG B 1 274 ? 4.734 36.312 10.094 1 98.81 274 ARG B C 1
ATOM 5544 O O . ARG B 1 274 ? 4.645 36.719 8.938 1 98.81 274 ARG B O 1
ATOM 5551 N N . GLU B 1 275 ? 5.637 36.719 10.977 1 98.75 275 GLU B N 1
ATOM 5552 C CA . GLU B 1 275 ? 6.688 37.625 10.539 1 98.75 275 GLU B CA 1
ATOM 5553 C C . GLU B 1 275 ? 7.539 37 9.438 1 98.75 275 GLU B C 1
ATOM 5555 O O . GLU B 1 275 ? 7.867 37.656 8.453 1 98.75 275 GLU B O 1
ATOM 5560 N N . GLY B 1 276 ? 7.906 35.75 9.641 1 98.81 276 GLY B N 1
ATOM 5561 C CA . GLY B 1 276 ? 8.641 35.031 8.609 1 98.81 276 GLY B CA 1
ATOM 5562 C C . GLY B 1 276 ? 7.883 34.938 7.297 1 98.81 276 GLY B C 1
ATOM 5563 O O . GLY B 1 276 ? 8.461 35.125 6.227 1 98.81 276 GLY B O 1
ATOM 5564 N N . ASN B 1 277 ? 6.629 34.625 7.375 1 98.88 277 ASN B N 1
ATOM 5565 C CA . ASN B 1 277 ? 5.766 34.531 6.199 1 98.88 277 ASN B CA 1
ATOM 5566 C C . ASN B 1 277 ? 5.719 35.875 5.453 1 98.88 277 ASN B C 1
ATOM 5568 O O . ASN B 1 277 ? 5.863 35.906 4.227 1 98.88 277 ASN B O 1
ATOM 5572 N N . GLU B 1 278 ? 5.535 36.969 6.176 1 98.62 278 GLU B N 1
ATOM 5573 C CA . GLU B 1 278 ? 5.492 38.281 5.59 1 98.62 278 GLU B CA 1
ATOM 5574 C C . GLU B 1 278 ? 6.828 38.656 4.949 1 98.62 278 GLU B C 1
ATOM 5576 O O . GLU B 1 278 ? 6.863 39.219 3.857 1 98.62 278 GLU B O 1
ATOM 5581 N N . ALA B 1 279 ? 7.883 38.344 5.691 1 98.69 279 ALA B N 1
ATOM 5582 C CA . ALA B 1 279 ? 9.211 38.625 5.148 1 98.69 279 ALA B CA 1
ATOM 5583 C C . ALA B 1 279 ? 9.422 37.906 3.824 1 98.69 279 ALA B C 1
ATOM 5585 O O . ALA B 1 279 ? 9.898 38.5 2.852 1 98.69 279 ALA B O 1
ATOM 5586 N N . GLY B 1 280 ? 9.094 36.625 3.777 1 98.56 280 GLY B N 1
ATOM 5587 C CA . GLY B 1 280 ? 9.211 35.875 2.541 1 98.56 280 GLY B CA 1
ATOM 5588 C C . GLY B 1 280 ? 8.406 36.469 1.398 1 98.56 280 GLY B C 1
ATOM 5589 O O . GLY B 1 280 ? 8.914 36.594 0.285 1 98.56 280 GLY B O 1
ATOM 5590 N N . ARG B 1 281 ? 7.18 36.812 1.67 1 98.38 281 ARG B N 1
ATOM 5591 C CA . ARG B 1 281 ? 6.281 37.344 0.652 1 98.38 281 ARG B CA 1
ATOM 5592 C C . ARG B 1 281 ? 6.781 38.688 0.135 1 98.38 281 ARG B C 1
ATOM 5594 O O . ARG B 1 281 ? 6.566 39.031 -1.029 1 98.38 281 ARG B O 1
ATOM 5601 N N . SER B 1 282 ? 7.422 39.406 0.971 1 98.19 282 SER B N 1
ATOM 5602 C CA . SER B 1 282 ? 7.887 40.719 0.619 1 98.19 282 SER B CA 1
ATOM 5603 C C . SER B 1 282 ? 8.914 40.688 -0.51 1 98.19 282 SER B C 1
ATOM 5605 O O . SER B 1 282 ? 9.133 41.688 -1.196 1 98.19 282 SER B O 1
ATOM 5607 N N . LEU B 1 283 ? 9.547 39.562 -0.671 1 98.06 283 LEU B N 1
ATOM 5608 C CA . LEU B 1 283 ? 10.578 39.406 -1.7 1 98.06 283 LEU B CA 1
ATOM 5609 C C . LEU B 1 283 ? 9.945 39.281 -3.082 1 98.06 283 LEU B C 1
ATOM 5611 O O . LEU B 1 283 ? 10.617 39.5 -4.098 1 98.06 283 LEU B O 1
ATOM 5615 N N . ASN B 1 284 ? 8.664 38.844 -3.186 1 97.88 284 ASN B N 1
ATOM 5616 C CA . ASN B 1 284 ? 7.898 38.75 -4.422 1 97.88 284 ASN B CA 1
ATOM 5617 C C . ASN B 1 284 ? 8.664 37.938 -5.477 1 97.88 284 ASN B C 1
ATOM 5619 O O . ASN B 1 284 ? 8.82 38.406 -6.609 1 97.88 284 ASN B O 1
ATOM 5623 N N . ARG B 1 285 ? 9.07 36.75 -5.109 1 97.94 285 ARG B N 1
ATOM 5624 C CA . ARG B 1 285 ? 9.906 35.969 -6.012 1 97.94 285 ARG B CA 1
ATOM 5625 C C . ARG B 1 285 ? 9.086 34.875 -6.699 1 97.94 285 ARG B C 1
ATOM 5627 O O . ARG B 1 285 ? 9.562 34.219 -7.633 1 97.94 285 ARG B O 1
ATOM 5634 N N . GLY B 1 286 ? 7.863 34.688 -6.273 1 97.56 286 GLY B N 1
ATOM 5635 C CA . GLY B 1 286 ? 7.02 33.656 -6.883 1 97.56 286 GLY B CA 1
ATOM 5636 C C . GLY B 1 286 ? 6.582 34.031 -8.289 1 97.56 286 GLY B C 1
ATOM 5637 O O . GLY B 1 286 ? 6.355 35.188 -8.602 1 97.56 286 GLY B O 1
ATOM 5638 N N . THR B 1 287 ? 6.398 33 -9.156 1 97.31 287 THR B N 1
ATOM 5639 C CA . THR B 1 287 ? 5.953 33.219 -10.523 1 97.31 287 THR B CA 1
ATOM 5640 C C . THR B 1 287 ? 4.555 32.656 -10.742 1 97.31 287 THR B C 1
ATOM 5642 O O . THR B 1 287 ? 3.781 33.188 -11.539 1 97.31 287 THR B O 1
ATOM 5645 N N . VAL B 1 288 ? 4.25 31.562 -10.062 1 97.06 288 VAL B N 1
ATOM 5646 C CA . VAL B 1 288 ? 2.947 30.922 -10.219 1 97.06 288 VAL B CA 1
ATOM 5647 C C . VAL B 1 288 ? 2.053 31.281 -9.031 1 97.06 288 VAL B C 1
ATOM 5649 O O . VAL B 1 288 ? 0.824 31.281 -9.148 1 97.06 288 VAL B O 1
ATOM 5652 N N . GLY B 1 289 ? 2.656 31.516 -7.961 1 98.12 289 GLY B N 1
ATOM 5653 C CA . GLY B 1 289 ? 1.967 31.859 -6.727 1 98.12 289 GLY B CA 1
ATOM 5654 C C . GLY B 1 289 ? 2.844 32.594 -5.734 1 98.12 289 GLY B C 1
ATOM 5655 O O . GLY B 1 289 ? 3.918 33.094 -6.094 1 98.12 289 GLY B O 1
ATOM 5656 N N . ASN B 1 290 ? 2.34 32.719 -4.535 1 98.19 290 ASN B N 1
ATOM 5657 C CA . ASN B 1 290 ? 3.074 33.5 -3.539 1 98.19 290 ASN B CA 1
ATOM 5658 C C . ASN B 1 290 ? 3.109 32.781 -2.191 1 98.19 290 ASN B C 1
ATOM 5660 O O . ASN B 1 290 ? 3.184 33.438 -1.144 1 98.19 290 ASN B O 1
ATOM 5664 N N . ASN B 1 291 ? 2.885 31.469 -2.201 1 98.81 291 ASN B N 1
ATOM 5665 C CA . ASN B 1 291 ? 3.143 30.703 -0.99 1 98.81 291 ASN B CA 1
ATOM 5666 C C . ASN B 1 291 ? 4.637 30.594 -0.702 1 98.81 291 ASN B C 1
ATOM 5668 O O . ASN B 1 291 ? 5.41 30.172 -1.565 1 98.81 291 ASN B O 1
ATOM 5672 N N . VAL B 1 292 ? 5.074 30.906 0.53 1 98.81 292 VAL B N 1
ATOM 5673 C CA . VAL B 1 292 ? 6.516 31.078 0.69 1 98.81 292 VAL B CA 1
ATOM 5674 C C . VAL B 1 292 ? 7 30.266 1.894 1 98.81 292 VAL B C 1
ATOM 5676 O O . VAL B 1 292 ? 8.195 30.25 2.199 1 98.81 292 VAL B O 1
ATOM 5679 N N . MET B 1 293 ? 6.094 29.578 2.59 1 98.94 293 MET B N 1
ATOM 5680 C CA . MET B 1 293 ? 6.5 28.859 3.793 1 98.94 293 MET B CA 1
ATOM 5681 C C . MET B 1 293 ? 6.734 27.375 3.492 1 98.94 293 MET B C 1
ATOM 5683 O O . MET B 1 293 ? 5.992 26.781 2.715 1 98.94 293 MET B O 1
ATOM 5687 N N . TYR B 1 294 ? 7.754 26.797 4.031 1 98.81 294 TYR B N 1
ATOM 5688 C CA . TYR B 1 294 ? 8.023 25.359 4.098 1 98.81 294 TYR B CA 1
ATOM 5689 C C . TYR B 1 294 ? 8.055 24.875 5.543 1 98.81 294 TYR B C 1
ATOM 5691 O O . TYR B 1 294 ? 9 25.156 6.281 1 98.81 294 TYR B O 1
ATOM 5699 N N . LEU B 1 295 ? 7.023 24.125 5.918 1 98.88 295 LEU B N 1
ATOM 5700 C CA . LEU B 1 295 ? 6.863 23.75 7.316 1 98.88 295 LEU B CA 1
ATOM 5701 C C . LEU B 1 295 ? 7.055 22.25 7.5 1 98.88 295 LEU B C 1
ATOM 5703 O O . LEU B 1 295 ? 6.602 21.453 6.668 1 98.88 295 LEU B O 1
ATOM 5707 N N . GLU B 1 296 ? 7.734 21.875 8.516 1 98 296 GLU B N 1
ATOM 5708 C CA . GLU B 1 296 ? 7.973 20.484 8.852 1 98 296 GLU B CA 1
ATOM 5709 C C . GLU B 1 296 ? 7.332 20.125 10.188 1 98 296 GLU B C 1
ATOM 5711 O O . GLU B 1 296 ? 7.434 20.875 11.156 1 98 296 GLU B O 1
ATOM 5716 N N . THR B 1 297 ? 6.637 19.047 10.188 1 97.62 297 THR B N 1
ATOM 5717 C CA . THR B 1 297 ? 6.035 18.5 11.406 1 97.62 297 THR B CA 1
ATOM 5718 C C . THR B 1 297 ? 6.5 17.062 11.648 1 97.62 297 THR B C 1
ATOM 5720 O O . THR B 1 297 ? 7.207 16.5 10.82 1 97.62 297 THR B O 1
ATOM 5723 N N . GLY B 1 298 ? 6.184 16.562 12.82 1 95.12 298 GLY B N 1
ATOM 5724 C CA . GLY B 1 298 ? 6.527 15.18 13.133 1 95.12 298 GLY B CA 1
ATOM 5725 C C . GLY B 1 298 ? 5.805 14.656 14.359 1 95.12 298 GLY B C 1
ATOM 5726 O O . GLY B 1 298 ? 5.832 15.281 15.422 1 95.12 298 GLY B O 1
ATOM 5727 N N . GLN B 1 299 ? 5.211 13.516 14.203 1 93 299 GLN B N 1
ATOM 5728 C CA . GLN B 1 299 ? 4.59 12.883 15.359 1 93 299 GLN B CA 1
ATOM 5729 C C . GLN B 1 299 ? 5.613 12.617 16.453 1 93 299 GLN B C 1
ATOM 5731 O O . GLN B 1 299 ? 6.672 12.039 16.203 1 93 299 GLN B O 1
ATOM 5736 N N . GLY B 1 300 ? 5.328 13.07 17.625 1 93.06 300 GLY B N 1
ATOM 5737 C CA . GLY B 1 300 ? 6.215 12.852 18.75 1 93.06 300 GLY B CA 1
ATOM 5738 C C . GLY B 1 300 ? 6.949 14.102 19.188 1 93.06 300 GLY B C 1
ATOM 5739 O O . GLY B 1 300 ? 7.574 14.133 20.25 1 93.06 300 GLY B O 1
ATOM 5740 N N . SER B 1 301 ? 6.824 15.18 18.406 1 94.12 301 SER B N 1
ATOM 5741 C CA . SER B 1 301 ? 7.562 16.406 18.688 1 94.12 301 SER B CA 1
ATOM 5742 C C . SER B 1 301 ? 7.172 16.969 20.047 1 94.12 301 SER B C 1
ATOM 5744 O O . SER B 1 301 ? 8.039 17.375 20.828 1 94.12 301 SER B O 1
ATOM 5746 N N . ALA B 1 302 ? 5.887 16.938 20.375 1 96.38 302 ALA B N 1
ATOM 5747 C CA . ALA B 1 302 ? 5.43 17.484 21.656 1 96.38 302 ALA B CA 1
ATOM 5748 C C . ALA B 1 302 ? 5.914 16.609 22.828 1 96.38 302 ALA B C 1
ATOM 5750 O O . ALA B 1 302 ? 6.262 17.141 23.891 1 96.38 302 ALA B O 1
ATOM 5751 N N . LEU B 1 303 ? 5.93 15.328 22.641 1 96 303 LEU B N 1
ATOM 5752 C CA . LEU B 1 303 ? 6.387 14.414 23.688 1 96 303 LEU B CA 1
ATOM 5753 C C . LEU B 1 303 ? 7.883 14.586 23.938 1 96 303 LEU B C 1
ATOM 5755 O O . LEU B 1 303 ? 8.32 14.609 25.078 1 96 303 LEU B O 1
ATOM 5759 N N . SER B 1 304 ? 8.641 14.672 22.875 1 93.69 304 SER B N 1
ATOM 5760 C CA . SER B 1 304 ? 10.086 14.789 22.984 1 93.69 304 SER B CA 1
ATOM 5761 C C . SER B 1 304 ? 10.492 16.047 23.75 1 93.69 304 SER B C 1
ATOM 5763 O O . SER B 1 304 ? 11.531 16.078 24.406 1 93.69 304 SER B O 1
ATOM 5765 N N . SER B 1 305 ? 9.664 17.078 23.719 1 94.44 305 SER B N 1
ATOM 5766 C CA . SER B 1 305 ? 9.961 18.344 24.375 1 94.44 305 SER B CA 1
ATOM 5767 C C . SER B 1 305 ? 9.258 18.422 25.734 1 94.44 305 SER B C 1
ATOM 5769 O O . SER B 1 305 ? 9.305 19.469 26.391 1 94.44 305 SER B O 1
ATOM 5771 N N . GLY B 1 306 ? 8.531 17.422 26.109 1 96 306 GLY B N 1
ATOM 5772 C CA . GLY B 1 306 ? 7.809 17.406 27.375 1 96 306 GLY B CA 1
ATOM 5773 C C . GLY B 1 306 ? 6.621 18.359 27.375 1 96 306 GLY B C 1
ATOM 5774 O O . GLY B 1 306 ? 6.207 18.828 28.438 1 96 306 GLY B O 1
ATOM 5775 N N . ALA B 1 307 ? 6.09 18.703 26.234 1 97.56 307 ALA B N 1
ATOM 5776 C CA . ALA B 1 307 ? 5.008 19.672 26.078 1 97.56 307 ALA B CA 1
ATOM 5777 C C . ALA B 1 307 ? 3.736 19 25.578 1 97.56 307 ALA B C 1
ATOM 5779 O O . ALA B 1 307 ? 2.98 19.594 24.797 1 97.56 307 ALA B O 1
ATOM 5780 N N . HIS B 1 308 ? 3.51 17.719 25.953 1 98 308 HIS B N 1
ATOM 5781 C CA . HIS B 1 308 ? 2.408 16.938 25.391 1 98 308 HIS B CA 1
ATOM 5782 C C . HIS B 1 308 ? 1.216 16.906 26.344 1 98 308 HIS B C 1
ATOM 5784 O O . HIS B 1 308 ? 0.26 16.156 26.125 1 98 308 HIS B O 1
ATOM 5790 N N . TYR B 1 309 ? 1.202 17.75 27.375 1 97.44 309 TYR B N 1
ATOM 5791 C CA . TYR B 1 309 ? 0.155 17.688 28.391 1 97.44 309 TYR B CA 1
ATOM 5792 C C . TYR B 1 309 ? -1.003 18.609 28.031 1 97.44 309 TYR B C 1
ATOM 5794 O O . TYR B 1 309 ? -0.797 19.688 27.453 1 97.44 309 TYR B O 1
ATOM 5802 N N . GLY B 1 310 ? -2.205 18.219 28.344 1 96.88 310 GLY B N 1
ATOM 5803 C CA . GLY B 1 310 ? -3.412 19 28.109 1 96.88 310 GLY B CA 1
ATOM 5804 C C . GLY B 1 310 ? -4.195 19.281 29.375 1 96.88 310 GLY B C 1
ATOM 5805 O O . GLY B 1 310 ? -3.609 19.5 30.438 1 96.88 310 GLY B O 1
ATOM 5806 N N . THR B 1 311 ? -5.445 19.438 29.25 1 96.12 311 THR B N 1
ATOM 5807 C CA . THR B 1 311 ? -6.359 19.766 30.344 1 96.12 311 THR B CA 1
ATOM 5808 C C . THR B 1 311 ? -6.219 18.766 31.484 1 96.12 311 THR B C 1
ATOM 5810 O O . THR B 1 311 ? -6.172 17.562 31.25 1 96.12 311 THR B O 1
ATOM 5813 N N . GLY B 1 312 ? -6.055 19.312 32.719 1 93.69 312 GLY B N 1
ATOM 5814 C CA . GLY B 1 312 ? -5.945 18.484 33.906 1 93.69 312 GLY B CA 1
ATOM 5815 C C . GLY B 1 312 ? -4.574 17.844 34.062 1 93.69 312 GLY B C 1
ATOM 5816 O O . GLY B 1 312 ? -4.375 16.984 34.938 1 93.69 312 GLY B O 1
ATOM 5817 N N . GLY B 1 313 ? -3.656 18.234 33.219 1 95.12 313 GLY B N 1
ATOM 5818 C CA . GLY B 1 313 ? -2.314 17.672 33.281 1 95.12 313 GLY B CA 1
ATOM 5819 C C . GLY B 1 313 ? -2.217 16.297 32.656 1 95.12 313 GLY B C 1
ATOM 5820 O O . GLY B 1 313 ? -1.219 15.594 32.844 1 95.12 313 GLY B O 1
ATOM 5821 N N . ALA B 1 314 ? -3.219 15.945 31.906 1 97 314 ALA B N 1
ATOM 5822 C CA . ALA B 1 314 ? -3.242 14.625 31.281 1 97 314 ALA B CA 1
ATOM 5823 C C . ALA B 1 314 ? -2.445 14.633 29.969 1 97 314 ALA B C 1
ATOM 5825 O O . ALA B 1 314 ? -2.469 15.609 29.219 1 97 314 ALA B O 1
ATOM 5826 N N . PRO B 1 315 ? -1.75 13.562 29.703 1 98.12 315 PRO B N 1
ATOM 5827 C CA . PRO B 1 315 ? -1.02 13.5 28.422 1 98.12 315 PRO B CA 1
ATOM 5828 C C . PRO B 1 315 ? -1.945 13.398 27.219 1 98.12 315 PRO B C 1
ATOM 5830 O O . PRO B 1 315 ? -2.873 12.586 27.219 1 98.12 315 PRO B O 1
ATOM 5833 N N . VAL B 1 316 ? -1.703 14.211 26.266 1 98.44 316 VAL B N 1
ATOM 5834 C CA . VAL B 1 316 ? -2.438 14.18 25 1 98.44 316 VAL B CA 1
ATOM 5835 C C . VAL B 1 316 ? -1.713 13.289 24 1 98.44 316 VAL B C 1
ATOM 5837 O O . VAL B 1 316 ? -0.482 13.297 23.938 1 98.44 316 VAL B O 1
ATOM 5840 N N . ASP B 1 317 ? -2.416 12.508 23.281 1 98.44 317 ASP B N 1
ATOM 5841 C CA . ASP B 1 317 ? -1.823 11.523 22.375 1 98.44 317 ASP B CA 1
ATOM 5842 C C . ASP B 1 317 ? -1.12 12.211 21.203 1 98.44 317 ASP B C 1
ATOM 5844 O O . ASP B 1 317 ? -1.43 13.359 20.875 1 98.44 317 ASP B O 1
ATOM 5848 N N . GLN B 1 318 ? -0.232 11.492 20.531 1 97.56 318 GLN B N 1
ATOM 5849 C CA . GLN B 1 318 ? 0.629 11.984 19.469 1 97.56 318 GLN B CA 1
ATOM 5850 C C . GLN B 1 318 ? -0.193 12.453 18.266 1 97.56 318 GLN B C 1
ATOM 5852 O O . GLN B 1 318 ? 0.091 13.5 17.688 1 97.56 318 GLN B O 1
ATOM 5857 N N . GLN B 1 319 ? -1.168 11.641 17.859 1 98.25 319 GLN B N 1
ATOM 5858 C CA . GLN B 1 319 ? -1.951 11.938 16.672 1 98.25 319 GLN B CA 1
ATOM 5859 C C . GLN B 1 319 ? -2.688 13.266 16.812 1 98.25 319 GLN B C 1
ATOM 5861 O O . GLN B 1 319 ? -2.734 14.062 15.867 1 98.25 319 GLN B O 1
ATOM 5866 N N . THR B 1 320 ? -3.254 13.484 17.938 1 98.75 320 THR B N 1
ATOM 5867 C CA . THR B 1 320 ? -3.977 14.727 18.188 1 98.75 320 THR B CA 1
ATOM 5868 C C . THR B 1 320 ? -3.027 15.922 18.156 1 98.75 320 THR B C 1
ATOM 5870 O O . THR B 1 320 ? -3.305 16.938 17.516 1 98.75 320 THR B O 1
ATOM 5873 N N . LEU B 1 321 ? -1.95 15.789 18.875 1 98.69 321 LEU B N 1
ATOM 5874 C CA . LEU B 1 321 ? -0.999 16.891 18.938 1 98.69 321 LEU B CA 1
ATOM 5875 C C . LEU B 1 321 ? -0.395 17.172 17.578 1 98.69 321 LEU B C 1
ATOM 5877 O O . LEU B 1 321 ? -0.159 18.328 17.219 1 98.69 321 LEU B O 1
ATOM 5881 N N . GLU B 1 322 ? -0.094 16.109 16.797 1 98.5 322 GLU B N 1
ATOM 5882 C CA . GLU B 1 322 ? 0.393 16.281 15.43 1 98.5 322 GLU B CA 1
ATOM 5883 C C . GLU B 1 322 ? -0.621 17.031 14.578 1 98.5 322 GLU B C 1
ATOM 5885 O O . GLU B 1 322 ? -0.256 17.953 13.828 1 98.5 322 GLU B O 1
ATOM 5890 N N . THR B 1 323 ? -1.868 16.688 14.672 1 98.88 323 THR B N 1
ATOM 5891 C CA . THR B 1 323 ? -2.904 17.312 13.859 1 98.88 323 THR B CA 1
ATOM 5892 C C . THR B 1 323 ? -3.061 18.781 14.227 1 98.88 323 THR B C 1
ATOM 5894 O O . THR B 1 323 ? -3.348 19.625 13.367 1 98.88 323 THR B O 1
ATOM 5897 N N . ARG B 1 324 ? -2.869 19.078 15.508 1 98.81 324 ARG B N 1
ATOM 5898 C CA . ARG B 1 324 ? -2.934 20.469 15.953 1 98.81 324 ARG B CA 1
ATOM 5899 C C . ARG B 1 324 ? -1.869 21.312 15.266 1 98.81 324 ARG B C 1
ATOM 5901 O O . ARG B 1 324 ? -2.084 22.5 15.008 1 98.81 324 ARG B O 1
ATOM 5908 N N . ALA B 1 325 ? -0.702 20.719 14.961 1 98.81 325 ALA B N 1
ATOM 5909 C CA . ALA B 1 325 ? 0.342 21.453 14.242 1 98.81 325 ALA B CA 1
ATOM 5910 C C . ALA B 1 325 ? -0.164 21.938 12.883 1 98.81 325 ALA B C 1
ATOM 5912 O O . ALA B 1 325 ? 0.294 22.969 12.383 1 98.81 325 ALA B O 1
ATOM 5913 N N . TYR B 1 326 ? -1.105 21.266 12.312 1 98.75 326 TYR B N 1
ATOM 5914 C CA . TYR B 1 326 ? -1.617 21.609 10.992 1 98.75 326 TYR B CA 1
ATOM 5915 C C . TYR B 1 326 ? -2.479 22.859 11.047 1 98.75 326 TYR B C 1
ATOM 5917 O O . TYR B 1 326 ? -2.666 23.547 10.039 1 98.75 326 TYR B O 1
ATOM 5925 N N . ALA B 1 327 ? -3.023 23.172 12.211 1 98.5 327 ALA B N 1
ATOM 5926 C CA . ALA B 1 327 ? -3.693 24.469 12.367 1 98.5 327 ALA B CA 1
ATOM 5927 C C . ALA B 1 327 ? -2.697 25.625 12.258 1 98.5 327 ALA B C 1
ATOM 5929 O O . ALA B 1 327 ? -3.014 26.672 11.703 1 98.5 327 ALA B O 1
ATOM 5930 N N . VAL B 1 328 ? -1.521 25.406 12.844 1 98.81 328 VAL B N 1
ATOM 5931 C CA . VAL B 1 328 ? -0.46 26.406 12.727 1 98.81 328 VAL B CA 1
ATOM 5932 C C . VAL B 1 328 ? -0.062 26.562 11.266 1 98.81 328 VAL B C 1
ATOM 5934 O O . VAL B 1 328 ? 0.071 27.688 10.773 1 98.81 328 VAL B O 1
ATOM 5937 N N . ALA B 1 329 ? 0.087 25.469 10.594 1 98.88 329 ALA B N 1
ATOM 5938 C CA . ALA B 1 329 ? 0.465 25.484 9.18 1 98.88 329 ALA B CA 1
ATOM 5939 C C . ALA B 1 329 ? -0.589 26.203 8.344 1 98.88 329 ALA B C 1
ATOM 5941 O O . ALA B 1 329 ? -0.256 27.016 7.484 1 98.88 329 ALA B O 1
ATOM 5942 N N . ARG B 1 330 ? -1.839 25.844 8.578 1 98.25 330 ARG B N 1
ATOM 5943 C CA . ARG B 1 330 ? -2.943 26.422 7.812 1 98.25 330 ARG B CA 1
ATOM 5944 C C . ARG B 1 330 ? -2.936 27.953 7.902 1 98.25 330 ARG B C 1
ATOM 5946 O O . ARG B 1 330 ? -3.227 28.641 6.922 1 98.25 330 ARG B O 1
ATOM 5953 N N . ASP B 1 331 ? -2.559 28.469 9.047 1 98.25 331 ASP B N 1
ATOM 5954 C CA . ASP B 1 331 ? -2.525 29.906 9.297 1 98.25 331 ASP B CA 1
ATOM 5955 C C . ASP B 1 331 ? -1.478 30.594 8.43 1 98.25 331 ASP B C 1
ATOM 5957 O O . ASP B 1 331 ? -1.57 31.781 8.164 1 98.25 331 ASP B O 1
ATOM 5961 N N . LEU B 1 332 ? -0.517 29.859 7.895 1 98.81 332 LEU B N 1
ATOM 5962 C CA . LEU B 1 332 ? 0.647 30.453 7.234 1 98.81 332 LEU B CA 1
ATOM 5963 C C . LEU B 1 332 ? 0.578 30.234 5.727 1 98.81 332 LEU B C 1
ATOM 5965 O O . LEU B 1 332 ? 1.484 30.641 4.996 1 98.81 332 LEU B O 1
ATOM 5969 N N . GLU B 1 333 ? -0.462 29.516 5.188 1 98.31 333 GLU B N 1
ATOM 5970 C CA . GLU B 1 333 ? -0.667 29.281 3.76 1 98.31 333 GLU B CA 1
ATOM 5971 C C . GLU B 1 333 ? 0.613 28.797 3.09 1 98.31 333 GLU B C 1
ATOM 5973 O O . GLU B 1 333 ? 1.059 29.375 2.094 1 98.31 333 GLU B O 1
ATOM 5978 N N . PRO B 1 334 ? 1.115 27.688 3.543 1 98.88 334 PRO B N 1
ATOM 5979 C CA . PRO B 1 334 ? 2.432 27.234 3.084 1 98.88 334 PRO B CA 1
ATOM 5980 C C . PRO B 1 334 ? 2.408 26.703 1.656 1 98.88 334 PRO B C 1
ATOM 5982 O O . PRO B 1 334 ? 1.35 26.297 1.161 1 98.88 334 PRO B O 1
ATOM 5985 N N . LEU B 1 335 ? 3.596 26.719 1.004 1 98.88 335 LEU B N 1
ATOM 5986 C CA . LEU B 1 335 ? 3.783 25.953 -0.221 1 98.88 335 LEU B CA 1
ATOM 5987 C C . LEU B 1 335 ? 3.902 24.469 0.086 1 98.88 335 LEU B C 1
ATOM 5989 O O . LEU B 1 335 ? 3.365 23.625 -0.646 1 98.88 335 LEU B O 1
ATOM 5993 N N . LEU B 1 336 ? 4.672 24.219 1.141 1 98.75 336 LEU B N 1
ATOM 5994 C CA . LEU B 1 336 ? 4.98 22.844 1.502 1 98.75 336 LEU B CA 1
ATOM 5995 C C . LEU B 1 336 ? 4.75 22.609 2.99 1 98.75 336 LEU B C 1
ATOM 5997 O O . LEU B 1 336 ? 5.141 23.438 3.822 1 98.75 336 LEU B O 1
ATOM 6001 N N . VAL B 1 337 ? 4.102 21.578 3.328 1 98.62 337 VAL B N 1
ATOM 6002 C CA . VAL B 1 337 ? 4.039 21.016 4.672 1 98.62 337 VAL B CA 1
ATOM 6003 C C . VAL B 1 337 ? 4.348 19.516 4.617 1 98.62 337 VAL B C 1
ATOM 6005 O O . VAL B 1 337 ? 3.771 18.781 3.805 1 98.62 337 VAL B O 1
ATOM 6008 N N . ASN B 1 338 ? 5.336 19.078 5.379 1 96.69 338 ASN B N 1
ATOM 6009 C CA . ASN B 1 338 ? 5.594 17.656 5.406 1 96.69 338 ASN B CA 1
ATOM 6010 C C . ASN B 1 338 ? 5.668 17.125 6.836 1 96.69 338 ASN B C 1
ATOM 6012 O O . ASN B 1 338 ? 6.094 17.844 7.746 1 96.69 338 ASN B O 1
ATOM 6016 N N . THR B 1 339 ? 5.164 15.977 6.969 1 97.12 339 THR B N 1
ATOM 6017 C CA . THR B 1 339 ? 5.402 15.219 8.195 1 97.12 339 THR B CA 1
ATOM 6018 C C . THR B 1 339 ? 6.594 14.281 8.023 1 97.12 339 THR B C 1
ATOM 6020 O O . THR B 1 339 ? 6.789 13.711 6.949 1 97.12 339 THR B O 1
ATOM 6023 N N . VAL B 1 340 ? 7.43 14.227 8.992 1 93.44 340 VAL B N 1
ATOM 6024 C CA . VAL B 1 340 ? 8.531 13.273 9 1 93.44 340 VAL B CA 1
ATOM 6025 C C . VAL B 1 340 ? 8.164 12.055 9.844 1 93.44 340 VAL B C 1
ATOM 6027 O O . VAL B 1 340 ? 8.641 11.906 10.969 1 93.44 340 VAL B O 1
ATOM 6030 N N . VAL B 1 341 ? 7.457 11.125 9.266 1 87.25 341 VAL B N 1
ATOM 6031 C CA . VAL B 1 341 ? 7 9.945 10 1 87.25 341 VAL B CA 1
ATOM 6032 C C . VAL B 1 341 ? 8.141 8.938 10.109 1 87.25 341 VAL B C 1
ATOM 6034 O O . VAL B 1 341 ? 8.789 8.609 9.117 1 87.25 341 VAL B O 1
ATOM 6037 N N . GLY B 1 342 ? 8.547 8.5 11.312 1 83.5 342 GLY B N 1
ATOM 6038 C CA . GLY B 1 342 ? 9.602 7.523 11.562 1 83.5 342 GLY B CA 1
ATOM 6039 C C . GLY B 1 342 ? 10.938 8.156 11.875 1 83.5 342 GLY B C 1
ATOM 6040 O O . GLY B 1 342 ? 11.875 7.473 12.297 1 83.5 342 GLY B O 1
ATOM 6041 N N . PHE B 1 343 ? 11.07 9.438 11.727 1 82.94 343 PHE B N 1
ATOM 6042 C CA . PHE B 1 343 ? 12.344 10.133 11.844 1 82.94 343 PHE B CA 1
ATOM 6043 C C . PHE B 1 343 ? 12.758 10.266 13.305 1 82.94 343 PHE B C 1
ATOM 6045 O O . PHE B 1 343 ? 13.938 10.156 13.633 1 82.94 343 PHE B O 1
ATOM 6052 N N . ILE B 1 344 ? 11.727 10.453 14.164 1 81.19 344 ILE B N 1
ATOM 6053 C CA . ILE B 1 344 ? 12.062 10.797 15.539 1 81.19 344 ILE B CA 1
ATOM 6054 C C . ILE B 1 344 ? 12.57 9.562 16.281 1 81.19 344 ILE B C 1
ATOM 6056 O O . ILE B 1 344 ? 13.328 9.68 17.25 1 81.19 344 ILE B O 1
ATOM 6060 N N . GLY B 1 345 ? 12.047 8.359 15.875 1 84.5 345 GLY B N 1
ATOM 6061 C CA . GLY B 1 345 ? 12.656 7.16 16.422 1 84.5 345 GLY B CA 1
ATOM 6062 C C . GLY B 1 345 ? 11.641 6.121 16.859 1 84.5 345 GLY B C 1
ATOM 6063 O O . GLY B 1 345 ? 10.445 6.41 16.938 1 84.5 345 GLY B O 1
ATOM 6064 N N . PRO B 1 346 ? 12.164 4.945 17.203 1 88.38 346 PRO B N 1
ATOM 6065 C CA . PRO B 1 346 ? 11.281 3.82 17.516 1 88.38 346 PRO B CA 1
ATOM 6066 C C . PRO B 1 346 ? 10.5 4.031 18.812 1 88.38 346 PRO B C 1
ATOM 6068 O O . PRO B 1 346 ? 9.492 3.357 19.047 1 88.38 346 PRO B O 1
ATOM 6071 N N . GLU B 1 347 ? 10.977 5 19.656 1 91.94 347 GLU B N 1
ATOM 6072 C CA . GLU B 1 347 ? 10.258 5.336 20.875 1 91.94 347 GLU B CA 1
ATOM 6073 C C . GLU B 1 347 ? 8.898 5.969 20.562 1 91.94 347 GLU B C 1
ATOM 6075 O O . GLU B 1 347 ? 7.977 5.906 21.375 1 91.94 347 GLU B O 1
ATOM 6080 N N . TYR B 1 348 ? 8.797 6.469 19.359 1 92.81 348 TYR B N 1
ATOM 6081 C CA . TYR B 1 348 ? 7.582 7.188 18.984 1 92.81 348 TYR B CA 1
ATOM 6082 C C . TYR B 1 348 ? 6.766 6.383 17.984 1 92.81 348 TYR B C 1
ATOM 6084 O O . TYR B 1 348 ? 5.531 6.391 18.031 1 92.81 348 TYR B O 1
ATOM 6092 N N . LEU B 1 349 ? 7.43 5.738 17.078 1 93.75 349 LEU B N 1
ATOM 6093 C CA . LEU B 1 349 ? 6.855 4.789 16.141 1 93.75 349 LEU B CA 1
ATOM 6094 C C . LEU B 1 349 ? 7.73 3.545 16.016 1 93.75 349 LEU B C 1
ATOM 6096 O O . LEU B 1 349 ? 8.789 3.584 15.375 1 93.75 349 LEU B O 1
ATOM 6100 N N . TYR B 1 350 ? 7.258 2.51 16.516 1 92.88 350 TYR B N 1
ATOM 6101 C CA . TYR B 1 350 ? 8.078 1.346 16.828 1 92.88 350 TYR B CA 1
ATOM 6102 C C . TYR B 1 350 ? 8.43 0.567 15.57 1 92.88 350 TYR B C 1
ATOM 6104 O O . TYR B 1 350 ? 9.578 0.152 15.391 1 92.88 350 TYR B O 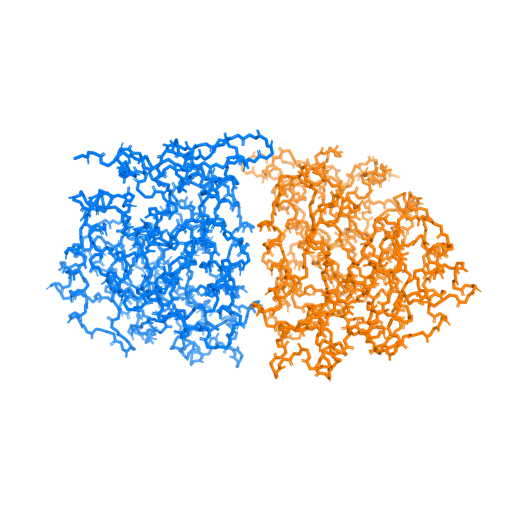1
ATOM 6112 N N . ASP B 1 351 ? 7.465 0.363 14.695 1 93.19 351 ASP B N 1
ATOM 6113 C CA . ASP B 1 351 ? 7.68 -0.547 13.578 1 93.19 351 ASP B CA 1
ATOM 6114 C C . ASP B 1 351 ? 7.027 -0.018 12.305 1 93.19 351 ASP B C 1
ATOM 6116 O O . ASP B 1 351 ? 6.465 1.079 12.297 1 93.19 351 ASP B O 1
ATOM 6120 N N . GLY B 1 352 ? 7.199 -0.772 11.25 1 94.06 352 GLY B N 1
ATOM 6121 C CA . GLY B 1 352 ? 6.656 -0.381 9.953 1 94.06 352 GLY B CA 1
ATOM 6122 C C . GLY B 1 352 ? 5.156 -0.164 9.977 1 94.06 352 GLY B C 1
ATOM 6123 O O . GLY B 1 352 ? 4.641 0.741 9.312 1 94.06 352 GLY B O 1
ATOM 6124 N N . LYS B 1 353 ? 4.457 -0.957 10.742 1 95.06 353 LYS B N 1
ATOM 6125 C CA . LYS B 1 353 ? 3.004 -0.834 10.836 1 95.06 353 LYS B CA 1
ATOM 6126 C C . LYS B 1 353 ? 2.604 0.518 11.414 1 95.06 353 LYS B C 1
ATOM 6128 O O . LYS B 1 353 ? 1.712 1.188 10.891 1 95.06 353 LYS B O 1
ATOM 6133 N N . GLN B 1 354 ? 3.26 0.928 12.516 1 96.06 354 GLN B N 1
ATOM 6134 C CA . GLN B 1 354 ? 2.965 2.217 13.133 1 96.06 354 GLN B CA 1
ATOM 6135 C C . GLN B 1 354 ? 3.336 3.369 12.203 1 96.06 354 GLN B C 1
ATOM 6137 O O . GLN B 1 354 ? 2.617 4.367 12.125 1 96.06 354 GLN B O 1
ATOM 6142 N N . ILE B 1 355 ? 4.449 3.217 11.477 1 95.94 355 ILE B N 1
ATOM 6143 C CA . ILE B 1 355 ? 4.926 4.262 10.57 1 95.94 355 ILE B CA 1
ATOM 6144 C C . ILE B 1 355 ? 3.934 4.445 9.422 1 95.94 355 ILE B C 1
ATOM 6146 O O . ILE B 1 355 ? 3.576 5.574 9.078 1 95.94 355 ILE B O 1
ATOM 6150 N N . ILE B 1 356 ? 3.463 3.361 8.859 1 97.5 356 ILE B N 1
ATOM 6151 C CA . ILE B 1 356 ? 2.518 3.42 7.746 1 97.5 356 ILE B CA 1
ATOM 6152 C C . ILE B 1 356 ? 1.216 4.066 8.211 1 97.5 356 ILE B C 1
ATOM 6154 O O . ILE B 1 356 ? 0.692 4.965 7.551 1 97.5 356 ILE B O 1
ATOM 6158 N N . ARG B 1 357 ? 0.696 3.666 9.344 1 97.88 357 ARG B N 1
ATOM 6159 C CA . ARG B 1 357 ? -0.534 4.223 9.891 1 97.88 357 ARG B CA 1
ATOM 6160 C C . ARG B 1 357 ? -0.386 5.719 10.164 1 97.88 357 ARG B C 1
ATOM 6162 O O . ARG B 1 357 ? -1.254 6.512 9.789 1 97.88 357 ARG B O 1
ATOM 6169 N N . ALA B 1 358 ? 0.733 6.078 10.781 1 97.5 358 ALA B N 1
ATOM 6170 C CA . ALA B 1 358 ? 0.991 7.48 11.109 1 97.5 358 ALA B CA 1
ATOM 6171 C C . ALA B 1 358 ? 1.063 8.328 9.844 1 97.5 358 ALA B C 1
ATOM 6173 O O . ALA B 1 358 ? 0.49 9.422 9.781 1 97.5 358 ALA B O 1
ATOM 6174 N N . GLY B 1 359 ? 1.805 7.836 8.844 1 97.75 359 GLY B N 1
ATOM 6175 C CA . GLY B 1 359 ? 1.918 8.562 7.59 1 97.75 359 GLY B CA 1
ATOM 6176 C C . GLY B 1 359 ? 0.58 8.82 6.922 1 97.75 359 GLY B C 1
ATOM 6177 O O . GLY B 1 359 ? 0.312 9.922 6.453 1 97.75 359 GLY B O 1
ATOM 6178 N N . LEU B 1 360 ? -0.283 7.828 6.91 1 98.62 360 LEU B N 1
ATOM 6179 C CA . LEU B 1 360 ? -1.597 7.949 6.289 1 98.62 360 LEU B CA 1
ATOM 6180 C C . LEU B 1 360 ? -2.488 8.898 7.082 1 98.62 360 LEU B C 1
ATOM 6182 O O . LEU B 1 360 ? -3.211 9.711 6.5 1 98.62 360 LEU B O 1
ATOM 6186 N N . GLU B 1 361 ? -2.428 8.828 8.391 1 98.44 361 GLU B N 1
ATOM 6187 C CA . GLU B 1 361 ? -3.215 9.711 9.242 1 98.44 361 GLU B CA 1
ATOM 6188 C C . GLU B 1 361 ? -2.812 11.172 9.039 1 98.44 361 GLU B C 1
ATOM 6190 O O . GLU B 1 361 ? -3.67 12.039 8.891 1 98.44 361 GLU B O 1
ATOM 6195 N N . ASP B 1 362 ? -1.516 11.344 9.062 1 98.38 362 ASP B N 1
ATOM 6196 C CA . ASP B 1 362 ? -1.01 12.703 8.922 1 98.38 362 ASP B CA 1
ATOM 6197 C C . ASP B 1 362 ? -1.39 13.305 7.57 1 98.38 362 ASP B C 1
ATOM 6199 O O . ASP B 1 362 ? -1.836 14.445 7.492 1 98.38 362 ASP B O 1
ATOM 6203 N N . HIS B 1 363 ? -1.182 12.523 6.535 1 98.75 363 HIS B N 1
ATOM 6204 C CA . HIS B 1 363 ? -1.528 12.977 5.191 1 98.75 363 HIS B CA 1
ATOM 6205 C C . HIS B 1 363 ? -3.012 13.312 5.086 1 98.75 363 HIS B C 1
ATOM 6207 O O . HIS B 1 363 ? -3.379 14.367 4.57 1 98.75 363 HIS B O 1
ATOM 6213 N N . PHE B 1 364 ? -3.857 12.43 5.617 1 98.81 364 PHE B N 1
ATOM 6214 C CA . PHE B 1 364 ? -5.305 12.625 5.621 1 98.81 364 PHE B CA 1
ATOM 6215 C C . PHE B 1 364 ? -5.68 13.891 6.387 1 98.81 364 PHE B C 1
ATOM 6217 O O . PHE B 1 364 ? -6.422 14.727 5.875 1 98.81 364 PHE B O 1
ATOM 6224 N N . CYS B 1 365 ? -5.184 14.031 7.594 1 98.88 365 CYS B N 1
ATOM 6225 C CA . CYS B 1 365 ? -5.551 15.156 8.445 1 98.88 365 CYS B CA 1
ATOM 6226 C C . CYS B 1 365 ? -5.09 16.469 7.844 1 98.88 365 CYS B C 1
ATOM 6228 O O . CYS B 1 365 ? -5.84 17.453 7.828 1 98.88 365 CYS B O 1
ATOM 6230 N N . GLY B 1 366 ? -3.826 16.453 7.391 1 98.75 366 GLY B N 1
ATOM 6231 C CA . GLY B 1 366 ? -3.33 17.672 6.754 1 98.75 366 GLY B CA 1
ATOM 6232 C C . GLY B 1 366 ? -4.172 18.109 5.566 1 98.75 366 GLY B C 1
ATOM 6233 O O . GLY B 1 366 ? -4.547 19.281 5.465 1 98.75 366 GLY B O 1
ATOM 6234 N N . LYS B 1 367 ? -4.508 17.219 4.699 1 98.69 367 LYS B N 1
ATOM 6235 C CA . LYS B 1 367 ? -5.297 17.547 3.516 1 98.69 367 LYS B CA 1
ATOM 6236 C C . LYS B 1 367 ? -6.703 18 3.902 1 98.69 367 LYS B C 1
ATOM 6238 O O . LYS B 1 367 ? -7.227 18.953 3.326 1 98.69 367 LYS B O 1
ATOM 6243 N N . LEU B 1 368 ? -7.301 17.25 4.844 1 98.75 368 LEU B N 1
ATOM 6244 C CA . LEU B 1 368 ? -8.656 17.625 5.258 1 98.75 368 LEU B CA 1
ATOM 6245 C C . LEU B 1 368 ? -8.68 19.016 5.879 1 98.75 368 LEU B C 1
ATOM 6247 O O . LEU B 1 368 ? -9.688 19.719 5.789 1 98.75 368 LEU B O 1
ATOM 6251 N N . LEU B 1 369 ? -7.566 19.422 6.441 1 98.75 369 LEU B N 1
ATOM 6252 C CA . LEU B 1 369 ? -7.477 20.75 7.031 1 98.75 369 LEU B CA 1
ATOM 6253 C C . LEU B 1 369 ? -6.992 21.766 6.004 1 98.75 369 LEU B C 1
ATOM 6255 O O . LEU B 1 369 ? -6.684 22.906 6.352 1 98.75 369 LEU B O 1
ATOM 6259 N N . GLY B 1 370 ? -6.84 21.375 4.758 1 98.31 370 GLY B N 1
ATOM 6260 C CA . GLY B 1 370 ? -6.625 22.297 3.664 1 98.31 370 GLY B CA 1
ATOM 6261 C C . GLY B 1 370 ? -5.16 22.547 3.361 1 98.31 370 GLY B C 1
ATOM 6262 O O . GLY B 1 370 ? -4.785 23.609 2.877 1 98.31 370 GLY B O 1
ATOM 6263 N N . LEU B 1 371 ? -4.312 21.578 3.613 1 98.75 371 LEU B N 1
ATOM 6264 C CA . LEU B 1 371 ? -2.879 21.766 3.42 1 98.75 371 LEU B CA 1
ATOM 6265 C C . LEU B 1 371 ? -2.361 20.906 2.271 1 98.75 371 LEU B C 1
ATOM 6267 O O . LEU B 1 371 ? -2.83 19.781 2.072 1 98.75 371 LEU B O 1
ATOM 6271 N N . PRO B 1 372 ? -1.409 21.406 1.476 1 98 372 PRO B N 1
ATOM 6272 C CA . PRO B 1 372 ? -0.733 20.578 0.467 1 98 372 PRO B CA 1
ATOM 6273 C C . PRO B 1 372 ? 0.268 19.609 1.076 1 98 372 PRO B C 1
ATOM 6275 O O . PRO B 1 372 ? 1.479 19.781 0.923 1 98 372 PRO B O 1
ATOM 6278 N N . MET B 1 373 ? -0.186 18.562 1.624 1 97.94 373 MET B N 1
ATOM 6279 C CA . MET B 1 373 ? 0.556 17.719 2.547 1 97.94 373 MET B CA 1
ATOM 6280 C C . MET B 1 373 ? 1.492 16.781 1.791 1 97.94 373 MET B C 1
ATOM 6282 O O . MET B 1 373 ? 1.062 16.062 0.89 1 97.94 373 MET B O 1
ATOM 6286 N N . GLY B 1 374 ? 2.764 16.859 2.109 1 97.69 374 GLY B N 1
ATOM 6287 C CA . GLY B 1 374 ? 3.752 15.859 1.737 1 97.69 374 GLY B CA 1
ATOM 6288 C C . GLY B 1 374 ? 4.219 15.016 2.91 1 97.69 374 GLY B C 1
ATOM 6289 O O . GLY B 1 374 ? 3.791 15.234 4.047 1 97.69 374 GLY B O 1
ATOM 6290 N N . VAL B 1 375 ? 4.98 14.016 2.596 1 96.81 375 VAL B N 1
ATOM 6291 C CA . VAL B 1 375 ? 5.461 13.102 3.633 1 96.81 375 VAL B CA 1
ATOM 6292 C C . VAL B 1 375 ? 6.918 12.734 3.361 1 96.81 375 VAL B C 1
ATOM 6294 O O . VAL B 1 375 ? 7.281 12.414 2.229 1 96.81 375 VAL B O 1
ATOM 6297 N N . ASP B 1 376 ? 7.73 12.898 4.332 1 94.19 376 ASP B N 1
ATOM 6298 C CA . ASP B 1 376 ? 9.031 12.234 4.32 1 94.19 376 ASP B CA 1
ATOM 6299 C C . ASP B 1 376 ? 8.922 10.797 4.832 1 94.19 376 ASP B C 1
ATOM 6301 O O . ASP B 1 376 ? 8.836 10.57 6.039 1 94.19 376 ASP B O 1
ATOM 6305 N N . VAL B 1 377 ? 8.922 9.867 3.955 1 90.5 377 VAL B N 1
ATOM 6306 C CA . VAL B 1 377 ? 8.859 8.445 4.293 1 90.5 377 VAL B CA 1
ATOM 6307 C C . VAL B 1 377 ? 10.227 7.965 4.762 1 90.5 377 VAL B C 1
ATOM 6309 O O . VAL B 1 377 ? 11.141 7.789 3.955 1 90.5 377 VAL B O 1
ATOM 6312 N N . CYS B 1 378 ? 10.383 7.781 6.062 1 87.56 378 CYS B N 1
ATOM 6313 C CA . CYS B 1 378 ? 11.719 7.469 6.555 1 87.56 378 CYS B CA 1
ATOM 6314 C C . CYS B 1 378 ? 11.648 6.602 7.805 1 87.56 378 CYS B C 1
ATOM 6316 O O . CYS B 1 378 ? 10.562 6.297 8.297 1 87.56 378 CYS B O 1
ATOM 6318 N N . TYR B 1 379 ? 12.711 5.973 8.148 1 83.44 379 TYR B N 1
ATOM 6319 C CA . TYR B 1 379 ? 12.852 5.258 9.414 1 83.44 379 TYR B CA 1
ATOM 6320 C C . TYR B 1 379 ? 14.297 5.309 9.906 1 83.44 379 TYR B C 1
ATOM 6322 O O . TYR B 1 379 ? 15.227 5.5 9.117 1 83.44 379 TYR B O 1
ATOM 6330 N N . THR B 1 380 ? 14.383 5.203 11.125 1 80.94 380 THR B N 1
ATOM 6331 C CA . THR B 1 380 ? 15.719 5.125 11.703 1 80.94 380 THR B CA 1
ATOM 6332 C C . THR B 1 380 ? 16.203 3.682 11.727 1 80.94 380 THR B C 1
ATOM 6334 O O . THR B 1 380 ? 15.406 2.746 11.703 1 80.94 380 THR B O 1
ATOM 6337 N N . ASN B 1 381 ? 17.453 3.502 11.875 1 75.94 381 ASN B N 1
ATOM 6338 C CA . ASN B 1 381 ? 18.062 2.178 11.797 1 75.94 381 ASN B CA 1
ATOM 6339 C C . ASN B 1 381 ? 17.656 1.303 12.977 1 75.94 381 ASN B C 1
ATOM 6341 O O . ASN B 1 381 ? 17.734 0.075 12.906 1 75.94 381 ASN B O 1
ATOM 6345 N N . HIS B 1 382 ? 17.156 1.926 14.008 1 78 382 HIS B N 1
ATOM 6346 C CA . HIS B 1 382 ? 16.812 1.159 15.203 1 78 382 HIS B CA 1
ATOM 6347 C C . HIS B 1 382 ? 15.336 0.789 15.211 1 78 382 HIS B C 1
ATOM 6349 O O . HIS B 1 382 ? 14.891 0.024 16.062 1 78 382 HIS B O 1
ATOM 6355 N N . ALA B 1 383 ? 14.625 1.33 14.305 1 79.81 383 ALA B N 1
ATOM 6356 C CA . ALA B 1 383 ? 13.219 0.973 14.18 1 79.81 383 ALA B CA 1
ATOM 6357 C C . ALA B 1 383 ? 13.055 -0.405 13.547 1 79.81 383 ALA B C 1
ATOM 6359 O O . ALA B 1 383 ? 13.891 -0.833 12.75 1 79.81 383 ALA B O 1
ATOM 6360 N N . GLU B 1 384 ? 12.031 -1.091 13.922 1 86.06 384 GLU B N 1
ATOM 6361 C CA . GLU B 1 384 ? 11.688 -2.346 13.258 1 86.06 384 GLU B CA 1
ATOM 6362 C C . GLU B 1 384 ? 10.969 -2.094 11.938 1 86.06 384 GLU B C 1
ATOM 6364 O O . GLU B 1 384 ? 9.789 -2.408 11.797 1 86.06 384 GLU B O 1
ATOM 6369 N N . ALA B 1 385 ? 11.695 -1.54 11.047 1 87.62 385 ALA B N 1
ATOM 6370 C CA . ALA B 1 385 ? 11.227 -1.193 9.711 1 87.62 385 ALA B CA 1
ATOM 6371 C C . ALA B 1 385 ? 12.336 -1.376 8.68 1 87.62 385 ALA B C 1
ATOM 6373 O O . ALA B 1 385 ? 13.516 -1.434 9.031 1 87.62 385 ALA B O 1
ATOM 6374 N N . ASP B 1 386 ? 11.93 -1.578 7.469 1 88.75 386 ASP B N 1
ATOM 6375 C CA . ASP B 1 386 ? 12.891 -1.738 6.383 1 88.75 386 ASP B CA 1
ATOM 6376 C C . ASP B 1 386 ? 12.375 -1.111 5.094 1 88.75 386 ASP B C 1
ATOM 6378 O O . ASP B 1 386 ? 11.375 -0.387 5.105 1 88.75 386 ASP B O 1
ATOM 6382 N N . GLN B 1 387 ? 13.039 -1.313 4.066 1 89.5 387 GLN B N 1
ATOM 6383 C CA . GLN B 1 387 ? 12.734 -0.665 2.797 1 89.5 387 GLN B CA 1
ATOM 6384 C C . GLN B 1 387 ? 11.391 -1.134 2.252 1 89.5 387 GLN B C 1
ATOM 6386 O O . GLN B 1 387 ? 10.695 -0.382 1.562 1 89.5 387 GLN B O 1
ATOM 6391 N N . ASP B 1 388 ? 11.016 -2.32 2.541 1 93.81 388 ASP B N 1
ATOM 6392 C CA . ASP B 1 388 ? 9.719 -2.822 2.094 1 93.81 388 ASP B CA 1
ATOM 6393 C C . ASP B 1 388 ? 8.57 -2.035 2.732 1 93.81 388 ASP B C 1
ATOM 6395 O O . ASP B 1 388 ? 7.559 -1.771 2.086 1 93.81 388 ASP B O 1
ATOM 6399 N N . ASP B 1 389 ? 8.773 -1.693 3.992 1 94.62 389 ASP B N 1
ATOM 6400 C CA . ASP B 1 389 ? 7.781 -0.863 4.668 1 94.62 389 ASP B CA 1
ATOM 6401 C C . ASP B 1 389 ? 7.66 0.505 4 1 94.62 389 ASP B C 1
ATOM 6403 O O . ASP B 1 389 ? 6.559 1.027 3.836 1 94.62 389 ASP B O 1
ATOM 6407 N N . MET B 1 390 ? 8.742 1.069 3.59 1 94.06 390 MET B N 1
ATOM 6408 C CA . MET B 1 390 ? 8.766 2.373 2.936 1 94.06 390 MET B CA 1
ATOM 6409 C C . MET B 1 390 ? 8.125 2.301 1.554 1 94.06 390 MET B C 1
ATOM 6411 O O . MET B 1 390 ? 7.391 3.207 1.156 1 94.06 390 MET B O 1
ATOM 6415 N N . ASP B 1 391 ? 8.445 1.197 0.875 1 96.56 391 ASP B N 1
ATOM 6416 C CA . ASP B 1 391 ? 7.816 0.979 -0.423 1 96.56 391 ASP B CA 1
ATOM 6417 C C . ASP B 1 391 ? 6.293 0.964 -0.296 1 96.56 391 ASP B C 1
ATOM 6419 O O . ASP B 1 391 ? 5.594 1.549 -1.123 1 96.56 391 ASP B O 1
ATOM 6423 N N . ASN B 1 392 ? 5.855 0.253 0.736 1 97.94 392 ASN B N 1
ATOM 6424 C CA . ASN B 1 392 ? 4.418 0.172 0.965 1 97.94 392 ASN B CA 1
ATOM 6425 C C . ASN B 1 392 ? 3.812 1.548 1.227 1 97.94 392 ASN B C 1
ATOM 6427 O O . ASN B 1 392 ? 2.846 1.94 0.571 1 97.94 392 ASN B O 1
ATOM 6431 N N . LEU B 1 393 ? 4.395 2.266 2.16 1 97.88 393 LEU B N 1
ATOM 6432 C CA . LEU B 1 393 ? 3.859 3.57 2.527 1 97.88 393 LEU B CA 1
ATOM 6433 C C . LEU B 1 393 ? 3.904 4.527 1.341 1 97.88 393 LEU B C 1
ATOM 6435 O O . LEU B 1 393 ? 2.936 5.246 1.078 1 97.88 393 LEU B O 1
ATOM 6439 N N . LEU B 1 394 ? 5.047 4.523 0.599 1 97.94 394 LEU B N 1
ATOM 6440 C CA . LEU B 1 394 ? 5.176 5.383 -0.572 1 97.94 394 LEU B CA 1
ATOM 6441 C C . LEU B 1 394 ? 4.059 5.105 -1.574 1 97.94 394 LEU B C 1
ATOM 6443 O O . LEU B 1 394 ? 3.424 6.039 -2.074 1 97.94 394 LEU B O 1
ATOM 6447 N N . THR B 1 395 ? 3.824 3.855 -1.832 1 98.75 395 THR B N 1
ATOM 6448 C CA . THR B 1 395 ? 2.805 3.469 -2.799 1 98.75 395 THR B CA 1
ATOM 6449 C C . THR B 1 395 ? 1.417 3.885 -2.316 1 98.75 395 THR B C 1
ATOM 6451 O O . THR B 1 395 ? 0.628 4.438 -3.086 1 98.75 395 THR B O 1
ATOM 6454 N N . LEU B 1 396 ? 1.133 3.65 -1.04 1 98.81 396 LEU B N 1
ATOM 6455 C CA . LEU B 1 396 ? -0.157 4.016 -0.462 1 98.81 396 LEU B CA 1
ATOM 6456 C C . LEU B 1 396 ? -0.368 5.523 -0.511 1 98.81 396 LEU B C 1
ATOM 6458 O O . LEU B 1 396 ? -1.465 5.992 -0.825 1 98.81 396 LEU B O 1
ATOM 6462 N N . LEU B 1 397 ? 0.667 6.277 -0.204 1 98.69 397 LEU B N 1
ATOM 6463 C CA . LEU B 1 397 ? 0.594 7.734 -0.255 1 98.69 397 LEU B CA 1
ATOM 6464 C C . LEU B 1 397 ? 0.372 8.219 -1.685 1 98.69 397 LEU B C 1
ATOM 6466 O O . LEU B 1 397 ? -0.35 9.188 -1.911 1 98.69 397 LEU B O 1
ATOM 6470 N N . GLY B 1 398 ? 1.072 7.574 -2.633 1 98.69 398 GLY B N 1
ATOM 6471 C CA . GLY B 1 398 ? 0.815 7.891 -4.027 1 98.69 398 GLY B CA 1
ATOM 6472 C C . GLY B 1 398 ? -0.641 7.73 -4.418 1 98.69 398 GLY B C 1
ATOM 6473 O O . GLY B 1 398 ? -1.21 8.594 -5.09 1 98.69 398 GLY B O 1
ATOM 6474 N N . VAL B 1 399 ? -1.262 6.648 -3.965 1 98.75 399 VAL B N 1
ATOM 6475 C CA . VAL B 1 399 ? -2.67 6.383 -4.246 1 98.75 399 VAL B CA 1
ATOM 6476 C C . VAL B 1 399 ? -3.539 7.441 -3.568 1 98.75 399 VAL B C 1
ATOM 6478 O O . VAL B 1 399 ? -4.531 7.898 -4.141 1 98.75 399 VAL B O 1
ATOM 6481 N N . ALA B 1 400 ? -3.148 7.863 -2.371 1 98.69 400 ALA B N 1
ATOM 6482 C CA . ALA B 1 400 ? -3.926 8.797 -1.557 1 98.69 400 ALA B CA 1
ATOM 6483 C C . ALA B 1 400 ? -3.805 10.219 -2.086 1 98.69 400 ALA B C 1
ATOM 6485 O O . ALA B 1 400 ? -4.531 11.117 -1.649 1 98.69 400 ALA B O 1
ATOM 6486 N N . GLY B 1 401 ? -2.848 10.484 -3.004 1 98.31 401 GLY B N 1
ATOM 6487 C CA . GLY B 1 401 ? -2.707 11.797 -3.607 1 98.31 401 GLY B CA 1
ATOM 6488 C C . GLY B 1 401 ? -1.809 12.727 -2.812 1 98.31 401 GLY B C 1
ATOM 6489 O O . GLY B 1 401 ? -2.109 13.914 -2.66 1 98.31 401 GLY B O 1
ATOM 6490 N N . ALA B 1 402 ? -0.722 12.203 -2.262 1 98.5 402 ALA B N 1
ATOM 6491 C CA . ALA B 1 402 ? 0.253 13.047 -1.574 1 98.5 402 ALA B CA 1
ATOM 6492 C C . ALA B 1 402 ? 0.773 14.141 -2.494 1 98.5 402 ALA B C 1
ATOM 6494 O O . ALA B 1 402 ? 0.994 13.914 -3.686 1 98.5 402 ALA B O 1
ATOM 6495 N N . ALA B 1 403 ? 1.032 15.297 -1.92 1 98.62 403 ALA B N 1
ATOM 6496 C CA . ALA B 1 403 ? 1.483 16.438 -2.711 1 98.62 403 ALA B CA 1
ATOM 6497 C C . ALA B 1 403 ? 2.934 16.266 -3.15 1 98.62 403 ALA B C 1
ATOM 6499 O O . ALA B 1 403 ? 3.295 16.609 -4.277 1 98.62 403 ALA B O 1
ATOM 6500 N N . PHE B 1 404 ? 3.711 15.797 -2.262 1 98.38 404 PHE B N 1
ATOM 6501 C CA . PHE B 1 404 ? 5.117 15.57 -2.58 1 98.38 404 PHE B CA 1
ATOM 6502 C C . PHE B 1 404 ? 5.75 14.609 -1.582 1 98.38 404 PHE B C 1
ATOM 6504 O O . PHE B 1 404 ? 5.195 14.367 -0.507 1 98.38 404 PHE B O 1
ATOM 6511 N N . VAL B 1 405 ? 6.824 14.008 -1.938 1 97.62 405 VAL B N 1
ATOM 6512 C CA . VAL B 1 405 ? 7.66 13.172 -1.082 1 97.62 405 VAL B CA 1
ATOM 6513 C C . VAL B 1 405 ? 9.109 13.656 -1.15 1 97.62 405 VAL B C 1
ATOM 6515 O O . VAL B 1 405 ? 9.453 14.492 -1.987 1 97.62 405 VAL B O 1
ATOM 6518 N N . ILE B 1 406 ? 9.922 13.18 -0.258 1 95.19 406 ILE B N 1
ATOM 6519 C CA . ILE B 1 406 ? 11.305 13.633 -0.17 1 95.19 406 ILE B CA 1
ATOM 6520 C C . ILE B 1 406 ? 12.25 12.523 -0.639 1 95.19 406 ILE B C 1
ATOM 6522 O O . ILE B 1 406 ? 12.078 11.359 -0.266 1 95.19 406 ILE B O 1
ATOM 6526 N N . ALA B 1 407 ? 13.164 12.844 -1.435 1 90.62 407 ALA B N 1
ATOM 6527 C CA . ALA B 1 407 ? 14.141 11.898 -1.964 1 90.62 407 ALA B CA 1
ATOM 6528 C C . ALA B 1 407 ? 15.562 12.375 -1.693 1 90.62 407 ALA B C 1
ATOM 6530 O O . ALA B 1 407 ? 15.875 13.562 -1.854 1 90.62 407 ALA B O 1
ATOM 6531 N N . VAL B 1 408 ? 16.391 11.492 -1.323 1 85.75 408 VAL B N 1
ATOM 6532 C CA . VAL B 1 408 ? 17.797 11.781 -1.023 1 85.75 408 VAL B CA 1
ATOM 6533 C C . VAL B 1 408 ? 18.703 10.922 -1.905 1 85.75 408 VAL B C 1
ATOM 6535 O O . VAL B 1 408 ? 18.266 9.906 -2.457 1 85.75 408 VAL B O 1
ATOM 6538 N N . PRO B 1 409 ? 19.953 11.344 -2.014 1 75.75 409 PRO B N 1
ATOM 6539 C CA . PRO B 1 409 ? 20.875 10.5 -2.768 1 75.75 409 PRO B CA 1
ATOM 6540 C C . PRO B 1 409 ? 21.094 9.133 -2.115 1 75.75 409 PRO B C 1
ATOM 6542 O O . PRO B 1 409 ? 21.453 9.055 -0.941 1 75.75 409 PRO B O 1
ATOM 6545 N N . GLY B 1 410 ? 20.938 8.094 -2.777 1 72.38 410 GLY B N 1
ATOM 6546 C CA . GLY B 1 410 ? 21.25 6.742 -2.34 1 72.38 410 GLY B CA 1
ATOM 6547 C C . GLY B 1 410 ? 20.359 6.266 -1.207 1 72.38 410 GLY B C 1
ATOM 6548 O O . GLY B 1 410 ? 20.703 5.305 -0.509 1 72.38 410 GLY B O 1
ATOM 6549 N N . ALA B 1 411 ? 19.391 6.949 -0.764 1 71.81 411 ALA B N 1
ATOM 6550 C CA . ALA B 1 411 ? 18.391 6.633 0.257 1 71.81 411 ALA B CA 1
ATOM 6551 C C . ALA B 1 411 ? 18.984 6.742 1.657 1 71.81 411 ALA B C 1
ATOM 6553 O O . ALA B 1 411 ? 18.328 6.422 2.646 1 71.81 411 ALA B O 1
ATOM 6554 N N . ASP B 1 412 ? 20.203 6.953 1.771 1 63.41 412 ASP B N 1
ATOM 6555 C CA . ASP B 1 412 ? 20.906 7.129 3.045 1 63.41 412 ASP B CA 1
ATOM 6556 C C . ASP B 1 412 ? 21.375 8.57 3.221 1 63.41 412 ASP B C 1
ATOM 6558 O O . ASP B 1 412 ? 22.234 9.039 2.48 1 63.41 412 ASP B O 1
ATOM 6562 N N . ASP B 1 413 ? 20.578 9.109 4.125 1 62.16 413 ASP B N 1
ATOM 6563 C CA . ASP B 1 413 ? 21.094 10.422 4.484 1 62.16 413 ASP B CA 1
ATOM 6564 C C . ASP B 1 413 ? 22.234 10.305 5.5 1 62.16 413 ASP B C 1
ATOM 6566 O O . ASP B 1 413 ? 22 10.289 6.707 1 62.16 413 ASP B O 1
ATOM 6570 N N . VAL B 1 414 ? 23.375 10.125 4.984 1 52.16 414 VAL B N 1
ATOM 6571 C CA . VAL B 1 414 ? 24.578 9.875 5.789 1 52.16 414 VAL B CA 1
ATOM 6572 C C . VAL B 1 414 ? 24.734 10.992 6.824 1 52.16 414 VAL B C 1
ATOM 6574 O O . VAL B 1 414 ? 25.234 10.75 7.926 1 52.16 414 VAL B O 1
ATOM 6577 N N . MET B 1 415 ? 24.203 12.117 6.434 1 45.78 415 MET B N 1
ATOM 6578 C CA . MET B 1 415 ? 24.359 13.266 7.324 1 45.78 415 MET B CA 1
ATOM 6579 C C . MET B 1 415 ? 23.438 13.141 8.531 1 45.78 415 MET B C 1
ATOM 6581 O O . MET B 1 415 ? 23.859 13.422 9.664 1 45.78 415 MET B O 1
ATOM 6585 N N . LEU B 1 416 ? 22.25 12.602 8.344 1 55.56 416 LEU B N 1
ATOM 6586 C CA . LEU B 1 416 ? 21.266 12.625 9.422 1 55.56 416 LEU B CA 1
ATOM 6587 C C . LEU B 1 416 ? 21.062 11.227 10.008 1 55.56 416 LEU B C 1
ATOM 6589 O O . LEU B 1 416 ? 20.469 11.078 11.07 1 55.56 416 LEU B O 1
ATOM 6593 N N . GLY B 1 417 ? 21.688 10.234 9.32 1 55 417 GLY B N 1
ATOM 6594 C CA . GLY B 1 417 ? 21.688 8.883 9.867 1 55 417 GLY B CA 1
ATOM 6595 C C . GLY B 1 417 ? 20.344 8.195 9.766 1 55 417 GLY B C 1
ATOM 6596 O O . GLY B 1 417 ? 19.969 7.422 10.648 1 55 417 GLY B O 1
ATOM 6597 N N . TYR B 1 418 ? 19.562 8.648 8.773 1 66.19 418 TYR B N 1
ATOM 6598 C CA . TYR B 1 418 ? 18.281 7.961 8.562 1 66.19 418 TYR B CA 1
ATOM 6599 C C . TYR B 1 418 ? 18.125 7.547 7.105 1 66.19 418 TYR B C 1
ATOM 6601 O O . TYR B 1 418 ? 18.844 8.039 6.234 1 66.19 418 TYR B O 1
ATOM 6609 N N . GLN B 1 419 ? 17.281 6.527 6.957 1 78.75 419 GLN B N 1
ATOM 6610 C CA . GLN B 1 419 ? 16.922 6.078 5.613 1 78.75 419 GLN B CA 1
ATOM 6611 C C . GLN B 1 419 ? 15.672 6.789 5.113 1 78.75 419 GLN B C 1
ATOM 6613 O O . GLN B 1 419 ? 14.727 6.992 5.875 1 78.75 419 GLN B O 1
ATOM 6618 N N . SER B 1 420 ? 15.789 7.379 3.979 1 83.12 420 SER B N 1
ATOM 6619 C CA . SER B 1 420 ? 14.672 7.988 3.266 1 83.12 420 SER B CA 1
ATOM 6620 C C . SER B 1 420 ? 14.547 7.434 1.852 1 83.12 420 SER B C 1
ATOM 6622 O O . SER B 1 420 ? 15.156 6.41 1.525 1 83.12 420 SER B O 1
ATOM 6624 N N . LEU B 1 421 ? 13.664 8.039 1.081 1 85.69 421 LEU B N 1
ATOM 6625 C CA . LEU B 1 421 ? 13.484 7.582 -0.292 1 85.69 421 LEU B CA 1
ATOM 6626 C C . LEU B 1 421 ? 14.641 8.031 -1.176 1 85.69 421 LEU B C 1
ATOM 6628 O O . LEU B 1 421 ? 15.195 9.117 -0.971 1 85.69 421 LEU B O 1
ATOM 6632 N N . ALA B 1 422 ? 14.93 7.223 -2.117 1 86.75 422 ALA B N 1
ATOM 6633 C CA . ALA B 1 422 ? 15.883 7.574 -3.168 1 86.75 422 ALA B CA 1
ATOM 6634 C C . ALA B 1 422 ? 15.172 8.156 -4.387 1 86.75 422 ALA B C 1
ATOM 6636 O O . ALA B 1 422 ? 13.938 8.117 -4.465 1 86.75 422 ALA B O 1
ATOM 6637 N N . PHE B 1 423 ? 15.961 8.711 -5.27 1 89.25 423 PHE B N 1
ATOM 6638 C CA . PHE B 1 423 ? 15.398 9.289 -6.484 1 89.25 423 PHE B CA 1
ATOM 6639 C C . PHE B 1 423 ? 14.633 8.242 -7.281 1 89.25 423 PHE B C 1
ATOM 6641 O O . PHE B 1 423 ? 13.562 8.523 -7.82 1 89.25 423 PHE B O 1
ATOM 6648 N N . HIS B 1 424 ? 15.078 7.051 -7.258 1 90.19 424 HIS B N 1
ATOM 6649 C CA . HIS B 1 424 ? 14.469 5.969 -8.016 1 90.19 424 HIS B CA 1
ATOM 6650 C C . HIS B 1 424 ? 13.102 5.598 -7.441 1 90.19 424 HIS B C 1
ATOM 6652 O O . HIS B 1 424 ? 12.234 5.098 -8.164 1 90.19 424 HIS B O 1
ATOM 6658 N N . ASP B 1 425 ? 12.93 5.809 -6.199 1 94.06 425 ASP B N 1
ATOM 6659 C CA . ASP B 1 425 ? 11.648 5.492 -5.578 1 94.06 425 ASP B CA 1
ATOM 6660 C C . ASP B 1 425 ? 10.539 6.387 -6.121 1 94.06 425 ASP B C 1
ATOM 6662 O O . ASP B 1 425 ? 9.414 5.934 -6.328 1 94.06 425 ASP B O 1
ATOM 6666 N N . ALA B 1 426 ? 10.906 7.645 -6.297 1 94.19 426 ALA B N 1
ATOM 6667 C CA . ALA B 1 426 ? 9.938 8.57 -6.879 1 94.19 426 ALA B CA 1
ATOM 6668 C C . ALA B 1 426 ? 9.578 8.164 -8.305 1 94.19 426 ALA B C 1
ATOM 6670 O O . ALA B 1 426 ? 8.414 8.25 -8.703 1 94.19 426 ALA B O 1
ATOM 6671 N N . LEU B 1 427 ? 10.586 7.734 -9.109 1 93.5 427 LEU B N 1
ATOM 6672 C CA . LEU B 1 427 ? 10.336 7.27 -10.469 1 93.5 427 LEU B CA 1
ATOM 6673 C C . LEU B 1 427 ? 9.414 6.055 -10.469 1 93.5 427 LEU B C 1
ATOM 6675 O O . LEU B 1 427 ? 8.516 5.953 -11.305 1 93.5 427 LEU B O 1
ATOM 6679 N N . TYR B 1 428 ? 9.641 5.18 -9.547 1 95.69 428 TYR B N 1
ATOM 6680 C CA . TYR B 1 428 ? 8.82 3.979 -9.414 1 95.69 428 TYR B CA 1
ATOM 6681 C C . TYR B 1 428 ? 7.355 4.336 -9.203 1 95.69 428 TYR B C 1
ATOM 6683 O O . TYR B 1 428 ? 6.488 3.893 -9.961 1 95.69 428 TYR B O 1
ATOM 6691 N N . VAL B 1 429 ? 7.07 5.156 -8.164 1 97.31 429 VAL B N 1
ATOM 6692 C CA . VAL B 1 429 ? 5.684 5.414 -7.785 1 97.31 429 VAL B CA 1
ATOM 6693 C C . VAL B 1 429 ? 4.984 6.207 -8.883 1 97.31 429 VAL B C 1
ATOM 6695 O O . VAL B 1 429 ? 3.805 5.98 -9.172 1 97.31 429 VAL B O 1
ATOM 6698 N N . ARG B 1 430 ? 5.68 7.191 -9.531 1 96.94 430 ARG B N 1
ATOM 6699 C CA . ARG B 1 430 ? 5.098 7.926 -10.648 1 96.94 430 ARG B CA 1
ATOM 6700 C C . ARG B 1 430 ? 4.734 6.98 -11.789 1 96.94 430 ARG B C 1
ATOM 6702 O O . ARG B 1 430 ? 3.658 7.094 -12.383 1 96.94 430 ARG B O 1
ATOM 6709 N N . LYS B 1 431 ? 5.602 6.008 -12.016 1 95 431 LYS B N 1
ATOM 6710 C CA . LYS B 1 431 ? 5.398 5.086 -13.125 1 95 431 LYS B CA 1
ATOM 6711 C C . LYS B 1 431 ? 4.191 4.184 -12.883 1 95 431 LYS B C 1
ATOM 6713 O O . LYS B 1 431 ? 3.305 4.082 -13.727 1 95 431 LYS B O 1
ATOM 6718 N N . VAL B 1 432 ? 4.137 3.549 -11.758 1 96.56 432 VAL B N 1
ATOM 6719 C CA . VAL B 1 432 ? 3.137 2.51 -11.539 1 96.56 432 VAL B CA 1
ATOM 6720 C C . VAL B 1 432 ? 1.759 3.146 -11.367 1 96.56 432 VAL B C 1
ATOM 6722 O O . VAL B 1 432 ? 0.735 2.506 -11.617 1 96.56 432 VAL B O 1
ATOM 6725 N N . LEU B 1 433 ? 1.724 4.434 -10.969 1 97.69 433 LEU B N 1
ATOM 6726 C CA . LEU B 1 433 ? 0.436 5.082 -10.75 1 97.69 433 LEU B CA 1
ATOM 6727 C C . LEU B 1 433 ? 0.128 6.066 -11.875 1 97.69 433 LEU B C 1
ATOM 6729 O O . LEU B 1 433 ? -0.93 6.703 -11.875 1 97.69 433 LEU B O 1
ATOM 6733 N N . GLY B 1 434 ? 1.085 6.242 -12.82 1 95.5 434 GLY B N 1
ATOM 6734 C CA . GLY B 1 434 ? 0.886 7.16 -13.938 1 95.5 434 GLY B CA 1
ATOM 6735 C C . GLY B 1 434 ? 0.891 8.617 -13.508 1 95.5 434 GLY B C 1
ATOM 6736 O O . GLY B 1 434 ? 0.098 9.414 -14.008 1 95.5 434 GLY B O 1
ATOM 6737 N N . LEU B 1 435 ? 1.706 8.992 -12.531 1 97.25 435 LEU B N 1
ATOM 6738 C CA . LEU B 1 435 ? 1.773 10.352 -12.016 1 97.25 435 LEU B CA 1
ATOM 6739 C C . LEU B 1 435 ? 2.885 11.141 -12.703 1 97.25 435 LEU B C 1
ATOM 6741 O O . LEU B 1 435 ? 3.855 10.555 -13.188 1 97.25 435 LEU B O 1
ATOM 6745 N N . GLN B 1 436 ? 2.758 12.43 -12.766 1 97.06 436 GLN B N 1
ATOM 6746 C CA . GLN B 1 436 ? 3.74 13.344 -13.344 1 97.06 436 GLN B CA 1
ATOM 6747 C C . GLN B 1 436 ? 4.238 14.344 -12.305 1 97.06 436 GLN B C 1
ATOM 6749 O O . GLN B 1 436 ? 3.609 14.523 -11.258 1 97.06 436 GLN B O 1
ATOM 6754 N N . PRO B 1 437 ? 5.445 14.914 -12.508 1 97.31 437 PRO B N 1
ATOM 6755 C CA . PRO B 1 437 ? 5.836 16.047 -11.656 1 97.31 437 PRO B CA 1
ATOM 6756 C C . PRO B 1 437 ? 4.961 17.281 -11.867 1 97.31 437 PRO B C 1
ATOM 6758 O O . PRO B 1 437 ? 3.967 17.219 -12.594 1 97.31 437 PRO B O 1
ATOM 6761 N N . ALA B 1 438 ? 5.262 18.391 -11.164 1 98.19 438 ALA B N 1
ATOM 6762 C CA . ALA B 1 438 ? 4.523 19.641 -11.352 1 98.19 438 ALA B CA 1
ATOM 6763 C C . ALA B 1 438 ? 4.52 20.062 -12.82 1 98.19 438 ALA B C 1
ATOM 6765 O O . ALA B 1 438 ? 5.5 19.859 -13.531 1 98.19 438 ALA B O 1
ATOM 6766 N N . PRO B 1 439 ? 3.465 20.703 -13.297 1 97.75 439 PRO B N 1
ATOM 6767 C CA . PRO B 1 439 ? 3.336 21 -14.727 1 97.75 439 PRO B CA 1
ATOM 6768 C C . PRO B 1 439 ? 4.484 21.859 -15.25 1 97.75 439 PRO B C 1
ATOM 6770 O O . PRO B 1 439 ? 4.969 21.641 -16.359 1 97.75 439 PRO B O 1
ATOM 6773 N N . GLU B 1 440 ? 4.906 22.797 -14.5 1 98.19 440 GLU B N 1
ATOM 6774 C CA . GLU B 1 440 ? 5.996 23.688 -14.906 1 98.19 440 GLU B CA 1
ATOM 6775 C C . GLU B 1 440 ? 7.301 22.906 -15.078 1 98.19 440 GLU B C 1
ATOM 6777 O O . GLU B 1 440 ? 8.039 23.125 -16.031 1 98.19 440 GLU B O 1
ATOM 6782 N N . PHE B 1 441 ? 7.508 22.031 -14.188 1 97.75 441 PHE B N 1
ATOM 6783 C CA . PHE B 1 441 ? 8.711 21.219 -14.18 1 97.75 441 PHE B CA 1
ATOM 6784 C C . PHE B 1 441 ? 8.664 20.188 -15.297 1 97.75 441 PHE B C 1
ATOM 6786 O O . PHE B 1 441 ? 9.68 19.906 -15.945 1 97.75 441 PHE B O 1
ATOM 6793 N N . GLU B 1 442 ? 7.52 19.594 -15.5 1 96.56 442 GLU B N 1
ATOM 6794 C CA . GLU B 1 442 ? 7.309 18.656 -16.594 1 96.56 442 GLU B CA 1
ATOM 6795 C C . GLU B 1 442 ? 7.664 19.281 -17.938 1 96.56 442 GLU B C 1
ATOM 6797 O O . GLU B 1 442 ? 8.352 18.672 -18.766 1 96.56 442 GLU B O 1
ATOM 6802 N N . THR B 1 443 ? 7.16 20.484 -18.125 1 96.75 443 THR B N 1
ATOM 6803 C CA . THR B 1 443 ? 7.434 21.219 -19.359 1 96.75 443 THR B CA 1
ATOM 6804 C C . THR B 1 443 ? 8.93 21.469 -19.516 1 96.75 443 THR B C 1
ATOM 6806 O O . THR B 1 443 ? 9.477 21.328 -20.609 1 96.75 443 THR B O 1
ATOM 6809 N N . TRP B 1 444 ? 9.555 21.812 -18.438 1 96.44 444 TRP B N 1
ATOM 6810 C CA . TRP B 1 444 ? 10.992 22.062 -18.438 1 96.44 444 TRP B CA 1
ATOM 6811 C C . TRP B 1 444 ? 11.766 20.797 -18.812 1 96.44 444 TRP B C 1
ATOM 6813 O O . TRP B 1 444 ? 12.656 20.828 -19.656 1 96.44 444 TRP B O 1
ATOM 6823 N N . LEU B 1 445 ? 11.43 19.688 -18.188 1 95 445 LEU B N 1
ATOM 6824 C CA . LEU B 1 445 ? 12.078 18.406 -18.484 1 95 445 LEU B CA 1
ATOM 6825 C C . LEU B 1 445 ? 11.898 18.031 -19.953 1 95 445 LEU B C 1
ATOM 6827 O O . LEU B 1 445 ? 12.836 17.562 -20.594 1 95 445 LEU B O 1
ATOM 6831 N N . HIS B 1 446 ? 10.734 18.234 -20.438 1 93.44 446 HIS B N 1
ATOM 6832 C CA . HIS B 1 446 ? 10.422 17.922 -21.828 1 93.44 446 HIS B CA 1
ATOM 6833 C C . HIS B 1 446 ? 11.25 18.781 -22.781 1 93.44 446 HIS B C 1
ATOM 6835 O O . HIS B 1 446 ? 11.766 18.266 -23.781 1 93.44 446 HIS B O 1
ATOM 6841 N N . ASN B 1 447 ? 11.344 20 -22.438 1 93.38 447 ASN B N 1
ATOM 6842 C CA . ASN B 1 447 ? 12.086 20.922 -23.281 1 93.38 447 ASN B CA 1
ATOM 6843 C C . ASN B 1 447 ? 13.57 20.578 -23.344 1 93.38 447 ASN B C 1
ATOM 6845 O O . ASN B 1 447 ? 14.242 20.844 -24.344 1 93.38 447 ASN B O 1
ATOM 6849 N N . LEU B 1 448 ? 14.039 19.922 -22.344 1 91.69 448 LEU B N 1
ATOM 6850 C CA . LEU B 1 448 ? 15.445 19.531 -22.266 1 91.69 448 LEU B CA 1
ATOM 6851 C C . LEU B 1 448 ? 15.656 18.172 -22.922 1 91.69 448 LEU B C 1
ATOM 6853 O O . LEU B 1 448 ? 16.781 17.688 -23 1 91.69 448 LEU B O 1
ATOM 6857 N N . GLY B 1 449 ? 14.57 17.562 -23.281 1 89.38 449 GLY B N 1
ATOM 6858 C CA . GLY B 1 449 ? 14.672 16.234 -23.875 1 89.38 449 GLY B CA 1
ATOM 6859 C C . GLY B 1 449 ? 14.867 15.133 -22.844 1 89.38 449 GLY B C 1
ATOM 6860 O O . GLY B 1 449 ? 15.344 14.047 -23.172 1 89.38 449 GLY B O 1
ATOM 6861 N N . MET B 1 450 ? 14.5 15.391 -21.672 1 89.88 450 MET B N 1
ATOM 6862 C CA . MET B 1 450 ? 14.742 14.445 -20.578 1 89.88 450 MET B CA 1
ATOM 6863 C C . MET B 1 450 ? 13.555 13.5 -20.406 1 89.88 450 MET B C 1
ATOM 6865 O O . MET B 1 450 ? 13.609 12.555 -19.625 1 89.88 450 MET B O 1
ATOM 6869 N N . THR B 1 451 ? 12.453 13.672 -21.094 1 89.81 451 THR B N 1
ATOM 6870 C CA . THR B 1 451 ? 11.289 12.789 -21.047 1 89.81 451 THR B CA 1
ATOM 6871 C C . THR B 1 451 ? 10.82 12.43 -22.453 1 89.81 451 THR B C 1
ATOM 6873 O O . THR B 1 451 ? 11.125 13.141 -23.422 1 89.81 451 THR B O 1
ATOM 6876 N N . ASP B 1 452 ? 10.156 11.336 -22.562 1 85.88 452 ASP B N 1
ATOM 6877 C CA . ASP B 1 452 ? 9.547 10.984 -23.844 1 85.88 452 ASP B CA 1
ATOM 6878 C C . ASP B 1 452 ? 8.156 11.594 -23.969 1 85.88 452 ASP B C 1
ATOM 6880 O O . ASP B 1 452 ? 7.762 12.438 -23.156 1 85.88 452 ASP B O 1
ATOM 6884 N N . ALA B 1 453 ? 7.473 11.188 -25.031 1 80.44 453 ALA B N 1
ATOM 6885 C CA . ALA B 1 453 ? 6.18 11.781 -25.359 1 80.44 453 ALA B CA 1
ATOM 6886 C C . ALA B 1 453 ? 5.141 11.469 -24.297 1 80.44 453 ALA B C 1
ATOM 6888 O O . ALA B 1 453 ? 4.18 12.219 -24.109 1 80.44 453 ALA B O 1
ATOM 6889 N N . ASN B 1 454 ? 5.473 10.422 -23.469 1 76.94 454 ASN B N 1
ATOM 6890 C CA . ASN B 1 454 ? 4.516 10 -22.453 1 76.94 454 ASN B CA 1
ATOM 6891 C C . ASN B 1 454 ? 4.918 10.5 -21.078 1 76.94 454 ASN B C 1
ATOM 6893 O O . ASN B 1 454 ? 4.289 10.148 -20.078 1 76.94 454 ASN B O 1
ATOM 6897 N N . GLY B 1 455 ? 6 11.281 -21.047 1 78.81 455 GLY B N 1
ATOM 6898 C CA . GLY B 1 455 ? 6.418 11.891 -19.781 1 78.81 455 GLY B CA 1
ATOM 6899 C C . GLY B 1 455 ? 7.363 11.016 -18.984 1 78.81 455 GLY B C 1
ATOM 6900 O O . GLY B 1 455 ? 7.738 11.359 -17.859 1 78.81 455 GLY B O 1
ATOM 6901 N N . ARG B 1 456 ? 7.703 9.906 -19.594 1 84.56 456 ARG B N 1
ATOM 6902 C CA . ARG B 1 456 ? 8.656 9.031 -18.922 1 84.56 456 ARG B CA 1
ATOM 6903 C C . ARG B 1 456 ? 10.055 9.625 -18.938 1 84.56 456 ARG B C 1
ATOM 6905 O O . ARG B 1 456 ? 10.555 10.039 -19.984 1 84.56 456 ARG B O 1
ATOM 6912 N N . VAL B 1 457 ? 10.719 9.648 -17.75 1 83.31 457 VAL B N 1
ATOM 6913 C CA . VAL B 1 457 ? 12.086 10.148 -17.641 1 83.31 457 VAL B CA 1
ATOM 6914 C C . VAL B 1 457 ? 13.039 9.188 -18.359 1 83.31 457 VAL B C 1
ATOM 6916 O O . VAL B 1 457 ? 12.992 7.977 -18.125 1 83.31 457 VAL B O 1
ATOM 6919 N N . LEU B 1 458 ? 13.82 9.664 -19.234 1 82.19 458 LEU B N 1
ATOM 6920 C CA . LEU B 1 458 ? 14.758 8.875 -20.031 1 82.19 458 LEU B CA 1
ATOM 6921 C C . LEU B 1 458 ? 16.094 8.727 -19.312 1 82.19 458 LEU B C 1
ATOM 6923 O O . LEU B 1 458 ? 16.516 9.625 -18.594 1 82.19 458 LEU B O 1
ATOM 6927 N N . PRO B 1 459 ? 16.609 7.516 -19.438 1 77.06 459 PRO B N 1
ATOM 6928 C CA . PRO B 1 459 ? 17.953 7.367 -18.875 1 77.06 459 PRO B CA 1
ATOM 6929 C C . PRO B 1 459 ? 19.016 8.156 -19.641 1 77.06 459 PRO B C 1
ATOM 6931 O O . PRO B 1 459 ? 19.5 7.699 -20.672 1 77.06 459 PRO B O 1
ATOM 6934 N N . ILE B 1 460 ? 19.297 9.383 -19.219 1 73.75 460 ILE B N 1
ATOM 6935 C CA . ILE B 1 460 ? 20.281 10.234 -19.891 1 73.75 460 ILE B CA 1
ATOM 6936 C C . ILE B 1 460 ? 21.594 10.195 -19.125 1 73.75 460 ILE B C 1
ATOM 6938 O O . ILE B 1 460 ? 21.625 10.32 -17.906 1 73.75 460 ILE B O 1
ATOM 6942 N N . ASP B 1 461 ? 22.625 9.891 -19.875 1 75 461 ASP B N 1
ATOM 6943 C CA . ASP B 1 461 ? 23.969 9.992 -19.297 1 75 461 ASP B CA 1
ATOM 6944 C C . ASP B 1 461 ? 24.281 11.43 -18.906 1 75 461 ASP B C 1
ATOM 6946 O O . ASP B 1 461 ? 24.078 12.359 -19.672 1 75 461 ASP B O 1
ATOM 6950 N N . ALA B 1 462 ? 24.75 11.578 -17.812 1 73.25 462 ALA B N 1
ATOM 6951 C CA . ALA B 1 462 ? 25.078 12.898 -17.281 1 73.25 462 ALA B CA 1
ATOM 6952 C C . ALA B 1 462 ? 26.016 13.641 -18.234 1 73.25 462 ALA B C 1
ATOM 6954 O O . ALA B 1 462 ? 25.906 14.859 -18.406 1 73.25 462 ALA B O 1
ATOM 6955 N N . GLU B 1 463 ? 26.844 12.828 -18.844 1 71.31 463 GLU B N 1
ATOM 6956 C CA . GLU B 1 463 ? 27.844 13.422 -19.719 1 71.31 463 GLU B CA 1
ATOM 6957 C C . GLU B 1 463 ? 27.203 14 -20.984 1 71.31 463 GLU B C 1
ATOM 6959 O O . GLU B 1 463 ? 27.75 14.914 -21.594 1 71.31 463 GLU B O 1
ATOM 6964 N N . MET B 1 464 ? 26.031 13.539 -21.266 1 71.75 464 MET B N 1
ATOM 6965 C CA . MET B 1 464 ? 25.375 13.969 -22.5 1 71.75 464 MET B CA 1
ATOM 6966 C C . MET B 1 464 ? 24.203 14.898 -22.188 1 71.75 464 MET B C 1
ATOM 6968 O O . MET B 1 464 ? 23.547 15.414 -23.094 1 71.75 464 MET B O 1
ATOM 6972 N N . SER B 1 465 ? 24.125 15.188 -20.922 1 76.19 465 SER B N 1
ATOM 6973 C CA . SER B 1 465 ? 22.953 15.969 -20.516 1 76.19 465 SER B CA 1
ATOM 6974 C C . SER B 1 465 ? 23.203 17.469 -20.703 1 76.19 465 SER B C 1
ATOM 6976 O O . SER B 1 465 ? 24.328 17.938 -20.562 1 76.19 465 SER B O 1
ATOM 6978 N N . PRO B 1 466 ? 22.188 18.188 -21.047 1 73.06 466 PRO B N 1
ATOM 6979 C CA . PRO B 1 466 ? 22.281 19.656 -21.078 1 73.06 466 PRO B CA 1
ATOM 6980 C C . PRO B 1 466 ? 22.625 20.234 -19.703 1 73.06 466 PRO B C 1
ATOM 6982 O O . PRO B 1 466 ? 23.031 21.406 -19.609 1 73.06 466 PRO B O 1
ATOM 6985 N N . LEU B 1 467 ? 22.547 19.359 -18.719 1 79.38 467 LEU B N 1
ATOM 6986 C CA . LEU B 1 467 ? 22.781 19.859 -17.359 1 79.38 467 LEU B CA 1
ATOM 6987 C C . LEU B 1 467 ? 24.219 19.578 -16.922 1 79.38 467 LEU B C 1
ATOM 6989 O O . LEU B 1 467 ? 24.594 19.875 -15.789 1 79.38 467 LEU B O 1
ATOM 6993 N N . ARG B 1 468 ? 25 19.047 -17.75 1 76.5 468 ARG B N 1
ATOM 6994 C CA . ARG B 1 468 ? 26.375 18.656 -17.438 1 76.5 468 ARG B CA 1
ATOM 6995 C C . ARG B 1 468 ? 27.172 19.844 -16.906 1 76.5 468 ARG B C 1
ATOM 6997 O O . ARG B 1 468 ? 28.047 19.688 -16.062 1 76.5 468 ARG B O 1
ATOM 7004 N N . ALA B 1 469 ? 26.828 20.984 -17.359 1 76 469 ALA B N 1
ATOM 7005 C CA . ALA B 1 469 ? 27.562 22.188 -17 1 76 469 ALA B CA 1
ATOM 7006 C C . ALA B 1 469 ? 27.422 22.484 -15.508 1 76 469 ALA B C 1
ATOM 7008 O O . ALA B 1 469 ? 28.172 23.281 -14.953 1 76 469 ALA B O 1
ATOM 7009 N N . LEU B 1 470 ? 26.5 21.828 -14.867 1 76.12 470 LEU B N 1
ATOM 7010 C CA . LEU B 1 470 ? 26.297 22 -13.43 1 76.12 470 LEU B CA 1
ATOM 7011 C C . LEU B 1 470 ? 27.531 21.547 -12.648 1 76.12 470 LEU B C 1
ATOM 7013 O O . LEU B 1 470 ? 27.828 22.078 -11.586 1 76.12 470 LEU B O 1
ATOM 7017 N N . THR B 1 471 ? 28.281 20.609 -13.148 1 69.19 471 THR B N 1
ATOM 7018 C CA . THR B 1 471 ? 29.391 20.031 -12.391 1 69.19 471 THR B CA 1
ATOM 7019 C C . THR B 1 471 ? 30.719 20.578 -12.883 1 69.19 471 THR B C 1
ATOM 7021 O O . THR B 1 471 ? 31.766 20.391 -12.242 1 69.19 471 THR B O 1
ATOM 7024 N N . VAL B 1 472 ? 30.828 21.094 -14.102 1 56.28 472 VAL B N 1
ATOM 7025 C CA . VAL B 1 472 ? 32.094 21.562 -14.648 1 56.28 472 VAL B CA 1
ATOM 7026 C C . VAL B 1 472 ? 32.438 22.922 -14.07 1 56.28 472 VAL B C 1
ATOM 7028 O O . VAL B 1 472 ? 33.594 23.219 -13.805 1 56.28 472 VAL B O 1
ATOM 7031 N N . ASN B 1 473 ? 31.516 23.922 -14.062 1 48.41 473 ASN B N 1
ATOM 7032 C CA . ASN B 1 473 ? 31.875 25.281 -13.688 1 48.41 473 ASN B CA 1
ATOM 7033 C C . ASN B 1 473 ? 31.578 25.547 -12.219 1 48.41 473 ASN B C 1
ATOM 7035 O O . ASN B 1 473 ? 31.531 26.703 -11.797 1 48.41 473 ASN B O 1
ATOM 7039 N N . SER B 1 474 ? 31.266 24.594 -11.461 1 43.47 474 SER B N 1
ATOM 7040 C CA . SER B 1 474 ? 31.062 24.969 -10.062 1 43.47 474 SER B CA 1
ATOM 7041 C C . SER B 1 474 ? 32.344 24.797 -9.266 1 43.47 474 SER B C 1
ATOM 7043 O O . SER B 1 474 ? 33.156 23.906 -9.539 1 43.47 474 SER B O 1
#

pLDDT: mean 93.5, std 9.89, range [26.11, 98.94]

Secondary structure (DSSP, 8-state):
------EEEEEETTEEEEEEHHHHHHHHHSPP-HHHHHHT-S-SSHHHHHHHHHHHHTSBTTHHHHS-SS-TTT-HHHHHHHHT--HHHHGGGTT-BHHHHHHHHHHHHTSTTHHHHHHHHGGG--HHHHHHHHHTS-HHHHHHHHHH----EESSSEES-TTB-EEEE----TT--HHHHHHHHHHHHHTT--SSEEEE--SS--HHHHHHHHHHHHHHHHHTT----EEE---HHHHHHHHHTT-----EEEE--SSHHHHHHTT--HHHHHHHHHHHHHT---SS----EEEEE-TTHHHHTT--B-GGGPBPPHHHHHHHHHHHHHHT--SEEEE-TTTS-TTT--BHHHHHHHHHHHHHHHHHTT--EEE---EETTSB--HHHHHHHHHHHHHHT-SEEEEEGGGEETTTTEE-EEHHHHHHHHHHHT-B--HHHHHHHHHTT-B-TT-PBP---GGGSTTTHHHH--/------EEEEEETTEEEEEEHHHHHHHHHSPP-HHHHHHT-S-SSHHHHHHHHHHHHTSBTTHHHHS-SS-TTT-HHHHHHHHT--HHHHGGGTT-BHHHHHHHHHHHHTSTTHHHHHHHHGGG--HHHHHHHHHTS-HHHHHHHHHH----EESSSEES-TTB-EEEE----TT--HHHHHHHHHHHHHTT--SSEEEE--SS--HHHHHHHHHHHHHHHHHTT----EEE---HHHHHHHHHTT-----EEEE--SSHHHHHHTT--HHHHHHHHHHHHHT---SS----EEEEE-TTHHHHTT--B-GGGPBPPHHHHHHHHHHHHHHT--SEEEE-TTTS-TTT--BHHHHHHHHHHHHHHHHHTT--EEE---EETTSB--HHHHHHHHHHHHHHT-SEEEEEGGGEETTTTEE-EEHHHHHHHHHHHT-B--HHHHHHHHHTT-B-TT-PBP---GGGSTTTHHHH--

Solvent-accessible surface area (backbone atoms only — not comparable to full-atom values): 47154 Å² total; per-residue (Å²): 127,81,76,71,78,59,71,46,67,38,72,51,97,88,42,78,44,77,29,77,23,68,40,42,32,54,17,15,20,39,71,81,41,37,35,25,50,72,66,67,38,42,45,93,41,71,66,53,20,51,36,28,32,53,48,50,29,67,35,52,51,59,48,62,79,68,60,52,48,45,44,57,93,80,18,62,46,41,40,52,51,64,72,61,52,31,65,76,38,20,54,87,55,54,86,27,24,32,42,47,45,48,52,50,45,54,52,39,37,73,37,86,65,20,35,61,57,51,58,51,32,20,56,29,56,48,38,63,56,46,33,52,32,53,43,71,46,52,55,56,50,38,34,46,38,28,42,33,49,72,29,72,28,21,18,47,25,54,37,22,48,89,66,29,46,23,22,31,23,34,36,60,36,81,77,58,42,67,52,58,25,34,42,41,43,47,57,31,45,64,54,72,37,21,37,60,17,41,34,31,64,60,66,59,91,44,65,66,59,48,50,52,51,36,50,54,51,48,50,53,31,61,75,66,64,48,43,42,40,44,31,62,61,44,57,43,68,54,51,45,51,37,50,76,71,66,46,76,68,50,37,43,26,41,73,52,43,37,30,40,58,24,21,47,72,68,70,44,52,70,68,57,51,52,48,34,46,50,52,33,46,70,65,66,77,43,77,70,28,70,31,23,26,34,37,37,35,39,63,39,51,29,58,78,64,72,32,33,57,23,50,94,69,39,51,43,31,42,63,42,38,42,33,33,20,43,54,58,47,51,75,58,50,38,36,36,35,30,36,36,34,27,62,83,26,36,65,38,27,38,30,35,69,39,30,42,52,49,44,46,45,50,43,24,42,30,38,54,54,63,33,33,26,20,40,35,57,34,38,28,85,83,22,61,54,54,69,49,46,46,38,50,39,52,47,51,37,59,58,18,54,35,14,26,36,42,23,29,66,87,20,49,38,77,81,76,64,32,39,41,30,23,50,65,52,55,48,48,52,25,58,66,69,66,36,38,50,23,66,51,33,45,53,50,37,44,73,69,61,41,29,50,98,84,64,47,73,43,95,68,53,59,88,77,35,92,60,40,63,50,56,69,78,89,124,81,75,71,75,57,71,46,71,37,72,52,97,88,41,78,45,78,29,77,22,68,41,44,31,56,16,15,20,39,71,81,41,38,34,24,49,72,64,68,39,43,44,92,41,70,67,53,20,50,36,26,31,53,47,50,30,67,34,53,51,59,48,62,80,68,60,51,49,44,44,57,92,79,18,63,47,41,39,50,51,63,73,63,51,32,64,74,39,21,53,88,55,53,86,26,24,32,42,47,44,47,52,49,47,53,53,38,38,74,38,86,65,22,36,62,58,51,58,52,33,20,57,29,54,49,38,62,54,46,33,54,33,53,43,70,46,52,55,56,52,38,32,46,39,29,42,32,49,71,28,72,28,22,17,46,24,54,36,22,49,89,66,30,45,22,22,31,25,36,36,60,36,82,78,59,42,66,52,59,26,35,42,42,43,48,56,32,44,63,54,71,38,20,38,61,18,40,35,31,64,62,67,59,91,44,65,65,58,46,48,53,51,36,49,52,52,49,50,52,30,61,75,64,66,49,44,42,39,43,31,62,61,44,57,42,69,55,50,44,54,38,50,75,69,66,46,74,68,51,37,42,27,42,73,52,44,36,30,40,59,23,21,44,72,68,70,46,51,70,69,57,52,51,49,34,46,50,53,35,46,71,64,66,77,44,77,68,29,72,30,24,26,34,38,37,35,40,64,39,54,30,56,77,63,72,31,31,58,23,51,95,69,38,49,44,30,42,65,41,37,43,33,32,20,42,54,58,46,50,76,58,51,37,37,37,36,29,37,36,35,27,61,83,25,35,65,38,29,39,31,35,68,39,31,40,52,48,44,46,46,50,41,23,41,31,36,54,54,62,33,34,26,22,41,36,58,33,36,28,85,83,22,60,55,53,68,50,45,44,38,50,39,52,47,50,37,58,58,18,52,34,13,27,37,43,25,29,65,88,20,48,39,76,81,78,62,34,38,42,30,23,51,64,54,56,49,47,51,25,59,65,69,66,35,39,51,22,66,51,34,44,52,52,37,45,74,69,62,43,30,49,100,83,64,46,72,43,95,69,54,59,88,74,36,92,60,39,62,50,57,71,79,89

Radius of gyration: 28.77 Å; Cα contacts (8 Å, |Δi|>4): 2110; chains: 2; bounding box: 73×82×67 Å

Sequence (948 aa):
MSRGMAKYHQQVSGTNYSFDGLVDLMAKATPLRSGDELAGCAASSDAERAAAQWVLADLPLTVFLEDLLVPYEDDEVTRLIIDSHDRLAFAPVAHLTVGGLRDWLLETASAPEASARLSAVSPGLTPEMVAAVSKIMRNQDLIAVAKAITVTAGFRTTIGLPGRLSTRLQPNHPTDDPRGIAAATLDGLLMGCGDAVIGINPATDSPQATSDLLHLLDDIRQRFEIPTQSCVLSHVTTTIGLIESGVPVDLVFQSIAGTEGANSGFGVNIPLLREGNEAGRSLNRGTVGNNVMYLETGQGSALSSGAHYGTGGAPVDQQTLETRAYAVARDLEPLLVNTVVGFIGPEYLYDGKQIIRAGLEDHFCGKLLGLPMGVDVCYTNHAEADQDDMDNLLTLLGVAGAAFVIAVPGADDVMLGYQSLAFHDALYVRKVLGLQPAPEFETWLHNLGMTDANGRVLPIDAEMSPLRALTVNSMSRGMAKYHQQVSGTNYSFDGLVDLMAKATPLRSGDELAGCAASSDAERAAAQWVLADLPLTVFLEDLLVPYEDDEVTRLIIDSHDRLAFAPVAHLTVGGLRDWLLETASAPEASARLSAVSPGLTPEMVAAVSKIMRNQDLIAVAKAITVTAGFRTTIGLPGRLSTRLQPNHPTDDPRGIAAATLDGLLMGCGDAVIGINPATDSPQATSDLLHLLDDIRQRFEIPTQSCVLSHVTTTIGLIESGVPVDLVFQSIAGTEGANSGFGVNIPLLREGNEAGRSLNRGTVGNNVMYLETGQGSALSSGAHYGTGGAPVDQQTLETRAYAVARDLEPLLVNTVVGFIGPEYLYDGKQIIRAGLEDHFCGKLLGLPMGVDVCYTNHAEADQDDMDNLLTLLGVAGAAFVIAVPGADDVMLGYQSLAFHDALYVRKVLGLQPAPEFETWLHNLGMTDANGRVLPIDAEMSPLRALTVNS

InterPro domains:
  IPR010628 Ethanolamine ammonia-lyase heavy chain [MF_00861] (7-468)
  IPR010628 Ethanolamine ammonia-lyase heavy chain [NF011649] (8-466)
  IPR010628 Ethanolamine ammonia-lyase heavy chain [PF06751] (17-457)
  IPR010628 Ethanolamine ammonia-lyase heavy chain [PIRSF018788] (7-470)
  IPR010628 Ethanolamine ammonia-lyase heavy chain [PTHR39329] (7-459)
  IPR013785 Aldolase-type TIM barrel [G3DSA:3.20.20.70] (150-465)
  IPR044939 Ethanolamine ammonia-lyase heavy chain, domain 2 [G3DSA:1.10.220.70] (60-149)
  IPR044941 Ethanolamine ammonia-lyase heavy chain, N-terminal domain [G3DSA:2.30.170.30] (6-59)

Foldseek 3Di:
DPPQADKFWDDDPRDIAIAGHPQLLLQQLAPDWLQSVVLVRYNPDPRNNVRSLVRQQAAQQCCCLPRPFADCVAWVLNVLQNVQADCVLQVVCNRHGLNRVLVVLQVLLPDPPSAVNLVSNLSNHGLQSLLSNLSNDDLVSLLSSLLSHAFWDFFLFIWRDPQAAAEEQEQEDLQLPLLSSLVSVLVLVLLVHAALEDEYAHNDQDLVSQLVNQVSVVVLCVVLVFSHAYYYAYDLVSVLVCLVVVRPAQAREAEFWQTRQLRVVRVDDLVSLLSSLVSNQVVVNGDTHRAHYAYEYEQCSCVVRVNQARPPRRGHHRSSGRLSRLSSVLVSRHNEYEYEQALVACSGPAALVSSLSSRSSNSSSNSSNRHLYEYWQKHAPRHHYDVVSSLVSLLSCLSSRRRYYYAYDPQAPVNSRMGTHHSVSVLVNCVVSVGAHTPSNLVSCVVQVQADPSSRGDPDDCVPGPSVVSNVPD/DPPQADKFWFDDPRDIDIARHPQLLLQQLAPDWLQSVVLVRYNPDPRNNVRSLVRQQAAQQCCCLPRPFADCVAWVLNVLQNVQADCVLQVVCNRHGLNRVLVVLQVLLPDPPSAVNLVSNLSNHGLLSLLSNLSNDDLVSLLSSLLSHAFWDFFLFIWRDPQAAAEEQEQEDLQLDLLSSLVSVLVLVLLVHAALEDEYAHNDQDLVSQLVVQVSVVVLCVVLVFSHAYYYAYDLVSVLVCLVVVRPAQAREAEFWQTRQLRVVSVDDLVSLLSSLVSNQVVVNGDTHRAHYAYEYEQCSCVVRVNQARPPRRGHHRSSGRLSRLSSVLVSRHSEYEYEQALVACSGPAALVSSLSSRSSNSSSNSSNRHLYAYWQKHAPRHHYDVVSSLVSLLSCLSSRRRYYYAYDPQAPVNSRMGTHHSVSVLVNCVVSVGAHGPSNLVSCVVQVQADPSSRGDDDDCVPGPSVVSNVPD